Protein AF-A0A8X9AA99-F1 (afdb_monomer)

Secondary structure (DSSP, 8-state):
------------SS-------GGGSS----SS-HHHHHHHTT-----HHHHHHHHT--TT-S-----------TT-------SSS----TT-EESSHHHHHHHHHHHHHHTT--EEEEEE-SSEEEEEE-STT---EEEEEE-TTTS-EEEEEEES---PPP-TTSB-SSS-HHHHHHHHHHHHHH-TT--HHHHHHHHHHHTT-B--HHHHHHHHHHHHHHHH--TTGGGTHHHHHHHHHHHHSTT-EEEEEEEEETTEEEEEEEEEE-HHHHHHHHHHS-SEEEEEEEE--SSS--EEEEEEEE-TTS-EEEEEEEEESS--HHHHHHHHHHHHHHH---TT-EEEE-S-HHHHHHHHHH-TTSEEEE-HHHHHHHHTTT--SGGGGGHHHHHH---HHHHHHHHHHHHHH-TTHHHHHHHH--SB--GGGS-STT-----S-HHHHHHHHHTGGGGGS-HHHHHHHHHHHHHHHHHHHHHHHHHTTT-SB-HHHHHHHHHHGGG-TTEEEEEEETTEEEEEEE-TT--EEEEEEETTTTEETT-HHHHHSS--HHHHHHHHHSSS--TTTTS-GGGBHHHHHHHH-S-------GGGS-----SSPEEP-S-PPPSS---SSPPPPTTS-------TT----PBPTTT--BSS-TT-TTSTTS---PPPP----------------------------------SSHHHHHHHHHHHHHHTT--S-----HHHHHHHHHHHHHHHTT-EE-SSEEE--TT-S-EEEEEEE--SSSS---EEEEEESTTS-TTEEEEEEE-EEETTHHHHHHHHHHHHHHHHHHHHHHHHHHHTT-TT---SS-HHHHHHHHHHHHHHHHHHHHHHHHHT-TTS--SSEEE-EEEEEEETTEEEEEEESS-EEEEEEE-TTSSEEEEE-S----TTSHHHHHHHHHTT-EEE--TTSTT--EEE-SSS--EEES-SB-EE-TTTGGGT-B-PPEEEEEEPPTT--EEEEE-HHHHTTS-HHHHHHHHHT-SSGGGHHHHHHHHHHHHHHHHSTTSPPPPEEEEEEESS-S---TT---------

Radius of gyration: 36.28 Å; Cα contacts (8 Å, |Δi|>4): 1803; chains: 1; bounding box: 110×100×112 Å

InterPro domains:
  IPR001207 Transposase, mutator type [PS01007] (350-374)
  IPR001932 PPM-type phosphatase-like domain [PF00481] (792-1036)
  IPR001932 PPM-type phosphatase-like domain [PS51746] (767-1059)
  IPR001932 PPM-type phosphatase-like domain [SM00332] (758-1057)
  IPR001932 PPM-type phosphatase-like domain [cd00143] (768-1059)
  IPR004332 Transposase, MuDR, plant [PF03108] (88-149)
  IPR006564 Zinc finger, PMZ-type [SM00575] (542-569)
  IPR007527 Zinc finger, SWIM-type [PF04434] (535-565)
  IPR007527 Zinc finger, SWIM-type [PS50966] (535-567)
  IPR018289 MULE transposase domain [PF10551] (285-378)
  IPR036457 PPM-type phosphatase-like domain superfamily [G3DSA:3.60.40.10] (759-1062)
  IPR036457 PPM-type phosphatase-like domain superfamily [SSF81606] (767-1060)

Nearest PDB structures (foldseek):
  2i44-assembly2_B  TM=8.575E-01  e=4.860E-19  Toxoplasma gondii
  8t2j-assembly1_A  TM=7.369E-01  e=1.057E-16  Homo sapiens
  3mq3-assembly1_A  TM=6.586E-01  e=1.412E-12  Bos taurus
  6v0t-assembly1_A  TM=6.410E-01  e=3.773E-12  Bos taurus
  2irm-assembly1_A  TM=6.378E-01  e=1.056E-11  Anopheles gambiae

Sequence (1076 aa):
MDHIDEIDTIDWDNIEIIPLEESQIGAPESLMDEETMFTFVGLTLEKPSDAVEKMNSDPIVNEIVDITVDDHIPNEDTVFHDMEDPPMDVGTVYANMNDFRRAVKQHAIKTQFELGTEKSNPNLFRGFCKAKSCPWSIVARLMKEEKHVKVTLNKGEHFCSSTGRVRTKMASYHWVGEKAISFLKKDPNMGAKKLQNELQEKYVTTINYSTIYAGMQIAREKLYGTWEDSFGNLFNFKAMVELKMPGSVVEIGLKETEDGVYFQRFFCCFKPSINGFLNGCRPYLSVDATALNDRWNGQLASATALDGHNWIFPVAFGLFESETNEEWIWFMEQLKRAIGSPPHLAICSDACKGLENAVKAVFPLVEHRECFFHLMKNFSKRFQGPIFGHMYPVARTFCPIYHEHLMHKMYGANDIVQPFLETYHKLLWMRSKFSEEIKCDYITNNIAEVWNRWVKDLKDLPIAELVDSLRSKFMELYARRRNIGERFEGHTMLPIVVRHLNILSRKLGQLKVKVGGMGEAEVTEITDRHKVIRHVVDLEQHTCSCREWQVSGKPCPHALAVITSRRNPKMEDYLHPYFSVSLFRLAYAGVISPFPDKSQWPSMNPGFKVLPPLHKRAPGRPRKNRIPGCLEGKGNKSRTKGMWQVQCMQCKEFGHRESSAKCVFNGTKKRKSRAKGRPLDGIHTSACQRQEAVEEPMSISVGGDMGHFSSMFNGLARSISSMKKTKNLEDNGDGKEAVKAMAKDAKKNELILRSSGVVNVDGSNNLASVYSKRGEKGVNQDCCIVWEEFGCQEDMIFCGIFDGHGTWGHFVAKNVRDTMPTSLLCNWQETLVEAAVDPDFDLGSQKKLQNFNIWKRSYLKTCAAVDQALENHRKIDAFNSGTTALTIVRQGDNVFLANVGDSRAVLGTPGDNGDMVAVQLTMDFKPNLPQEAERITQCNGRVYSLDEEPGVHRVWLPHEDSPGLAMSRAFGDYCIKDFGVISVPQVIHRHITSKDQFVVLATDGVWDVVSNEEAVQIVWECPERGKAAKRLVERAAYGWRMKRRGIAMDDISAIVLFFHSSSASPHEFELVPMLN

Foldseek 3Di:
DDDDDDDPDPPLVPDDDDDDDPVPFQDPPLLDDLCVLCVVLVHDDQDPVNVVVVVVPPPPPPDPDPPPPCPCPDPDPQQDADLQQGDQDQFRKASFLVRVLSNVLSNCLQVQFAKDWPDDDRFKTKIDTPPPPFPWIWIWGQDPPPRIIGTRDTDGDDPDDGCQVPAYPSLALQNLLVVCLVVCVVPVLDDLVNSQVVVSVVRSHHYDSVSSVSSNQSNQCVVPNDLQCLLVLLVLVVQLLCVFQNLWQKDWDWDQDPVGIATFKIKTFGLLLLQLCQQFFFLEWQWDWDFFFAQQRKIKIFIWTAFLSRAIRGGMIMIGRDLALVRLLVRLQSVCVSNPQDPAHEYEDALPVSNVNSCCVNPVPYQYAYQLVSVVLVVCVPDDDPLVVLSSVLQQFLALVSNVVSVVSVCVVPVVVVVVCVVRVVHRQHNVPRALRRLDSGNHSVSVVVVCVLLLSLSHHRPSSSVVVVLVSNQVVLVSLLVSLVSCPPFFFQVSLLVVLVLLLVVQPQWDWDAPDPQKIWIWHQDPVRDTDIKIAHQVVLDISSNNCSNNQADDSRRSPSQVVDPPRDRRVSGDSSRTSVSSNSSSVDHSDDDDDSVPRPSDDVVTRHGYDPDRDDPDNGDSDDDDRPPRDPPDDDPVCDPQQDQAPVQRDGNDYVPDPPPPPDPNPDDDDDDDDDDDDDDDDDDDDDDDDDDDDDDDDDDDDPDPDPQVVVLVVVVVVVVVPDPDDDDQPPLLRLLVNVVVVQVVVVQKDKEQFWDDDDPQQKIKGKHWDAWQPDPALKIWMKGACQSVRNQKIKIKIKHKDDPQRSVQRVLCRVQLSSQLSSLLSVLVVVVVPDPVDDDDDCVVVSVLVSSLRSNQSSLVVSLVCVVVPSPTQLQGIWMWMWMWMGRHQKIKIWTFAAFWKWWWFQDPVRDTDIDTDDDHQFCPPPVLVVQLVVLLWHWDDDPVGHPQIFIGHNPDRPDGHSGQGTRGNNNCVSSRHYSGIDMDMDGHDPRTWKMKTKDVLQVVQAPSSNLSVQCVPPPDNNCSFVSSQVVSVVSCVPVVPPDIRHIIIMMIMTNGHPDDDPPPDDPDDDDD

Structure (mmCIF, N/CA/C/O backbone):
data_AF-A0A8X9AA99-F1
#
_entry.id   AF-A0A8X9AA99-F1
#
loop_
_atom_site.group_PDB
_atom_site.id
_atom_site.type_symbol
_atom_site.label_atom_id
_atom_site.label_alt_id
_atom_site.label_comp_id
_atom_site.label_asym_id
_atom_site.label_entity_id
_atom_site.label_seq_id
_atom_site.pdbx_PDB_ins_code
_atom_site.Cartn_x
_atom_site.Cartn_y
_atom_site.Cartn_z
_atom_site.occupancy
_atom_site.B_iso_or_equiv
_atom_site.auth_seq_id
_atom_site.auth_comp_id
_atom_site.auth_asym_id
_atom_site.auth_atom_id
_atom_site.pdbx_PDB_model_num
ATOM 1 N N . MET A 1 1 ? 42.594 9.429 -53.183 1.00 40.72 1 MET A N 1
ATOM 2 C CA . MET A 1 1 ? 42.940 8.463 -52.116 1.00 40.72 1 MET A CA 1
ATOM 3 C C . MET A 1 1 ? 42.105 8.877 -50.924 1.00 40.72 1 MET A C 1
ATOM 5 O O . MET A 1 1 ? 42.452 9.847 -50.266 1.00 40.72 1 MET A O 1
ATOM 9 N N . ASP A 1 2 ? 40.933 8.266 -50.788 1.00 33.03 2 ASP A N 1
ATOM 10 C CA . ASP A 1 2 ? 39.726 8.971 -50.337 1.00 33.03 2 ASP A CA 1
ATOM 11 C C . ASP A 1 2 ? 39.040 8.226 -49.180 1.00 33.03 2 ASP A C 1
ATOM 13 O O . ASP A 1 2 ? 39.271 7.034 -48.988 1.00 33.03 2 ASP A O 1
ATOM 17 N N . HIS A 1 3 ? 38.161 8.929 -48.457 1.00 37.28 3 HIS A N 1
ATOM 18 C CA . HIS A 1 3 ? 37.300 8.414 -47.380 1.00 37.28 3 HIS A CA 1
ATOM 19 C C . HIS A 1 3 ? 37.990 7.949 -46.077 1.00 37.28 3 HIS A C 1
ATOM 21 O O . HIS A 1 3 ? 37.976 6.767 -45.750 1.00 37.28 3 HIS A O 1
ATOM 27 N N . ILE A 1 4 ? 38.437 8.907 -45.257 1.00 35.66 4 ILE A N 1
ATOM 28 C CA . ILE A 1 4 ? 38.003 9.025 -43.848 1.00 35.66 4 ILE A CA 1
ATOM 29 C C . ILE A 1 4 ? 37.835 10.526 -43.564 1.00 35.66 4 ILE A C 1
ATOM 31 O O . ILE A 1 4 ? 38.826 11.241 -43.635 1.00 35.66 4 ILE A O 1
ATOM 35 N N . ASP A 1 5 ? 36.596 10.975 -43.320 1.00 37.81 5 ASP A N 1
ATOM 36 C CA . ASP A 1 5 ? 36.200 12.098 -42.434 1.00 37.81 5 ASP A CA 1
ATOM 37 C C . ASP A 1 5 ? 34.743 12.522 -42.715 1.00 37.81 5 ASP A C 1
ATOM 39 O O . ASP A 1 5 ? 34.451 13.616 -43.186 1.00 37.81 5 ASP A O 1
ATOM 43 N N . GLU A 1 6 ? 33.800 11.631 -42.405 1.00 30.98 6 GLU A N 1
ATOM 44 C CA . GLU A 1 6 ? 32.385 11.986 -42.247 1.00 30.98 6 GLU A CA 1
ATOM 45 C C . GLU A 1 6 ? 31.794 11.087 -41.150 1.00 30.98 6 GLU A C 1
ATOM 47 O O . GLU A 1 6 ? 31.458 9.924 -41.367 1.00 30.98 6 GLU A O 1
ATOM 52 N N . ILE A 1 7 ? 31.762 11.603 -39.916 1.00 32.88 7 ILE A N 1
ATOM 53 C CA . ILE A 1 7 ? 31.051 10.961 -38.804 1.00 32.88 7 ILE A CA 1
ATOM 54 C C . ILE A 1 7 ? 29.595 11.405 -38.909 1.00 32.88 7 ILE A C 1
ATOM 56 O O . ILE A 1 7 ? 29.312 12.587 -38.706 1.00 32.88 7 ILE A O 1
ATOM 60 N N . ASP A 1 8 ? 28.695 10.464 -39.213 1.00 33.72 8 ASP A N 1
ATOM 61 C CA . ASP A 1 8 ? 27.254 10.705 -39.361 1.00 33.72 8 ASP A CA 1
ATOM 62 C C . ASP A 1 8 ? 26.715 11.614 -38.246 1.00 33.72 8 ASP A C 1
ATOM 64 O O . ASP A 1 8 ? 26.676 11.246 -37.064 1.00 33.72 8 ASP A O 1
ATOM 68 N N . THR A 1 9 ? 26.262 12.812 -38.621 1.00 38.84 9 THR A N 1
ATOM 69 C CA . THR A 1 9 ? 25.629 13.736 -37.684 1.00 38.84 9 THR A CA 1
ATOM 70 C C . THR A 1 9 ? 24.296 13.145 -37.243 1.00 38.84 9 THR A C 1
ATOM 72 O O . THR A 1 9 ? 23.329 13.052 -37.998 1.00 38.84 9 THR A O 1
ATOM 75 N N . ILE A 1 10 ? 24.249 12.696 -35.987 1.00 44.81 10 ILE A N 1
ATOM 76 C CA . ILE A 1 10 ? 23.078 12.035 -35.413 1.00 44.81 10 ILE A CA 1
ATOM 77 C C . ILE A 1 10 ? 21.893 13.011 -35.450 1.00 44.81 10 ILE A C 1
ATOM 79 O O . ILE A 1 10 ? 21.786 13.884 -34.600 1.00 44.81 10 ILE A O 1
ATOM 83 N N . ASP A 1 11 ? 20.968 12.822 -36.398 1.00 45.78 11 ASP A N 1
ATOM 84 C CA . ASP A 1 11 ? 19.715 13.592 -36.456 1.00 45.78 11 ASP A CA 1
ATOM 85 C C . ASP A 1 11 ? 18.854 13.321 -35.209 1.00 45.78 11 ASP A C 1
ATOM 87 O O . ASP A 1 11 ? 18.149 12.309 -35.103 1.00 45.78 11 ASP A O 1
ATOM 91 N N . TRP A 1 12 ? 18.957 14.206 -34.227 1.00 44.44 12 TRP A N 1
ATOM 92 C CA . TRP A 1 12 ? 18.213 14.131 -32.978 1.00 44.44 12 TRP A CA 1
ATOM 93 C C . TRP A 1 12 ? 16.807 14.759 -33.078 1.00 44.44 12 TRP A C 1
ATOM 95 O O . TRP A 1 12 ? 16.053 14.753 -32.092 1.00 44.44 12 TRP A O 1
ATOM 105 N N . ASP A 1 13 ? 16.421 15.314 -34.228 1.00 44.09 13 ASP A N 1
ATOM 106 C CA . ASP A 1 13 ? 15.105 15.926 -34.402 1.00 44.09 13 ASP A CA 1
ATOM 107 C C . ASP A 1 13 ? 14.011 14.877 -34.581 1.00 44.09 13 ASP A C 1
ATOM 109 O O . ASP A 1 13 ? 12.956 15.000 -33.953 1.00 44.09 13 ASP A O 1
ATOM 113 N N . ASN A 1 14 ? 14.323 13.772 -35.261 1.00 41.62 14 ASN A N 1
ATOM 114 C CA . ASN A 1 14 ? 13.391 12.674 -35.531 1.00 41.62 14 ASN A CA 1
ATOM 115 C C . ASN A 1 14 ? 13.296 11.565 -34.455 1.00 41.62 14 ASN A C 1
ATOM 117 O O . ASN A 1 14 ? 12.629 10.553 -34.693 1.00 41.62 14 ASN A O 1
ATOM 121 N N . ILE A 1 15 ? 13.897 11.727 -33.267 1.00 36.50 15 ILE A N 1
ATOM 122 C CA . ILE A 1 15 ? 13.755 10.762 -32.153 1.00 36.50 15 ILE A CA 1
ATOM 123 C C . ILE A 1 15 ? 12.487 11.041 -31.334 1.00 36.50 15 ILE A C 1
ATOM 125 O O . ILE A 1 15 ? 12.279 12.152 -30.848 1.00 36.50 15 ILE A O 1
ATOM 129 N N . GLU A 1 16 ? 11.674 10.004 -31.138 1.00 40.44 16 GLU A N 1
ATOM 130 C CA . GLU A 1 16 ? 10.442 10.049 -30.348 1.00 40.44 16 GLU A CA 1
ATOM 131 C C . GLU A 1 16 ? 10.661 9.667 -28.881 1.00 40.44 16 GLU A C 1
ATOM 133 O O . GLU A 1 16 ? 11.603 8.961 -28.524 1.00 40.44 16 GLU A O 1
ATOM 138 N N . ILE A 1 17 ? 9.767 10.150 -28.022 1.00 40.16 17 ILE A N 1
ATOM 139 C CA . ILE A 1 17 ? 9.751 9.871 -26.590 1.00 40.16 17 ILE A CA 1
ATOM 140 C C . ILE A 1 17 ? 8.441 9.166 -26.281 1.00 40.16 17 ILE A C 1
ATOM 142 O O . ILE A 1 17 ? 7.386 9.792 -26.323 1.00 40.16 17 ILE A O 1
ATOM 146 N N . ILE A 1 18 ? 8.525 7.885 -25.924 1.00 30.66 18 ILE A N 1
ATOM 147 C CA . ILE A 1 18 ? 7.384 7.115 -25.425 1.00 30.66 18 ILE A CA 1
ATOM 148 C C . ILE A 1 18 ? 6.883 7.789 -24.133 1.00 30.66 18 ILE A C 1
ATOM 150 O O . ILE A 1 18 ? 7.632 7.825 -23.145 1.00 30.66 18 ILE A O 1
ATOM 154 N N . PRO A 1 19 ? 5.644 8.317 -24.092 1.00 30.50 19 PRO A N 1
ATOM 155 C CA . PRO A 1 19 ? 5.059 8.818 -22.859 1.00 30.50 19 PRO A CA 1
ATOM 156 C C . PRO A 1 19 ? 4.788 7.621 -21.947 1.00 30.50 19 PRO A C 1
ATOM 158 O O . PRO A 1 19 ? 3.958 6.769 -22.252 1.00 30.50 19 PRO A O 1
ATOM 161 N N . LEU A 1 20 ? 5.516 7.531 -20.836 1.00 35.28 20 LEU A N 1
ATOM 162 C CA . LEU A 1 20 ? 5.208 6.555 -19.794 1.00 35.28 20 LEU A CA 1
ATOM 163 C C . LEU A 1 20 ? 4.071 7.083 -18.914 1.00 35.28 20 LEU A C 1
ATOM 165 O O . LEU A 1 20 ? 3.988 8.292 -18.682 1.00 35.28 20 LEU A O 1
ATOM 169 N N . GLU A 1 21 ? 3.222 6.186 -18.407 1.00 31.84 21 GLU A N 1
ATOM 170 C CA . GLU A 1 21 ? 2.113 6.566 -17.524 1.00 31.84 21 GLU A CA 1
ATOM 171 C C . GLU A 1 21 ? 2.610 7.310 -16.270 1.00 31.84 21 GLU A C 1
ATOM 173 O O . GLU A 1 21 ? 3.738 7.118 -15.809 1.00 31.84 21 GLU A O 1
ATOM 178 N N . GLU A 1 22 ? 1.729 8.103 -15.648 1.00 32.56 22 GLU A N 1
ATOM 179 C CA . GLU A 1 22 ? 2.037 8.862 -14.423 1.00 32.56 22 GLU A CA 1
ATOM 180 C C . GLU A 1 22 ? 2.549 7.956 -13.277 1.00 32.56 22 GLU A C 1
ATOM 182 O O . GLU A 1 22 ? 3.374 8.362 -12.456 1.00 32.56 22 GLU A O 1
ATOM 187 N N . SER A 1 23 ? 2.143 6.680 -13.290 1.00 32.59 23 SER A N 1
ATOM 188 C CA . SER A 1 23 ? 2.593 5.598 -12.403 1.00 32.59 23 SER A CA 1
ATOM 189 C C . SER A 1 23 ? 4.094 5.265 -12.504 1.00 32.59 23 SER A C 1
ATOM 191 O O . SER A 1 23 ? 4.662 4.707 -11.564 1.00 32.59 23 SER A O 1
ATOM 193 N N . GLN A 1 24 ? 4.751 5.626 -13.609 1.00 35.72 24 GLN A N 1
ATOM 194 C CA . GLN A 1 24 ? 6.157 5.331 -13.913 1.00 35.72 24 GLN A CA 1
ATOM 195 C C . GLN A 1 24 ? 7.077 6.557 -13.715 1.00 35.72 24 GLN A C 1
ATOM 197 O O . GLN A 1 24 ? 8.284 6.490 -13.977 1.00 35.72 24 GLN A O 1
ATOM 202 N N . ILE A 1 25 ? 6.541 7.690 -13.241 1.00 36.88 25 ILE A N 1
ATOM 203 C CA . ILE A 1 25 ? 7.298 8.934 -13.039 1.00 36.88 25 ILE A CA 1
ATOM 204 C C . ILE A 1 25 ? 8.128 8.857 -11.751 1.00 36.88 25 ILE A C 1
ATOM 206 O O . ILE A 1 25 ? 7.704 9.259 -10.669 1.00 36.88 25 ILE A O 1
ATOM 210 N N . GLY A 1 26 ? 9.363 8.365 -11.880 1.00 40.44 26 GLY A N 1
ATOM 211 C CA . GLY A 1 26 ? 10.425 8.548 -10.883 1.00 40.44 26 GLY A CA 1
ATOM 212 C C . GLY A 1 26 ? 10.142 7.961 -9.496 1.00 40.44 26 GLY A C 1
ATOM 213 O O . GLY A 1 26 ? 10.738 8.416 -8.517 1.00 40.44 26 GLY A O 1
ATOM 214 N N . ALA A 1 27 ? 9.233 6.990 -9.404 1.00 30.95 27 ALA A N 1
ATOM 215 C CA . ALA A 1 27 ? 8.985 6.221 -8.196 1.00 30.95 27 ALA A CA 1
ATOM 216 C C . ALA A 1 27 ? 10.101 5.186 -7.958 1.00 30.95 27 ALA A C 1
ATOM 218 O O . ALA A 1 27 ? 10.670 4.672 -8.925 1.00 30.95 27 ALA A O 1
ATOM 219 N N . PRO A 1 28 ? 10.388 4.816 -6.696 1.00 38.09 28 PRO A N 1
ATOM 220 C CA . PRO A 1 28 ? 11.088 3.572 -6.418 1.00 38.09 28 PRO A CA 1
ATOM 221 C C . PRO A 1 28 ? 10.220 2.403 -6.901 1.00 38.09 28 PRO A C 1
ATOM 223 O O . PRO A 1 28 ? 9.243 2.051 -6.236 1.00 38.09 28 PRO A O 1
ATOM 226 N N . GLU A 1 29 ? 10.569 1.765 -8.024 1.00 40.75 29 GLU A N 1
ATOM 227 C CA . GLU A 1 29 ? 10.063 0.414 -8.277 1.00 40.75 29 GLU A CA 1
ATOM 228 C C . GLU A 1 29 ? 10.747 -0.516 -7.271 1.00 40.75 29 GLU A C 1
ATOM 230 O O . GLU A 1 29 ? 11.885 -0.966 -7.441 1.00 40.75 29 GLU A O 1
ATOM 235 N N . SER A 1 30 ? 10.052 -0.721 -6.153 1.00 43.78 30 SER A N 1
ATOM 236 C CA . SER A 1 30 ? 10.401 -1.728 -5.167 1.00 43.78 30 SER A CA 1
ATOM 237 C C . SER A 1 30 ? 10.354 -3.078 -5.874 1.00 43.78 30 SER A C 1
ATOM 239 O O . SER A 1 30 ? 9.300 -3.493 -6.353 1.00 43.78 30 SER A O 1
ATOM 241 N N . LEU A 1 31 ? 11.515 -3.729 -5.988 1.00 52.78 31 LEU A N 1
ATOM 242 C CA . LEU A 1 31 ? 11.689 -4.961 -6.770 1.00 52.78 31 LEU A CA 1
ATOM 243 C C . LEU A 1 31 ? 10.737 -6.077 -6.310 1.00 52.78 31 LEU A C 1
ATOM 245 O O . LEU A 1 31 ? 10.367 -6.959 -7.082 1.00 52.78 31 LEU A O 1
ATOM 249 N N . MET A 1 32 ? 10.368 -6.004 -5.033 1.00 53.50 32 MET A N 1
ATOM 250 C CA . MET A 1 32 ? 9.347 -6.759 -4.330 1.00 53.50 32 MET A CA 1
ATOM 251 C C . MET A 1 32 ? 9.012 -5.950 -3.065 1.00 53.50 32 MET A C 1
ATOM 253 O O . MET A 1 32 ? 9.915 -5.342 -2.480 1.00 53.50 32 MET A O 1
ATOM 257 N N . ASP A 1 33 ? 7.749 -5.905 -2.649 1.00 63.97 33 ASP A N 1
ATOM 258 C CA . ASP A 1 33 ? 7.363 -5.296 -1.370 1.00 63.97 33 ASP A CA 1
ATOM 259 C C . ASP A 1 33 ? 7.777 -6.179 -0.173 1.00 63.97 33 ASP A C 1
ATOM 261 O O . ASP A 1 33 ? 8.226 -7.315 -0.342 1.00 63.97 33 ASP A O 1
ATOM 265 N N . GLU A 1 34 ? 7.660 -5.654 1.049 1.00 58.03 34 GLU A N 1
ATOM 266 C CA . GLU A 1 34 ? 8.136 -6.348 2.253 1.00 58.03 34 GLU A CA 1
ATOM 267 C C . GLU A 1 34 ? 7.304 -7.611 2.574 1.00 58.03 34 GLU A C 1
ATOM 269 O O . GLU A 1 34 ? 7.880 -8.622 2.965 1.00 58.03 34 GLU A O 1
ATOM 274 N N . GLU A 1 35 ? 5.987 -7.619 2.336 1.00 63.16 35 GLU A N 1
ATOM 275 C CA . GLU A 1 35 ? 5.108 -8.768 2.634 1.00 63.16 35 GLU A CA 1
ATOM 276 C C . GLU A 1 35 ? 5.313 -9.911 1.622 1.00 63.16 35 GLU A C 1
ATOM 278 O O . GLU A 1 35 ? 5.433 -11.087 1.995 1.00 63.16 35 GLU A O 1
ATOM 283 N N . THR A 1 36 ? 5.464 -9.565 0.341 1.00 64.50 36 THR A N 1
ATOM 284 C CA . THR A 1 36 ? 5.859 -10.520 -0.702 1.00 64.50 36 THR A CA 1
ATOM 285 C C . THR A 1 36 ? 7.286 -11.034 -0.471 1.00 64.50 36 THR A C 1
ATOM 287 O O . THR A 1 36 ? 7.536 -12.216 -0.700 1.00 64.50 36 THR A O 1
ATOM 290 N N . MET A 1 37 ? 8.215 -10.214 0.050 1.00 66.62 37 MET A N 1
ATOM 291 C CA . MET A 1 37 ? 9.565 -10.680 0.406 1.00 66.62 37 MET A CA 1
ATOM 292 C C . MET A 1 37 ? 9.540 -11.683 1.561 1.00 66.62 37 MET A C 1
ATOM 294 O O . MET A 1 37 ? 10.185 -12.720 1.445 1.00 66.62 37 MET A O 1
ATOM 298 N N . PHE A 1 38 ? 8.783 -11.418 2.635 1.00 68.12 38 PHE A N 1
ATOM 299 C CA . PHE A 1 38 ? 8.582 -12.371 3.739 1.00 68.12 38 PHE A CA 1
ATOM 300 C C . PHE A 1 38 ? 8.132 -13.735 3.207 1.00 68.12 38 PHE A C 1
ATOM 302 O O . PHE A 1 38 ? 8.770 -14.754 3.478 1.00 68.12 38 PHE A O 1
ATOM 309 N N . THR A 1 39 ? 7.105 -13.726 2.354 1.00 61.66 39 THR A N 1
ATOM 310 C CA . THR A 1 39 ? 6.588 -14.928 1.688 1.00 61.66 39 THR A CA 1
ATOM 311 C C . THR A 1 39 ? 7.660 -15.604 0.822 1.00 61.66 39 THR A C 1
ATOM 313 O O . THR A 1 39 ? 7.825 -16.821 0.882 1.00 61.66 39 THR A O 1
ATOM 316 N N . PHE A 1 40 ? 8.432 -14.830 0.050 1.00 59.84 40 PHE A N 1
ATOM 317 C CA . PHE A 1 40 ? 9.484 -15.348 -0.829 1.00 59.84 40 PHE A CA 1
ATOM 318 C C . PHE A 1 40 ? 10.652 -16.004 -0.071 1.00 59.84 40 PHE A C 1
ATOM 320 O O . PHE A 1 40 ? 11.190 -16.999 -0.553 1.00 59.84 40 PHE A O 1
ATOM 327 N N . VAL A 1 41 ? 11.021 -15.505 1.115 1.00 59.91 41 VAL A N 1
ATOM 328 C CA . VAL A 1 41 ? 12.074 -16.108 1.961 1.00 59.91 41 VAL A CA 1
ATOM 329 C C . VAL A 1 41 ? 11.549 -17.160 2.952 1.00 59.91 41 VAL A C 1
ATOM 331 O O . VAL A 1 41 ? 12.266 -17.554 3.874 1.00 59.91 41 VAL A O 1
ATOM 334 N N . GLY A 1 42 ? 10.303 -17.619 2.786 1.00 42.19 42 GLY A N 1
ATOM 335 C CA . GLY A 1 42 ? 9.702 -18.669 3.614 1.00 42.19 42 GLY A CA 1
ATOM 336 C C . GLY A 1 42 ? 9.377 -18.246 5.052 1.00 42.19 42 GLY A C 1
ATOM 337 O O . GLY A 1 42 ? 9.314 -19.096 5.937 1.00 42.19 42 GLY A O 1
ATOM 338 N N . LEU A 1 43 ? 9.192 -16.947 5.308 1.00 47.62 43 LEU A N 1
ATOM 339 C CA . LEU A 1 43 ? 8.784 -16.415 6.609 1.00 47.62 43 LEU A CA 1
ATOM 340 C C . LEU A 1 43 ? 7.276 -16.132 6.630 1.00 47.62 43 LEU A C 1
ATOM 342 O O . LEU A 1 43 ? 6.770 -15.302 5.876 1.00 47.62 43 LEU A O 1
ATOM 346 N N . THR A 1 44 ? 6.557 -16.770 7.552 1.00 45.09 44 THR A N 1
ATOM 347 C CA . THR A 1 44 ? 5.158 -16.440 7.850 1.00 45.09 44 THR A CA 1
ATOM 348 C C . THR A 1 44 ? 5.064 -15.153 8.665 1.00 45.09 44 THR A C 1
ATOM 350 O O . THR A 1 44 ? 5.706 -15.028 9.708 1.00 45.09 44 THR A O 1
ATOM 353 N N . LEU A 1 45 ? 4.214 -14.220 8.233 1.00 43.16 45 LEU A N 1
ATOM 354 C CA . LEU A 1 45 ? 3.780 -13.094 9.062 1.00 43.16 45 LEU A CA 1
ATOM 355 C C . LEU A 1 45 ? 2.794 -13.602 10.123 1.00 43.16 45 LEU A C 1
ATOM 357 O O . LEU A 1 45 ? 1.592 -13.658 9.871 1.00 43.16 45 LEU A O 1
ATOM 361 N N . GLU A 1 46 ? 3.301 -13.972 11.299 1.00 37.56 46 GLU A N 1
ATOM 362 C CA . GLU A 1 46 ? 2.453 -14.211 12.471 1.00 37.56 46 GLU A CA 1
ATOM 363 C C . GLU A 1 46 ? 1.757 -12.902 12.854 1.00 37.56 46 GLU A C 1
ATOM 365 O O . GLU A 1 46 ? 2.410 -11.892 13.142 1.00 37.56 46 GLU A O 1
ATOM 370 N N . LYS A 1 47 ? 0.422 -12.886 12.831 1.00 33.66 47 LYS A N 1
ATOM 371 C CA . LYS A 1 47 ? -0.333 -11.727 13.314 1.00 33.66 47 LYS A CA 1
ATOM 372 C C . LYS A 1 47 ? -0.381 -11.764 14.846 1.00 33.66 47 LYS A C 1
ATOM 374 O O . LYS A 1 47 ? -0.326 -12.843 15.434 1.00 33.66 47 LYS A O 1
ATOM 379 N N . PRO A 1 48 ? -0.595 -10.618 15.518 1.00 32.75 48 PRO A N 1
ATOM 380 C CA . PRO A 1 48 ? -0.778 -10.589 16.971 1.00 32.75 48 PRO A CA 1
ATOM 381 C C . PRO A 1 48 ? -1.940 -11.458 17.487 1.00 32.75 48 PRO A C 1
ATOM 383 O O . PRO A 1 48 ? -1.908 -11.874 18.639 1.00 32.75 48 PRO A O 1
ATOM 386 N N . SER A 1 49 ? -2.943 -11.758 16.652 1.00 35.47 49 SER A N 1
ATOM 387 C CA . SER A 1 49 ? -3.990 -12.752 16.938 1.00 35.47 49 SER A CA 1
ATOM 388 C C . SER A 1 49 ? -3.429 -14.166 17.094 1.00 35.47 49 SER A C 1
ATOM 390 O O . SER A 1 49 ? -3.759 -14.875 18.040 1.00 35.47 49 SER A O 1
ATOM 392 N N . ASP A 1 50 ? -2.545 -14.552 16.182 1.00 32.25 50 ASP A N 1
ATOM 393 C CA . ASP A 1 50 ? -2.108 -15.931 15.973 1.00 32.25 50 ASP A CA 1
ATOM 394 C C . ASP A 1 50 ? -1.105 -16.347 17.070 1.00 32.25 50 ASP A C 1
ATOM 396 O O . ASP A 1 50 ? -1.054 -17.502 17.487 1.00 32.25 50 ASP A O 1
ATOM 400 N N . ALA A 1 51 ? -0.352 -15.377 17.603 1.00 33.78 51 ALA A N 1
ATOM 401 C CA . ALA A 1 51 ? 0.501 -15.553 18.778 1.00 33.78 51 ALA A CA 1
ATOM 402 C C . ALA A 1 51 ? -0.309 -15.800 20.068 1.00 33.78 51 ALA A C 1
ATOM 404 O O . ALA A 1 51 ? 0.101 -16.604 20.904 1.00 33.78 51 ALA A O 1
ATOM 405 N N . VAL A 1 52 ? -1.475 -15.156 20.220 1.00 40.28 52 VAL A N 1
ATOM 406 C CA . VAL A 1 52 ? -2.381 -15.390 21.361 1.00 40.28 52 VAL A CA 1
ATOM 407 C C . VAL A 1 52 ? -3.037 -16.768 21.254 1.00 40.28 52 VAL A C 1
ATOM 409 O O . VAL A 1 52 ? -3.122 -17.476 22.254 1.00 40.28 52 VAL A O 1
ATOM 412 N N . GLU A 1 53 ? -3.434 -17.199 20.053 1.00 37.62 53 GLU A N 1
ATOM 413 C CA . GLU A 1 53 ? -3.923 -18.569 19.839 1.00 37.62 53 GLU A CA 1
ATOM 414 C C . GLU A 1 53 ? -2.833 -19.621 20.110 1.00 37.62 53 GLU A C 1
ATOM 416 O O . GLU A 1 53 ? -3.121 -20.630 20.752 1.00 37.62 53 GLU A O 1
ATOM 421 N N . LYS A 1 54 ? -1.570 -19.365 19.733 1.00 33.28 54 LYS A N 1
ATOM 422 C CA . LYS A 1 54 ? -0.441 -20.250 20.074 1.00 33.28 54 LYS A CA 1
ATOM 423 C C . LYS A 1 54 ? -0.187 -20.362 21.577 1.00 33.28 54 LYS A C 1
ATOM 425 O O . LYS A 1 54 ? -0.043 -21.481 22.063 1.00 33.28 54 LYS A O 1
ATOM 430 N N . MET A 1 55 ? -0.168 -19.256 22.325 1.00 31.56 55 MET A N 1
ATOM 431 C CA . MET A 1 55 ? 0.019 -19.313 23.788 1.00 31.56 55 MET A CA 1
ATOM 432 C C . MET A 1 55 ? -1.122 -20.052 24.508 1.00 31.56 55 MET A C 1
ATOM 434 O O . MET A 1 55 ? -0.896 -20.621 25.569 1.00 31.56 55 MET A O 1
ATOM 438 N N . ASN A 1 56 ? -2.313 -20.113 23.907 1.00 38.59 56 ASN A N 1
ATOM 439 C CA . ASN A 1 56 ? -3.445 -20.906 24.394 1.00 38.59 56 ASN A CA 1
ATOM 440 C C . ASN A 1 56 ? -3.429 -22.379 23.914 1.00 38.59 56 ASN A C 1
ATOM 442 O O . ASN A 1 56 ? -4.423 -23.081 24.100 1.00 38.59 56 ASN A O 1
ATOM 446 N N . SER A 1 57 ? -2.349 -22.849 23.271 1.00 34.28 57 SER A N 1
ATOM 447 C CA . SER A 1 57 ? -2.264 -24.199 22.679 1.00 34.28 57 SER A CA 1
ATOM 448 C C . SER A 1 57 ? -1.238 -25.144 23.324 1.00 34.28 57 SER A C 1
ATOM 450 O O . SER A 1 57 ? -1.237 -26.332 23.000 1.00 34.28 57 SER A O 1
ATOM 452 N N . ASP A 1 58 ? -0.414 -24.666 24.265 1.00 29.75 58 ASP A N 1
ATOM 453 C CA . ASP A 1 58 ? 0.500 -25.516 25.042 1.00 29.75 58 ASP A CA 1
ATOM 454 C C . ASP A 1 58 ? -0.263 -26.289 26.146 1.00 29.75 58 ASP A C 1
ATOM 456 O O . ASP A 1 58 ? -0.842 -25.656 27.034 1.00 29.75 58 ASP A O 1
ATOM 460 N N . PRO A 1 59 ? -0.244 -27.641 26.186 1.00 34.25 59 PRO A N 1
ATOM 461 C CA . PRO A 1 59 ? -1.069 -28.435 27.115 1.00 34.25 59 PRO A CA 1
ATOM 462 C C . PRO A 1 59 ? -0.712 -28.363 28.614 1.00 34.25 59 PRO A C 1
ATOM 464 O O . PRO A 1 59 ? -1.186 -29.195 29.385 1.00 34.25 59 PRO A O 1
ATOM 467 N N . ILE A 1 60 ? 0.158 -27.439 29.034 1.00 34.19 60 ILE A N 1
ATOM 468 C CA . ILE A 1 60 ? 0.838 -27.461 30.345 1.00 34.19 60 ILE A CA 1
ATOM 469 C C . ILE A 1 60 ? 0.374 -26.320 31.278 1.00 34.19 60 ILE A C 1
ATOM 471 O O . ILE A 1 60 ? 0.685 -26.334 32.465 1.00 34.19 60 ILE A O 1
ATOM 475 N N . VAL A 1 61 ? -0.447 -25.371 30.806 1.00 29.44 61 VAL A N 1
ATOM 476 C CA . VAL A 1 61 ? -0.950 -24.237 31.621 1.00 29.44 61 VAL A CA 1
ATOM 477 C C . VAL A 1 61 ? -2.438 -24.390 31.979 1.00 29.44 61 VAL A C 1
ATOM 479 O O . VAL A 1 61 ? -3.234 -23.476 31.796 1.00 29.44 61 VAL A O 1
ATOM 482 N N . ASN A 1 62 ? -2.815 -25.562 32.503 1.00 29.75 62 ASN A N 1
ATOM 483 C CA . ASN A 1 62 ? -4.152 -25.829 33.067 1.00 29.75 62 ASN A CA 1
ATOM 484 C C . ASN A 1 62 ? -4.147 -26.062 34.595 1.00 29.75 62 ASN A C 1
ATOM 486 O O . ASN A 1 62 ? -5.175 -26.410 35.165 1.00 29.75 62 ASN A O 1
ATOM 490 N N . GLU A 1 63 ? -3.016 -25.818 35.266 1.00 33.16 63 GLU A N 1
ATOM 491 C CA . GLU A 1 63 ? -2.920 -25.725 36.731 1.00 33.16 63 GLU A CA 1
ATOM 492 C C . GLU A 1 63 ? -2.199 -24.431 37.148 1.00 33.16 63 GLU A C 1
ATOM 494 O O . GLU A 1 63 ? -1.086 -24.440 37.670 1.00 33.16 63 GLU A O 1
ATOM 499 N N . ILE A 1 64 ? -2.858 -23.289 36.938 1.00 25.64 64 ILE A N 1
ATOM 500 C CA . ILE A 1 64 ? -2.639 -22.116 37.792 1.00 25.64 64 ILE A CA 1
ATOM 501 C C . ILE A 1 64 ? -3.863 -22.020 38.695 1.00 25.64 64 ILE A C 1
ATOM 503 O O . ILE A 1 64 ? -4.936 -21.605 38.267 1.00 25.64 64 ILE A O 1
ATOM 507 N N . VAL A 1 65 ? -3.688 -22.464 39.940 1.00 27.61 65 VAL A N 1
ATOM 508 C CA . VAL A 1 65 ? -4.657 -22.272 41.026 1.00 27.61 65 VAL A CA 1
ATOM 509 C C . VAL A 1 65 ? -4.929 -20.776 41.178 1.00 27.61 65 VAL A C 1
ATOM 511 O O . VAL A 1 65 ? -3.988 -19.984 41.089 1.00 27.61 65 VAL A O 1
ATOM 514 N N . ASP A 1 66 ? -6.181 -20.394 41.446 1.00 24.69 66 ASP A N 1
ATOM 515 C CA . ASP A 1 66 ? -6.532 -19.019 41.809 1.00 24.69 66 ASP A CA 1
ATOM 516 C C . ASP A 1 66 ? -5.673 -18.548 42.991 1.00 24.69 66 ASP A C 1
ATOM 518 O O . ASP A 1 66 ? -5.938 -18.864 44.154 1.00 24.69 66 ASP A O 1
ATOM 522 N N . ILE A 1 67 ? -4.646 -17.745 42.700 1.00 23.03 67 ILE A N 1
ATOM 523 C CA . ILE A 1 67 ? -4.021 -16.895 43.707 1.00 23.03 67 ILE A CA 1
ATOM 524 C C . ILE A 1 67 ? -5.006 -15.754 43.935 1.00 23.03 67 ILE A C 1
ATOM 526 O O . ILE A 1 67 ? -4.926 -14.699 43.303 1.00 23.03 67 ILE A O 1
ATOM 530 N N . THR A 1 68 ? -5.960 -15.994 44.832 1.00 27.12 68 THR A N 1
ATOM 531 C CA . THR A 1 68 ? -6.825 -14.957 45.387 1.00 27.12 68 THR A CA 1
ATOM 532 C C . THR A 1 68 ? -5.942 -13.949 46.111 1.00 27.12 68 THR A C 1
ATOM 534 O O . THR A 1 68 ? -5.569 -14.151 47.269 1.00 27.12 68 THR A O 1
ATOM 537 N N . VAL A 1 69 ? -5.564 -12.881 45.408 1.00 23.53 69 VAL A N 1
ATOM 538 C CA . VAL A 1 69 ? -4.904 -11.726 46.013 1.00 23.53 69 VAL A CA 1
ATOM 539 C C . VAL A 1 69 ? -5.964 -11.029 46.857 1.00 23.53 69 VAL A C 1
ATOM 541 O O . VAL A 1 69 ? -6.814 -10.305 46.341 1.00 23.53 69 VAL A O 1
ATOM 544 N N . ASP A 1 70 ? -5.980 -11.352 48.148 1.00 31.45 70 ASP A N 1
ATOM 545 C CA . ASP A 1 70 ? -6.909 -10.773 49.112 1.00 31.45 70 ASP A CA 1
ATOM 546 C C . ASP A 1 70 ? -6.474 -9.340 49.444 1.00 31.45 70 ASP A C 1
ATOM 548 O O . ASP A 1 70 ? -5.894 -9.062 50.493 1.00 31.45 70 ASP A O 1
ATOM 552 N N . ASP A 1 71 ? -6.749 -8.418 48.518 1.00 26.41 71 ASP A N 1
ATOM 553 C CA . ASP A 1 71 ? -6.564 -6.970 48.679 1.00 26.41 71 ASP A CA 1
ATOM 554 C C . ASP A 1 71 ? -7.611 -6.373 49.655 1.00 26.41 71 ASP A C 1
ATOM 556 O O . ASP A 1 71 ? -8.120 -5.263 49.465 1.00 26.41 71 ASP A O 1
ATOM 560 N N . HIS A 1 72 ? -7.953 -7.102 50.726 1.00 27.45 72 HIS A N 1
ATOM 561 C CA . HIS A 1 72 ? -8.818 -6.636 51.803 1.00 27.45 72 HIS A CA 1
ATOM 562 C C . HIS A 1 72 ? -8.106 -5.560 52.631 1.00 27.45 72 HIS A C 1
ATOM 564 O O . HIS A 1 72 ? -7.518 -5.816 53.684 1.00 27.45 72 HIS A O 1
ATOM 570 N N . ILE A 1 73 ? -8.199 -4.317 52.160 1.00 28.50 73 ILE A N 1
ATOM 571 C CA . ILE A 1 73 ? -7.926 -3.122 52.958 1.00 28.50 73 ILE A CA 1
ATOM 572 C C . ILE A 1 73 ? -9.008 -3.044 54.050 1.00 28.50 73 ILE A C 1
ATOM 574 O O . ILE A 1 73 ? -10.177 -2.814 53.723 1.00 28.50 73 ILE A O 1
ATOM 578 N N . PRO A 1 74 ? -8.674 -3.198 55.346 1.00 26.78 74 PRO A N 1
ATOM 579 C CA . PRO A 1 74 ? -9.698 -3.204 56.380 1.00 26.78 74 PRO A CA 1
ATOM 580 C C . PRO A 1 74 ? -10.351 -1.820 56.512 1.00 26.78 74 PRO A C 1
ATOM 582 O O . PRO A 1 74 ? -9.661 -0.823 56.746 1.00 26.78 74 PRO A O 1
ATOM 585 N N . ASN A 1 75 ? -11.687 -1.791 56.465 1.00 30.50 75 ASN A N 1
ATOM 586 C CA . ASN A 1 75 ? -12.576 -0.622 56.606 1.00 30.50 75 ASN A CA 1
ATOM 587 C C . ASN A 1 75 ? -12.868 0.246 55.351 1.00 30.50 75 ASN A C 1
ATOM 589 O O . ASN A 1 75 ? -13.233 1.412 55.515 1.00 30.50 75 ASN A O 1
ATOM 593 N N . GLU A 1 76 ? -12.818 -0.291 54.123 1.00 31.30 76 GLU A N 1
ATOM 594 C CA . GLU A 1 76 ? -13.629 0.260 53.011 1.00 31.30 76 GLU A CA 1
ATOM 595 C C . GLU A 1 76 ? -14.764 -0.699 52.603 1.00 31.30 76 GLU A C 1
ATOM 597 O O . GLU A 1 76 ? -14.557 -1.647 51.845 1.00 31.30 76 GLU A O 1
ATOM 602 N N . ASP A 1 77 ? -15.986 -0.405 53.069 1.00 35.00 77 ASP A N 1
ATOM 603 C CA . ASP A 1 77 ? -17.232 -1.085 52.680 1.00 35.00 77 ASP A CA 1
ATOM 604 C C . ASP A 1 77 ? -17.553 -0.844 51.190 1.00 35.00 77 ASP A C 1
ATOM 606 O O . ASP A 1 77 ? -18.329 0.035 50.802 1.00 35.00 77 ASP A O 1
ATOM 610 N N . THR A 1 78 ? -16.916 -1.616 50.314 1.00 43.03 78 THR A N 1
ATOM 611 C CA . THR A 1 78 ? -17.050 -1.480 48.862 1.00 43.03 78 THR A CA 1
ATOM 612 C C . THR A 1 78 ? -18.346 -2.132 48.382 1.00 43.03 78 THR A C 1
ATOM 614 O O . THR A 1 78 ? -18.456 -3.346 48.244 1.00 43.03 78 THR A O 1
ATOM 617 N N . VAL A 1 79 ? -19.364 -1.310 48.109 1.00 54.09 79 VAL A N 1
ATOM 618 C CA . VAL A 1 79 ? -20.684 -1.780 47.650 1.00 54.09 79 VAL A CA 1
ATOM 619 C C . VAL A 1 79 ? -20.642 -2.191 46.168 1.00 54.09 79 VAL A C 1
ATOM 621 O O . VAL A 1 79 ? -20.989 -1.415 45.268 1.00 54.09 79 VAL A O 1
ATOM 624 N N . PHE A 1 80 ? -20.187 -3.421 45.919 1.00 50.06 80 PHE A N 1
ATOM 625 C CA . PHE A 1 80 ? -20.081 -4.022 44.588 1.00 50.06 80 PHE A CA 1
ATOM 626 C C . PHE A 1 80 ? -21.437 -4.110 43.872 1.00 50.06 80 PHE A C 1
ATOM 628 O O . PHE A 1 80 ? -22.416 -4.635 44.400 1.00 50.06 80 PHE A O 1
ATOM 635 N N . HIS A 1 81 ? -21.473 -3.621 42.633 1.00 61.34 81 HIS A N 1
ATOM 636 C CA . HIS A 1 81 ? -22.588 -3.746 41.696 1.00 61.34 81 HIS A CA 1
ATOM 637 C C . HIS A 1 81 ? -22.058 -3.668 40.254 1.00 61.34 81 HIS A C 1
ATOM 639 O O . HIS A 1 81 ? -20.969 -3.138 40.023 1.00 61.34 81 HIS A O 1
ATOM 645 N N . ASP A 1 82 ? -22.812 -4.174 39.275 1.00 71.62 82 ASP A N 1
ATOM 646 C CA . ASP A 1 82 ? -22.404 -4.103 37.867 1.00 71.62 82 ASP A CA 1
ATOM 647 C C . ASP A 1 82 ? -22.417 -2.641 37.361 1.00 71.62 82 ASP A C 1
ATOM 649 O O . ASP A 1 82 ? -23.422 -1.931 37.432 1.00 71.62 82 ASP A O 1
ATOM 653 N N . MET A 1 83 ? -21.273 -2.182 36.841 1.00 74.62 83 MET A N 1
ATOM 654 C CA . MET A 1 83 ? -21.080 -0.842 36.270 1.00 74.62 83 MET A CA 1
ATOM 655 C C . MET A 1 83 ? -21.602 -0.690 34.828 1.00 74.62 83 MET A C 1
ATOM 657 O O . MET A 1 83 ? -21.595 0.423 34.282 1.00 74.62 83 MET A O 1
ATOM 661 N N . GLU A 1 84 ? -22.011 -1.781 34.183 1.00 78.50 84 GLU A N 1
ATOM 662 C CA . GLU A 1 84 ? -22.765 -1.780 32.930 1.00 78.50 84 GLU A CA 1
ATOM 663 C C . GLU A 1 84 ? -24.272 -1.979 33.162 1.00 78.50 84 GLU A C 1
ATOM 665 O O . GLU A 1 84 ? -25.062 -1.328 32.468 1.00 78.50 84 GLU A O 1
ATOM 670 N N . ASP A 1 85 ? -24.665 -2.782 34.161 1.00 79.56 85 ASP A N 1
ATOM 671 C CA . ASP A 1 85 ? -26.063 -3.048 34.549 1.00 79.56 85 ASP A CA 1
ATOM 672 C C . ASP A 1 85 ? -26.389 -2.790 36.041 1.00 79.56 85 ASP A C 1
ATOM 674 O O . ASP A 1 85 ? -26.661 -3.716 36.807 1.00 79.56 85 ASP A O 1
ATOM 678 N N . PRO A 1 86 ? -26.389 -1.526 36.492 1.00 83.56 86 PRO A N 1
ATOM 679 C CA . PRO A 1 86 ? -26.617 -1.207 37.897 1.00 83.56 86 PRO A CA 1
ATOM 680 C C . PRO A 1 86 ? -28.081 -1.465 38.328 1.00 83.56 86 PRO A C 1
ATOM 682 O O . PRO A 1 86 ? -29.001 -0.899 37.718 1.00 83.56 86 PRO A O 1
ATOM 685 N N . PRO A 1 87 ? -28.323 -2.243 39.406 1.00 85.06 87 PRO A N 1
ATOM 686 C CA . PRO A 1 87 ? -29.667 -2.616 39.850 1.00 85.06 87 PRO A CA 1
ATOM 687 C C . PRO A 1 87 ? -30.422 -1.430 40.470 1.00 85.06 87 PRO A C 1
ATOM 689 O O . PRO A 1 87 ? -29.911 -0.710 41.333 1.00 85.06 87 PRO A O 1
ATOM 692 N N . MET A 1 88 ? -31.666 -1.212 40.040 1.00 90.75 88 MET A N 1
ATOM 693 C CA . MET A 1 88 ? -32.492 -0.056 40.442 1.00 90.75 88 MET A CA 1
ATOM 694 C C . MET A 1 88 ? -33.558 -0.406 41.495 1.00 90.75 88 MET A C 1
ATOM 696 O O . MET A 1 88 ? -34.480 0.375 41.736 1.00 90.75 88 MET A O 1
ATOM 700 N N . ASP A 1 89 ? -33.469 -1.584 42.102 1.00 87.19 89 ASP A N 1
ATOM 701 C CA . ASP A 1 89 ? -34.482 -2.140 42.998 1.00 87.19 89 ASP A CA 1
ATOM 702 C C . ASP A 1 89 ? -34.592 -1.408 44.341 1.00 87.19 89 ASP A C 1
ATOM 704 O O . ASP A 1 89 ? -33.641 -0.805 44.846 1.00 87.19 89 ASP A O 1
ATOM 708 N N . VAL A 1 90 ? -35.783 -1.454 44.945 1.00 88.06 90 VAL A N 1
ATOM 709 C CA . VAL A 1 90 ? -36.012 -0.858 46.268 1.00 88.06 90 VAL A CA 1
ATOM 710 C C . VAL A 1 90 ? -35.288 -1.694 47.316 1.00 88.06 90 VAL A C 1
ATOM 712 O O . VAL A 1 90 ? -35.666 -2.827 47.589 1.00 88.06 90 VAL A O 1
ATOM 715 N N . GLY A 1 91 ? -34.253 -1.111 47.915 1.00 83.12 91 GLY A N 1
ATOM 716 C CA . GLY A 1 91 ? -33.336 -1.812 48.808 1.00 83.12 91 GLY A CA 1
ATOM 717 C C . GLY A 1 91 ? -31.873 -1.694 48.389 1.00 83.12 91 GLY A C 1
ATOM 718 O O . GLY A 1 91 ? -31.021 -1.710 49.277 1.00 83.12 91 GLY A O 1
ATOM 719 N N . THR A 1 92 ? -31.576 -1.495 47.099 1.00 86.00 92 THR A N 1
ATOM 720 C CA . THR A 1 92 ? -30.194 -1.390 46.602 1.00 86.00 92 THR A CA 1
ATOM 721 C C . THR A 1 92 ? -29.443 -0.239 47.264 1.00 86.00 92 THR A C 1
ATOM 723 O O . THR A 1 92 ? -29.976 0.863 47.430 1.00 86.00 92 THR A O 1
ATOM 726 N N . VAL A 1 93 ? -28.191 -0.501 47.628 1.00 86.25 93 VAL A N 1
ATOM 727 C CA . VAL A 1 93 ? -27.272 0.437 48.276 1.00 86.25 93 VAL A CA 1
ATOM 728 C C . VAL A 1 93 ? -26.177 0.841 47.283 1.00 86.25 93 VAL A C 1
ATOM 730 O O . VAL A 1 93 ? -25.800 0.060 46.418 1.00 86.25 93 VAL A O 1
ATOM 733 N N . TYR A 1 94 ? -25.685 2.072 47.401 1.00 83.94 94 TYR A N 1
ATOM 734 C CA . TYR A 1 94 ? -24.611 2.653 46.597 1.00 83.94 94 TYR A CA 1
ATOM 735 C C . TYR A 1 94 ? -23.609 3.369 47.500 1.00 83.94 94 TYR A C 1
ATOM 737 O O . TYR A 1 94 ? -24.006 4.004 48.485 1.00 83.94 94 TYR A O 1
ATOM 745 N N . ALA A 1 95 ? -22.327 3.337 47.125 1.00 82.31 95 ALA A N 1
ATOM 746 C CA . ALA A 1 95 ? -21.235 3.861 47.947 1.00 82.31 95 ALA A CA 1
ATOM 747 C C . ALA A 1 95 ? -21.422 5.348 48.307 1.00 82.31 95 ALA A C 1
ATOM 749 O O . ALA A 1 95 ? -21.117 5.777 49.415 1.00 82.31 95 ALA A O 1
ATOM 750 N N . ASN A 1 96 ? -21.940 6.158 47.375 1.00 84.31 96 ASN A N 1
ATOM 751 C CA . ASN A 1 96 ? -22.260 7.566 47.614 1.00 84.31 96 ASN A CA 1
ATOM 752 C C . ASN A 1 96 ? -23.220 8.145 46.552 1.00 84.31 96 ASN A C 1
ATOM 754 O O . ASN A 1 96 ? -23.576 7.510 45.560 1.00 84.31 96 ASN A O 1
ATOM 758 N N . MET A 1 97 ? -23.618 9.407 46.728 1.00 86.00 97 MET A N 1
ATOM 759 C CA . MET A 1 97 ? -24.572 10.080 45.837 1.00 86.00 97 MET A CA 1
ATOM 760 C C . MET A 1 97 ? -24.013 10.390 44.432 1.00 86.00 97 MET A C 1
ATOM 762 O O . MET A 1 97 ? -24.792 10.545 43.495 1.00 86.00 97 MET A O 1
ATOM 766 N N . ASN A 1 98 ? -22.693 10.489 44.239 1.00 82.12 98 ASN A N 1
ATOM 767 C CA . ASN A 1 98 ? -22.121 10.615 42.889 1.00 82.12 98 ASN A CA 1
ATOM 768 C C . ASN A 1 98 ? -22.125 9.273 42.161 1.00 82.12 98 ASN A C 1
ATOM 770 O O . ASN A 1 98 ? -22.425 9.234 40.970 1.00 82.12 98 ASN A O 1
ATOM 774 N N . ASP A 1 99 ? -21.863 8.194 42.890 1.00 82.38 99 ASP A N 1
ATOM 775 C CA . ASP A 1 99 ? -21.928 6.829 42.390 1.00 82.38 99 ASP A CA 1
ATOM 776 C C . ASP A 1 99 ? -23.344 6.470 41.909 1.00 82.38 99 ASP A C 1
ATOM 778 O O . ASP A 1 99 ? -23.539 6.201 40.723 1.00 82.38 99 ASP A O 1
ATOM 782 N N . PHE A 1 100 ? -24.365 6.673 42.752 1.00 88.12 100 PHE A N 1
ATOM 783 C CA . PHE A 1 100 ? -25.768 6.508 42.346 1.00 88.12 100 PHE A CA 1
ATOM 784 C C . PHE A 1 100 ? -26.154 7.376 41.126 1.00 88.12 100 PHE A C 1
ATOM 786 O O . PHE A 1 100 ? -26.893 6.936 40.244 1.00 88.12 100 PHE A O 1
ATOM 793 N N . ARG A 1 101 ? -25.615 8.603 41.008 1.00 86.94 101 ARG A N 1
ATOM 794 C CA . ARG A 1 101 ? -25.820 9.476 39.829 1.00 86.94 101 ARG A CA 1
ATOM 795 C C . ARG A 1 101 ? -25.141 8.964 38.551 1.00 86.94 101 ARG A C 1
ATOM 797 O O . ARG A 1 101 ? -25.552 9.399 37.472 1.00 86.94 101 ARG A O 1
ATOM 804 N N . ARG A 1 102 ? -24.114 8.107 38.637 1.00 85.00 102 ARG A N 1
ATOM 805 C CA . ARG A 1 102 ? -23.582 7.352 37.486 1.00 85.00 102 ARG A CA 1
ATOM 806 C C . ARG A 1 102 ? -24.512 6.187 37.176 1.00 85.00 102 ARG A C 1
ATOM 808 O O . ARG A 1 102 ? -24.990 6.098 36.048 1.00 85.00 102 ARG A O 1
ATOM 815 N N . ALA A 1 103 ? -24.831 5.384 38.189 1.00 87.50 103 ALA A N 1
ATOM 816 C CA . ALA A 1 103 ? -25.658 4.189 38.086 1.00 87.50 103 ALA A CA 1
ATOM 817 C C . ALA A 1 103 ? -27.013 4.456 37.404 1.00 87.50 103 ALA A C 1
ATOM 819 O O . ALA A 1 103 ? -27.305 3.893 36.351 1.00 87.50 103 ALA A O 1
ATOM 820 N N . VAL A 1 104 ? -27.795 5.419 37.904 1.00 88.94 104 VAL A N 1
ATOM 821 C CA . VAL A 1 104 ? -29.112 5.763 37.331 1.00 88.94 104 VAL A CA 1
ATOM 822 C C . VAL A 1 104 ? -29.030 6.322 35.897 1.00 88.94 104 VAL A C 1
ATOM 824 O O . VAL A 1 104 ? -29.990 6.222 35.135 1.00 88.94 104 VAL A O 1
ATOM 827 N N . LYS A 1 105 ? -27.882 6.887 35.487 1.00 89.19 105 LYS A N 1
ATOM 828 C CA . LYS A 1 105 ? -27.646 7.330 34.098 1.00 89.19 105 LYS A CA 1
ATOM 829 C C . LYS A 1 105 ? -27.210 6.190 33.187 1.00 89.19 105 LYS A C 1
ATOM 831 O O . LYS A 1 105 ? -27.658 6.153 32.049 1.00 89.19 105 LYS A O 1
ATOM 836 N N . GLN A 1 106 ? -26.362 5.283 33.669 1.00 88.62 106 GLN A N 1
ATOM 837 C CA . GLN A 1 106 ? -25.991 4.062 32.953 1.00 88.62 106 GLN A CA 1
ATOM 838 C C . GLN A 1 106 ? -27.240 3.209 32.699 1.00 88.62 106 GLN A C 1
ATOM 840 O O . GLN A 1 106 ? -27.483 2.828 31.559 1.00 88.62 106 GLN A O 1
ATOM 845 N N . HIS A 1 107 ? -28.085 3.020 33.718 1.00 89.25 107 HIS A N 1
ATOM 846 C CA . HIS A 1 107 ? -29.374 2.344 33.582 1.00 89.25 107 HIS A CA 1
ATOM 847 C C . HIS A 1 107 ? -30.255 3.014 32.516 1.00 89.25 107 HIS A C 1
ATOM 849 O O . HIS A 1 107 ? -30.739 2.332 31.617 1.00 89.25 107 HIS A O 1
ATOM 855 N N . ALA A 1 108 ? -30.400 4.346 32.544 1.00 88.44 108 ALA A N 1
ATOM 856 C CA . ALA A 1 108 ? -31.161 5.095 31.538 1.00 88.44 108 ALA A CA 1
ATOM 857 C C . ALA A 1 108 ? -30.561 5.019 30.113 1.00 88.44 108 ALA A C 1
ATOM 859 O O . ALA A 1 108 ? -31.301 5.091 29.136 1.00 88.44 108 ALA A O 1
ATOM 860 N N . ILE A 1 109 ? -29.240 4.837 29.970 1.00 87.94 109 ILE A N 1
ATOM 861 C CA . ILE A 1 109 ? -28.596 4.556 28.674 1.00 87.94 109 ILE A CA 1
ATOM 862 C C . ILE A 1 109 ? -28.931 3.129 28.217 1.00 87.94 109 ILE A C 1
ATOM 864 O O . ILE A 1 109 ? -29.448 2.969 27.115 1.00 87.94 109 ILE A O 1
ATOM 868 N N . LYS A 1 110 ? -28.713 2.110 29.065 1.00 87.06 110 LYS A N 1
ATOM 869 C CA . LYS A 1 110 ? -28.977 0.693 28.747 1.00 87.06 110 LYS A CA 1
ATOM 870 C C . LYS A 1 110 ? -30.446 0.442 28.380 1.00 87.06 110 LYS A C 1
ATOM 872 O O . LYS A 1 110 ? -30.729 -0.219 27.387 1.00 87.06 110 LYS A O 1
ATOM 877 N N . THR A 1 111 ? -31.371 1.003 29.157 1.00 86.81 111 THR A N 1
ATOM 878 C CA . THR A 1 111 ? -32.831 0.938 28.930 1.00 86.81 111 THR A CA 1
ATOM 879 C C . THR A 1 111 ? -33.341 2.001 27.944 1.00 86.81 111 THR A C 1
ATOM 881 O O . THR A 1 111 ? -34.533 2.070 27.661 1.00 86.81 111 THR A O 1
ATOM 884 N N . GLN A 1 112 ? -32.436 2.802 27.373 1.00 88.81 112 GLN A N 1
ATOM 885 C CA . GLN A 1 112 ? -32.677 3.727 26.264 1.00 88.81 112 GLN A CA 1
ATOM 886 C C . GLN A 1 112 ? -33.754 4.801 26.541 1.00 88.81 112 GLN A C 1
ATOM 888 O O . GLN A 1 112 ? -34.514 5.156 25.636 1.00 88.81 112 GLN A O 1
ATOM 893 N N . PHE A 1 113 ? -33.812 5.395 27.742 1.00 89.44 113 PHE A N 1
ATOM 894 C CA . PHE A 1 113 ? -34.721 6.514 28.055 1.00 89.44 113 PHE A CA 1
ATOM 895 C C . PHE A 1 113 ? -34.021 7.794 28.550 1.00 89.44 113 PHE A C 1
ATOM 897 O O . PHE A 1 113 ? -32.927 7.801 29.108 1.00 89.44 113 PHE A O 1
ATOM 904 N N . GLU A 1 114 ? -34.695 8.934 28.386 1.00 88.12 114 GLU A N 1
ATOM 905 C CA . GLU A 1 114 ? -34.205 10.230 28.862 1.00 88.12 114 GLU A CA 1
ATOM 906 C C . GLU A 1 114 ? -34.622 10.492 30.323 1.00 88.12 114 GLU A C 1
ATOM 908 O O . GLU A 1 114 ? -35.754 10.902 30.592 1.00 88.12 114 GLU A O 1
ATOM 913 N N . LEU A 1 115 ? -33.690 10.354 31.273 1.00 90.12 115 LEU A N 1
ATOM 914 C CA . LEU A 1 115 ? -33.915 10.632 32.701 1.00 90.12 115 LEU A CA 1
ATOM 915 C C . LEU A 1 115 ? -34.148 12.128 32.981 1.00 90.12 115 LEU A C 1
ATOM 917 O O . LEU A 1 115 ? -33.296 12.976 32.697 1.00 90.12 115 LEU A O 1
ATOM 921 N N . GLY A 1 116 ? -35.302 12.465 33.544 1.00 88.12 116 GLY A N 1
ATOM 922 C CA . GLY A 1 116 ? -35.586 13.734 34.209 1.00 88.12 116 GLY A CA 1
ATOM 923 C C . GLY A 1 116 ? -35.122 13.711 35.667 1.00 88.12 116 GLY A C 1
ATOM 924 O O . GLY A 1 116 ? -35.018 12.653 36.286 1.00 88.12 116 GLY A O 1
ATOM 925 N N . THR A 1 117 ? -34.837 14.883 36.231 1.00 91.25 117 THR A N 1
ATOM 926 C CA . THR A 1 117 ? -34.467 15.040 37.645 1.00 91.25 117 THR A CA 1
ATOM 927 C C . THR A 1 117 ? -35.396 16.070 38.270 1.00 91.25 117 THR A C 1
ATOM 929 O O . THR A 1 117 ? -35.376 17.229 37.869 1.00 91.25 117 THR A O 1
ATOM 932 N N . GLU A 1 118 ? -36.217 15.644 39.230 1.00 89.62 118 GLU A N 1
ATOM 933 C CA . GLU A 1 118 ? -37.090 16.534 40.011 1.00 89.62 118 GLU A CA 1
ATOM 934 C C . GLU A 1 118 ? -36.252 17.268 41.067 1.00 89.62 118 GLU A C 1
ATOM 936 O O . GLU A 1 118 ? -36.381 18.473 41.271 1.00 89.62 118 GLU A O 1
ATOM 941 N N . LYS A 1 119 ? -35.357 16.530 41.738 1.00 87.75 119 LYS A N 1
ATOM 942 C CA . LYS A 1 119 ? -34.533 17.044 42.834 1.00 87.75 119 LYS A CA 1
ATOM 943 C C . LYS A 1 119 ? -33.239 16.245 42.941 1.00 87.75 119 LYS A C 1
ATOM 945 O O . LYS A 1 119 ? -33.272 15.022 42.965 1.00 87.75 119 LYS A O 1
ATOM 950 N N . SER A 1 120 ? -32.096 16.918 43.034 1.00 90.06 120 SER A N 1
ATOM 951 C CA . SER A 1 120 ? -30.805 16.276 43.309 1.00 90.06 120 SER A CA 1
ATOM 952 C C . SER A 1 120 ? -29.974 17.174 44.213 1.00 90.06 120 SER A C 1
ATOM 954 O O . SER A 1 120 ? -29.554 18.253 43.806 1.00 90.06 120 SER A O 1
ATOM 956 N N . ASN A 1 121 ? -29.716 16.712 45.432 1.00 88.56 121 ASN A N 1
ATOM 957 C CA . ASN A 1 121 ? -28.770 17.306 46.376 1.00 88.56 121 ASN A CA 1
ATOM 958 C C . ASN A 1 121 ? -27.906 16.172 46.988 1.00 88.56 121 ASN A C 1
ATOM 960 O O . ASN A 1 121 ? -28.032 15.033 46.532 1.00 88.56 121 ASN A O 1
ATOM 964 N N . PRO A 1 122 ? -26.987 16.425 47.939 1.00 84.44 122 PRO A N 1
ATOM 965 C CA . PRO A 1 122 ? -26.150 15.362 48.512 1.00 84.44 122 PRO A CA 1
ATOM 966 C C . PRO A 1 122 ? -26.931 14.245 49.228 1.00 84.44 122 PRO A C 1
ATOM 968 O O . PRO A 1 122 ? -26.482 13.104 49.225 1.00 84.44 122 PRO A O 1
ATOM 971 N N . ASN A 1 123 ? -28.112 14.549 49.779 1.00 87.31 123 ASN A N 1
ATOM 972 C CA . ASN A 1 123 ? -28.845 13.659 50.689 1.00 87.31 123 ASN A CA 1
ATOM 973 C C . ASN A 1 123 ? -30.081 12.998 50.045 1.00 87.31 123 ASN A C 1
ATOM 975 O O . ASN A 1 123 ? -30.661 12.076 50.619 1.00 87.31 123 ASN A O 1
ATOM 979 N N . LEU A 1 124 ? -30.521 13.489 48.884 1.00 90.50 124 LEU A N 1
ATOM 980 C CA . LEU A 1 124 ? -31.731 13.065 48.181 1.00 90.50 124 LEU A CA 1
ATOM 981 C C . LEU A 1 124 ? -31.556 13.221 46.665 1.00 90.50 124 LEU A C 1
ATOM 983 O O . LEU A 1 124 ? -31.270 14.319 46.175 1.00 90.50 124 LEU A O 1
ATOM 987 N N . PHE A 1 125 ? -31.853 12.151 45.930 1.00 93.88 125 PHE A N 1
ATOM 988 C CA . PHE A 1 125 ? -32.104 12.186 44.492 1.00 93.88 125 PHE A CA 1
ATOM 989 C C . PHE A 1 125 ? -33.544 11.760 44.199 1.00 93.88 125 PHE A C 1
ATOM 991 O O . PHE A 1 125 ? -34.062 10.826 44.810 1.00 93.88 125 PHE A O 1
ATOM 998 N N . ARG A 1 126 ? -34.170 12.436 43.237 1.00 91.56 126 ARG A N 1
ATOM 999 C CA . ARG A 1 126 ? -35.460 12.094 42.645 1.00 91.56 126 ARG A CA 1
ATOM 1000 C C . ARG A 1 126 ? -35.377 12.194 41.126 1.00 91.56 126 ARG A C 1
ATOM 1002 O O . ARG A 1 126 ? -35.179 13.288 40.584 1.00 91.56 126 ARG A O 1
ATOM 1009 N N . GLY A 1 127 ? -35.533 11.056 40.461 1.00 92.44 127 GLY A N 1
ATOM 1010 C CA . GLY A 1 127 ? -35.577 10.921 39.010 1.00 92.44 127 GLY A CA 1
ATOM 1011 C C . GLY A 1 127 ? -36.947 10.466 38.517 1.00 92.44 127 GLY A C 1
ATOM 1012 O O . GLY A 1 127 ? -37.716 9.863 39.262 1.00 92.44 127 GLY A O 1
ATOM 1013 N N . PHE A 1 128 ? -37.242 10.760 37.257 1.00 92.00 128 PHE A N 1
ATOM 1014 C CA . PHE A 1 128 ? -38.462 10.346 36.559 1.00 92.00 128 PHE A CA 1
ATOM 1015 C C . PHE A 1 128 ? -38.176 10.224 35.057 1.00 92.00 128 PHE A C 1
ATOM 1017 O O . PHE A 1 128 ? -37.179 10.766 34.579 1.00 92.00 128 PHE A O 1
ATOM 1024 N N . CYS A 1 129 ? -39.009 9.537 34.278 1.00 90.81 129 CYS A N 1
ATOM 1025 C CA . CYS A 1 129 ? -38.831 9.518 32.820 1.00 90.81 129 CYS A CA 1
ATOM 1026 C C . CYS A 1 129 ? -39.372 10.813 32.184 1.00 90.81 129 CYS A C 1
ATOM 1028 O O . CYS A 1 129 ? -40.478 11.234 32.502 1.00 90.81 129 CYS A O 1
ATOM 1030 N N . LYS A 1 130 ? -38.648 11.436 31.238 1.00 88.50 130 LYS A N 1
ATOM 1031 C CA . LYS A 1 130 ? -39.132 12.658 30.551 1.00 88.50 130 LYS A CA 1
ATOM 1032 C C . LYS A 1 130 ? -40.331 12.450 29.607 1.00 88.50 130 LYS A C 1
ATOM 1034 O O . LYS A 1 130 ? -40.847 13.438 29.085 1.00 88.50 130 LYS A O 1
ATOM 1039 N N . ALA A 1 131 ? -40.751 11.216 29.328 1.00 85.50 131 ALA A N 1
ATOM 1040 C CA . ALA A 1 131 ? -41.907 10.956 28.472 1.00 85.50 131 ALA A CA 1
ATOM 1041 C C . ALA A 1 131 ? -43.206 11.418 29.160 1.00 85.50 131 ALA A C 1
ATOM 1043 O O . ALA A 1 131 ? -43.455 11.069 30.311 1.00 85.50 131 ALA A O 1
ATOM 1044 N N . LYS A 1 132 ? -44.040 12.192 28.446 1.00 79.62 132 LYS A N 1
ATOM 1045 C CA . LYS A 1 132 ? -45.185 12.947 29.006 1.00 79.62 132 LYS A CA 1
ATOM 1046 C C . LYS A 1 132 ? -46.219 12.120 29.790 1.00 79.62 132 LYS A C 1
ATOM 1048 O O . LYS A 1 132 ? -46.971 12.705 30.561 1.00 79.62 132 LYS A O 1
ATOM 1053 N N . SER A 1 133 ? -46.284 10.812 29.563 1.00 81.62 133 SER A N 1
ATOM 1054 C CA . SER A 1 133 ? -47.271 9.882 30.129 1.00 81.62 133 SER A CA 1
ATOM 1055 C C . SER A 1 133 ? -46.650 8.738 30.944 1.00 81.62 133 SER A C 1
ATOM 1057 O O . SER A 1 133 ? -47.360 7.818 31.337 1.00 81.62 133 SER A O 1
ATOM 1059 N N . CYS A 1 134 ? -45.337 8.757 31.196 1.00 86.12 134 CYS A N 1
ATOM 1060 C CA . CYS A 1 134 ? -44.659 7.659 31.885 1.00 86.12 134 CYS A CA 1
ATOM 1061 C C . CYS A 1 134 ? -44.795 7.770 33.417 1.00 86.12 134 CYS A C 1
ATOM 1063 O O . CYS A 1 134 ? -44.392 8.793 33.973 1.00 86.12 134 CYS A O 1
ATOM 1065 N N . PRO A 1 135 ? -45.268 6.724 34.126 1.00 87.62 135 PRO A N 1
ATOM 1066 C CA . PRO A 1 135 ? -45.370 6.734 35.586 1.00 87.62 135 PRO A CA 1
ATOM 1067 C C . PRO A 1 135 ? -44.031 6.463 36.298 1.00 87.62 135 PRO A C 1
ATOM 1069 O O . PRO A 1 135 ? -43.941 6.681 37.506 1.00 87.62 135 PRO A O 1
ATOM 1072 N N . TRP A 1 136 ? -43.006 5.978 35.579 1.00 92.62 136 TRP A N 1
ATOM 1073 C CA . TRP A 1 136 ? -41.717 5.588 36.162 1.00 92.62 136 TRP A CA 1
ATOM 1074 C C . TRP A 1 136 ? -41.006 6.735 36.899 1.00 92.62 136 TRP A C 1
ATOM 1076 O O . TRP A 1 136 ? -40.707 7.791 36.322 1.00 92.62 136 TRP A O 1
ATOM 1086 N N . SER A 1 137 ? -40.684 6.484 38.168 1.00 91.44 137 SER A N 1
ATOM 1087 C CA . SER A 1 137 ? -39.982 7.396 39.074 1.00 91.44 137 SER A CA 1
ATOM 1088 C C . SER A 1 137 ? -39.103 6.644 40.079 1.00 91.44 137 SER A C 1
ATOM 1090 O O . SER A 1 137 ? -39.465 5.570 40.557 1.00 91.44 137 SER A O 1
ATOM 1092 N N . ILE A 1 138 ? -37.955 7.232 40.430 1.00 94.25 138 ILE A N 1
ATOM 1093 C CA . ILE A 1 138 ? -36.971 6.658 41.359 1.00 94.25 138 ILE A CA 1
ATOM 1094 C C . ILE A 1 138 ? -36.530 7.683 42.411 1.00 94.25 138 ILE A C 1
ATOM 1096 O O . ILE A 1 138 ? -36.292 8.855 42.103 1.00 94.25 138 ILE A O 1
ATOM 1100 N N . VAL A 1 139 ? -36.401 7.252 43.667 1.00 93.88 139 VAL A N 1
ATOM 1101 C CA . VAL A 1 139 ? -35.980 8.081 44.804 1.00 93.88 139 VAL A CA 1
ATOM 1102 C C . VAL A 1 139 ? -34.927 7.353 45.627 1.00 93.88 139 VAL A C 1
ATOM 1104 O O . VAL A 1 139 ? -35.218 6.334 46.257 1.00 93.88 139 VAL A O 1
ATOM 1107 N N . ALA A 1 140 ? -33.731 7.932 45.709 1.00 92.94 140 ALA A N 1
ATOM 1108 C CA . ALA A 1 140 ? -32.658 7.454 46.577 1.00 92.94 140 ALA A CA 1
ATOM 1109 C C . ALA A 1 140 ? -32.310 8.494 47.647 1.00 92.94 140 ALA A C 1
ATOM 1111 O O . ALA A 1 140 ? -32.413 9.706 47.416 1.00 92.94 140 ALA A O 1
ATOM 1112 N N . ARG A 1 141 ? -31.907 8.024 48.829 1.00 91.62 141 ARG A N 1
ATOM 1113 C CA . ARG A 1 141 ? -31.578 8.863 49.989 1.00 91.62 141 ARG A CA 1
ATOM 1114 C C . ARG A 1 141 ? -30.271 8.426 50.629 1.00 91.62 141 ARG A C 1
ATOM 1116 O O . ARG A 1 141 ? -29.966 7.241 50.663 1.00 91.62 141 ARG A O 1
ATOM 1123 N N . LEU A 1 142 ? -29.548 9.395 51.177 1.00 89.56 142 LEU A N 1
ATOM 1124 C CA . LEU A 1 142 ? -28.435 9.148 52.087 1.00 89.56 142 LEU A CA 1
ATOM 1125 C C . LEU A 1 142 ? -28.975 8.578 53.409 1.00 89.56 142 LEU A C 1
ATOM 1127 O O . LEU A 1 142 ? -29.874 9.174 54.011 1.00 89.56 142 LEU A O 1
ATOM 1131 N N . MET A 1 143 ? -28.437 7.441 53.844 1.00 85.50 143 MET A N 1
ATOM 1132 C CA . MET A 1 143 ? -28.752 6.829 55.135 1.00 85.50 143 MET A CA 1
ATOM 1133 C C . MET A 1 143 ? -28.043 7.596 56.258 1.00 85.50 143 MET A C 1
ATOM 1135 O O . MET A 1 143 ? -26.884 7.986 56.114 1.00 85.50 143 MET A O 1
ATOM 1139 N N . LYS A 1 144 ? -28.739 7.840 57.377 1.00 69.44 144 LYS A N 1
ATOM 1140 C CA . LYS A 1 144 ? -28.206 8.652 58.488 1.00 69.44 144 LYS A CA 1
ATOM 1141 C C . LYS A 1 144 ? -27.044 7.989 59.230 1.00 69.44 144 LYS A C 1
ATOM 1143 O O . LYS A 1 144 ? -26.188 8.705 59.736 1.00 69.44 144 LYS A O 1
ATOM 1148 N N . GLU A 1 145 ? -27.050 6.663 59.309 1.00 64.06 145 GLU A N 1
ATOM 1149 C CA . GLU A 1 145 ? -26.129 5.889 60.147 1.00 64.06 145 GLU A CA 1
ATOM 1150 C C . GLU A 1 145 ? -24.892 5.370 59.387 1.00 64.06 145 GLU A C 1
ATOM 1152 O O . GLU A 1 145 ? -23.858 5.149 60.004 1.00 64.06 145 GLU A O 1
ATOM 1157 N N . GLU A 1 146 ? -24.950 5.244 58.054 1.00 58.69 146 GLU A N 1
ATOM 1158 C CA . GLU A 1 146 ? -23.985 4.430 57.283 1.00 58.69 146 GLU A CA 1
ATOM 1159 C C . GLU A 1 146 ? -23.231 5.184 56.166 1.00 58.69 146 GLU A C 1
ATOM 1161 O O . GLU A 1 146 ? -22.454 4.575 55.444 1.00 58.69 146 GLU A O 1
ATOM 1166 N N . LYS A 1 147 ? -23.472 6.489 55.946 1.00 73.31 147 LYS A N 1
ATOM 1167 C CA . LYS A 1 147 ? -22.985 7.291 54.783 1.00 73.31 147 LYS A CA 1
ATOM 1168 C C . LYS A 1 147 ? -23.399 6.795 53.380 1.00 73.31 147 LYS A C 1
ATOM 1170 O O . LYS A 1 147 ? -23.276 7.558 52.421 1.00 73.31 147 LYS A O 1
ATOM 1175 N N . HIS A 1 148 ? -23.909 5.577 53.237 1.00 84.31 148 HIS A N 1
ATOM 1176 C CA . HIS A 1 148 ? -24.353 5.014 51.965 1.00 84.31 148 HIS A CA 1
ATOM 1177 C C . HIS A 1 148 ? -25.653 5.642 51.436 1.00 84.31 148 HIS A C 1
ATOM 1179 O O . HIS A 1 148 ? -26.446 6.231 52.178 1.00 84.31 148 HIS A O 1
ATOM 1185 N N . VAL A 1 149 ? -25.896 5.503 50.129 1.00 86.81 149 VAL A N 1
ATOM 1186 C CA . VAL A 1 149 ? -27.125 5.961 49.462 1.00 86.81 149 VAL A CA 1
ATOM 1187 C C . VAL A 1 149 ? -27.989 4.763 49.086 1.00 86.81 149 VAL A C 1
ATOM 1189 O O . VAL A 1 149 ? -27.576 3.931 48.288 1.00 86.81 149 VAL A O 1
ATOM 1192 N N . LYS A 1 150 ? -29.207 4.694 49.628 1.00 90.69 150 LYS A N 1
ATOM 1193 C CA . LYS A 1 150 ? -30.149 3.588 49.410 1.00 90.69 150 LYS A CA 1
ATOM 1194 C C . LYS A 1 150 ? -31.292 4.002 48.486 1.00 90.69 150 LYS A C 1
ATOM 1196 O O . LYS A 1 150 ? -31.848 5.097 48.632 1.00 90.69 150 LYS A O 1
ATOM 1201 N N . VAL A 1 151 ? -31.675 3.129 47.556 1.00 91.25 151 VAL A N 1
ATOM 1202 C CA . VAL A 1 151 ? -32.883 3.283 46.733 1.00 91.25 151 VAL A CA 1
ATOM 1203 C C . VAL A 1 151 ? -34.102 3.013 47.615 1.00 91.25 151 VAL A C 1
ATOM 1205 O O . VAL A 1 151 ? -34.326 1.899 48.081 1.00 91.25 151 VAL A O 1
ATOM 1208 N N . THR A 1 152 ? -34.881 4.063 47.872 1.00 91.00 152 THR A N 1
ATOM 1209 C CA . THR A 1 152 ? -36.045 4.045 48.781 1.00 91.00 152 THR A CA 1
ATOM 1210 C C . THR A 1 152 ? -37.384 3.886 48.066 1.00 91.00 152 THR A C 1
ATOM 1212 O O . THR A 1 152 ? -38.381 3.569 48.705 1.00 91.00 152 THR A O 1
ATOM 1215 N N . LEU A 1 153 ? -37.422 4.139 46.756 1.00 89.38 153 LEU A N 1
ATOM 1216 C CA . LEU A 1 153 ? -38.589 3.944 45.901 1.00 89.38 153 LEU A CA 1
ATOM 1217 C C . LEU A 1 153 ? -38.126 3.825 44.447 1.00 89.38 153 LEU A C 1
ATOM 1219 O O . LEU A 1 153 ? -37.340 4.648 43.987 1.00 89.38 153 LEU A O 1
ATOM 1223 N N . ASN A 1 154 ? -38.664 2.844 43.736 1.00 89.19 154 ASN A N 1
ATOM 1224 C CA . ASN A 1 154 ? -38.676 2.715 42.284 1.00 89.19 154 ASN A CA 1
ATOM 1225 C C . ASN A 1 154 ? -40.122 2.305 41.960 1.00 89.19 154 ASN A C 1
ATOM 1227 O O . ASN A 1 154 ? -40.604 1.311 42.504 1.00 89.19 154 ASN A O 1
ATOM 1231 N N . LYS A 1 155 ? -40.872 3.147 41.241 1.00 83.81 155 LYS A N 1
ATOM 1232 C CA . LYS A 1 155 ? -42.331 3.007 41.097 1.00 83.81 155 LYS A CA 1
ATOM 1233 C C . LYS A 1 155 ? -42.794 3.377 39.696 1.00 83.81 155 LYS A C 1
ATOM 1235 O O . LYS A 1 155 ? -42.437 4.440 39.194 1.00 83.81 155 LYS A O 1
ATOM 1240 N N . GLY A 1 156 ? -43.714 2.565 39.175 1.00 76.06 156 GLY A N 1
ATOM 1241 C CA . GLY A 1 156 ? -44.355 2.741 37.877 1.00 76.06 156 GLY A CA 1
ATOM 1242 C C . GLY A 1 156 ? -43.605 1.967 36.802 1.00 76.06 156 GLY A C 1
ATOM 1243 O O . GLY A 1 156 ? -42.388 2.072 36.706 1.00 76.06 156 GLY A O 1
ATOM 1244 N N . GLU A 1 157 ? -44.326 1.183 36.010 1.00 76.25 157 GLU A N 1
ATOM 1245 C CA . GLU A 1 157 ? -43.736 0.384 34.936 1.00 76.25 157 GLU A CA 1
ATOM 1246 C C . GLU A 1 157 ? -43.273 1.277 33.773 1.00 76.25 157 GLU A C 1
ATOM 1248 O O . GLU A 1 157 ? -43.802 2.373 33.549 1.00 76.25 157 GLU A O 1
ATOM 1253 N N . HIS A 1 158 ? -42.247 0.829 33.047 1.00 79.94 158 HIS A N 1
ATOM 1254 C CA . HIS A 1 158 ? -41.567 1.629 32.032 1.00 79.94 158 HIS A CA 1
ATOM 1255 C C . HIS A 1 158 ? -41.767 1.058 30.621 1.00 79.94 158 HIS A C 1
ATOM 1257 O O . HIS A 1 158 ? -40.913 0.358 30.088 1.00 79.94 158 HIS A O 1
ATOM 1263 N N . PHE A 1 159 ? -42.893 1.406 29.996 1.00 79.56 159 PHE A N 1
ATOM 1264 C CA . PHE A 1 159 ? -43.252 0.991 28.631 1.00 79.56 159 PHE A CA 1
ATOM 1265 C C . PHE A 1 159 ? -42.976 2.081 27.574 1.00 79.56 159 PHE A C 1
ATOM 1267 O O . PHE A 1 159 ? -43.735 2.251 26.620 1.00 79.56 159 PHE A O 1
ATOM 1274 N N . CYS A 1 160 ? -41.928 2.891 27.755 1.00 83.31 160 CYS A N 1
ATOM 1275 C CA . CYS A 1 160 ? -41.616 3.979 26.825 1.00 83.31 160 CYS A CA 1
ATOM 1276 C C . CYS A 1 160 ? -40.937 3.485 25.544 1.00 83.31 160 CYS A C 1
ATOM 1278 O O . CYS A 1 160 ? -40.079 2.607 25.569 1.00 83.31 160 CYS A O 1
ATOM 1280 N N . SER A 1 161 ? -41.237 4.140 24.422 1.00 83.38 161 SER A N 1
ATOM 1281 C CA . SER A 1 161 ? -40.473 3.974 23.184 1.00 83.38 161 SER A CA 1
ATOM 1282 C C . SER A 1 161 ? -39.014 4.410 23.372 1.00 83.38 161 SER A C 1
ATOM 1284 O O . SER A 1 161 ? -38.748 5.469 23.947 1.00 83.38 161 SER A O 1
ATOM 1286 N N . SER A 1 162 ? -38.079 3.623 22.832 1.00 83.00 162 SER A N 1
ATOM 1287 C CA . SER A 1 162 ? -36.640 3.901 22.897 1.00 83.00 162 SER A CA 1
ATOM 1288 C C . SER A 1 162 ? -36.277 5.299 22.381 1.00 83.00 162 SER A C 1
ATOM 1290 O O . SER A 1 162 ? -36.607 5.702 21.263 1.00 83.00 162 SER A O 1
ATOM 1292 N N . THR A 1 163 ? -35.495 6.006 23.193 1.00 83.69 163 THR A N 1
ATOM 1293 C CA . THR A 1 163 ? -34.815 7.260 22.859 1.00 83.69 163 THR A CA 1
ATOM 1294 C C . THR A 1 163 ? -33.410 7.042 22.285 1.00 83.69 163 THR A C 1
ATOM 1296 O O . THR A 1 163 ? -32.705 8.020 22.068 1.00 83.69 163 THR A O 1
ATOM 1299 N N . GLY A 1 164 ? -32.988 5.808 21.975 1.00 78.44 164 GLY A N 1
ATOM 1300 C CA . GLY A 1 164 ? -31.641 5.513 21.457 1.00 78.44 164 GLY A CA 1
ATOM 1301 C C . GLY A 1 164 ? -31.292 6.260 20.159 1.00 78.44 164 GLY A C 1
ATOM 1302 O O . GLY A 1 164 ? -30.179 6.761 19.990 1.00 78.44 164 GLY A O 1
ATOM 1303 N N . ARG A 1 165 ? -32.287 6.446 19.276 1.00 79.19 165 ARG A N 1
ATOM 1304 C CA . ARG A 1 165 ? -32.191 7.259 18.042 1.00 79.19 165 ARG A CA 1
ATOM 1305 C C . ARG A 1 165 ? -32.297 8.777 18.283 1.00 79.19 165 ARG A C 1
ATOM 1307 O O . ARG A 1 165 ? -32.111 9.568 17.362 1.00 79.19 165 ARG A O 1
ATOM 1314 N N . VAL A 1 166 ? -32.611 9.204 19.507 1.00 82.00 166 VAL A N 1
ATOM 1315 C CA . VAL A 1 166 ? -32.656 10.614 19.915 1.00 82.00 166 VAL A CA 1
ATOM 1316 C C . VAL A 1 166 ? -31.303 10.990 20.510 1.00 82.00 166 VAL A C 1
ATOM 1318 O O . VAL A 1 166 ? -30.719 10.250 21.296 1.00 82.00 166 VAL A O 1
ATOM 1321 N N . ARG A 1 167 ? -30.792 12.176 20.163 1.00 79.94 167 ARG A N 1
ATOM 1322 C CA . ARG A 1 167 ? -29.532 12.690 20.715 1.00 79.94 167 ARG A CA 1
ATOM 1323 C C . ARG A 1 167 ? -29.624 12.834 22.241 1.00 79.94 167 ARG A C 1
ATOM 1325 O O . ARG A 1 167 ? -30.220 13.795 22.734 1.00 79.94 167 ARG A O 1
ATOM 1332 N N . THR A 1 168 ? -29.002 11.909 22.970 1.00 80.56 168 THR A N 1
ATOM 1333 C CA . THR A 1 168 ? -29.137 11.808 24.426 1.00 80.56 168 THR A CA 1
ATOM 1334 C C . THR A 1 168 ? -28.434 12.947 25.172 1.00 80.56 168 THR A C 1
ATOM 1336 O O . THR A 1 168 ? -27.472 13.560 24.693 1.00 80.56 168 THR A O 1
ATOM 1339 N N . LYS A 1 169 ? -28.913 13.212 26.388 1.00 79.62 169 LYS A N 1
ATOM 1340 C CA . LYS A 1 169 ? -28.270 14.038 27.417 1.00 79.62 169 LYS A CA 1
ATOM 1341 C C . LYS A 1 169 ? -27.680 13.193 28.558 1.00 79.62 169 LYS A C 1
ATOM 1343 O O . LYS A 1 169 ? -27.101 13.766 29.480 1.00 79.62 169 LYS A O 1
ATOM 1348 N N . MET A 1 170 ? -27.830 11.864 28.521 1.00 85.81 170 MET A N 1
ATOM 1349 C CA . MET A 1 170 ? -27.347 10.947 29.563 1.00 85.81 170 MET A CA 1
ATOM 1350 C C . MET A 1 170 ? -25.842 10.690 29.444 1.00 85.81 170 MET A C 1
ATOM 1352 O O . MET A 1 170 ? -25.114 10.826 30.431 1.00 85.81 170 MET A O 1
ATOM 1356 N N . ALA A 1 171 ? -25.368 10.401 28.227 1.00 85.62 171 ALA A N 1
ATOM 1357 C CA . ALA A 1 171 ? -23.951 10.229 27.922 1.00 85.62 171 ALA A CA 1
ATOM 1358 C C . ALA A 1 171 ? -23.193 11.558 28.106 1.00 85.62 171 ALA A C 1
ATOM 1360 O O . ALA A 1 171 ? -23.231 12.454 27.259 1.00 85.62 171 ALA A O 1
ATOM 1361 N N . SER A 1 172 ? -22.513 11.694 29.245 1.00 85.56 172 SER A N 1
ATOM 1362 C CA . SER A 1 172 ? -21.648 12.837 29.563 1.00 85.56 172 SER A CA 1
ATOM 1363 C C . SER A 1 172 ? -20.225 12.627 29.040 1.00 85.56 172 SER A C 1
ATOM 1365 O O . SER A 1 172 ? -19.817 11.500 28.774 1.00 85.56 172 SER A O 1
ATOM 1367 N N . TYR A 1 173 ? -19.430 13.695 28.935 1.00 85.06 173 TYR A N 1
ATOM 1368 C CA . TYR A 1 173 ? -18.029 13.567 28.516 1.00 85.06 173 TYR A CA 1
ATOM 1369 C C . TYR A 1 173 ? -17.177 12.797 29.547 1.00 85.06 173 TYR A C 1
ATOM 1371 O O . TYR A 1 173 ? -16.245 12.108 29.152 1.00 85.06 173 TYR A O 1
ATOM 1379 N N . HIS A 1 174 ? -17.531 12.819 30.840 1.00 83.25 174 HIS A N 1
ATOM 1380 C CA . HIS A 1 174 ? -16.911 11.944 31.845 1.00 83.25 174 HIS A CA 1
ATOM 1381 C C . HIS A 1 174 ? -17.244 10.464 31.599 1.00 83.25 174 HIS A C 1
ATOM 1383 O O . HIS A 1 174 ? -16.330 9.651 31.565 1.00 83.25 174 HIS A O 1
ATOM 1389 N N . TRP A 1 175 ? -18.515 10.130 31.339 1.00 89.19 175 TRP A N 1
ATOM 1390 C CA . TRP A 1 175 ? -18.941 8.757 31.010 1.00 89.19 175 TRP A CA 1
ATOM 1391 C C . TRP A 1 175 ? -18.248 8.243 29.739 1.00 89.19 175 TRP A C 1
ATOM 1393 O O . TRP A 1 175 ? -17.699 7.145 29.732 1.00 89.19 175 TRP A O 1
ATOM 1403 N N . VAL A 1 176 ? -18.167 9.076 28.689 1.00 89.38 176 VAL A N 1
ATOM 1404 C CA . VAL A 1 176 ? -17.364 8.765 27.493 1.00 89.38 176 VAL A CA 1
ATOM 1405 C C . VAL A 1 176 ? -15.909 8.514 27.887 1.00 89.38 176 VAL A C 1
ATOM 1407 O O . VAL A 1 176 ? -15.336 7.526 27.448 1.00 89.38 176 VAL A O 1
ATOM 1410 N N . GLY A 1 177 ? -15.308 9.378 28.710 1.00 86.81 177 GLY A N 1
ATOM 1411 C CA . GLY A 1 177 ? -13.913 9.253 29.137 1.00 86.81 177 GLY A CA 1
ATOM 1412 C C . GLY A 1 177 ? -13.616 8.035 30.015 1.00 86.81 177 GLY A C 1
ATOM 1413 O O . GLY A 1 177 ? -12.475 7.588 30.048 1.00 86.81 177 GLY A O 1
ATOM 1414 N N . GLU A 1 178 ? -14.614 7.471 30.695 1.00 85.94 178 GLU A N 1
ATOM 1415 C CA . GLU A 1 178 ? -14.504 6.186 31.393 1.00 85.94 178 GLU A CA 1
ATOM 1416 C C . GLU A 1 178 ? -14.572 5.019 30.394 1.00 85.94 178 GLU A C 1
ATOM 1418 O O . GLU A 1 178 ? -13.641 4.216 30.325 1.00 85.94 178 GLU A O 1
ATOM 1423 N N . LYS A 1 179 ? -15.614 4.952 29.550 1.00 88.81 179 LYS A N 1
ATOM 1424 C CA . LYS A 1 179 ? -15.787 3.834 28.601 1.00 88.81 179 LYS A CA 1
ATOM 1425 C C . LYS A 1 179 ? -14.698 3.803 27.513 1.00 88.81 179 LYS A C 1
ATOM 1427 O O . LYS A 1 179 ? -14.220 2.725 27.156 1.00 88.81 179 LYS A O 1
ATOM 1432 N N . ALA A 1 180 ? -14.261 4.965 27.020 1.00 88.38 180 ALA A N 1
ATOM 1433 C CA . ALA A 1 180 ? -13.293 5.104 25.927 1.00 88.38 180 ALA A CA 1
ATOM 1434 C C . ALA A 1 180 ? -11.891 4.556 26.238 1.00 88.38 180 ALA A C 1
ATOM 1436 O O . ALA A 1 180 ? -11.174 4.219 25.301 1.00 88.38 180 ALA A O 1
ATOM 1437 N N . ILE A 1 181 ? -11.507 4.417 27.514 1.00 85.75 181 ILE A N 1
ATOM 1438 C CA . ILE A 1 181 ? -10.215 3.825 27.911 1.00 85.75 181 ILE A CA 1
ATOM 1439 C C . ILE A 1 181 ? -10.080 2.399 27.361 1.00 85.75 181 ILE A C 1
ATOM 1441 O O . ILE A 1 181 ? -9.024 2.035 26.852 1.00 85.75 181 ILE A O 1
ATOM 1445 N N . SER A 1 182 ? -11.156 1.606 27.408 1.00 85.56 182 SER A N 1
ATOM 1446 C CA . SER A 1 182 ? -11.153 0.223 26.907 1.00 85.56 182 SER A CA 1
ATOM 1447 C C . SER A 1 182 ? -10.909 0.135 25.393 1.00 85.56 182 SER A C 1
ATOM 1449 O O . SER A 1 182 ? -10.190 -0.750 24.935 1.00 85.56 182 SER A O 1
ATOM 1451 N N . PHE A 1 183 ? -11.442 1.091 24.628 1.00 85.38 183 PHE A N 1
ATOM 1452 C CA . PHE A 1 183 ? -11.256 1.189 23.181 1.00 85.38 183 PHE A CA 1
ATOM 1453 C C . PHE A 1 183 ? -9.865 1.730 22.821 1.00 85.38 183 PHE A C 1
ATOM 1455 O O . PHE A 1 183 ? -9.184 1.145 21.987 1.00 85.38 183 PHE A O 1
ATOM 1462 N N . LEU A 1 184 ? -9.394 2.781 23.502 1.00 80.25 184 LEU A N 1
ATOM 1463 C CA . LEU A 1 184 ? -8.054 3.357 23.311 1.00 80.25 184 LEU A CA 1
ATOM 1464 C C . LEU A 1 184 ? -6.917 2.400 23.717 1.00 80.25 184 LEU A C 1
ATOM 1466 O O . LEU A 1 184 ? -5.835 2.483 23.146 1.00 80.25 184 LEU A O 1
ATOM 1470 N N . LYS A 1 185 ? -7.150 1.469 24.653 1.00 77.44 185 LYS A N 1
ATOM 1471 C CA . LYS A 1 185 ? -6.202 0.376 24.946 1.00 77.44 185 LYS A CA 1
ATOM 1472 C C . LYS A 1 185 ? -6.098 -0.652 23.809 1.00 77.44 185 LYS A C 1
ATOM 1474 O O . LYS A 1 185 ? -5.044 -1.259 23.663 1.00 77.44 185 LYS A O 1
ATOM 1479 N N . LYS A 1 186 ? -7.159 -0.848 23.013 1.00 76.25 186 LYS A N 1
ATOM 1480 C CA . LYS A 1 186 ? -7.165 -1.746 21.839 1.00 76.25 186 LYS A CA 1
ATOM 1481 C C . LYS A 1 186 ? -6.676 -1.053 20.561 1.00 76.25 186 LYS A C 1
ATOM 1483 O O . LYS A 1 186 ? -5.998 -1.672 19.752 1.00 76.25 186 LYS A O 1
ATOM 1488 N N . ASP A 1 187 ? -7.018 0.221 20.384 1.00 72.12 187 ASP A N 1
ATOM 1489 C CA . ASP A 1 187 ? -6.634 1.058 19.243 1.00 72.12 187 ASP A CA 1
ATOM 1490 C C . ASP A 1 187 ? -6.245 2.472 19.735 1.00 72.12 187 ASP A C 1
ATOM 1492 O O . ASP A 1 187 ? -7.084 3.379 19.764 1.00 72.12 187 ASP A O 1
ATOM 1496 N N . PRO A 1 188 ? -4.969 2.697 20.110 1.00 68.06 188 PRO A N 1
ATOM 1497 C CA . PRO A 1 188 ? -4.457 4.011 20.533 1.00 68.06 188 PRO A CA 1
ATOM 1498 C C . PRO A 1 188 ? -4.680 5.137 19.508 1.00 68.06 188 PRO A C 1
ATOM 1500 O O . PRO A 1 188 ? -4.821 6.318 19.855 1.00 68.06 188 PRO A O 1
ATOM 1503 N N . ASN A 1 189 ? -4.736 4.764 18.226 1.00 62.47 189 ASN A N 1
ATOM 1504 C CA . ASN A 1 189 ? -4.875 5.675 17.094 1.00 62.47 189 ASN A CA 1
ATOM 1505 C C . ASN A 1 189 ? -6.344 5.900 16.690 1.00 62.47 189 ASN A C 1
ATOM 1507 O O . ASN A 1 189 ? -6.608 6.690 15.774 1.00 62.47 189 ASN A O 1
ATOM 1511 N N . MET A 1 190 ? -7.300 5.272 17.390 1.00 77.06 190 MET A N 1
ATOM 1512 C CA . MET A 1 190 ? -8.736 5.417 17.165 1.00 77.06 190 MET A CA 1
ATOM 1513 C C . MET A 1 190 ? -9.120 6.897 17.106 1.00 77.06 190 MET A C 1
ATOM 1515 O O . MET A 1 190 ? -8.868 7.669 18.028 1.00 77.06 190 MET A O 1
ATOM 1519 N N . GLY A 1 191 ? -9.765 7.318 16.018 1.00 70.50 191 GLY A N 1
ATOM 1520 C CA . GLY A 1 191 ? -10.254 8.689 15.881 1.00 70.50 191 GLY A CA 1
ATOM 1521 C C . GLY A 1 191 ? -11.577 8.912 16.617 1.00 70.50 191 GLY A C 1
ATOM 1522 O O . GLY A 1 191 ? -12.419 8.019 16.662 1.00 70.50 191 GLY A O 1
ATOM 1523 N N . ALA A 1 192 ? -11.835 10.144 17.072 1.00 78.19 192 ALA A N 1
ATOM 1524 C CA . ALA A 1 192 ? -13.080 10.525 17.759 1.00 78.19 192 ALA A CA 1
ATOM 1525 C C . ALA A 1 192 ? -14.378 10.150 17.009 1.00 78.19 192 ALA A C 1
ATOM 1527 O O . ALA A 1 192 ? -15.423 10.012 17.634 1.00 78.19 192 ALA A O 1
ATOM 1528 N N . LYS A 1 193 ? -14.341 9.985 15.677 1.00 79.94 193 LYS A N 1
ATOM 1529 C CA . LYS A 1 193 ? -15.497 9.511 14.898 1.00 79.94 193 LYS A CA 1
ATOM 1530 C C . LYS A 1 193 ? -15.654 7.979 14.906 1.00 79.94 193 LYS A C 1
ATOM 1532 O O . LYS A 1 193 ? -16.788 7.522 14.948 1.00 79.94 193 LYS A O 1
ATOM 1537 N N . LYS A 1 194 ? -14.560 7.208 14.943 1.00 84.94 194 LYS A N 1
ATOM 1538 C CA . LYS A 1 194 ? -14.604 5.749 15.153 1.00 84.94 194 LYS A CA 1
ATOM 1539 C C . LYS A 1 194 ? -15.104 5.454 16.571 1.00 84.94 194 LYS A C 1
ATOM 1541 O O . LYS A 1 194 ? -16.133 4.816 16.721 1.00 84.94 194 LYS A O 1
ATOM 1546 N N . LEU A 1 195 ? -14.509 6.100 17.579 1.00 87.19 195 LEU A N 1
ATOM 1547 C CA . LEU A 1 195 ? -14.971 6.038 18.973 1.00 87.19 195 LEU A CA 1
ATOM 1548 C C . LEU A 1 195 ? -16.436 6.477 19.150 1.00 87.19 195 LEU A C 1
ATOM 1550 O O . LEU A 1 195 ? -17.133 5.939 20.003 1.00 87.19 195 LEU A O 1
ATOM 1554 N N . GLN A 1 196 ? -16.919 7.448 18.361 1.00 89.69 196 GLN A N 1
ATOM 1555 C CA . GLN A 1 196 ? -18.348 7.769 18.344 1.00 89.69 196 GLN A CA 1
ATOM 1556 C C . GLN A 1 196 ? -19.155 6.560 17.876 1.00 89.69 196 GLN A C 1
ATOM 1558 O O . GLN A 1 196 ? -20.065 6.171 18.590 1.00 89.69 196 GLN A O 1
ATOM 1563 N N . ASN A 1 197 ? -18.848 5.987 16.709 1.00 90.06 197 ASN A N 1
ATOM 1564 C CA . ASN A 1 197 ? -19.597 4.847 16.179 1.00 90.06 197 ASN A CA 1
ATOM 1565 C C . ASN A 1 197 ? -19.625 3.692 17.192 1.00 90.06 197 ASN A C 1
ATOM 1567 O O . ASN A 1 197 ? -20.709 3.312 17.616 1.00 90.06 197 ASN A O 1
ATOM 1571 N N . GLU A 1 198 ? -18.465 3.257 17.690 1.00 91.19 198 GLU A N 1
ATOM 1572 C CA . GLU A 1 198 ? -18.369 2.105 18.601 1.00 91.19 198 GLU A CA 1
ATOM 1573 C C . GLU A 1 198 ? -19.104 2.310 19.939 1.00 91.19 198 GLU A C 1
ATOM 1575 O O . GLU A 1 198 ? -19.717 1.383 20.469 1.00 91.19 198 GLU A O 1
ATOM 1580 N N . LEU A 1 199 ? -19.115 3.535 20.485 1.00 89.69 199 LEU A N 1
ATOM 1581 C CA . LEU A 1 199 ? -19.908 3.852 21.681 1.00 89.69 199 LEU A CA 1
ATOM 1582 C C . LEU A 1 199 ? -21.409 4.002 21.386 1.00 89.69 199 LEU A C 1
ATOM 1584 O O . LEU A 1 199 ? -22.223 3.742 22.267 1.00 89.69 199 LEU A O 1
ATOM 1588 N N . GLN A 1 200 ? -21.797 4.440 20.188 1.00 91.12 200 GLN A N 1
ATOM 1589 C CA . GLN A 1 200 ? -23.212 4.517 19.808 1.00 91.12 200 GLN A CA 1
ATOM 1590 C C . GLN A 1 200 ? -23.795 3.133 19.495 1.00 91.12 200 GLN A C 1
ATOM 1592 O O . GLN A 1 200 ? -24.963 2.899 19.790 1.00 91.12 200 GLN A O 1
ATOM 1597 N N . GLU A 1 201 ? -22.977 2.236 18.944 1.00 88.81 201 GLU A N 1
ATOM 1598 C CA . GLU A 1 201 ? -23.287 0.837 18.649 1.00 88.81 201 GLU A CA 1
ATOM 1599 C C . GLU A 1 201 ? -23.404 0.020 19.945 1.00 88.81 201 GLU A C 1
ATOM 1601 O O . GLU A 1 201 ? -24.501 -0.430 20.276 1.00 88.81 201 GLU A O 1
ATOM 1606 N N . LYS A 1 202 ? -22.331 -0.061 20.759 1.00 87.62 202 LYS A N 1
ATOM 1607 C CA . LYS A 1 202 ? -22.320 -0.844 22.016 1.00 87.62 202 LYS A CA 1
ATOM 1608 C C . LYS A 1 202 ? -23.452 -0.457 22.980 1.00 87.62 202 LYS A C 1
ATOM 1610 O O . LYS A 1 202 ? -23.951 -1.311 23.707 1.00 87.62 202 LYS A O 1
ATOM 1615 N N . TYR A 1 203 ? -23.835 0.822 23.020 1.00 86.56 203 TYR A N 1
ATOM 1616 C CA . TYR A 1 203 ? -24.822 1.347 23.974 1.00 86.56 203 TYR A CA 1
ATOM 1617 C C . TYR A 1 203 ? -26.131 1.832 23.327 1.00 86.56 203 TYR A C 1
ATOM 1619 O O . TYR A 1 203 ? -26.915 2.497 24.000 1.00 86.56 203 TYR A O 1
ATOM 1627 N N . VAL A 1 204 ? -26.362 1.525 22.042 1.00 84.94 204 VAL A N 1
ATOM 1628 C CA . VAL A 1 204 ? -27.594 1.815 21.272 1.00 84.94 204 VAL A CA 1
ATOM 1629 C C . VAL A 1 204 ? -28.135 3.236 21.521 1.00 84.94 204 VAL A C 1
ATOM 1631 O O . VAL A 1 204 ? -29.289 3.455 21.893 1.00 84.94 204 VAL A O 1
ATOM 1634 N N . THR A 1 205 ? -27.264 4.237 21.382 1.00 85.38 205 THR A N 1
ATOM 1635 C CA . THR A 1 205 ? -27.532 5.609 21.846 1.00 85.38 205 THR A CA 1
ATOM 1636 C C . THR A 1 205 ? -26.885 6.657 20.947 1.00 85.38 205 THR A C 1
ATOM 1638 O O . THR A 1 205 ? -25.791 6.454 20.436 1.00 85.38 205 THR A O 1
ATOM 1641 N N . THR A 1 206 ? -27.527 7.811 20.744 1.00 86.81 206 THR A N 1
ATOM 1642 C CA . THR A 1 206 ? -27.023 8.857 19.837 1.00 86.81 206 THR A CA 1
ATOM 1643 C C . THR A 1 206 ? -26.263 9.937 20.611 1.00 86.81 206 THR A C 1
ATOM 1645 O O . THR A 1 206 ? -26.862 10.777 21.288 1.00 86.81 206 THR A O 1
ATOM 1648 N N . ILE A 1 207 ? -24.932 9.964 20.493 1.00 88.75 207 ILE A N 1
ATOM 1649 C CA . ILE A 1 207 ? -24.048 10.838 21.282 1.00 88.75 207 ILE A CA 1
ATOM 1650 C C . ILE A 1 207 ? -23.529 11.995 20.422 1.00 88.75 207 ILE A C 1
ATOM 1652 O O . ILE A 1 207 ? -23.146 11.846 19.266 1.00 88.75 207 ILE A O 1
ATOM 1656 N N . ASN A 1 208 ? -23.467 13.192 20.999 1.00 86.62 208 ASN A N 1
ATOM 1657 C CA . ASN A 1 208 ? -22.900 14.367 20.342 1.00 86.62 208 ASN A CA 1
ATOM 1658 C C . ASN A 1 208 ? -21.373 14.250 20.138 1.00 86.62 208 ASN A C 1
ATOM 1660 O O . ASN A 1 208 ? -20.635 14.057 21.103 1.00 86.62 208 ASN A O 1
ATOM 1664 N N . TYR A 1 209 ? -20.884 14.503 18.917 1.00 82.94 209 TYR A N 1
ATOM 1665 C CA . TYR A 1 209 ? -19.453 14.460 18.577 1.00 82.94 209 TYR A CA 1
ATOM 1666 C C . TYR A 1 209 ? -18.566 15.306 19.509 1.00 82.94 209 TYR A C 1
ATOM 1668 O O . TYR A 1 209 ? -17.480 14.865 19.873 1.00 82.94 209 TYR A O 1
ATOM 1676 N N . SER A 1 210 ? -19.001 16.499 19.946 1.00 78.00 210 SER A N 1
ATOM 1677 C CA . SER A 1 210 ? -18.170 17.305 20.863 1.00 78.00 210 SER A CA 1
ATOM 1678 C C . SER A 1 210 ? -18.094 16.715 22.277 1.00 78.00 210 SER A C 1
ATOM 1680 O O . SER A 1 210 ? -17.109 16.945 22.972 1.00 78.00 210 SER A O 1
ATOM 1682 N N . THR A 1 211 ? -19.093 15.927 22.688 1.00 84.50 211 THR A N 1
ATOM 1683 C CA . THR A 1 211 ? -19.061 15.143 23.932 1.00 84.50 211 THR A CA 1
ATOM 1684 C C . THR A 1 211 ? -18.104 13.959 23.794 1.00 84.50 211 THR A C 1
ATOM 1686 O O . THR A 1 211 ? -17.312 13.721 24.703 1.00 84.50 211 THR A O 1
ATOM 1689 N N . ILE A 1 212 ? -18.120 13.274 22.639 1.00 88.12 212 ILE A N 1
ATOM 1690 C CA . ILE A 1 212 ? -17.163 12.201 22.328 1.00 88.12 212 ILE A CA 1
ATOM 1691 C C . ILE A 1 212 ? -15.730 12.739 22.347 1.00 88.12 212 ILE A C 1
ATOM 1693 O O . ILE A 1 212 ? -14.887 12.207 23.058 1.00 88.12 212 ILE A O 1
ATOM 1697 N N . TYR A 1 213 ? -15.463 13.833 21.629 1.00 79.62 213 TYR A N 1
ATOM 1698 C CA . TYR A 1 213 ? -14.139 14.457 21.575 1.00 79.62 213 TYR A CA 1
ATOM 1699 C C . TYR A 1 213 ? -13.633 14.878 22.966 1.00 79.62 213 TYR A C 1
ATOM 1701 O O . TYR A 1 213 ? -12.482 14.613 23.300 1.00 79.62 213 TYR A O 1
ATOM 1709 N N . ALA A 1 214 ? -14.486 15.490 23.796 1.00 79.19 214 ALA A N 1
ATOM 1710 C CA . ALA A 1 214 ? -14.111 15.888 25.153 1.00 79.19 214 ALA A CA 1
ATOM 1711 C C . ALA A 1 214 ? -13.794 14.680 26.056 1.00 79.19 214 ALA A C 1
ATOM 1713 O O . ALA A 1 214 ? -12.775 14.683 26.741 1.00 79.19 214 ALA A O 1
ATOM 1714 N N . GLY A 1 215 ? -14.617 13.626 26.024 1.00 85.19 215 GLY A N 1
ATOM 1715 C CA . GLY A 1 215 ? -14.352 12.413 26.803 1.00 85.19 215 GLY A CA 1
ATOM 1716 C C . GLY A 1 215 ? -13.133 11.636 26.310 1.00 85.19 215 GLY A C 1
ATOM 1717 O O . GLY A 1 215 ? -12.343 11.155 27.114 1.00 85.19 215 GLY A O 1
ATOM 1718 N N . MET A 1 216 ? -12.913 11.593 24.997 1.00 82.94 216 MET A N 1
ATOM 1719 C CA . MET A 1 216 ? -11.719 11.006 24.389 1.00 82.94 216 MET A CA 1
ATOM 1720 C C . MET A 1 216 ? -10.429 11.703 24.838 1.00 82.94 216 MET A C 1
ATOM 1722 O O . MET A 1 216 ? -9.423 11.034 25.054 1.00 82.94 216 MET A O 1
ATOM 1726 N N . GLN A 1 217 ? -10.442 13.033 24.995 1.00 78.69 217 GLN A N 1
ATOM 1727 C CA . GLN A 1 217 ? -9.294 13.766 25.539 1.00 78.69 217 GLN A CA 1
ATOM 1728 C C . GLN A 1 217 ? -9.017 13.348 26.992 1.00 78.69 217 GLN A C 1
ATOM 1730 O O . GLN A 1 217 ? -7.877 13.027 27.294 1.00 78.69 217 GLN A O 1
ATOM 1735 N N . ILE A 1 218 ? -10.046 13.226 27.842 1.00 82.19 218 ILE A N 1
ATOM 1736 C CA . ILE A 1 218 ? -9.903 12.725 29.225 1.00 82.19 218 ILE A CA 1
ATOM 1737 C C . ILE A 1 218 ? -9.386 11.276 29.254 1.00 82.19 218 ILE A C 1
ATOM 1739 O O . ILE A 1 218 ? -8.546 10.939 30.083 1.00 82.19 218 ILE A O 1
ATOM 1743 N N . ALA A 1 219 ? -9.858 10.411 28.352 1.00 84.75 219 ALA A N 1
ATOM 1744 C CA . ALA A 1 219 ? -9.379 9.032 28.254 1.00 84.75 219 ALA A CA 1
ATOM 1745 C C . ALA A 1 219 ? -7.903 8.960 27.826 1.00 84.75 219 ALA A C 1
ATOM 1747 O O . ALA A 1 219 ? -7.158 8.152 28.368 1.00 84.75 219 ALA A O 1
ATOM 1748 N N . ARG A 1 220 ? -7.465 9.827 26.899 1.00 79.31 220 ARG A N 1
ATOM 1749 C CA . ARG A 1 220 ? -6.047 9.969 26.527 1.00 79.31 220 ARG A CA 1
ATOM 1750 C C . ARG A 1 220 ? -5.203 10.523 27.674 1.00 79.31 220 ARG A C 1
ATOM 1752 O O . ARG A 1 220 ? -4.136 9.991 27.932 1.00 79.31 220 ARG A O 1
ATOM 1759 N N . GLU A 1 221 ? -5.691 11.536 28.381 1.00 79.94 221 GLU A N 1
ATOM 1760 C CA . GLU A 1 221 ? -5.006 12.151 29.527 1.00 79.94 221 GLU A CA 1
ATOM 1761 C C . GLU A 1 221 ? -4.794 11.144 30.673 1.00 79.94 221 GLU A C 1
ATOM 1763 O O . GLU A 1 221 ? -3.720 11.081 31.264 1.00 79.94 221 GLU A O 1
ATOM 1768 N N . LYS A 1 222 ? -5.776 10.261 30.905 1.00 81.50 222 LYS A N 1
ATOM 1769 C CA . LYS A 1 222 ? -5.671 9.116 31.828 1.00 81.50 222 LYS A CA 1
ATOM 1770 C C . LYS A 1 222 ? -4.747 7.981 31.357 1.00 81.50 222 LYS A C 1
ATOM 1772 O O . LYS A 1 222 ? -4.419 7.125 32.173 1.00 81.50 222 LYS A O 1
ATOM 1777 N N . LEU A 1 223 ? -4.383 7.921 30.073 1.00 78.06 223 LEU A N 1
ATOM 1778 C CA . LEU A 1 223 ? -3.551 6.852 29.494 1.00 78.06 223 LEU A CA 1
ATOM 1779 C C . LEU A 1 223 ? -2.102 7.280 29.231 1.00 78.06 223 LEU A C 1
ATOM 1781 O O . LEU A 1 223 ? -1.210 6.446 29.331 1.00 78.06 223 LEU A O 1
ATOM 1785 N N . TYR A 1 224 ? -1.875 8.551 28.893 1.00 72.12 224 TYR A N 1
ATOM 1786 C CA . TYR A 1 224 ? -0.584 9.076 28.423 1.00 72.12 224 TYR A CA 1
ATOM 1787 C C . TYR A 1 224 ? -0.085 10.284 29.240 1.00 72.12 224 TYR A C 1
ATOM 1789 O O . TYR A 1 224 ? 0.912 10.910 28.883 1.00 72.12 224 TYR A O 1
ATOM 1797 N N . GLY A 1 225 ? -0.786 10.640 30.323 1.00 75.00 225 GLY A N 1
ATOM 1798 C CA . GLY A 1 225 ? -0.536 11.858 31.094 1.00 75.00 225 GLY A CA 1
ATOM 1799 C C . GLY A 1 225 ? -1.030 13.128 30.391 1.00 75.00 225 GLY A C 1
ATOM 1800 O O . GLY A 1 225 ? -1.696 13.079 29.351 1.00 75.00 225 GLY A O 1
ATOM 1801 N N . THR A 1 226 ? -0.718 14.292 30.968 1.00 75.81 226 THR A N 1
ATOM 1802 C CA . THR A 1 226 ? -1.094 15.573 30.355 1.00 75.81 226 THR A CA 1
ATOM 1803 C C . THR A 1 226 ? -0.241 15.864 29.118 1.00 75.81 226 THR A C 1
ATOM 1805 O O . THR A 1 226 ? 0.906 15.425 28.987 1.00 75.81 226 THR A O 1
ATOM 1808 N N . TRP A 1 227 ? -0.795 16.640 28.188 1.00 75.44 227 TRP A N 1
ATOM 1809 C CA . TRP A 1 227 ? -0.063 17.064 26.994 1.00 75.44 227 TRP A CA 1
ATOM 1810 C C . TRP A 1 227 ? 1.101 17.996 27.362 1.00 75.44 227 TRP A C 1
ATOM 1812 O O . TRP A 1 227 ? 2.180 17.917 26.777 1.00 75.44 227 TRP A O 1
ATOM 1822 N N . GLU A 1 228 ? 0.888 18.824 28.378 1.00 76.56 228 GLU A N 1
ATOM 1823 C CA . GLU A 1 228 ? 1.832 19.765 28.962 1.00 76.56 228 GLU A CA 1
ATOM 1824 C C . GLU A 1 228 ? 3.048 19.056 29.590 1.00 76.56 228 GLU A C 1
ATOM 1826 O O . GLU A 1 228 ? 4.183 19.472 29.366 1.00 76.56 228 GLU A O 1
ATOM 1831 N N . ASP A 1 229 ? 2.847 17.949 30.310 1.00 82.00 229 ASP A N 1
ATOM 1832 C CA . ASP A 1 229 ? 3.945 17.181 30.919 1.00 82.00 229 ASP A CA 1
ATOM 1833 C C . ASP A 1 229 ? 4.698 16.314 29.887 1.00 82.00 229 ASP A C 1
ATOM 1835 O O . ASP A 1 229 ? 5.872 15.985 30.081 1.00 82.00 229 ASP A O 1
ATOM 1839 N N . SER A 1 230 ? 4.081 16.022 28.731 1.00 85.12 230 SER A N 1
ATOM 1840 C CA . SER A 1 230 ? 4.723 15.267 27.641 1.00 85.12 230 SER A CA 1
ATOM 1841 C C . SER A 1 230 ? 5.967 15.953 27.050 1.00 85.12 230 SER A C 1
ATOM 1843 O O . SER A 1 230 ? 6.802 15.277 26.451 1.00 85.12 230 SER A O 1
ATOM 1845 N N . PHE A 1 231 ? 6.134 17.265 27.257 1.00 87.00 231 PHE A N 1
ATOM 1846 C CA . PHE A 1 231 ? 7.347 18.004 26.890 1.00 87.00 231 PHE A CA 1
ATOM 1847 C C . PHE A 1 231 ? 8.507 17.751 27.868 1.00 87.00 231 PHE A C 1
ATOM 1849 O O . PHE A 1 231 ? 9.652 17.634 27.436 1.00 87.00 231 PHE A O 1
ATOM 1856 N N . GLY A 1 232 ? 8.225 17.610 29.169 1.00 85.94 232 GLY A N 1
ATOM 1857 C CA . GLY A 1 232 ? 9.225 17.234 30.176 1.00 85.94 232 GLY A CA 1
ATOM 1858 C C . GLY A 1 232 ? 9.684 15.781 30.016 1.00 85.94 232 GLY A C 1
ATOM 1859 O O . GLY A 1 232 ? 10.876 15.491 30.078 1.00 85.94 232 GLY A O 1
ATOM 1860 N N . ASN A 1 233 ? 8.756 14.879 29.682 1.00 88.81 233 ASN A N 1
ATOM 1861 C CA . ASN A 1 233 ? 9.042 13.454 29.468 1.00 88.81 233 ASN A CA 1
ATOM 1862 C C . ASN A 1 233 ? 10.021 13.169 28.305 1.00 88.81 233 ASN A C 1
ATOM 1864 O O . ASN A 1 233 ? 10.562 12.064 28.224 1.00 88.81 233 ASN A O 1
ATOM 1868 N N . LEU A 1 234 ? 10.317 14.149 27.439 1.00 91.81 234 LEU A N 1
ATOM 1869 C CA . LEU A 1 234 ? 11.392 14.038 26.445 1.00 91.81 234 LEU A CA 1
ATOM 1870 C C . LEU A 1 234 ? 12.786 13.895 27.072 1.00 91.81 234 LEU A C 1
ATOM 1872 O O . LEU A 1 234 ? 13.635 13.231 26.479 1.00 91.81 234 LEU A O 1
ATOM 1876 N N . PHE A 1 235 ? 13.030 14.461 28.257 1.00 92.75 235 PHE A N 1
ATOM 1877 C CA . PHE A 1 235 ? 14.315 14.319 28.954 1.00 92.75 235 PHE A CA 1
ATOM 1878 C C . PHE A 1 235 ? 14.511 12.886 29.468 1.00 92.75 235 PHE A C 1
ATOM 1880 O O . PHE A 1 235 ? 15.581 12.306 29.281 1.00 92.75 235 PHE A O 1
ATOM 1887 N N . ASN A 1 236 ? 13.445 12.271 29.989 1.00 92.50 236 ASN A N 1
ATOM 1888 C CA . ASN A 1 236 ? 13.430 10.856 30.368 1.00 92.50 236 ASN A CA 1
ATOM 1889 C C . ASN A 1 236 ? 13.629 9.953 29.134 1.00 92.50 236 ASN A C 1
ATOM 1891 O O . ASN A 1 236 ? 14.417 9.010 29.181 1.00 92.50 236 ASN A O 1
ATOM 1895 N N . PHE A 1 237 ? 12.985 10.274 28.001 1.00 94.25 237 PHE A N 1
ATOM 1896 C CA . PHE A 1 237 ? 13.200 9.568 26.729 1.00 94.25 237 PHE A CA 1
ATOM 1897 C C . PHE A 1 237 ? 14.651 9.685 26.236 1.00 94.25 237 PHE A C 1
ATOM 1899 O O . PHE A 1 237 ? 15.243 8.674 25.860 1.00 94.25 237 PHE A O 1
ATOM 1906 N N . LYS A 1 238 ? 15.244 10.890 26.268 1.00 95.12 238 LYS A N 1
ATOM 1907 C CA . LYS A 1 238 ? 16.648 11.125 25.890 1.00 95.12 238 LYS A CA 1
ATOM 1908 C C . LYS A 1 238 ? 17.589 10.255 26.727 1.00 95.12 238 LYS A C 1
ATOM 1910 O O . LYS A 1 238 ? 18.339 9.472 26.149 1.00 95.12 238 LYS A O 1
ATOM 1915 N N . ALA A 1 239 ? 17.466 10.294 28.053 1.00 94.19 239 ALA A N 1
ATOM 1916 C CA . ALA A 1 239 ? 18.285 9.469 28.940 1.00 94.19 239 ALA A CA 1
ATOM 1917 C C . ALA A 1 239 ? 18.070 7.960 28.724 1.00 94.19 239 ALA A C 1
ATOM 1919 O O . ALA A 1 239 ? 19.029 7.192 28.760 1.00 94.19 239 ALA A O 1
ATOM 1920 N N . MET A 1 240 ? 16.839 7.521 28.434 1.00 94.88 240 MET A N 1
ATOM 1921 C CA . MET A 1 240 ? 16.555 6.120 28.106 1.00 94.88 240 MET A CA 1
ATOM 1922 C C . MET A 1 240 ? 17.216 5.684 26.783 1.00 94.88 240 MET A C 1
ATOM 1924 O O . MET A 1 240 ? 17.756 4.578 26.700 1.00 94.88 240 MET A O 1
ATOM 1928 N N . VAL A 1 241 ? 17.228 6.553 25.762 1.00 96.19 241 VAL A N 1
ATOM 1929 C CA . VAL A 1 241 ? 17.947 6.325 24.493 1.00 96.19 241 VAL A CA 1
ATOM 1930 C C . VAL A 1 241 ? 19.457 6.277 24.716 1.00 96.19 241 VAL A C 1
ATOM 1932 O O . VAL A 1 241 ? 20.104 5.353 24.228 1.00 96.19 241 VAL A O 1
ATOM 1935 N N . GLU A 1 242 ? 20.021 7.220 25.468 1.00 94.56 242 GLU A N 1
ATOM 1936 C CA . GLU A 1 242 ? 21.461 7.283 25.749 1.00 94.56 242 GLU A CA 1
ATOM 1937 C C . GLU A 1 242 ? 21.938 6.073 26.574 1.00 94.56 242 GLU A C 1
ATOM 1939 O O . GLU A 1 242 ? 22.999 5.519 26.288 1.00 94.56 242 GLU A O 1
ATOM 1944 N N . LEU A 1 243 ? 21.116 5.591 27.515 1.00 94.56 243 LEU A N 1
ATOM 1945 C CA . LEU A 1 243 ? 21.374 4.393 28.321 1.00 94.56 243 LEU A CA 1
ATOM 1946 C C . LEU A 1 243 ? 21.279 3.083 27.516 1.00 94.56 243 LEU A C 1
ATOM 1948 O O . LEU A 1 243 ? 22.093 2.181 27.706 1.00 94.56 243 LEU A O 1
ATOM 1952 N N . LYS A 1 244 ? 20.267 2.936 26.648 1.00 95.12 244 LYS A N 1
ATOM 1953 C CA . LYS A 1 244 ? 19.988 1.673 25.926 1.00 95.12 244 LYS A CA 1
ATOM 1954 C C . LYS A 1 244 ? 20.596 1.587 24.528 1.00 95.12 244 LYS A C 1
ATOM 1956 O O . LYS A 1 244 ? 20.613 0.496 23.958 1.00 95.12 244 LYS A O 1
ATOM 1961 N N . MET A 1 245 ? 21.027 2.707 23.957 1.00 96.06 245 MET A N 1
ATOM 1962 C CA . MET A 1 245 ? 21.643 2.823 22.631 1.00 96.06 245 MET A CA 1
ATOM 1963 C C . MET A 1 245 ? 22.747 3.903 22.675 1.00 96.06 245 MET A C 1
ATOM 1965 O O . MET A 1 245 ? 22.614 4.943 22.018 1.00 96.06 245 MET A O 1
ATOM 1969 N N . PRO A 1 246 ? 23.828 3.700 23.455 1.00 96.12 246 PRO A N 1
ATOM 1970 C CA . PRO A 1 246 ? 24.876 4.702 23.654 1.00 96.12 246 PRO A CA 1
ATOM 1971 C C . PRO A 1 246 ? 25.514 5.151 22.333 1.00 96.12 246 PRO A C 1
ATOM 1973 O O . PRO A 1 246 ? 25.693 4.367 21.400 1.00 96.12 246 PRO A O 1
ATOM 1976 N N . GLY A 1 247 ? 25.835 6.444 22.242 1.00 95.62 247 GLY A N 1
ATOM 1977 C CA . GLY A 1 247 ? 26.281 7.083 20.999 1.00 95.62 247 GLY A CA 1
ATOM 1978 C C . GLY A 1 247 ? 25.151 7.430 20.018 1.00 95.62 247 GLY A C 1
ATOM 1979 O O . GLY A 1 247 ? 25.436 7.823 18.888 1.00 95.62 247 GLY A O 1
ATOM 1980 N N . SER A 1 248 ? 23.881 7.285 20.414 1.00 97.69 248 SER A N 1
ATOM 1981 C CA . SER A 1 248 ? 22.757 7.918 19.709 1.00 97.69 248 SER A CA 1
ATOM 1982 C C . SER A 1 248 ? 22.814 9.434 19.890 1.00 97.69 248 SER A C 1
ATOM 1984 O O . SER A 1 248 ? 23.222 9.915 20.943 1.00 97.69 248 SER A O 1
ATOM 1986 N N . VAL A 1 249 ? 22.360 10.189 18.891 1.00 97.94 249 VAL A N 1
ATOM 1987 C CA . VAL A 1 249 ? 22.295 11.654 18.959 1.00 97.94 249 VAL A CA 1
ATOM 1988 C C . VAL A 1 249 ? 20.851 12.069 19.208 1.00 97.94 249 VAL A C 1
ATOM 1990 O O . VAL A 1 249 ? 19.997 11.905 18.336 1.00 97.94 249 VAL A O 1
ATOM 1993 N N . VAL A 1 250 ? 20.574 12.598 20.400 1.00 97.38 250 VAL A N 1
ATOM 1994 C CA . VAL A 1 250 ? 19.252 13.104 20.795 1.00 97.38 250 VAL A CA 1
ATOM 1995 C C . VAL A 1 250 ? 19.409 14.503 21.367 1.00 97.38 250 VAL A C 1
ATOM 1997 O O . VAL A 1 250 ? 20.214 14.697 22.272 1.00 97.38 250 VAL A O 1
ATOM 2000 N N . GLU A 1 251 ? 18.638 15.475 20.885 1.00 96.75 251 GLU A N 1
ATOM 2001 C CA . GLU A 1 251 ? 18.647 16.831 21.446 1.00 96.75 251 GLU A CA 1
ATOM 2002 C C . GLU A 1 251 ? 17.261 17.418 21.632 1.00 96.75 251 GLU A C 1
ATOM 2004 O O . GLU A 1 251 ? 16.327 17.118 20.890 1.00 96.75 251 GLU A O 1
ATOM 2009 N N . ILE A 1 252 ? 17.173 18.298 22.628 1.00 95.31 252 ILE A N 1
ATOM 2010 C CA . ILE A 1 252 ? 15.983 19.050 23.009 1.00 95.31 252 ILE A CA 1
ATOM 2011 C C . ILE A 1 252 ? 16.407 20.519 23.056 1.00 95.31 252 ILE A C 1
ATOM 2013 O O . ILE A 1 252 ? 17.200 20.914 23.907 1.00 95.31 252 ILE A O 1
ATOM 2017 N N . GLY A 1 253 ? 15.919 21.319 22.113 1.00 92.12 253 GLY A N 1
ATOM 2018 C CA . GLY A 1 253 ? 16.123 22.761 22.096 1.00 92.12 253 GLY A CA 1
ATOM 2019 C C . GLY A 1 253 ? 15.016 23.470 22.869 1.00 92.12 253 GLY A C 1
ATOM 2020 O O . GLY A 1 253 ? 13.825 23.223 22.645 1.00 92.12 253 GLY A O 1
ATOM 2021 N N . LEU A 1 254 ? 15.432 24.359 23.763 1.00 91.81 254 LEU A N 1
ATOM 2022 C CA . LEU A 1 254 ? 14.577 25.150 24.639 1.00 91.81 254 LEU A CA 1
ATOM 2023 C C . LEU A 1 254 ? 14.758 26.642 24.351 1.00 91.81 254 LEU A C 1
ATOM 2025 O O . LEU A 1 254 ? 15.817 27.069 23.894 1.00 91.81 254 LEU A O 1
ATOM 2029 N N . LYS A 1 255 ? 13.730 27.425 24.674 1.00 89.75 255 LYS A N 1
ATOM 2030 C CA . LYS A 1 255 ? 13.724 28.882 24.594 1.00 89.75 255 LYS A CA 1
ATOM 2031 C C . LYS A 1 255 ? 13.342 29.469 25.947 1.00 89.75 255 LYS A C 1
ATOM 2033 O O . LYS A 1 255 ? 12.213 29.301 26.406 1.00 89.75 255 LYS A O 1
ATOM 2038 N N . GLU A 1 256 ? 14.282 30.160 26.572 1.00 90.69 256 GLU A N 1
ATOM 2039 C CA . GLU A 1 256 ? 14.057 30.871 27.831 1.00 90.69 256 GLU A CA 1
ATOM 2040 C C . GLU A 1 256 ? 13.403 32.236 27.577 1.00 90.69 256 GLU A C 1
ATOM 2042 O O . GLU A 1 256 ? 13.657 32.892 26.563 1.00 90.69 256 GLU A O 1
ATOM 2047 N N . THR A 1 257 ? 12.526 32.644 28.493 1.00 86.44 257 THR A N 1
ATOM 2048 C CA . THR A 1 257 ? 11.814 33.929 28.499 1.00 86.44 257 THR A CA 1
ATOM 2049 C C . THR A 1 257 ? 11.515 34.342 29.943 1.00 86.44 257 THR A C 1
ATOM 2051 O O . THR A 1 257 ? 11.578 33.509 30.847 1.00 86.44 257 THR A O 1
ATOM 2054 N N . GLU A 1 258 ? 11.123 35.598 30.164 1.00 82.94 258 GLU A N 1
ATOM 2055 C CA . GLU A 1 258 ? 10.667 36.087 31.479 1.00 82.94 258 GLU A CA 1
ATOM 2056 C C . GLU A 1 258 ? 9.468 35.279 32.028 1.00 82.94 258 GLU A C 1
ATOM 2058 O O . GLU A 1 258 ? 9.376 35.053 33.232 1.00 82.94 258 GLU A O 1
ATOM 2063 N N . ASP A 1 259 ? 8.607 34.757 31.144 1.00 80.94 259 ASP A N 1
ATOM 2064 C CA . ASP A 1 259 ? 7.456 33.899 31.471 1.00 80.94 259 ASP A CA 1
ATOM 2065 C C . ASP A 1 259 ? 7.819 32.404 31.675 1.00 80.94 259 ASP A C 1
ATOM 2067 O O . ASP A 1 259 ? 6.925 31.565 31.817 1.00 80.94 259 ASP A O 1
ATOM 2071 N N . GLY A 1 260 ? 9.107 32.034 31.643 1.00 87.12 260 GLY A N 1
ATOM 2072 C CA . GLY A 1 260 ? 9.597 30.665 31.859 1.00 87.12 260 GLY A CA 1
ATOM 2073 C C . GLY A 1 260 ? 10.304 30.023 30.657 1.00 87.12 260 GLY A C 1
ATOM 2074 O O . GLY A 1 260 ? 10.678 30.690 29.690 1.00 87.12 260 GLY A O 1
ATOM 2075 N N . VAL A 1 261 ? 10.511 28.701 30.736 1.00 90.12 261 VAL A N 1
ATOM 2076 C CA . VAL A 1 261 ? 11.306 27.917 29.772 1.00 90.12 261 VAL A CA 1
ATOM 2077 C C . VAL A 1 261 ? 10.398 27.102 28.854 1.00 90.12 261 VAL A C 1
ATOM 2079 O O . VAL A 1 261 ? 9.672 26.217 29.304 1.00 90.12 261 VAL A O 1
ATOM 2082 N N . TYR A 1 262 ? 10.457 27.374 27.554 1.00 89.44 262 TYR A N 1
ATOM 2083 C CA . TYR A 1 262 ? 9.557 26.818 26.545 1.00 89.44 262 TYR A CA 1
ATOM 2084 C C . TYR A 1 262 ? 10.260 25.784 25.663 1.00 89.44 262 TYR A C 1
ATOM 2086 O O . TYR A 1 262 ? 11.411 25.968 25.271 1.00 89.44 262 TYR A O 1
ATOM 2094 N N . PHE A 1 263 ? 9.567 24.706 25.294 1.00 90.69 263 PHE A N 1
ATOM 2095 C CA . PHE A 1 263 ? 10.051 23.796 24.255 1.00 90.69 263 PHE A CA 1
ATOM 2096 C C . PHE A 1 263 ? 10.044 24.488 22.884 1.00 90.69 263 PHE A C 1
ATOM 2098 O O . PHE A 1 263 ? 9.061 25.137 22.522 1.00 90.69 263 PHE A O 1
ATOM 2105 N N . GLN A 1 264 ? 11.120 24.315 22.112 1.00 89.38 264 GLN A N 1
ATOM 2106 C CA . GLN A 1 264 ? 11.245 24.836 20.746 1.00 89.38 264 GLN A CA 1
ATOM 2107 C C . GLN A 1 264 ? 11.368 23.705 19.716 1.00 89.38 264 GLN A C 1
ATOM 2109 O O . GLN A 1 264 ? 10.667 23.712 18.701 1.00 89.38 264 GLN A O 1
ATOM 2114 N N . ARG A 1 265 ? 12.273 22.746 19.961 1.00 93.12 265 ARG A N 1
ATOM 2115 C CA . ARG A 1 265 ? 12.692 21.761 18.952 1.00 93.12 265 ARG A CA 1
ATOM 2116 C C . ARG A 1 265 ? 13.269 20.474 19.535 1.00 93.12 265 ARG A C 1
ATOM 2118 O O . ARG A 1 265 ? 13.698 20.432 20.682 1.00 93.12 265 ARG A O 1
ATOM 2125 N N . PHE A 1 266 ? 13.301 19.423 18.724 1.00 96.31 266 PHE A N 1
ATOM 2126 C CA . PHE A 1 266 ? 13.803 18.093 19.063 1.00 96.31 266 PHE A CA 1
ATOM 2127 C C . PHE A 1 266 ? 14.508 17.448 17.864 1.00 96.31 266 PHE A C 1
ATOM 2129 O O . PHE A 1 266 ? 14.107 17.658 16.720 1.00 96.31 266 PHE A O 1
ATOM 2136 N N . PHE A 1 267 ? 15.519 16.623 18.121 1.00 98.06 267 PHE A N 1
ATOM 2137 C CA . PHE A 1 267 ? 16.187 15.790 17.118 1.00 98.06 267 PHE A CA 1
ATOM 2138 C C . PHE A 1 267 ? 16.491 14.410 17.703 1.00 98.06 267 PHE A C 1
ATOM 2140 O O . PHE A 1 267 ? 16.864 14.308 18.871 1.00 98.06 267 PHE A O 1
ATOM 2147 N N . CYS A 1 268 ? 16.380 13.357 16.891 1.00 98.12 268 CYS A N 1
ATOM 2148 C CA . CYS A 1 268 ? 16.763 11.999 17.256 1.00 98.12 268 CYS A CA 1
ATOM 2149 C C . CYS A 1 268 ? 17.343 11.229 16.057 1.00 98.12 268 CYS A C 1
ATOM 2151 O O . CYS A 1 268 ? 16.721 11.123 14.998 1.00 98.12 268 CYS A O 1
ATOM 2153 N N . CYS A 1 269 ? 18.524 10.646 16.257 1.00 98.25 269 CYS A N 1
ATOM 2154 C CA . CYS A 1 269 ? 19.180 9.714 15.348 1.00 98.25 269 CYS A CA 1
ATOM 2155 C C . CYS A 1 269 ? 19.808 8.584 16.180 1.00 98.25 269 CYS A C 1
ATOM 2157 O O . CYS A 1 269 ? 20.789 8.799 16.897 1.00 98.25 269 CYS A O 1
ATOM 2159 N N . PHE A 1 270 ? 19.234 7.380 16.125 1.00 98.38 270 PHE A N 1
ATOM 2160 C CA . PHE A 1 270 ? 19.696 6.250 16.938 1.00 98.38 270 PHE A CA 1
ATOM 2161 C C . PHE A 1 270 ? 21.046 5.711 16.436 1.00 98.38 270 PHE A C 1
ATOM 2163 O O . PHE A 1 270 ? 21.289 5.665 15.229 1.00 98.38 270 PHE A O 1
ATOM 2170 N N . LYS A 1 271 ? 21.915 5.226 17.332 1.00 97.56 271 LYS A N 1
ATOM 2171 C CA . LYS A 1 271 ? 23.223 4.653 16.955 1.00 97.56 271 LYS A CA 1
ATOM 2172 C C . LYS A 1 271 ? 23.132 3.481 15.956 1.00 97.56 271 LYS A C 1
ATOM 2174 O O . LYS A 1 271 ? 23.933 3.467 15.020 1.00 97.56 271 LYS A O 1
ATOM 2179 N N . PRO A 1 272 ? 22.152 2.556 16.053 1.00 97.62 272 PRO A N 1
ATOM 2180 C CA . PRO A 1 272 ? 21.866 1.587 14.992 1.00 97.62 272 PRO A CA 1
ATOM 2181 C C . PRO A 1 272 ? 21.605 2.222 13.620 1.00 97.62 272 PRO A C 1
ATOM 2183 O O . PRO A 1 272 ? 22.107 1.723 12.618 1.00 97.62 272 PRO A O 1
ATOM 2186 N N . SER A 1 273 ? 20.873 3.338 13.562 1.00 97.69 273 SER A N 1
ATOM 2187 C CA . SER A 1 273 ? 20.555 4.054 12.320 1.00 97.69 273 SER A CA 1
ATOM 2188 C C . SER A 1 273 ? 21.757 4.802 11.743 1.00 97.69 273 SER A C 1
ATOM 2190 O O . SER A 1 273 ? 21.980 4.735 10.538 1.00 97.69 273 SER A O 1
ATOM 2192 N N . ILE A 1 274 ? 22.588 5.419 12.593 1.00 98.06 274 ILE A N 1
ATOM 2193 C CA . ILE A 1 274 ? 23.883 6.004 12.196 1.00 98.06 274 ILE A CA 1
ATOM 2194 C C . ILE A 1 274 ? 24.772 4.930 11.557 1.00 98.06 274 ILE A C 1
ATOM 2196 O O . ILE A 1 274 ? 25.262 5.097 10.442 1.00 98.06 274 ILE A O 1
ATOM 2200 N N . ASN A 1 275 ? 24.966 3.809 12.258 1.00 97.44 275 ASN A N 1
ATOM 2201 C CA . ASN A 1 275 ? 25.849 2.741 11.800 1.00 97.44 275 ASN A CA 1
ATOM 2202 C C . ASN A 1 275 ? 25.307 2.059 10.533 1.00 97.44 275 ASN A C 1
ATOM 2204 O O . ASN A 1 275 ? 26.074 1.829 9.603 1.00 97.44 275 ASN A O 1
ATOM 2208 N N . GLY A 1 276 ? 24.007 1.760 10.473 1.00 97.25 276 GLY A N 1
ATOM 2209 C CA . GLY A 1 276 ? 23.397 1.092 9.323 1.00 97.25 276 GLY A CA 1
ATOM 2210 C C . GLY A 1 276 ? 23.345 1.960 8.062 1.00 97.25 276 GLY A C 1
ATOM 2211 O O . GLY A 1 276 ? 23.535 1.450 6.958 1.00 97.25 276 GLY A O 1
ATOM 2212 N N . PHE A 1 277 ? 23.182 3.280 8.215 1.00 97.56 277 PHE A N 1
ATOM 2213 C CA . PHE A 1 277 ? 23.330 4.215 7.102 1.00 97.56 277 PHE A CA 1
ATOM 2214 C C . PHE A 1 277 ? 24.761 4.189 6.550 1.00 97.56 277 PHE A C 1
ATOM 2216 O O . PHE A 1 277 ? 24.957 3.900 5.373 1.00 97.56 277 PHE A O 1
ATOM 2223 N N . LEU A 1 278 ? 25.757 4.425 7.412 1.00 96.69 278 LEU A N 1
ATOM 2224 C CA . LEU A 1 278 ? 27.155 4.587 6.998 1.00 96.69 278 LEU A CA 1
ATOM 2225 C C . LEU A 1 278 ? 27.817 3.302 6.473 1.00 96.69 278 LEU A C 1
ATOM 2227 O O . LEU A 1 278 ? 28.735 3.400 5.667 1.00 96.69 278 LEU A O 1
ATOM 2231 N N . ASN A 1 279 ? 27.383 2.120 6.925 1.00 95.38 279 ASN A N 1
ATOM 2232 C CA . ASN A 1 279 ? 28.036 0.842 6.597 1.00 95.38 279 ASN A CA 1
ATOM 2233 C C . ASN A 1 279 ? 27.211 -0.077 5.677 1.00 95.38 279 ASN A C 1
ATOM 2235 O O . ASN A 1 279 ? 27.692 -1.154 5.333 1.00 95.38 279 ASN A O 1
ATOM 2239 N N . GLY A 1 280 ? 25.977 0.289 5.309 1.00 94.62 280 GLY A N 1
ATOM 2240 C CA . GLY A 1 280 ? 25.083 -0.608 4.560 1.00 94.62 280 GLY A CA 1
ATOM 2241 C C . GLY A 1 280 ? 24.113 0.047 3.574 1.00 94.62 280 GLY A C 1
ATOM 2242 O O . GLY A 1 280 ? 23.605 -0.632 2.682 1.00 94.62 280 GLY A O 1
ATOM 2243 N N . CYS A 1 281 ? 23.858 1.352 3.689 1.00 95.50 281 CYS A N 1
ATOM 2244 C CA . CYS A 1 281 ? 23.017 2.082 2.738 1.00 95.50 281 CYS A CA 1
ATOM 2245 C C . CYS A 1 281 ? 23.849 2.718 1.620 1.00 95.50 281 CYS A C 1
ATOM 2247 O O . CYS A 1 281 ? 25.066 2.868 1.725 1.00 95.50 281 CYS A O 1
ATOM 2249 N N . ARG A 1 282 ? 23.174 3.165 0.556 1.00 93.06 282 ARG A N 1
ATOM 2250 C CA . ARG A 1 282 ? 23.781 4.123 -0.381 1.00 93.06 282 ARG A CA 1
ATOM 2251 C C . ARG A 1 282 ? 23.933 5.494 0.293 1.00 93.06 282 ARG A C 1
ATOM 2253 O O . ARG A 1 282 ? 23.053 5.862 1.077 1.00 93.06 282 ARG A O 1
ATOM 2260 N N . PRO A 1 283 ? 24.969 6.286 -0.047 1.00 94.44 283 PRO A N 1
ATOM 2261 C CA . PRO A 1 283 ? 25.197 7.625 0.495 1.00 94.44 283 PRO A CA 1
ATOM 2262 C C . PRO A 1 283 ? 24.232 8.638 -0.147 1.00 94.44 283 PRO A C 1
ATOM 2264 O O . PRO A 1 283 ? 24.616 9.564 -0.852 1.00 94.44 283 PRO A O 1
ATOM 2267 N N . TYR A 1 284 ? 22.936 8.445 0.077 1.00 94.12 284 TYR A N 1
ATOM 2268 C CA . TYR A 1 284 ? 21.850 9.265 -0.446 1.00 94.12 284 TYR A CA 1
ATOM 2269 C C . TYR A 1 284 ? 20.821 9.494 0.661 1.00 94.12 284 TYR A C 1
ATOM 2271 O O . TYR A 1 284 ? 20.380 8.537 1.300 1.00 94.12 284 TYR A O 1
ATOM 2279 N N . LEU A 1 285 ? 20.407 10.747 0.853 1.00 94.44 285 LEU A N 1
ATOM 2280 C CA . LEU A 1 285 ? 19.376 11.135 1.813 1.00 94.44 285 LEU A CA 1
ATOM 2281 C C . LEU A 1 285 ? 18.238 11.903 1.135 1.00 94.44 285 LEU A C 1
ATOM 2283 O O . LEU A 1 285 ? 18.440 12.959 0.543 1.00 94.44 285 LEU A O 1
ATOM 2287 N N . SER A 1 286 ? 17.025 11.391 1.292 1.00 92.38 286 SER A N 1
ATOM 2288 C CA . SER A 1 286 ? 15.765 12.108 1.124 1.00 92.38 286 SER A CA 1
ATOM 2289 C C . SER A 1 286 ? 15.456 12.852 2.426 1.00 92.38 286 SER A C 1
ATOM 2291 O O . SER A 1 286 ? 15.368 12.229 3.492 1.00 92.38 286 SER A O 1
ATOM 2293 N N . VAL A 1 287 ? 15.330 14.181 2.345 1.00 91.94 287 VAL A N 1
ATOM 2294 C CA . VAL A 1 287 ? 14.985 15.056 3.478 1.00 91.94 287 VAL A CA 1
ATOM 2295 C C . VAL A 1 287 ? 13.681 15.796 3.172 1.00 91.94 287 VAL A C 1
ATOM 2297 O O . VAL A 1 287 ? 13.480 16.282 2.057 1.00 91.94 287 VAL A O 1
ATOM 2300 N N . ASP A 1 288 ? 12.776 15.830 4.152 1.00 89.25 288 ASP A N 1
ATOM 2301 C CA . ASP A 1 288 ? 11.435 16.428 4.050 1.00 89.25 288 ASP A CA 1
ATOM 2302 C C . ASP A 1 288 ? 10.847 16.714 5.443 1.00 89.25 288 ASP A C 1
ATOM 2304 O O . ASP A 1 288 ? 11.271 16.109 6.439 1.00 89.25 288 ASP A O 1
ATOM 2308 N N . ALA A 1 289 ? 9.848 17.601 5.507 1.00 88.94 289 ALA A N 1
ATOM 2309 C CA . ALA A 1 289 ? 9.080 17.896 6.715 1.00 88.94 289 ALA A CA 1
ATOM 2310 C C . ALA A 1 289 ? 7.566 17.773 6.502 1.00 88.94 289 ALA A C 1
ATOM 2312 O O . ALA A 1 289 ? 7.025 17.937 5.409 1.00 88.94 289 ALA A O 1
ATOM 2313 N N . THR A 1 290 ? 6.848 17.474 7.585 1.00 86.56 290 THR A N 1
ATOM 2314 C CA . THR A 1 290 ? 5.410 17.217 7.528 1.00 86.56 290 THR A CA 1
ATOM 2315 C C . THR A 1 290 ? 4.682 17.724 8.767 1.00 86.56 290 THR A C 1
ATOM 2317 O O . THR A 1 290 ? 5.073 17.435 9.896 1.00 86.56 290 THR A O 1
ATOM 2320 N N . ALA A 1 291 ? 3.582 18.449 8.563 1.00 84.19 291 ALA A N 1
ATOM 2321 C CA . ALA A 1 291 ? 2.834 19.051 9.660 1.00 84.19 291 ALA A CA 1
ATOM 2322 C C . ALA A 1 291 ? 2.248 17.999 10.621 1.00 84.19 291 ALA A C 1
ATOM 2324 O O . ALA A 1 291 ? 1.704 16.970 10.197 1.00 84.19 291 ALA A O 1
ATOM 2325 N N . LEU A 1 292 ? 2.329 18.296 11.917 1.00 81.06 292 LEU A N 1
ATOM 2326 C CA . LEU A 1 292 ? 1.658 17.573 12.996 1.00 81.06 292 LEU A CA 1
ATOM 2327 C C . LEU A 1 292 ? 0.153 17.911 13.033 1.00 81.06 292 LEU A C 1
ATOM 2329 O O . LEU A 1 292 ? -0.285 18.943 12.519 1.00 81.06 292 LEU A O 1
ATOM 2333 N N . ASN A 1 293 ? -0.657 17.025 13.626 1.00 66.00 293 ASN A N 1
ATOM 2334 C CA . ASN A 1 293 ? -2.125 17.134 13.626 1.00 66.00 293 ASN A CA 1
ATOM 2335 C C . ASN A 1 293 ? -2.741 17.518 14.986 1.00 66.00 293 ASN A C 1
ATOM 2337 O O . ASN A 1 293 ? -3.941 17.810 15.032 1.00 66.00 293 ASN A O 1
ATOM 2341 N N . ASP A 1 294 ? -1.966 17.441 16.072 1.00 61.91 294 ASP A N 1
ATOM 2342 C CA . ASP A 1 294 ? -2.440 17.559 17.459 1.00 61.91 294 ASP A CA 1
ATOM 2343 C C . ASP A 1 294 ? -2.562 19.034 17.938 1.00 61.91 294 ASP A C 1
ATOM 2345 O O . ASP A 1 294 ? -2.820 19.945 17.144 1.00 61.91 294 ASP A O 1
ATOM 2349 N N . ARG A 1 295 ? -2.447 19.311 19.247 1.00 62.53 295 ARG A N 1
ATOM 2350 C CA . ARG A 1 295 ? -2.537 20.658 19.832 1.00 62.53 295 ARG A CA 1
ATOM 2351 C C . ARG A 1 295 ? -1.392 21.574 19.377 1.00 62.53 295 ARG A C 1
ATOM 2353 O O . ARG A 1 295 ? -1.604 22.784 19.294 1.00 62.53 295 ARG A O 1
ATOM 2360 N N . TRP A 1 296 ? -0.222 21.016 19.052 1.00 69.88 296 TRP A N 1
ATOM 2361 C CA . TRP A 1 296 ? 0.906 21.738 18.453 1.00 69.88 296 TRP A CA 1
ATOM 2362 C C . TRP A 1 296 ? 0.879 21.630 16.924 1.00 69.88 296 TRP A C 1
ATOM 2364 O O . TRP A 1 296 ? 0.928 20.533 16.372 1.00 69.88 296 TRP A O 1
ATOM 2374 N N . ASN A 1 297 ? 0.881 22.776 16.240 1.00 68.31 297 ASN A N 1
ATOM 2375 C CA . ASN A 1 297 ? 0.986 22.870 14.778 1.00 68.31 297 ASN A CA 1
ATOM 2376 C C . ASN A 1 297 ? 2.451 22.766 14.280 1.00 68.31 297 ASN A C 1
ATOM 2378 O O . ASN A 1 297 ? 2.800 23.411 13.293 1.00 68.31 297 ASN A O 1
ATOM 2382 N N . GLY A 1 298 ? 3.314 22.030 14.986 1.00 82.50 298 GLY A N 1
ATOM 2383 C CA . GLY A 1 298 ? 4.722 21.871 14.617 1.00 82.50 298 GLY A CA 1
ATOM 2384 C C . GLY A 1 298 ? 4.930 21.004 13.375 1.00 82.50 298 GLY A C 1
ATOM 2385 O O . GLY A 1 298 ? 3.989 20.463 12.787 1.00 82.50 298 GLY A O 1
ATOM 2386 N N . GLN A 1 299 ? 6.192 20.841 13.005 1.00 88.31 299 GLN A N 1
ATOM 2387 C CA . GLN A 1 299 ? 6.649 20.058 11.862 1.00 88.31 299 GLN A CA 1
ATOM 2388 C C . GLN A 1 299 ? 7.431 18.837 12.346 1.00 88.31 299 GLN A C 1
ATOM 2390 O O . GLN A 1 299 ? 8.272 18.961 13.231 1.00 88.31 299 GLN A O 1
ATOM 2395 N N . LEU A 1 300 ? 7.182 17.676 11.742 1.00 92.62 300 LEU A N 1
ATOM 2396 C CA . LEU A 1 300 ? 8.007 16.473 11.855 1.00 92.62 300 LEU A CA 1
ATOM 2397 C C . LEU A 1 300 ? 8.957 16.427 10.653 1.00 92.62 300 LEU A C 1
ATOM 2399 O O . LEU A 1 300 ? 8.529 16.128 9.541 1.00 92.62 300 LEU A O 1
ATOM 2403 N N . ALA A 1 301 ? 10.230 16.735 10.873 1.00 93.38 301 ALA A N 1
ATOM 2404 C CA . ALA A 1 301 ? 11.289 16.579 9.883 1.00 93.38 301 ALA A CA 1
ATOM 2405 C C . ALA A 1 301 ? 11.847 15.151 9.886 1.00 93.38 301 ALA A C 1
ATOM 2407 O O . ALA A 1 301 ? 11.795 14.441 10.897 1.00 93.38 301 ALA A O 1
ATOM 2408 N N . SER A 1 302 ? 12.401 14.730 8.752 1.00 94.50 302 SER A N 1
ATOM 2409 C CA . SER A 1 302 ? 12.970 13.395 8.573 1.00 94.50 302 SER A CA 1
ATOM 2410 C C . SER A 1 302 ? 14.147 13.390 7.606 1.00 94.50 302 SER A C 1
ATOM 2412 O O . SER A 1 302 ? 14.164 14.150 6.640 1.00 94.50 302 SER A O 1
ATOM 2414 N N . ALA A 1 303 ? 15.107 12.503 7.866 1.00 95.50 303 ALA A N 1
ATOM 2415 C CA . ALA A 1 303 ? 16.168 12.126 6.943 1.00 95.50 303 ALA A CA 1
ATOM 2416 C C . ALA A 1 303 ? 16.094 10.609 6.715 1.00 95.50 303 ALA A C 1
ATOM 2418 O O . ALA A 1 303 ? 16.102 9.819 7.666 1.00 95.50 303 ALA A O 1
ATOM 2419 N N . THR A 1 304 ? 15.989 10.204 5.451 1.00 94.88 304 THR A N 1
ATOM 2420 C CA . THR A 1 304 ? 15.729 8.815 5.047 1.00 94.88 304 THR A CA 1
ATOM 2421 C C . THR A 1 304 ? 16.622 8.407 3.879 1.00 94.88 304 THR A C 1
ATOM 2423 O O . THR A 1 304 ? 16.810 9.172 2.939 1.00 94.88 304 THR A O 1
ATOM 2426 N N . ALA A 1 305 ? 17.193 7.209 3.940 1.00 94.19 305 ALA A N 1
ATOM 2427 C CA . ALA A 1 305 ? 18.108 6.664 2.941 1.00 94.19 305 ALA A CA 1
ATOM 2428 C C . ALA A 1 305 ? 17.477 5.496 2.161 1.00 94.19 305 ALA A C 1
ATOM 2430 O O . ALA A 1 305 ? 16.293 5.183 2.329 1.00 94.19 305 ALA A O 1
ATOM 2431 N N . LEU A 1 306 ? 18.283 4.843 1.319 1.00 90.81 306 LEU A N 1
ATOM 2432 C CA . LEU A 1 306 ? 17.931 3.618 0.600 1.00 90.81 306 LEU A CA 1
ATOM 2433 C C . LEU A 1 306 ? 18.922 2.495 0.915 1.00 90.81 306 LEU A C 1
ATOM 2435 O O . LEU A 1 306 ? 20.136 2.675 0.767 1.00 90.81 306 LEU A O 1
ATOM 2439 N N . ASP A 1 307 ? 18.390 1.320 1.245 1.00 91.44 307 ASP A N 1
ATOM 2440 C CA . ASP A 1 307 ? 19.150 0.068 1.261 1.00 91.44 307 ASP A CA 1
ATOM 2441 C C . ASP A 1 307 ? 19.358 -0.491 -0.168 1.00 91.44 307 ASP A C 1
ATOM 2443 O O . ASP A 1 307 ? 18.957 0.119 -1.170 1.00 91.44 307 ASP A O 1
ATOM 2447 N N . GLY A 1 308 ? 19.987 -1.664 -0.283 1.00 86.56 308 GLY A N 1
ATOM 2448 C CA . GLY A 1 308 ? 20.178 -2.362 -1.562 1.00 86.56 308 GLY A CA 1
ATOM 2449 C C . GLY A 1 308 ? 18.896 -2.899 -2.219 1.00 86.56 308 GLY A C 1
ATOM 2450 O O . GLY A 1 308 ? 18.890 -3.153 -3.421 1.00 86.56 308 GLY A O 1
ATOM 2451 N N . HIS A 1 309 ? 17.789 -3.026 -1.481 1.00 83.81 309 HIS A N 1
ATOM 2452 C CA . HIS A 1 309 ? 16.482 -3.447 -2.008 1.00 83.81 309 HIS A CA 1
ATOM 2453 C C . HIS A 1 309 ? 15.682 -2.301 -2.654 1.00 83.81 309 HIS A C 1
ATOM 2455 O O . HIS A 1 309 ? 14.601 -2.547 -3.195 1.00 83.81 309 HIS A O 1
ATOM 2461 N N . ASN A 1 310 ? 16.200 -1.063 -2.622 1.00 85.81 310 ASN A N 1
ATOM 2462 C CA . ASN A 1 310 ? 15.454 0.181 -2.866 1.00 85.81 310 ASN A CA 1
ATOM 2463 C C . ASN A 1 310 ? 14.372 0.467 -1.801 1.00 85.81 310 ASN A C 1
ATOM 2465 O O . ASN A 1 310 ? 13.462 1.263 -2.055 1.00 85.81 310 ASN A O 1
ATOM 2469 N N . TRP A 1 311 ? 14.438 -0.155 -0.622 1.00 87.25 311 TRP A N 1
ATOM 2470 C CA . TRP A 1 311 ? 13.502 0.123 0.463 1.00 87.25 311 TRP A CA 1
ATOM 2471 C C . TRP A 1 311 ? 13.951 1.326 1.296 1.00 87.25 311 TRP A C 1
ATOM 2473 O O . TRP A 1 311 ? 15.138 1.644 1.396 1.00 87.25 311 TRP A O 1
ATOM 2483 N N . ILE A 1 312 ? 12.980 2.006 1.915 1.00 90.00 312 ILE A N 1
ATOM 2484 C CA . ILE A 1 312 ? 13.257 3.175 2.756 1.00 90.00 312 ILE A CA 1
ATOM 2485 C C . ILE A 1 312 ? 14.046 2.750 3.999 1.00 90.00 312 ILE A C 1
ATOM 2487 O O . ILE A 1 312 ? 13.660 1.798 4.681 1.00 90.00 312 ILE A O 1
ATOM 2491 N N . PHE A 1 313 ? 15.119 3.470 4.311 1.00 94.62 313 PHE A N 1
ATOM 2492 C CA . PHE A 1 313 ? 15.907 3.287 5.526 1.00 94.62 313 PHE A CA 1
ATOM 2493 C C . PHE A 1 313 ? 15.777 4.536 6.414 1.00 94.62 313 PHE A C 1
ATOM 2495 O O . PHE A 1 313 ? 16.294 5.597 6.056 1.00 94.62 313 PHE A O 1
ATOM 2502 N N . PRO A 1 314 ? 15.071 4.466 7.554 1.00 95.62 314 PRO A N 1
ATOM 2503 C CA . PRO A 1 314 ? 15.007 5.577 8.501 1.00 95.62 314 PRO A CA 1
ATOM 2504 C C . PRO A 1 314 ? 16.376 5.902 9.120 1.00 95.62 314 PRO A C 1
ATOM 2506 O O . PRO A 1 314 ? 16.970 5.049 9.776 1.00 95.62 314 PRO A O 1
ATOM 2509 N N . VAL A 1 315 ? 16.864 7.138 8.948 1.00 97.06 315 VAL A N 1
ATOM 2510 C CA . VAL A 1 315 ? 18.135 7.593 9.547 1.00 97.06 315 VAL A CA 1
ATOM 2511 C C . VAL A 1 315 ? 17.866 8.438 10.790 1.00 97.06 315 VAL A C 1
ATOM 2513 O O . VAL A 1 315 ? 18.236 8.046 11.894 1.00 97.06 315 VAL A O 1
ATOM 2516 N N . ALA A 1 316 ? 17.180 9.572 10.619 1.00 97.62 316 ALA A N 1
ATOM 2517 C CA . ALA A 1 316 ? 16.912 10.531 11.689 1.00 97.62 316 ALA A CA 1
ATOM 2518 C C . ALA A 1 316 ? 15.524 11.169 11.552 1.00 97.62 316 ALA A C 1
ATOM 2520 O O . ALA A 1 316 ? 14.961 11.247 10.457 1.00 97.62 316 ALA A O 1
ATOM 2521 N N . PHE A 1 317 ? 14.996 11.678 12.662 1.00 97.25 317 PHE A N 1
ATOM 2522 C CA . PHE A 1 317 ? 13.780 12.487 12.694 1.00 97.25 317 PHE A CA 1
ATOM 2523 C C . PHE A 1 317 ? 13.919 13.642 13.687 1.00 97.25 317 PHE A C 1
ATOM 2525 O O . PHE A 1 317 ? 14.742 13.609 14.601 1.00 97.25 317 PHE A O 1
ATOM 2532 N N . GLY A 1 318 ? 13.120 14.687 13.504 1.00 95.44 318 GLY A N 1
ATOM 2533 C CA . GLY A 1 318 ? 13.150 15.871 14.355 1.00 95.44 318 GLY A CA 1
ATOM 2534 C C . GLY A 1 318 ? 11.805 16.572 14.395 1.00 95.44 318 GLY A C 1
ATOM 2535 O O . GLY A 1 318 ? 10.934 16.310 13.570 1.00 95.44 318 GLY A O 1
ATOM 2536 N N . LEU A 1 319 ? 11.631 17.448 15.376 1.00 93.56 319 LEU A N 1
ATOM 2537 C CA . LEU A 1 319 ? 10.418 18.230 15.571 1.00 93.56 319 LEU A CA 1
ATOM 2538 C C . LEU A 1 319 ? 10.802 19.699 15.746 1.00 93.56 319 LEU A C 1
ATOM 2540 O O . LEU A 1 319 ? 11.701 19.984 16.530 1.00 93.56 319 LEU A O 1
ATOM 2544 N N . PHE A 1 320 ? 10.129 20.632 15.078 1.00 90.38 320 PHE A N 1
ATOM 2545 C CA . PHE A 1 320 ? 10.351 22.073 15.274 1.00 90.38 320 PHE A CA 1
ATOM 2546 C C . PHE A 1 320 ? 9.097 22.896 14.953 1.00 90.38 320 PHE A C 1
ATOM 2548 O O . PHE A 1 320 ? 8.144 22.391 14.359 1.00 90.38 320 PHE A O 1
ATOM 2555 N N . GLU A 1 321 ? 9.067 24.163 15.374 1.00 83.44 321 GLU A N 1
ATOM 2556 C CA . GLU A 1 321 ? 7.872 25.014 15.275 1.00 83.44 321 GLU A CA 1
ATOM 2557 C C . GLU A 1 321 ? 7.457 25.309 13.822 1.00 83.44 321 GLU A C 1
ATOM 2559 O O . GLU A 1 321 ? 6.271 25.239 13.499 1.00 83.44 321 GLU A O 1
ATOM 2564 N N . SER A 1 322 ? 8.407 25.625 12.933 1.00 82.38 322 SER A N 1
ATOM 2565 C CA . SER A 1 322 ? 8.129 25.914 11.518 1.00 82.38 322 SER A CA 1
ATOM 2566 C C . SER A 1 322 ? 9.370 25.774 10.624 1.00 82.38 322 SER A C 1
ATOM 2568 O O . SER A 1 322 ? 10.495 25.744 11.111 1.00 82.38 322 SER A O 1
ATOM 2570 N N . GLU A 1 323 ? 9.166 25.685 9.306 1.00 84.38 323 GLU A N 1
ATOM 2571 C CA . GLU A 1 323 ? 10.214 25.490 8.286 1.00 84.38 323 GLU A CA 1
ATOM 2572 C C . GLU A 1 323 ? 11.020 26.778 7.998 1.00 84.38 323 GLU A C 1
ATOM 2574 O O . GLU A 1 323 ? 11.015 27.307 6.884 1.00 84.38 323 GLU A O 1
ATOM 2579 N N . THR A 1 324 ? 11.699 27.327 9.006 1.00 87.38 324 THR A N 1
ATOM 2580 C CA . THR A 1 324 ? 12.600 28.482 8.833 1.00 87.38 324 THR A CA 1
ATOM 2581 C C . THR A 1 324 ? 13.991 28.042 8.358 1.00 87.38 324 THR A C 1
ATOM 2583 O O . THR A 1 324 ? 14.346 26.867 8.449 1.00 87.38 324 THR A O 1
ATOM 2586 N N . ASN A 1 325 ? 14.818 28.986 7.881 1.00 88.06 325 ASN A N 1
ATOM 2587 C CA . ASN A 1 325 ? 16.244 28.712 7.644 1.00 88.06 325 ASN A CA 1
ATOM 2588 C C . ASN A 1 325 ? 16.929 28.204 8.929 1.00 88.06 325 ASN A C 1
ATOM 2590 O O . ASN A 1 325 ? 17.725 27.279 8.869 1.00 88.06 325 ASN A O 1
ATOM 2594 N N . GLU A 1 326 ? 16.620 28.804 10.081 1.00 90.81 326 GLU A N 1
ATOM 2595 C CA . GLU A 1 326 ? 17.288 28.547 11.365 1.00 90.81 326 GLU A CA 1
ATOM 2596 C C . GLU A 1 326 ? 16.995 27.144 11.913 1.00 90.81 326 GLU A C 1
ATOM 2598 O O . GLU A 1 326 ? 17.905 26.463 12.385 1.00 90.81 326 GLU A O 1
ATOM 2603 N N . GLU A 1 327 ? 15.742 26.687 11.818 1.00 91.25 327 GLU A N 1
ATOM 2604 C CA . GLU A 1 327 ? 15.363 25.343 12.267 1.00 91.25 327 GLU A CA 1
ATOM 2605 C C . GLU A 1 327 ? 15.879 24.258 11.318 1.00 91.25 327 GLU A C 1
ATOM 2607 O O . GLU A 1 327 ? 16.336 23.205 11.770 1.00 91.25 327 GLU A O 1
ATOM 2612 N N . TRP A 1 328 ? 15.902 24.534 10.008 1.00 94.31 328 TRP A N 1
ATOM 2613 C CA . TRP A 1 328 ? 16.524 23.632 9.043 1.00 94.31 328 TRP A CA 1
ATOM 2614 C C . TRP A 1 328 ? 18.048 23.569 9.195 1.00 94.31 328 TRP A C 1
ATOM 2616 O O . TRP A 1 328 ? 18.592 22.467 9.169 1.00 94.31 328 TRP A O 1
ATOM 2626 N N . ILE A 1 329 ? 18.743 24.695 9.407 1.00 95.25 329 ILE A N 1
ATOM 2627 C CA . ILE A 1 329 ? 20.190 24.711 9.696 1.00 95.25 329 ILE A CA 1
ATOM 2628 C C . ILE A 1 329 ? 20.468 23.846 10.926 1.00 95.25 329 ILE A C 1
ATOM 2630 O O . ILE A 1 329 ? 21.253 22.906 10.828 1.00 95.25 329 ILE A O 1
ATOM 2634 N N . TRP A 1 330 ? 19.756 24.073 12.033 1.00 95.88 330 TRP A N 1
ATOM 2635 C CA . TRP A 1 330 ? 19.943 23.292 13.257 1.00 95.88 330 TRP A CA 1
ATOM 2636 C C . TRP A 1 330 ? 19.675 21.793 13.061 1.00 95.88 330 TRP A C 1
ATOM 2638 O O . TRP A 1 330 ? 20.462 20.964 13.523 1.00 95.88 330 TRP A O 1
ATOM 2648 N N . PHE A 1 331 ? 18.606 21.420 12.348 1.00 96.62 331 PHE A N 1
ATOM 2649 C CA . PHE A 1 331 ? 18.318 20.017 12.029 1.00 96.62 331 PHE A CA 1
ATOM 2650 C C . PHE A 1 331 ? 19.455 19.374 11.217 1.00 96.62 331 PHE A C 1
ATOM 2652 O O . PHE A 1 331 ? 19.889 18.262 11.529 1.00 96.62 331 PHE A O 1
ATOM 2659 N N . MET A 1 332 ? 19.980 20.083 10.212 1.00 96.62 332 MET A N 1
ATOM 2660 C CA . MET A 1 332 ? 21.095 19.597 9.396 1.00 96.62 332 MET A CA 1
ATOM 2661 C C . MET A 1 332 ? 22.413 19.545 10.187 1.00 96.62 332 MET A C 1
ATOM 2663 O O . MET A 1 332 ? 23.197 18.621 9.976 1.00 96.62 332 MET A O 1
ATOM 2667 N N . GLU A 1 333 ? 22.658 20.463 11.128 1.00 97.44 333 GLU A N 1
ATOM 2668 C CA . GLU A 1 333 ? 23.797 20.407 12.060 1.00 97.44 333 GLU A CA 1
ATOM 2669 C C . GLU A 1 333 ? 23.734 19.164 12.954 1.00 97.44 333 GLU A C 1
ATOM 2671 O O . GLU A 1 333 ? 24.738 18.466 13.110 1.00 97.44 333 GLU A O 1
ATOM 2676 N N . GLN A 1 334 ? 22.556 18.841 13.504 1.00 97.88 334 GLN A N 1
ATOM 2677 C CA . GLN A 1 334 ? 22.386 17.633 14.317 1.00 97.88 334 GLN A CA 1
ATOM 2678 C C . GLN A 1 334 ? 22.554 16.360 13.481 1.00 97.88 334 GLN A C 1
ATOM 2680 O O . GLN A 1 334 ? 23.211 15.416 13.925 1.00 97.88 334 GLN A O 1
ATOM 2685 N N . LEU A 1 335 ? 22.053 16.362 12.242 1.00 97.75 335 LEU A N 1
ATOM 2686 C CA . LEU A 1 335 ? 22.281 15.288 11.279 1.00 97.75 335 LEU A CA 1
ATOM 2687 C C . LEU A 1 335 ? 23.777 15.118 10.972 1.00 97.75 335 LEU A C 1
ATOM 2689 O O . LEU A 1 335 ? 24.286 14.005 11.076 1.00 97.75 335 LEU A O 1
ATOM 2693 N N . LYS A 1 336 ? 24.508 16.205 10.689 1.00 97.12 336 LYS A N 1
ATOM 2694 C CA . LYS A 1 336 ? 25.966 16.190 10.463 1.00 97.12 336 LYS A CA 1
ATOM 2695 C C . LYS A 1 336 ? 26.747 15.720 11.689 1.00 97.12 336 LYS A C 1
ATOM 2697 O O . LYS A 1 336 ? 27.722 14.993 11.537 1.00 97.12 336 LYS A O 1
ATOM 2702 N N . ARG A 1 337 ? 26.320 16.075 12.903 1.00 97.19 337 ARG A N 1
ATOM 2703 C CA . ARG A 1 337 ? 26.929 15.564 14.143 1.00 97.19 337 ARG A CA 1
ATOM 2704 C C . ARG A 1 337 ? 26.670 14.064 14.346 1.00 97.19 337 ARG A C 1
ATOM 2706 O O . ARG A 1 337 ? 27.490 13.399 14.970 1.00 97.19 337 ARG A O 1
ATOM 2713 N N . ALA A 1 338 ? 25.579 13.526 13.796 1.00 97.06 338 ALA A N 1
ATOM 2714 C CA . ALA A 1 338 ? 25.251 12.102 13.853 1.00 97.06 338 ALA A CA 1
ATOM 2715 C C . ALA A 1 338 ? 25.961 11.257 12.776 1.00 97.06 338 ALA A C 1
ATOM 2717 O O . ALA A 1 338 ? 26.497 10.202 13.105 1.00 97.06 338 ALA A O 1
ATOM 2718 N N . ILE A 1 339 ? 25.979 11.698 11.511 1.00 96.44 339 ILE A N 1
ATOM 2719 C CA . ILE A 1 339 ? 26.520 10.918 10.373 1.00 96.44 339 ILE A CA 1
ATOM 2720 C C . ILE A 1 339 ? 27.900 11.387 9.883 1.00 96.44 339 ILE A C 1
ATOM 2722 O O . ILE A 1 339 ? 28.495 10.743 9.023 1.00 96.44 339 ILE A O 1
ATOM 2726 N N . GLY A 1 340 ? 28.412 12.512 10.384 1.00 94.44 340 GLY A N 1
ATOM 2727 C CA . GLY A 1 340 ? 29.602 13.169 9.845 1.00 94.44 340 GLY A CA 1
ATOM 2728 C C . GLY A 1 340 ? 29.350 13.794 8.469 1.00 94.44 340 GLY A C 1
ATOM 2729 O O . GLY A 1 340 ? 28.282 14.334 8.181 1.00 94.44 340 GLY A O 1
ATOM 2730 N N . SER A 1 341 ? 30.353 13.732 7.597 1.00 90.75 341 SER A N 1
ATOM 2731 C CA . SER A 1 341 ? 30.238 14.074 6.173 1.00 90.75 341 SER A CA 1
ATOM 2732 C C . SER A 1 341 ? 30.794 12.910 5.347 1.00 90.75 341 SER A C 1
ATOM 2734 O O . SER A 1 341 ? 31.970 12.943 4.989 1.00 90.75 341 SER A O 1
ATOM 2736 N N . PRO A 1 342 ? 30.000 11.846 5.115 1.00 90.88 342 PRO A N 1
ATOM 2737 C CA . PRO A 1 342 ? 30.457 10.697 4.343 1.00 90.88 342 PRO A CA 1
ATOM 2738 C C . PRO A 1 342 ? 30.791 11.100 2.895 1.00 90.88 342 PRO A C 1
ATOM 2740 O O . PRO A 1 342 ? 30.141 11.997 2.343 1.00 90.88 342 PRO A O 1
ATOM 2743 N N . PRO A 1 343 ? 31.797 10.461 2.271 1.00 87.44 343 PRO A N 1
ATOM 2744 C CA . PRO A 1 343 ? 32.188 10.764 0.900 1.00 87.44 343 PRO A CA 1
ATOM 2745 C C . PRO A 1 343 ? 31.057 10.417 -0.075 1.00 87.44 343 PRO A C 1
ATOM 2747 O O . PRO A 1 343 ? 30.287 9.484 0.151 1.00 87.44 343 PRO A O 1
ATOM 2750 N N . HIS A 1 344 ? 30.963 11.183 -1.164 1.00 90.00 344 HIS A N 1
ATOM 2751 C CA . HIS A 1 344 ? 29.951 11.015 -2.218 1.00 90.00 344 HIS A CA 1
ATOM 2752 C C . HIS A 1 344 ? 28.495 11.015 -1.708 1.00 90.00 344 HIS A C 1
ATOM 2754 O O . HIS A 1 344 ? 27.627 10.362 -2.279 1.00 90.00 344 HIS A O 1
ATOM 2760 N N . LEU A 1 345 ? 28.210 11.765 -0.639 1.00 94.94 345 LEU A N 1
ATOM 2761 C CA . LEU A 1 345 ? 26.844 11.980 -0.170 1.00 94.94 345 LEU A CA 1
ATOM 2762 C C . LEU A 1 345 ? 26.027 12.792 -1.192 1.00 94.94 345 LEU A C 1
ATOM 2764 O O . LEU A 1 345 ? 26.462 13.850 -1.646 1.00 94.94 345 LEU A O 1
ATOM 2768 N N . ALA A 1 346 ? 24.809 12.334 -1.482 1.00 94.50 346 ALA A N 1
ATOM 2769 C CA . ALA A 1 346 ? 23.742 13.127 -2.088 1.00 94.50 346 ALA A CA 1
ATOM 2770 C C . ALA A 1 346 ? 22.661 13.479 -1.058 1.00 94.50 346 ALA A C 1
ATOM 2772 O O . ALA A 1 346 ? 22.279 12.644 -0.235 1.00 94.50 346 ALA A O 1
ATOM 2773 N N . ILE A 1 347 ? 22.103 14.687 -1.155 1.00 93.81 347 ILE A N 1
ATOM 2774 C CA . ILE A 1 347 ? 20.917 15.104 -0.392 1.00 93.81 347 ILE A CA 1
ATOM 2775 C C . ILE A 1 347 ? 19.861 15.612 -1.373 1.00 93.81 347 ILE A C 1
ATOM 2777 O O . ILE A 1 347 ? 20.106 16.563 -2.113 1.00 93.81 347 ILE A O 1
ATOM 2781 N N . CYS A 1 348 ? 18.681 14.993 -1.373 1.00 90.00 348 CYS A N 1
ATOM 2782 C CA . CYS A 1 348 ? 17.524 15.409 -2.156 1.00 90.00 348 CYS A CA 1
ATOM 2783 C C . CYS A 1 348 ? 16.527 16.175 -1.281 1.00 90.00 348 CYS A C 1
ATOM 2785 O O . CYS A 1 348 ? 16.160 15.723 -0.195 1.00 90.00 348 CYS A O 1
ATOM 2787 N N . SER A 1 349 ? 16.092 17.333 -1.780 1.00 84.06 349 SER A N 1
ATOM 2788 C CA . SER A 1 349 ? 15.178 18.257 -1.095 1.00 84.06 349 SER A CA 1
ATOM 2789 C C . SER A 1 349 ? 14.020 18.695 -2.002 1.00 84.06 349 SER A C 1
ATOM 2791 O O . SER A 1 349 ? 14.081 18.581 -3.230 1.00 84.06 349 SER A O 1
ATOM 2793 N N . ASP A 1 350 ? 12.943 19.200 -1.404 1.00 71.25 350 ASP A N 1
ATOM 2794 C CA . ASP A 1 350 ? 11.688 19.576 -2.072 1.00 71.25 350 ASP A CA 1
ATOM 2795 C C . ASP A 1 350 ? 11.673 21.004 -2.667 1.00 71.25 350 ASP A C 1
ATOM 2797 O O . ASP A 1 350 ? 10.607 21.519 -3.005 1.00 71.25 350 ASP A O 1
ATOM 2801 N N . ALA A 1 351 ? 12.846 21.630 -2.814 1.00 60.84 351 ALA A N 1
ATOM 2802 C CA . ALA A 1 351 ? 13.034 23.037 -3.191 1.00 60.84 351 ALA A CA 1
ATOM 2803 C C . ALA A 1 351 ? 12.495 24.071 -2.174 1.00 60.84 351 ALA A C 1
ATOM 2805 O O . ALA A 1 351 ? 12.360 25.257 -2.496 1.00 60.84 351 ALA A O 1
ATOM 2806 N N . CYS A 1 352 ? 12.227 23.673 -0.923 1.00 72.06 352 CYS A N 1
ATOM 2807 C CA . CYS A 1 352 ? 12.013 24.628 0.160 1.00 72.06 352 CYS A CA 1
ATOM 2808 C C . CYS A 1 352 ? 13.306 25.417 0.436 1.00 72.06 352 CYS A C 1
ATOM 2810 O O . CYS A 1 352 ? 14.323 24.850 0.840 1.00 72.06 352 CYS A O 1
ATOM 2812 N N . LYS A 1 353 ? 13.270 26.747 0.259 1.00 73.88 353 LYS A N 1
ATOM 2813 C CA . LYS A 1 353 ? 14.443 27.631 0.430 1.00 73.88 353 LYS A CA 1
ATOM 2814 C C . LYS A 1 353 ? 15.102 27.523 1.812 1.00 73.88 353 LYS A C 1
ATOM 2816 O O . LYS A 1 353 ? 16.310 27.712 1.913 1.00 73.88 353 LYS A O 1
ATOM 2821 N N . GLY A 1 354 ? 14.325 27.208 2.853 1.00 78.69 354 GLY A N 1
ATOM 2822 C CA . GLY A 1 354 ? 14.842 26.958 4.202 1.00 78.69 354 GLY A CA 1
ATOM 2823 C C . GLY A 1 354 ? 15.827 25.790 4.230 1.00 78.69 354 GLY A C 1
ATOM 2824 O O . GLY A 1 354 ? 16.972 25.942 4.657 1.00 78.69 354 GLY A O 1
ATOM 2825 N N . LEU A 1 355 ? 15.398 24.650 3.686 1.00 83.44 355 LEU A N 1
ATOM 2826 C CA . LEU A 1 355 ? 16.214 23.447 3.558 1.00 83.44 355 LEU A CA 1
ATOM 2827 C C . LEU A 1 355 ? 17.352 23.634 2.539 1.00 83.44 355 LEU A C 1
ATOM 2829 O O . LEU A 1 355 ? 18.460 23.161 2.776 1.00 83.44 355 LEU A O 1
ATOM 2833 N N . GLU A 1 356 ? 17.128 24.373 1.446 1.00 85.75 356 GLU A N 1
ATOM 2834 C CA . GLU A 1 356 ? 18.173 24.649 0.451 1.00 85.75 356 GLU A CA 1
ATOM 2835 C C . GLU A 1 356 ? 19.386 25.364 1.071 1.00 85.75 356 GLU A C 1
ATOM 2837 O O . GLU A 1 356 ? 20.529 24.931 0.895 1.00 85.75 356 GLU A O 1
ATOM 2842 N N . ASN A 1 357 ? 19.134 26.438 1.825 1.00 88.38 357 ASN A N 1
ATOM 2843 C CA . ASN A 1 357 ? 20.176 27.199 2.510 1.00 88.38 357 ASN A CA 1
ATOM 2844 C C . ASN A 1 357 ? 20.872 26.357 3.591 1.00 88.38 357 ASN A C 1
ATOM 2846 O O . ASN A 1 357 ? 22.094 26.416 3.721 1.00 88.38 357 ASN A O 1
ATOM 2850 N N . ALA A 1 358 ? 20.114 25.542 4.331 1.00 91.44 358 ALA A N 1
ATOM 2851 C CA . ALA A 1 358 ? 20.649 24.667 5.371 1.00 91.44 358 ALA A CA 1
ATOM 2852 C C . ALA A 1 358 ? 21.601 23.594 4.823 1.00 91.44 358 ALA A C 1
ATOM 2854 O O . ALA A 1 358 ? 22.685 23.397 5.374 1.00 91.44 358 ALA A O 1
ATOM 2855 N N . VAL A 1 359 ? 21.243 22.940 3.711 1.00 91.88 359 VAL A N 1
ATOM 2856 C CA . VAL A 1 359 ? 22.123 21.970 3.037 1.00 91.88 359 VAL A CA 1
ATOM 2857 C C . VAL A 1 359 ? 23.422 22.649 2.597 1.00 91.88 359 VAL A C 1
ATOM 2859 O O . VAL A 1 359 ? 24.499 22.141 2.901 1.00 91.88 359 VAL A O 1
ATOM 2862 N N . LYS A 1 360 ? 23.340 23.827 1.965 1.00 91.12 360 LYS A N 1
ATOM 2863 C CA . LYS A 1 360 ? 24.518 24.576 1.490 1.00 91.12 360 LYS A CA 1
ATOM 2864 C C . LYS A 1 360 ? 25.431 25.057 2.621 1.00 91.12 360 LYS A C 1
ATOM 2866 O O . LYS A 1 360 ? 26.647 25.006 2.469 1.00 91.12 360 LYS A O 1
ATOM 2871 N N . ALA A 1 361 ? 24.867 25.496 3.746 1.00 93.19 361 ALA A N 1
ATOM 2872 C CA . ALA A 1 361 ? 25.638 25.948 4.903 1.00 93.19 361 ALA A CA 1
ATOM 2873 C C . ALA A 1 361 ? 26.330 24.788 5.640 1.00 93.19 361 ALA A C 1
ATOM 2875 O O . ALA A 1 361 ? 27.495 24.896 6.022 1.00 93.19 361 ALA A O 1
ATOM 2876 N N . VAL A 1 362 ? 25.624 23.671 5.841 1.00 95.38 362 VAL A N 1
ATOM 2877 C CA . VAL A 1 362 ? 26.097 22.579 6.705 1.00 95.38 362 VAL A CA 1
ATOM 2878 C C . VAL A 1 362 ? 26.875 21.511 5.925 1.00 95.38 362 VAL A C 1
ATOM 2880 O O . VAL A 1 362 ? 27.875 20.989 6.429 1.00 95.38 362 VAL A O 1
ATOM 2883 N N . PHE A 1 363 ? 26.478 21.215 4.687 1.00 94.00 363 PHE A N 1
ATOM 2884 C CA . PHE A 1 363 ? 27.062 20.189 3.816 1.00 94.00 363 PHE A CA 1
ATOM 2885 C C . PHE A 1 363 ? 27.542 20.783 2.465 1.00 94.00 363 PHE A C 1
ATOM 2887 O O . PHE A 1 363 ? 27.073 20.367 1.408 1.00 94.00 363 PHE A O 1
ATOM 2894 N N . PRO A 1 364 ? 28.506 21.727 2.449 1.00 90.62 364 PRO A N 1
ATOM 2895 C CA . PRO A 1 364 ? 28.884 22.480 1.241 1.00 90.62 364 PRO A CA 1
ATOM 2896 C C . PRO A 1 364 ? 29.533 21.658 0.110 1.00 90.62 364 PRO A C 1
ATOM 2898 O O . PRO A 1 364 ? 29.678 22.170 -0.995 1.00 90.62 364 PRO A O 1
ATOM 2901 N N . LEU A 1 365 ? 29.937 20.407 0.368 1.00 89.75 365 LEU A N 1
ATOM 2902 C CA . LEU A 1 365 ? 30.583 19.504 -0.602 1.00 89.75 365 LEU A CA 1
ATOM 2903 C C . LEU A 1 365 ? 29.657 18.366 -1.083 1.00 89.75 365 LEU A C 1
ATOM 2905 O O . LEU A 1 365 ? 30.129 17.367 -1.620 1.00 89.75 365 LEU A O 1
ATOM 2909 N N . VAL A 1 366 ? 28.351 18.472 -0.828 1.00 93.69 366 VAL A N 1
ATOM 2910 C CA . VAL A 1 366 ? 27.366 17.414 -1.102 1.00 93.69 366 VAL A CA 1
ATOM 2911 C C . VAL A 1 366 ? 26.796 17.504 -2.515 1.00 93.69 366 VAL A C 1
ATOM 2913 O O . VAL A 1 366 ? 26.632 18.598 -3.058 1.00 93.69 366 VAL A O 1
ATOM 2916 N N . GLU A 1 367 ? 26.392 16.371 -3.093 1.00 94.62 367 GLU A N 1
ATOM 2917 C CA . GLU A 1 367 ? 25.571 16.395 -4.303 1.00 94.62 367 GLU A CA 1
ATOM 2918 C C . GLU A 1 367 ?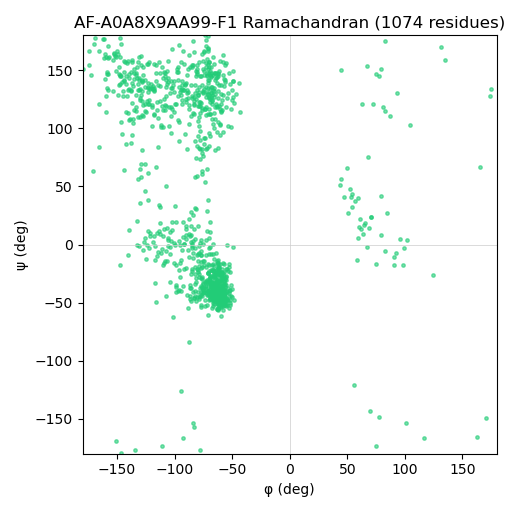 24.133 16.807 -3.946 1.00 94.62 367 GLU A C 1
ATOM 2920 O O . GLU A 1 367 ? 23.286 15.992 -3.567 1.00 94.62 367 GLU A O 1
ATOM 2925 N N . HIS A 1 368 ? 23.859 18.108 -4.023 1.00 92.56 368 HIS A N 1
ATOM 2926 C CA . HIS A 1 368 ? 22.558 18.668 -3.668 1.00 92.56 368 HIS A CA 1
ATOM 2927 C C . HIS A 1 368 ? 21.571 18.551 -4.836 1.00 92.56 368 HIS A C 1
ATOM 2929 O O . HIS A 1 368 ? 21.716 19.204 -5.875 1.00 92.56 368 HIS A O 1
ATOM 2935 N N . ARG A 1 369 ? 20.548 17.711 -4.650 1.00 92.00 369 ARG A N 1
ATOM 2936 C CA . ARG A 1 369 ? 19.505 17.425 -5.639 1.00 92.00 369 ARG A CA 1
ATOM 2937 C C . ARG A 1 369 ? 18.191 18.145 -5.339 1.00 92.00 369 ARG A C 1
ATOM 2939 O O . ARG A 1 369 ? 17.724 18.176 -4.195 1.00 92.00 369 ARG A O 1
ATOM 2946 N N . GLU A 1 370 ? 17.543 18.630 -6.392 1.00 89.12 370 GLU A N 1
ATOM 2947 C CA . GLU A 1 370 ? 16.143 19.065 -6.358 1.00 89.12 370 GLU A CA 1
ATOM 2948 C C . GLU A 1 370 ? 15.216 17.917 -6.776 1.00 89.12 370 GLU A C 1
ATOM 2950 O O . GLU A 1 370 ? 15.497 17.156 -7.702 1.00 89.12 370 GLU A O 1
ATOM 2955 N N . CYS A 1 371 ? 14.070 17.806 -6.105 1.00 86.75 371 CYS A N 1
ATOM 2956 C CA . CYS A 1 371 ? 12.984 16.936 -6.533 1.00 86.75 371 CYS A CA 1
ATOM 2957 C C . CYS A 1 371 ? 12.400 17.407 -7.878 1.00 86.75 371 CYS A C 1
ATOM 2959 O O . CYS A 1 371 ? 11.635 18.374 -7.921 1.00 86.75 371 CYS A O 1
ATOM 2961 N N . PHE A 1 372 ? 12.666 16.674 -8.963 1.00 86.94 372 PHE A N 1
ATOM 2962 C CA . PHE A 1 372 ? 12.171 16.983 -10.310 1.00 86.94 372 PHE A CA 1
ATOM 2963 C C . PHE A 1 372 ? 10.640 17.125 -10.378 1.00 86.94 372 PHE A C 1
ATOM 2965 O O . PHE A 1 372 ? 10.129 17.936 -11.144 1.00 86.94 372 PHE A O 1
ATOM 2972 N N . PHE A 1 373 ? 9.883 16.408 -9.539 1.00 81.62 373 PHE A N 1
ATOM 2973 C CA . PHE A 1 373 ? 8.431 16.595 -9.449 1.00 81.62 373 PHE A CA 1
ATOM 2974 C C . PHE A 1 373 ? 8.051 18.005 -8.957 1.00 81.62 373 PHE A C 1
ATOM 2976 O O . PHE A 1 373 ? 7.121 18.613 -9.485 1.00 81.62 373 PHE A O 1
ATOM 2983 N N . HIS A 1 374 ? 8.787 18.566 -7.991 1.00 78.19 374 HIS A N 1
ATOM 2984 C CA . HIS A 1 374 ? 8.573 19.934 -7.509 1.00 78.19 374 HIS A CA 1
ATOM 2985 C C . HIS A 1 374 ? 9.032 20.990 -8.524 1.00 78.19 374 HIS A C 1
ATOM 2987 O O . HIS A 1 374 ? 8.310 21.971 -8.731 1.00 78.19 374 HIS A O 1
ATOM 2993 N N . LEU A 1 375 ? 10.138 20.732 -9.229 1.00 87.88 375 LEU A N 1
ATOM 2994 C CA . LEU A 1 375 ? 10.584 21.525 -10.376 1.00 87.88 375 LEU A CA 1
ATOM 2995 C C . LEU A 1 375 ? 9.516 21.559 -11.473 1.00 87.88 375 LEU A C 1
ATOM 2997 O O . LEU A 1 375 ? 9.031 22.631 -11.827 1.00 87.88 375 LEU A O 1
ATOM 3001 N N . MET A 1 376 ? 9.068 20.401 -11.964 1.00 85.69 376 MET A N 1
ATOM 3002 C CA . MET A 1 376 ? 8.086 20.306 -13.051 1.00 85.69 376 MET A CA 1
ATOM 3003 C C . MET A 1 376 ? 6.724 20.899 -12.654 1.00 85.69 376 MET A C 1
ATOM 3005 O O . MET A 1 376 ? 6.054 21.548 -13.461 1.00 85.69 376 MET A O 1
ATOM 3009 N N . LYS A 1 377 ? 6.349 20.785 -11.373 1.00 81.88 377 LYS A N 1
ATOM 3010 C CA . LYS A 1 377 ? 5.187 21.452 -10.760 1.00 81.88 377 LYS A CA 1
ATOM 3011 C C . LYS A 1 377 ? 5.324 22.978 -10.683 1.00 81.88 377 LYS A C 1
ATOM 3013 O O . LYS A 1 377 ? 4.305 23.661 -10.570 1.00 81.88 377 LYS A O 1
ATOM 3018 N N . ASN A 1 378 ? 6.532 23.538 -10.731 1.00 84.56 378 ASN A N 1
ATOM 3019 C CA . ASN A 1 378 ? 6.765 24.978 -10.881 1.00 84.56 378 ASN A CA 1
ATOM 3020 C C . ASN A 1 378 ? 6.844 25.387 -12.359 1.00 84.56 378 ASN A C 1
ATOM 3022 O O . ASN A 1 378 ? 6.187 26.351 -12.749 1.00 84.56 378 ASN A O 1
ATOM 3026 N N . PHE A 1 379 ? 7.545 24.606 -13.179 1.00 86.88 379 PHE A N 1
ATOM 3027 C CA . PHE A 1 379 ? 7.690 24.781 -14.624 1.00 86.88 379 PHE A CA 1
ATOM 3028 C C . PHE A 1 379 ? 6.331 24.851 -15.343 1.00 86.88 379 PHE A C 1
ATOM 3030 O O . PHE A 1 379 ? 6.023 25.838 -16.010 1.00 86.88 379 PHE A O 1
ATOM 3037 N N . SER A 1 380 ? 5.452 23.875 -15.090 1.00 85.75 380 SER A N 1
ATOM 3038 C CA . SER A 1 380 ? 4.122 23.743 -15.719 1.00 85.75 380 SER A CA 1
ATOM 3039 C C . SER A 1 380 ? 3.120 24.854 -15.347 1.00 85.75 380 SER A C 1
ATOM 3041 O O . SER A 1 380 ? 2.029 24.938 -15.915 1.00 85.75 380 SER A O 1
ATOM 3043 N N . LYS A 1 381 ? 3.458 25.724 -14.381 1.00 84.56 381 LYS A N 1
ATOM 3044 C CA . LYS A 1 381 ? 2.683 26.944 -14.074 1.00 84.56 381 LYS A CA 1
ATOM 3045 C C . LYS A 1 381 ? 3.022 28.105 -15.014 1.00 84.56 381 LYS A C 1
ATOM 3047 O O . LYS A 1 381 ? 2.258 29.065 -15.060 1.00 84.56 381 LYS A O 1
ATOM 3052 N N . ARG A 1 382 ? 4.182 28.053 -15.680 1.00 84.69 382 ARG A N 1
ATOM 3053 C CA . ARG A 1 382 ? 4.763 29.143 -16.481 1.00 84.69 382 ARG A CA 1
ATOM 3054 C C . ARG A 1 382 ? 4.902 28.780 -17.961 1.00 84.69 382 ARG A C 1
ATOM 3056 O O . ARG A 1 382 ? 4.730 29.661 -18.794 1.00 84.69 382 ARG A O 1
ATOM 3063 N N . PHE A 1 383 ? 5.156 27.510 -18.274 1.00 85.44 383 PHE A N 1
ATOM 3064 C CA . PHE A 1 383 ? 5.315 26.999 -19.637 1.00 85.44 383 PHE A CA 1
ATOM 3065 C C . PHE A 1 383 ? 4.278 25.903 -19.913 1.00 85.44 383 PHE A C 1
ATOM 3067 O O . PHE A 1 383 ? 4.046 25.040 -19.065 1.00 85.44 383 PHE A O 1
ATOM 3074 N N . GLN A 1 384 ? 3.621 25.964 -21.075 1.00 80.00 384 GLN A N 1
ATOM 3075 C CA . GLN A 1 384 ? 2.551 25.047 -21.491 1.00 80.00 384 GLN A CA 1
ATOM 3076 C C . GLN A 1 384 ? 2.614 24.822 -23.007 1.00 80.00 384 GLN A C 1
ATOM 3078 O O . GLN A 1 384 ? 2.883 25.756 -23.757 1.00 80.00 384 GLN A O 1
ATOM 3083 N N . GLY A 1 385 ? 2.391 23.582 -23.447 1.00 72.12 385 GLY A N 1
ATOM 3084 C CA . GLY A 1 385 ? 2.540 23.151 -24.842 1.00 72.12 385 GLY A CA 1
ATOM 3085 C C . GLY A 1 385 ? 3.290 21.813 -24.954 1.00 72.12 385 GLY A C 1
ATOM 3086 O O . GLY A 1 385 ? 4.005 21.446 -24.020 1.00 72.12 385 GLY A O 1
ATOM 3087 N N . PRO A 1 386 ? 3.146 21.074 -26.071 1.00 71.75 386 PRO A N 1
ATOM 3088 C CA . PRO A 1 386 ? 3.655 19.703 -26.200 1.00 71.75 386 PRO A CA 1
ATOM 3089 C C . PRO A 1 386 ? 5.185 19.610 -26.108 1.00 71.75 386 PRO A C 1
ATOM 3091 O O . PRO A 1 386 ? 5.702 18.686 -25.484 1.00 71.75 386 PRO A O 1
ATOM 3094 N N . ILE A 1 387 ? 5.909 20.605 -26.635 1.00 74.44 387 ILE A N 1
ATOM 3095 C CA . ILE A 1 387 ? 7.381 20.680 -26.589 1.00 74.44 387 ILE A CA 1
ATOM 3096 C C . ILE A 1 387 ? 7.936 20.627 -25.152 1.00 74.44 387 ILE A C 1
ATOM 3098 O O . ILE A 1 387 ? 8.997 20.061 -24.907 1.00 74.44 387 ILE A O 1
ATOM 3102 N N . PHE A 1 388 ? 7.193 21.138 -24.167 1.00 81.69 388 PHE A N 1
ATOM 3103 C CA . PHE A 1 388 ? 7.606 21.131 -22.761 1.00 81.69 388 PHE A CA 1
ATOM 3104 C C . PHE A 1 388 ? 7.437 19.765 -22.080 1.00 81.69 388 PHE A C 1
ATOM 3106 O O . PHE A 1 388 ? 7.976 19.550 -20.993 1.00 81.69 388 PHE A O 1
ATOM 3113 N N . GLY A 1 389 ? 6.780 18.803 -22.741 1.00 74.81 389 GLY A N 1
ATOM 3114 C CA . GLY A 1 389 ? 6.827 17.392 -22.354 1.00 74.81 389 GLY A CA 1
ATOM 3115 C C . GLY A 1 389 ? 8.251 16.820 -22.378 1.00 74.81 389 GLY A C 1
ATOM 3116 O O . GLY A 1 389 ? 8.547 15.893 -21.623 1.00 74.81 389 GLY A O 1
ATOM 3117 N N . HIS A 1 390 ? 9.166 17.417 -23.156 1.00 79.50 390 HIS A N 1
ATOM 3118 C CA . HIS A 1 390 ? 10.579 17.034 -23.196 1.00 79.50 390 HIS A CA 1
ATOM 3119 C C . HIS A 1 390 ? 11.318 17.207 -21.852 1.00 79.50 390 HIS A C 1
ATOM 3121 O O . HIS A 1 390 ? 12.339 16.552 -21.656 1.00 79.50 390 HIS A O 1
ATOM 3127 N N . MET A 1 391 ? 10.786 17.951 -20.872 1.00 82.62 391 MET A N 1
ATOM 3128 C CA . MET A 1 391 ? 11.364 18.006 -19.516 1.00 82.62 391 MET A CA 1
ATOM 3129 C C . MET A 1 391 ? 11.499 16.614 -18.861 1.00 82.62 391 MET A C 1
ATOM 3131 O O . MET A 1 391 ? 12.457 16.365 -18.129 1.00 82.62 391 MET A O 1
ATOM 3135 N N . TYR A 1 392 ? 10.579 15.680 -19.136 1.00 80.31 392 TYR A N 1
ATOM 3136 C CA . TYR A 1 392 ? 10.627 14.319 -18.583 1.00 80.31 392 TYR A CA 1
ATOM 3137 C C . TYR A 1 392 ? 11.803 13.470 -19.110 1.00 80.31 392 TYR A C 1
ATOM 3139 O O . TYR A 1 392 ? 12.567 12.962 -18.284 1.00 80.31 392 TYR A O 1
ATOM 3147 N N . PRO A 1 393 ? 12.007 13.282 -20.431 1.00 77.06 393 PRO A N 1
ATOM 3148 C CA . PRO A 1 393 ? 13.185 12.585 -20.952 1.00 77.06 393 PRO A CA 1
ATOM 3149 C C . PRO A 1 393 ? 14.492 13.333 -20.653 1.00 77.06 393 PRO A C 1
ATOM 3151 O O . PRO A 1 393 ? 15.484 12.676 -20.360 1.00 77.06 393 PRO A O 1
ATOM 3154 N N . VAL A 1 394 ? 14.491 14.671 -20.610 1.00 84.88 394 VAL A N 1
ATOM 3155 C CA . VAL A 1 394 ? 15.644 15.492 -20.179 1.00 84.88 394 VAL A CA 1
ATOM 3156 C C . VAL A 1 394 ? 16.118 15.131 -18.770 1.00 84.88 394 VAL A C 1
ATOM 3158 O O . VAL A 1 394 ? 17.321 14.989 -18.548 1.00 84.88 394 VAL A O 1
ATOM 3161 N N . ALA A 1 395 ? 15.198 14.950 -17.817 1.00 86.19 395 ALA A N 1
ATOM 3162 C CA . ALA A 1 395 ? 15.541 14.527 -16.458 1.00 86.19 395 ALA A CA 1
ATOM 3163 C C . ALA A 1 395 ? 15.956 13.045 -16.378 1.00 86.19 395 ALA A C 1
ATOM 3165 O O . ALA A 1 395 ? 16.761 12.659 -15.523 1.00 86.19 395 ALA A O 1
ATOM 3166 N N . ARG A 1 396 ? 15.391 12.204 -17.256 1.00 83.19 396 ARG A N 1
ATOM 3167 C CA . ARG A 1 396 ? 15.532 10.739 -17.219 1.00 83.19 396 ARG A CA 1
ATOM 3168 C C . ARG A 1 396 ? 16.690 10.176 -18.048 1.00 83.19 396 ARG A C 1
ATOM 3170 O O . ARG A 1 396 ? 17.112 9.059 -17.756 1.00 83.19 396 ARG A O 1
ATOM 3177 N N . THR A 1 397 ? 17.202 10.897 -19.043 1.00 83.00 397 THR A N 1
ATOM 3178 C CA . THR A 1 397 ? 18.364 10.454 -19.828 1.00 83.00 397 THR A CA 1
ATOM 3179 C C . THR A 1 397 ? 19.618 10.399 -18.958 1.00 83.00 397 THR A C 1
ATOM 3181 O O . THR A 1 397 ? 19.911 11.320 -18.196 1.00 83.00 397 THR A O 1
ATOM 3184 N N . PHE A 1 398 ? 20.378 9.313 -19.088 1.00 87.31 398 PHE A N 1
ATOM 3185 C CA . PHE A 1 398 ? 21.713 9.184 -18.506 1.00 87.31 398 PHE A CA 1
ATOM 3186 C C . PHE A 1 398 ? 22.800 9.791 -19.414 1.00 87.31 398 PHE A C 1
ATOM 3188 O O . PHE A 1 398 ? 23.850 10.194 -18.916 1.00 87.31 398 PHE A O 1
ATOM 3195 N N . CYS A 1 399 ? 22.535 9.916 -20.721 1.00 85.19 399 CYS A N 1
ATOM 3196 C CA . CYS A 1 399 ? 23.453 10.486 -21.707 1.00 85.19 399 CYS A CA 1
ATOM 3197 C C . CYS A 1 399 ? 23.471 12.031 -21.633 1.00 85.19 399 CYS A C 1
ATOM 3199 O O . CYS A 1 399 ? 22.416 12.648 -21.832 1.00 85.19 399 CYS A O 1
ATOM 3201 N N . PRO A 1 400 ? 24.638 12.676 -21.414 1.00 88.12 400 PRO A N 1
ATOM 3202 C CA . PRO A 1 400 ? 24.750 14.136 -21.399 1.00 88.12 400 PRO A CA 1
ATOM 3203 C C . PRO A 1 400 ? 24.467 14.797 -22.753 1.00 88.12 400 PRO A C 1
ATOM 3205 O O . PRO A 1 400 ? 23.784 15.811 -22.793 1.00 88.12 400 PRO A O 1
ATOM 3208 N N . ILE A 1 401 ? 24.921 14.212 -23.867 1.00 84.19 401 ILE A N 1
ATOM 3209 C CA . ILE A 1 401 ? 24.755 14.809 -25.207 1.00 84.19 401 ILE A CA 1
ATOM 3210 C C . ILE A 1 401 ? 23.266 14.904 -25.578 1.00 84.19 401 ILE A C 1
ATOM 3212 O O . ILE A 1 401 ? 22.793 15.953 -26.010 1.00 84.19 401 ILE A O 1
ATOM 3216 N N . TYR A 1 402 ? 22.501 13.835 -25.333 1.00 82.00 402 TYR A N 1
ATOM 3217 C CA . TYR A 1 402 ? 21.057 13.833 -25.585 1.00 82.00 402 TYR A CA 1
ATOM 3218 C C . TYR A 1 402 ? 20.280 14.740 -24.612 1.00 82.00 402 TYR A C 1
ATOM 3220 O O . TYR A 1 402 ? 19.236 15.276 -24.978 1.00 82.00 402 TYR A O 1
ATOM 3228 N N . HIS A 1 403 ? 20.801 14.965 -23.397 1.00 87.50 403 HIS A N 1
ATOM 3229 C CA . HIS A 1 403 ? 20.263 15.976 -22.485 1.00 87.50 403 HIS A CA 1
ATOM 3230 C C . HIS A 1 403 ? 20.393 17.382 -23.088 1.00 87.50 403 HIS A C 1
ATOM 3232 O O . HIS A 1 403 ? 19.369 18.039 -23.256 1.00 87.50 403 HIS A O 1
ATOM 3238 N N . GLU A 1 404 ? 21.599 17.816 -23.479 1.00 89.44 404 GLU A N 1
ATOM 3239 C CA . GLU A 1 404 ? 21.797 19.167 -24.041 1.00 89.44 404 GLU A CA 1
ATOM 3240 C C . GLU A 1 404 ? 20.972 19.392 -25.316 1.00 89.44 404 GLU A C 1
ATOM 3242 O O . GLU A 1 404 ? 20.358 20.445 -25.471 1.00 89.44 404 GLU A O 1
ATOM 3247 N N . HIS A 1 405 ? 20.868 18.389 -26.197 1.00 84.75 405 HIS A N 1
ATOM 3248 C CA . HIS A 1 405 ? 20.013 18.483 -27.386 1.00 84.75 405 HIS A CA 1
ATOM 3249 C C . HIS A 1 405 ? 18.540 18.761 -27.041 1.00 84.75 405 HIS A C 1
ATOM 3251 O O . HIS A 1 405 ? 17.917 19.676 -27.586 1.00 84.75 405 HIS A O 1
ATOM 3257 N N . LEU A 1 406 ? 17.964 17.989 -26.113 1.00 83.12 406 LEU A N 1
ATOM 3258 C CA . LEU A 1 406 ? 16.575 18.193 -25.702 1.00 83.12 406 LEU A CA 1
ATOM 3259 C C . LEU A 1 406 ? 16.384 19.526 -24.951 1.00 83.12 406 LEU A C 1
ATOM 3261 O O . LEU A 1 406 ? 15.321 20.138 -25.075 1.00 83.12 406 LEU A O 1
ATOM 3265 N N . MET A 1 407 ? 17.402 20.012 -24.229 1.00 90.12 407 MET A N 1
ATOM 3266 C CA . MET A 1 407 ? 17.406 21.361 -23.647 1.00 90.12 407 MET A CA 1
ATOM 3267 C C . MET A 1 407 ? 17.381 22.438 -24.739 1.00 90.12 407 MET A C 1
ATOM 3269 O O . MET A 1 407 ? 16.520 23.317 -24.698 1.00 90.12 407 MET A O 1
ATOM 3273 N N . HIS A 1 408 ? 18.234 22.331 -25.763 1.00 89.75 408 HIS A N 1
ATOM 3274 C CA . HIS A 1 408 ? 18.268 23.264 -26.895 1.00 89.75 408 HIS A CA 1
ATOM 3275 C C . HIS A 1 408 ? 16.928 23.328 -27.646 1.00 89.75 408 HIS A C 1
ATOM 3277 O O . HIS A 1 408 ? 16.476 24.428 -27.968 1.00 89.75 408 HIS A O 1
ATOM 3283 N N . LYS A 1 409 ? 16.231 22.196 -27.843 1.00 86.06 409 LYS A N 1
ATOM 3284 C CA . LYS A 1 409 ? 14.855 22.187 -28.387 1.00 86.06 409 LYS A CA 1
ATOM 3285 C C . LYS A 1 409 ? 13.879 23.022 -27.550 1.00 86.06 409 LYS A C 1
ATOM 3287 O O . LYS A 1 409 ? 13.069 23.761 -28.106 1.00 86.06 409 LYS A O 1
ATOM 3292 N N . MET A 1 410 ? 13.938 22.921 -26.221 1.00 88.06 410 MET A N 1
ATOM 3293 C CA . MET A 1 410 ? 13.053 23.692 -25.336 1.00 88.06 410 MET A CA 1
ATOM 3294 C C . MET A 1 410 ? 13.426 25.178 -25.287 1.00 88.06 410 MET A C 1
ATOM 3296 O O . MET A 1 410 ? 12.528 26.016 -25.235 1.00 88.06 410 MET A O 1
ATOM 3300 N N . TYR A 1 411 ? 14.719 25.509 -25.348 1.00 91.88 411 TYR A N 1
ATOM 3301 C CA . TYR A 1 411 ? 15.206 26.891 -25.407 1.00 91.88 411 TYR A CA 1
ATOM 3302 C C . TYR A 1 411 ? 14.830 27.570 -26.733 1.00 91.88 411 TYR A C 1
ATOM 3304 O O . TYR A 1 411 ? 14.337 28.694 -26.728 1.00 91.88 411 TYR A O 1
ATOM 3312 N N . GLY A 1 412 ? 14.977 26.870 -27.864 1.00 87.81 412 GLY A N 1
ATOM 3313 C CA . GLY A 1 412 ? 14.567 27.367 -29.182 1.00 87.81 412 GLY A CA 1
ATOM 3314 C C . GLY A 1 412 ? 13.053 27.564 -29.322 1.00 87.81 412 GLY A C 1
ATOM 3315 O O . GLY A 1 412 ? 12.613 28.414 -30.091 1.00 87.81 412 GLY A O 1
ATOM 3316 N N . ALA A 1 413 ? 12.248 26.824 -28.553 1.00 87.31 413 ALA A N 1
ATOM 3317 C CA . ALA A 1 413 ? 10.799 27.012 -28.493 1.00 87.31 413 ALA A CA 1
ATOM 3318 C C . ALA A 1 413 ? 10.358 28.143 -27.544 1.00 87.31 413 ALA A C 1
ATOM 3320 O O . ALA A 1 413 ? 9.266 28.690 -27.719 1.00 87.31 413 ALA A O 1
ATOM 3321 N N . ASN A 1 414 ? 11.160 28.484 -26.527 1.00 87.75 414 ASN A N 1
ATOM 3322 C CA . ASN A 1 414 ? 10.915 29.629 -25.652 1.00 87.75 414 ASN A CA 1
ATOM 3323 C C . ASN A 1 414 ? 12.196 30.084 -24.925 1.00 87.75 414 ASN A C 1
ATOM 3325 O O . ASN A 1 414 ? 12.707 29.406 -24.032 1.00 87.75 414 ASN A O 1
ATOM 3329 N N . ASP A 1 415 ? 12.651 31.291 -25.251 1.00 89.81 415 ASP A N 1
ATOM 3330 C CA . ASP A 1 415 ? 13.867 31.935 -24.745 1.00 89.81 415 ASP A CA 1
ATOM 3331 C C . ASP A 1 415 ? 13.867 32.175 -23.224 1.00 89.81 415 ASP A C 1
ATOM 3333 O O . ASP A 1 415 ? 14.921 32.195 -22.593 1.00 89.81 415 ASP A O 1
ATOM 3337 N N . ILE A 1 416 ? 12.690 32.292 -22.599 1.00 92.31 416 ILE A N 1
ATOM 3338 C CA . ILE A 1 416 ? 12.536 32.510 -21.150 1.00 92.31 416 ILE A CA 1
ATOM 3339 C C . ILE A 1 416 ? 12.805 31.217 -20.345 1.00 92.31 416 ILE A C 1
ATOM 3341 O O . ILE A 1 416 ? 13.011 31.282 -19.129 1.00 92.31 416 ILE A O 1
ATOM 3345 N N . VAL A 1 417 ? 12.841 30.040 -20.985 1.00 90.56 417 VAL A N 1
ATOM 3346 C CA . VAL A 1 417 ? 13.064 28.742 -20.316 1.00 90.56 417 VAL A CA 1
ATOM 3347 C C . VAL A 1 417 ? 14.458 28.645 -19.699 1.00 90.56 417 VAL A C 1
ATOM 3349 O O . VAL A 1 417 ? 14.568 28.259 -18.533 1.00 90.56 417 VAL A O 1
ATOM 3352 N N . GLN A 1 418 ? 15.506 29.027 -20.435 1.00 91.88 418 GLN A N 1
ATOM 3353 C CA . GLN A 1 418 ? 16.882 28.963 -19.934 1.00 91.88 418 GLN A CA 1
ATOM 3354 C C . GLN A 1 418 ? 17.087 29.900 -18.723 1.00 91.88 418 GLN A C 1
ATOM 3356 O O . GLN A 1 418 ? 17.388 29.384 -17.642 1.00 91.88 418 GLN A O 1
ATOM 3361 N N . PRO A 1 419 ? 16.792 31.219 -18.799 1.00 92.88 419 PRO A N 1
ATOM 3362 C CA . PRO A 1 419 ? 16.872 32.108 -17.641 1.00 92.88 419 PRO A CA 1
ATOM 3363 C C . PRO A 1 419 ? 15.980 31.679 -16.471 1.00 92.88 419 PRO A C 1
ATOM 3365 O O . PRO A 1 419 ? 16.319 31.942 -15.318 1.00 92.88 419 PRO A O 1
ATOM 3368 N N . PHE A 1 420 ? 14.839 31.021 -16.720 1.00 91.56 420 PHE A N 1
ATOM 3369 C CA . PHE A 1 420 ? 13.998 30.487 -15.647 1.00 91.56 420 PHE A CA 1
ATOM 3370 C C . PHE A 1 420 ? 14.699 29.361 -14.880 1.00 91.56 420 PHE A C 1
ATOM 3372 O O . PHE A 1 420 ? 14.771 29.422 -13.650 1.00 91.56 420 PHE A O 1
ATOM 3379 N N . LEU A 1 421 ? 15.228 28.353 -15.576 1.00 90.62 421 LEU A N 1
ATOM 3380 C CA . LEU A 1 421 ? 15.914 27.236 -14.926 1.00 90.62 421 LEU A CA 1
ATOM 3381 C C . LEU A 1 421 ? 17.195 27.715 -14.226 1.00 90.62 421 LEU A C 1
ATOM 3383 O O . LEU A 1 421 ? 17.383 27.433 -13.044 1.00 90.62 421 LEU A O 1
ATOM 3387 N N . GLU A 1 422 ? 17.996 28.551 -14.887 1.00 88.94 422 GLU A N 1
ATOM 3388 C CA . GLU A 1 422 ? 19.202 29.157 -14.306 1.00 88.94 422 GLU A CA 1
ATOM 3389 C C . GLU A 1 422 ? 18.908 30.062 -13.098 1.00 88.94 422 GLU A C 1
ATOM 3391 O O . GLU A 1 422 ? 19.721 30.143 -12.180 1.00 88.94 422 GLU A O 1
ATOM 3396 N N . THR A 1 423 ? 17.751 30.733 -13.045 1.00 87.62 423 THR A N 1
ATOM 3397 C CA . THR A 1 423 ? 17.384 31.591 -11.903 1.00 87.62 423 THR A CA 1
ATOM 3398 C C . THR A 1 423 ? 16.840 30.792 -10.721 1.00 87.62 423 THR A C 1
ATOM 3400 O O . THR A 1 423 ? 17.222 31.069 -9.580 1.00 87.62 423 THR A O 1
ATOM 3403 N N . TYR A 1 424 ? 15.936 29.838 -10.970 1.00 85.06 424 TYR A N 1
ATOM 3404 C CA . TYR A 1 424 ? 15.102 29.219 -9.929 1.00 85.06 424 TYR A CA 1
ATOM 3405 C C . TYR A 1 424 ? 15.437 27.752 -9.615 1.00 85.06 424 TYR A C 1
ATOM 3407 O O . TYR A 1 424 ? 15.042 27.286 -8.552 1.00 85.06 424 TYR A O 1
ATOM 3415 N N . HIS A 1 425 ? 16.162 27.048 -10.491 1.00 87.25 425 HIS A N 1
ATOM 3416 C CA . HIS A 1 425 ? 16.376 25.593 -10.439 1.00 87.25 425 HIS A CA 1
ATOM 3417 C C . HIS A 1 425 ? 17.863 25.233 -10.604 1.00 87.25 425 HIS A C 1
ATOM 3419 O O . HIS A 1 425 ? 18.267 24.483 -11.490 1.00 87.25 425 HIS A O 1
ATOM 3425 N N . LYS A 1 426 ? 18.691 25.807 -9.719 1.00 86.50 426 LYS A N 1
ATOM 3426 C CA . LYS A 1 426 ? 20.168 25.738 -9.733 1.00 86.50 426 LYS A CA 1
ATOM 3427 C C . LYS A 1 426 ? 20.771 24.434 -9.186 1.00 86.50 426 LYS A C 1
ATOM 3429 O O . LYS A 1 426 ? 21.992 24.324 -9.098 1.00 86.50 426 LYS A O 1
ATOM 3434 N N . LEU A 1 427 ? 19.941 23.500 -8.728 1.00 90.00 427 LEU A N 1
ATOM 3435 C CA . LEU A 1 427 ? 20.364 22.223 -8.144 1.00 90.00 427 LEU A CA 1
ATOM 3436 C C . LEU A 1 427 ? 20.329 21.107 -9.196 1.00 90.00 427 LEU A C 1
ATOM 3438 O O . LEU A 1 427 ? 19.804 21.291 -10.290 1.00 90.00 427 LEU A O 1
ATOM 3442 N N . LEU A 1 428 ? 20.854 19.926 -8.868 1.00 92.12 428 LEU A N 1
ATOM 3443 C CA . LEU A 1 428 ? 20.845 18.792 -9.795 1.00 92.12 428 LEU A CA 1
ATOM 3444 C C . LEU A 1 428 ? 19.489 18.069 -9.784 1.00 92.12 428 LEU A C 1
ATOM 3446 O O . LEU A 1 428 ? 19.026 17.619 -8.738 1.00 92.12 428 LEU A O 1
ATOM 3450 N N . TRP A 1 429 ? 18.867 17.911 -10.953 1.00 91.69 429 TRP A N 1
ATOM 3451 C CA . TRP A 1 429 ? 17.564 17.237 -11.109 1.00 91.69 429 TRP A CA 1
ATOM 3452 C C . TRP A 1 429 ? 17.525 16.205 -12.253 1.00 91.69 429 TRP A C 1
ATOM 3454 O O . TRP A 1 429 ? 16.506 15.541 -12.445 1.00 91.69 429 TRP A O 1
ATOM 3464 N N . MET A 1 430 ? 18.633 16.033 -12.985 1.00 91.56 430 MET A N 1
ATOM 3465 C CA . MET A 1 430 ? 18.763 15.139 -14.142 1.00 91.56 430 MET A CA 1
ATOM 3466 C C . MET A 1 430 ? 19.854 14.075 -13.961 1.00 91.56 430 MET A C 1
ATOM 3468 O O . MET A 1 430 ? 20.974 14.363 -13.533 1.00 91.56 430 MET A O 1
ATOM 3472 N N . ARG A 1 431 ? 19.551 12.840 -14.379 1.00 92.44 431 ARG A N 1
ATOM 3473 C CA . ARG A 1 431 ? 20.466 11.683 -14.297 1.00 92.44 431 ARG A CA 1
ATOM 3474 C C . ARG A 1 431 ? 21.767 11.875 -15.076 1.00 92.44 431 ARG A C 1
ATOM 3476 O O . ARG A 1 431 ? 22.818 11.420 -14.630 1.00 92.44 431 ARG A O 1
ATOM 3483 N N . SER A 1 432 ? 21.710 12.602 -16.189 1.00 91.94 432 SER A N 1
ATOM 3484 C CA . SER A 1 432 ? 22.855 12.985 -17.023 1.00 91.94 432 SER A CA 1
ATOM 3485 C C . SER A 1 432 ? 23.942 13.785 -16.294 1.00 91.94 432 SER A C 1
ATOM 3487 O O . SER A 1 432 ? 25.054 13.875 -16.807 1.00 91.94 432 SER A O 1
ATOM 3489 N N . LYS A 1 433 ? 23.652 14.345 -15.109 1.00 93.25 433 LYS A N 1
ATOM 3490 C CA . LYS A 1 433 ? 24.595 15.133 -14.294 1.00 93.25 433 LYS A CA 1
ATOM 3491 C C . LYS A 1 433 ? 24.809 14.587 -12.870 1.00 93.25 433 LYS A C 1
ATOM 3493 O O . LYS A 1 433 ? 25.611 15.148 -12.134 1.00 93.25 433 LYS A O 1
ATOM 3498 N N . PHE A 1 434 ? 24.113 13.519 -12.468 1.00 94.62 434 PHE A N 1
ATOM 3499 C CA . PHE A 1 434 ? 24.343 12.853 -11.176 1.00 94.62 434 PHE A CA 1
ATOM 3500 C C . PHE A 1 434 ? 25.705 12.147 -11.148 1.00 94.62 434 PHE A C 1
ATOM 3502 O O . PHE A 1 434 ? 26.113 11.575 -12.163 1.00 94.62 434 PHE A O 1
ATOM 3509 N N . SER A 1 435 ? 26.375 12.140 -9.994 1.00 93.94 435 SER A N 1
ATOM 3510 C CA . SER A 1 435 ? 27.627 11.414 -9.775 1.00 93.94 435 SER A CA 1
ATOM 3511 C C . SER A 1 435 ? 27.434 9.906 -9.893 1.00 93.94 435 SER A C 1
ATOM 3513 O O . SER A 1 435 ? 26.424 9.331 -9.473 1.00 93.94 435 SER A O 1
ATOM 3515 N N . GLU A 1 436 ? 28.450 9.265 -10.456 1.00 94.69 436 GLU A N 1
ATOM 3516 C CA . GLU A 1 436 ? 28.489 7.827 -10.667 1.00 94.69 436 GLU A CA 1
ATOM 3517 C C . GLU A 1 436 ? 28.779 7.080 -9.357 1.00 94.69 436 GLU A C 1
ATOM 3519 O O . GLU A 1 436 ? 28.257 5.988 -9.176 1.00 94.69 436 GLU A O 1
ATOM 3524 N N . GLU A 1 437 ? 29.477 7.664 -8.380 1.00 93.25 437 GLU A N 1
ATOM 3525 C CA . GLU A 1 437 ? 29.840 6.977 -7.120 1.00 93.25 437 GLU A CA 1
ATOM 3526 C C . GLU A 1 437 ? 28.643 6.617 -6.222 1.00 93.25 437 GLU A C 1
ATOM 3528 O O . GLU A 1 437 ? 28.682 5.665 -5.442 1.00 93.25 437 GLU A O 1
ATOM 3533 N N . ILE A 1 438 ? 27.539 7.355 -6.349 1.00 92.94 438 ILE A N 1
ATOM 3534 C CA . ILE A 1 438 ? 26.390 7.289 -5.429 1.00 92.94 438 ILE A CA 1
ATOM 3535 C C . ILE A 1 438 ? 25.476 6.088 -5.742 1.00 92.94 438 ILE A C 1
ATOM 3537 O O . ILE A 1 438 ? 24.695 5.648 -4.893 1.00 92.94 438 ILE A O 1
ATOM 3541 N N . LYS A 1 439 ? 25.558 5.553 -6.972 1.00 93.94 439 LYS A N 1
ATOM 3542 C CA . LYS A 1 439 ? 24.732 4.444 -7.501 1.00 93.94 439 LYS A CA 1
ATOM 3543 C C . LYS A 1 439 ? 23.225 4.627 -7.218 1.00 93.94 439 LYS A C 1
ATOM 3545 O O . LYS A 1 439 ? 22.504 3.701 -6.822 1.00 93.94 439 LYS A O 1
ATOM 3550 N N . CYS A 1 440 ? 22.756 5.867 -7.373 1.00 90.56 440 CYS A N 1
ATOM 3551 C CA . CYS A 1 440 ? 21.387 6.294 -7.101 1.00 90.56 440 CYS A CA 1
ATOM 3552 C C . CYS A 1 440 ? 20.880 7.210 -8.225 1.00 90.56 440 CYS A C 1
ATOM 3554 O O . CYS A 1 440 ? 21.260 8.379 -8.323 1.00 90.56 440 CYS A O 1
ATOM 3556 N N . ASP A 1 441 ? 19.968 6.690 -9.042 1.00 88.12 441 ASP A N 1
ATOM 3557 C CA . ASP A 1 441 ? 19.382 7.325 -10.228 1.00 88.12 441 ASP A CA 1
ATOM 3558 C C . ASP A 1 441 ? 18.066 8.082 -9.932 1.00 88.12 441 ASP A C 1
ATOM 3560 O O . ASP A 1 441 ? 17.251 8.339 -10.825 1.00 88.12 441 ASP A O 1
ATOM 3564 N N . TYR A 1 442 ? 17.816 8.424 -8.664 1.00 85.81 442 TYR A N 1
ATOM 3565 C CA . TYR A 1 442 ? 16.535 8.972 -8.213 1.00 85.81 442 TYR A CA 1
ATOM 3566 C C . TYR A 1 442 ? 16.445 10.483 -8.445 1.00 85.81 442 TYR A C 1
ATOM 3568 O O . TYR A 1 442 ? 17.259 11.251 -7.929 1.00 85.81 442 TYR A O 1
ATOM 3576 N N . ILE A 1 443 ? 15.408 10.883 -9.189 1.00 82.06 443 ILE A N 1
ATOM 3577 C CA . ILE A 1 443 ? 15.079 12.278 -9.533 1.00 82.06 443 ILE A CA 1
ATOM 3578 C C . ILE A 1 443 ? 13.898 12.845 -8.721 1.00 82.06 443 ILE A C 1
ATOM 3580 O O . ILE A 1 443 ? 13.545 14.005 -8.895 1.00 82.06 443 ILE A O 1
ATOM 3584 N N . THR A 1 444 ? 13.254 12.067 -7.838 1.00 76.38 444 THR A N 1
ATOM 3585 C CA . THR A 1 444 ? 12.123 12.544 -7.012 1.00 76.38 444 THR A CA 1
ATOM 3586 C C . THR A 1 444 ? 12.305 12.226 -5.529 1.00 76.38 444 THR A C 1
ATOM 3588 O O . THR A 1 444 ? 12.948 11.244 -5.164 1.00 76.38 444 THR A O 1
ATOM 3591 N N . ASN A 1 445 ? 11.669 13.028 -4.670 1.00 71.19 445 ASN A N 1
ATOM 3592 C CA . ASN A 1 445 ? 11.660 12.857 -3.215 1.00 71.19 445 ASN A CA 1
ATOM 3593 C C . ASN A 1 445 ? 10.550 11.887 -2.736 1.00 71.19 445 ASN A C 1
ATOM 3595 O O . ASN A 1 445 ? 10.029 12.037 -1.637 1.00 71.19 445 ASN A O 1
ATOM 3599 N N . ASN A 1 446 ? 10.133 10.910 -3.557 1.00 67.75 446 ASN A N 1
ATOM 3600 C CA . ASN A 1 446 ? 9.000 10.010 -3.258 1.00 67.75 446 ASN A CA 1
ATOM 3601 C C . ASN A 1 446 ? 9.220 9.177 -1.970 1.00 67.75 446 ASN A C 1
ATOM 3603 O O . ASN A 1 446 ? 8.273 8.861 -1.256 1.00 67.75 446 ASN A O 1
ATOM 3607 N N . ILE A 1 447 ? 10.476 8.915 -1.594 1.00 75.94 447 ILE A N 1
ATOM 3608 C CA . ILE A 1 447 ? 10.853 8.275 -0.317 1.00 75.94 447 ILE A CA 1
ATOM 3609 C C . ILE A 1 447 ? 10.223 9.012 0.881 1.00 75.94 447 ILE A C 1
ATOM 3611 O O . ILE A 1 447 ? 9.647 8.370 1.763 1.00 75.94 447 ILE A O 1
ATOM 3615 N N . ALA A 1 448 ? 10.226 10.348 0.861 1.00 73.00 448 ALA A N 1
ATOM 3616 C CA . ALA A 1 448 ? 9.567 11.169 1.867 1.00 73.00 448 ALA A CA 1
ATOM 3617 C C . ALA A 1 448 ? 8.038 10.994 1.880 1.00 73.00 448 ALA A C 1
ATOM 3619 O O . ALA A 1 448 ? 7.426 10.996 2.946 1.00 73.00 448 ALA A O 1
ATOM 3620 N N . GLU A 1 449 ? 7.387 10.768 0.733 1.00 71.81 449 GLU A N 1
ATOM 3621 C CA . GLU A 1 449 ? 5.952 10.453 0.699 1.00 71.81 449 GLU A CA 1
ATOM 3622 C C . GLU A 1 449 ? 5.637 9.078 1.306 1.00 71.81 449 GLU A C 1
ATOM 3624 O O . GLU A 1 449 ? 4.601 8.914 1.963 1.00 71.81 449 GLU A O 1
ATOM 3629 N N . VAL A 1 450 ? 6.530 8.096 1.138 1.00 78.69 450 VAL A N 1
ATOM 3630 C CA . VAL A 1 450 ? 6.412 6.780 1.789 1.00 78.69 450 VAL A CA 1
ATOM 3631 C C . VAL A 1 450 ? 6.617 6.912 3.303 1.00 78.69 450 VAL A C 1
ATOM 3633 O O . VAL A 1 450 ? 5.792 6.406 4.066 1.00 78.69 450 VAL A O 1
ATOM 3636 N N . TRP A 1 451 ? 7.624 7.666 3.757 1.00 84.94 451 TRP A N 1
ATOM 3637 C CA . TRP A 1 451 ? 7.804 8.010 5.175 1.00 84.94 451 TRP A CA 1
ATOM 3638 C C . TRP A 1 451 ? 6.569 8.716 5.757 1.00 84.94 451 TRP A C 1
ATOM 3640 O O . TRP A 1 451 ? 5.999 8.275 6.758 1.00 84.94 451 TRP A O 1
ATOM 3650 N N . ASN A 1 452 ? 6.084 9.761 5.082 1.00 82.06 452 ASN A N 1
ATOM 3651 C CA . ASN A 1 452 ? 4.924 10.551 5.494 1.00 82.06 452 ASN A CA 1
ATOM 3652 C C . ASN A 1 452 ? 3.637 9.728 5.605 1.00 82.06 452 ASN A C 1
ATOM 3654 O O . ASN A 1 452 ? 2.743 10.099 6.375 1.00 82.06 452 ASN A O 1
ATOM 3658 N N . ARG A 1 453 ? 3.552 8.621 4.857 1.00 80.56 453 ARG A N 1
ATOM 3659 C CA . ARG A 1 453 ? 2.507 7.597 4.948 1.00 80.56 453 ARG A CA 1
ATOM 3660 C C . ARG A 1 453 ? 2.746 6.650 6.130 1.00 80.56 453 ARG A C 1
ATOM 3662 O O . ARG A 1 453 ? 1.811 6.404 6.883 1.00 80.56 453 ARG A O 1
ATOM 3669 N N . TRP A 1 454 ? 3.976 6.176 6.329 1.00 84.06 454 TRP A N 1
ATOM 3670 C CA . TRP A 1 454 ? 4.364 5.235 7.392 1.00 84.06 454 TRP A CA 1
ATOM 3671 C C . TRP A 1 454 ? 4.182 5.789 8.813 1.00 84.06 454 TRP A C 1
ATOM 3673 O O . TRP A 1 454 ? 3.819 5.038 9.723 1.00 84.06 454 TRP A O 1
ATOM 3683 N N . VAL A 1 455 ? 4.383 7.099 8.997 1.00 85.81 455 VAL A N 1
ATOM 3684 C CA . VAL A 1 455 ? 4.221 7.804 10.288 1.00 85.81 455 VAL A CA 1
ATOM 3685 C C . VAL A 1 455 ? 2.889 8.561 10.414 1.00 85.81 455 VAL A C 1
ATOM 3687 O O . VAL A 1 455 ? 2.645 9.214 11.426 1.00 85.81 455 VAL A O 1
ATOM 3690 N N . LYS A 1 456 ? 2.016 8.493 9.396 1.00 82.56 456 LYS A N 1
ATOM 3691 C CA . LYS A 1 456 ? 0.795 9.312 9.244 1.00 82.56 456 LYS A CA 1
ATOM 3692 C C . LYS A 1 456 ? -0.083 9.366 10.492 1.00 82.56 456 LYS A C 1
ATOM 3694 O O . LYS A 1 456 ? -0.531 10.447 10.869 1.00 82.56 456 LYS A O 1
ATOM 3699 N N . ASP A 1 457 ? -0.350 8.211 11.089 1.00 78.31 457 ASP A N 1
ATOM 3700 C CA . ASP A 1 457 ? -1.361 8.066 12.138 1.00 78.31 457 ASP A CA 1
ATOM 3701 C C . ASP A 1 457 ? -0.820 8.338 13.552 1.00 78.31 457 ASP A C 1
ATOM 3703 O O . ASP A 1 457 ? -1.607 8.573 14.462 1.00 78.31 457 ASP A O 1
ATOM 3707 N N . LEU A 1 458 ? 0.507 8.453 13.706 1.00 82.25 458 LEU A N 1
ATOM 3708 C CA . LEU A 1 458 ? 1.159 8.856 14.961 1.00 82.25 458 LEU A CA 1
ATOM 3709 C C . LEU A 1 458 ? 1.117 10.375 15.211 1.00 82.25 458 LEU A C 1
ATOM 3711 O O . LEU A 1 458 ? 1.285 10.819 16.342 1.00 82.25 458 LEU A O 1
ATOM 3715 N N . LYS A 1 459 ? 0.872 11.195 14.177 1.00 80.69 459 LYS A N 1
ATOM 3716 C CA . LYS A 1 459 ? 0.928 12.678 14.226 1.00 80.69 459 LYS A CA 1
ATOM 3717 C C . LYS A 1 459 ? -0.149 13.341 15.108 1.00 80.69 459 LYS A C 1
ATOM 3719 O O . LYS A 1 459 ? -0.215 14.568 15.179 1.00 80.69 459 LYS A O 1
ATOM 3724 N N . ASP A 1 460 ? -1.004 12.532 15.728 1.00 75.44 460 ASP A N 1
ATOM 3725 C CA . ASP A 1 460 ? -2.097 12.885 16.639 1.00 75.44 460 ASP A CA 1
ATOM 3726 C C . ASP A 1 460 ? -1.774 12.561 18.118 1.00 75.44 460 ASP A C 1
ATOM 3728 O O . ASP A 1 460 ? -2.669 12.638 18.964 1.00 75.44 460 ASP A O 1
ATOM 3732 N N . LEU A 1 461 ? -0.551 12.117 18.427 1.00 78.00 461 LEU A N 1
ATOM 3733 C CA . LEU A 1 461 ? -0.113 11.706 19.766 1.00 78.00 461 LEU A CA 1
ATOM 3734 C C . LEU A 1 461 ? 0.629 12.841 20.512 1.00 78.00 461 LEU A C 1
ATOM 3736 O O . LEU A 1 461 ? 1.264 13.671 19.855 1.00 78.00 461 LEU A O 1
ATOM 3740 N N . PRO A 1 462 ? 0.614 12.864 21.865 1.00 82.56 462 PRO A N 1
ATOM 3741 C CA . PRO A 1 462 ? 1.506 13.712 22.667 1.00 82.56 462 PRO A CA 1
ATOM 3742 C C . PRO A 1 462 ? 2.982 13.469 22.320 1.00 82.56 462 PRO A C 1
ATOM 3744 O O . PRO A 1 462 ? 3.341 12.394 21.843 1.00 82.56 462 PRO A O 1
ATOM 3747 N N . ILE A 1 463 ? 3.872 14.434 22.563 1.00 87.12 463 ILE A N 1
ATOM 3748 C CA . ILE A 1 463 ? 5.206 14.388 21.938 1.00 87.12 463 ILE A CA 1
ATOM 3749 C C . ILE A 1 463 ? 6.063 13.219 22.461 1.00 87.12 463 ILE A C 1
ATOM 3751 O O . ILE A 1 463 ? 6.659 12.500 21.659 1.00 87.12 463 ILE A O 1
ATOM 3755 N N . ALA A 1 464 ? 6.050 12.948 23.770 1.00 87.62 464 ALA A N 1
ATOM 3756 C CA . ALA A 1 464 ? 6.709 11.771 24.352 1.00 87.62 464 ALA A CA 1
ATOM 3757 C C . ALA A 1 464 ? 6.077 10.416 23.946 1.00 87.62 464 ALA A C 1
ATOM 3759 O O . ALA A 1 464 ? 6.717 9.373 24.089 1.00 87.62 464 ALA A O 1
ATOM 3760 N N . GLU A 1 465 ? 4.847 10.407 23.418 1.00 85.94 465 GLU A N 1
ATOM 3761 C CA . GLU A 1 465 ? 4.239 9.224 22.790 1.00 85.94 465 GLU A CA 1
ATOM 3762 C C . GLU A 1 465 ? 4.666 9.085 21.326 1.00 85.94 465 GLU A C 1
ATOM 3764 O O . GLU A 1 465 ? 4.989 7.988 20.873 1.00 85.94 465 GLU A O 1
ATOM 3769 N N . LEU A 1 466 ? 4.725 10.198 20.587 1.00 89.19 466 LEU A N 1
ATOM 3770 C CA . LEU A 1 466 ? 5.143 10.239 19.186 1.00 89.19 466 LEU A CA 1
ATOM 3771 C C . LEU A 1 466 ? 6.582 9.732 19.005 1.00 89.19 466 LEU A C 1
ATOM 3773 O O . LEU A 1 466 ? 6.812 8.868 18.160 1.00 89.19 466 LEU A O 1
ATOM 3777 N N . VAL A 1 467 ? 7.547 10.228 19.790 1.00 93.06 467 VAL A N 1
ATOM 3778 C CA . VAL A 1 467 ? 8.968 9.847 19.624 1.00 93.06 467 VAL A CA 1
ATOM 3779 C C . VAL A 1 467 ? 9.240 8.383 19.995 1.00 93.06 467 VAL A C 1
ATOM 3781 O O . VAL A 1 467 ? 10.058 7.725 19.353 1.00 93.06 467 VAL A O 1
ATOM 3784 N N . ASP A 1 468 ? 8.504 7.836 20.964 1.00 92.12 468 ASP A N 1
ATOM 3785 C CA . ASP A 1 468 ? 8.626 6.440 21.400 1.00 92.12 468 ASP A CA 1
ATOM 3786 C C . ASP A 1 468 ? 7.854 5.464 20.488 1.00 92.12 468 ASP A C 1
ATOM 3788 O O . ASP A 1 468 ? 8.316 4.358 20.192 1.00 92.12 468 ASP A O 1
ATOM 3792 N N . SER A 1 469 ? 6.733 5.912 19.917 1.00 89.88 469 SER A N 1
ATOM 3793 C CA . SER A 1 469 ? 6.054 5.209 18.820 1.00 89.88 469 SER A CA 1
ATOM 3794 C C . SER A 1 469 ? 6.924 5.156 17.557 1.00 89.88 469 SER A C 1
ATOM 3796 O O . SER A 1 469 ? 6.931 4.147 16.849 1.00 89.88 469 SER A O 1
ATOM 3798 N N . LEU A 1 470 ? 7.705 6.210 17.282 1.00 93.81 470 LEU A N 1
ATOM 3799 C CA . LEU A 1 470 ? 8.706 6.214 16.211 1.00 93.81 470 LEU A CA 1
ATOM 3800 C C . LEU A 1 470 ? 9.871 5.259 16.524 1.00 93.81 470 LEU A C 1
ATOM 3802 O O . LEU A 1 470 ? 10.216 4.455 15.659 1.00 93.81 470 LEU A O 1
ATOM 3806 N N . ARG A 1 471 ? 10.409 5.243 17.756 1.00 94.94 471 ARG A N 1
ATOM 3807 C CA . ARG A 1 471 ? 11.399 4.231 18.193 1.00 94.94 471 ARG A CA 1
ATOM 3808 C C . ARG A 1 471 ? 10.878 2.805 17.972 1.00 94.94 471 ARG A C 1
ATOM 3810 O O . ARG A 1 471 ? 11.582 1.983 17.391 1.00 94.94 471 ARG A O 1
ATOM 3817 N N . SER A 1 472 ? 9.640 2.523 18.379 1.00 91.69 472 SER A N 1
ATOM 3818 C CA . SER A 1 472 ? 9.016 1.200 18.216 1.00 91.69 472 SER A CA 1
ATOM 3819 C C . SER A 1 472 ? 8.852 0.814 16.740 1.00 91.69 472 SER A C 1
ATOM 3821 O O . SER A 1 472 ? 9.199 -0.300 16.354 1.00 91.69 472 SER A O 1
ATOM 3823 N N . LYS A 1 473 ? 8.454 1.758 15.876 1.00 92.44 473 LYS A N 1
ATOM 3824 C CA . LYS A 1 473 ? 8.420 1.550 14.418 1.00 92.44 473 LYS A CA 1
ATOM 3825 C C . LYS A 1 473 ? 9.793 1.232 13.812 1.00 92.44 473 LYS A C 1
ATOM 3827 O O . LYS A 1 473 ? 9.875 0.385 12.925 1.00 92.44 473 LYS A O 1
ATOM 3832 N N . PHE A 1 474 ? 10.866 1.882 14.271 1.00 95.31 474 PHE A N 1
ATOM 3833 C CA . PHE A 1 474 ? 12.230 1.548 13.836 1.00 95.31 474 PHE A CA 1
ATOM 3834 C C . PHE A 1 474 ? 12.614 0.140 14.323 1.00 95.31 474 PHE A C 1
ATOM 3836 O O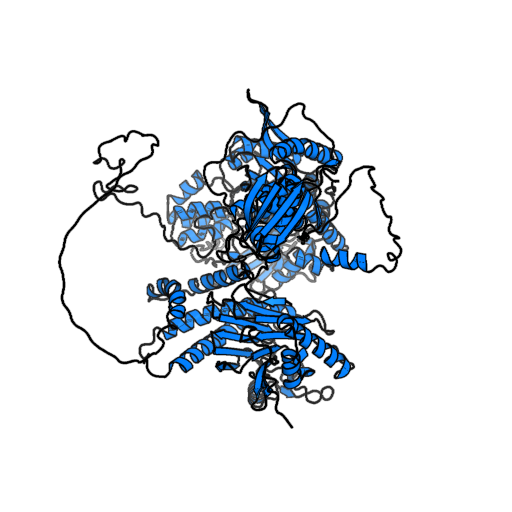 . PHE A 1 474 ? 13.140 -0.650 13.546 1.00 95.31 474 PHE A O 1
ATOM 3843 N N . MET A 1 475 ? 12.300 -0.203 15.575 1.00 94.44 475 MET A N 1
ATOM 3844 C CA . MET A 1 475 ? 12.559 -1.524 16.163 1.00 94.44 475 MET A CA 1
ATOM 3845 C C . MET A 1 475 ? 11.917 -2.664 15.363 1.00 94.44 475 MET A C 1
ATOM 3847 O O . MET A 1 475 ? 12.615 -3.609 14.995 1.00 94.44 475 MET A O 1
ATOM 3851 N N . GLU A 1 476 ? 10.629 -2.549 15.027 1.00 91.19 476 GLU A N 1
ATOM 3852 C CA . GLU A 1 476 ? 9.940 -3.529 14.178 1.00 91.19 476 GLU A CA 1
ATOM 3853 C C . GLU A 1 476 ? 10.592 -3.669 12.796 1.00 91.19 476 GLU A C 1
ATOM 3855 O O . GLU A 1 476 ? 10.857 -4.785 12.354 1.00 91.19 476 GLU A O 1
ATOM 3860 N N . LEU A 1 477 ? 10.874 -2.550 12.117 1.00 93.56 477 LEU A N 1
ATOM 3861 C CA . LEU A 1 477 ? 11.451 -2.546 10.767 1.00 93.56 477 LEU A CA 1
ATOM 3862 C C . LEU A 1 477 ? 12.841 -3.200 10.736 1.00 93.56 477 LEU A C 1
ATOM 3864 O O . LEU A 1 477 ? 13.138 -3.980 9.832 1.00 93.56 477 LEU A O 1
ATOM 3868 N N . TYR A 1 478 ? 13.683 -2.920 11.734 1.00 94.69 478 TYR A N 1
ATOM 3869 C CA . TYR A 1 478 ? 15.033 -3.483 11.814 1.00 94.69 478 TYR A CA 1
ATOM 3870 C C . TYR A 1 478 ? 14.999 -4.979 12.145 1.00 94.69 478 TYR A C 1
ATOM 3872 O O . TYR A 1 478 ? 15.763 -5.739 11.556 1.00 94.69 478 TYR A O 1
ATOM 3880 N N . ALA A 1 479 ? 14.104 -5.418 13.038 1.00 91.56 479 ALA A N 1
ATOM 3881 C CA . ALA A 1 479 ? 13.916 -6.839 13.330 1.00 91.56 479 ALA A CA 1
ATOM 3882 C C . ALA A 1 479 ? 13.445 -7.606 12.082 1.00 91.56 479 ALA A C 1
ATOM 3884 O O . ALA A 1 479 ? 14.089 -8.569 11.671 1.00 91.56 479 ALA A O 1
ATOM 3885 N N . ARG A 1 480 ? 12.390 -7.120 11.410 1.00 89.75 480 ARG A N 1
ATOM 3886 C CA . ARG A 1 480 ? 11.853 -7.719 10.175 1.00 89.75 480 ARG A CA 1
ATOM 3887 C C . ARG A 1 480 ? 12.926 -7.896 9.098 1.00 89.75 480 ARG A C 1
ATOM 3889 O O . ARG A 1 480 ? 13.051 -8.975 8.521 1.00 89.75 480 ARG A O 1
ATOM 3896 N N . ARG A 1 481 ? 13.726 -6.856 8.841 1.00 92.62 481 ARG A N 1
ATOM 3897 C CA . ARG A 1 481 ? 14.734 -6.879 7.769 1.00 92.62 481 ARG A CA 1
ATOM 3898 C C . ARG A 1 481 ? 16.005 -7.636 8.131 1.00 92.62 481 ARG A C 1
ATOM 3900 O O . ARG A 1 481 ? 16.623 -8.195 7.228 1.00 92.62 481 ARG A O 1
ATOM 3907 N N . ARG A 1 482 ? 16.351 -7.754 9.417 1.00 93.00 482 ARG A N 1
ATOM 3908 C CA . ARG A 1 482 ? 17.411 -8.676 9.850 1.00 93.00 482 ARG A CA 1
ATOM 3909 C C . ARG A 1 482 ? 17.018 -10.130 9.586 1.00 93.00 482 ARG A C 1
ATOM 3911 O O . ARG A 1 482 ? 17.791 -10.827 8.940 1.00 93.00 482 ARG A O 1
ATOM 3918 N N . ASN A 1 483 ? 15.794 -10.531 9.938 1.00 88.94 483 ASN A N 1
ATOM 3919 C CA . ASN A 1 483 ? 15.285 -11.882 9.670 1.00 88.94 483 ASN A CA 1
ATOM 3920 C C . ASN A 1 483 ? 15.288 -12.211 8.159 1.00 88.94 483 ASN A C 1
ATOM 3922 O O . ASN A 1 483 ? 15.645 -13.319 7.766 1.00 88.94 483 ASN A O 1
ATOM 3926 N N . ILE A 1 484 ? 14.940 -11.247 7.293 1.00 87.69 484 ILE A N 1
ATOM 3927 C CA . ILE A 1 484 ? 15.082 -11.392 5.828 1.00 87.69 484 ILE A CA 1
ATOM 3928 C C . ILE A 1 484 ? 16.561 -11.550 5.436 1.00 87.69 484 ILE A C 1
ATOM 3930 O O . ILE A 1 484 ? 16.906 -12.442 4.665 1.00 87.69 484 ILE A O 1
ATOM 3934 N N . GLY A 1 485 ? 17.444 -10.708 5.980 1.00 89.38 485 GLY A N 1
ATOM 3935 C CA . GLY A 1 485 ? 18.879 -10.746 5.696 1.00 89.38 485 GLY A CA 1
ATOM 3936 C C . GLY A 1 485 ? 19.535 -12.066 6.100 1.00 89.38 485 GLY A C 1
ATOM 3937 O O . GLY A 1 485 ? 20.379 -12.575 5.365 1.00 89.38 485 GLY A O 1
ATOM 3938 N N . GLU A 1 486 ? 19.130 -12.652 7.224 1.00 88.00 486 GLU A N 1
ATOM 3939 C CA . GLU A 1 486 ? 19.557 -13.979 7.685 1.00 88.00 486 GLU A CA 1
ATOM 3940 C C . GLU A 1 486 ? 19.175 -15.068 6.672 1.00 88.00 486 GLU A C 1
ATOM 3942 O O . GLU A 1 486 ? 20.040 -15.849 6.278 1.00 88.00 486 GLU A O 1
ATOM 3947 N N . ARG A 1 487 ? 17.946 -15.043 6.132 1.00 87.56 487 ARG A N 1
ATOM 3948 C CA . ARG A 1 487 ? 17.478 -15.994 5.101 1.00 87.56 487 ARG A CA 1
ATOM 3949 C C . ARG A 1 487 ? 18.232 -15.926 3.765 1.00 87.56 487 ARG A C 1
ATOM 3951 O O . ARG A 1 487 ? 18.142 -16.875 2.995 1.00 87.56 487 ARG A O 1
ATOM 3958 N N . PHE A 1 488 ? 19.003 -14.873 3.486 1.00 86.81 488 PHE A N 1
ATOM 3959 C CA . PHE A 1 488 ? 19.891 -14.797 2.313 1.00 86.81 488 PHE A 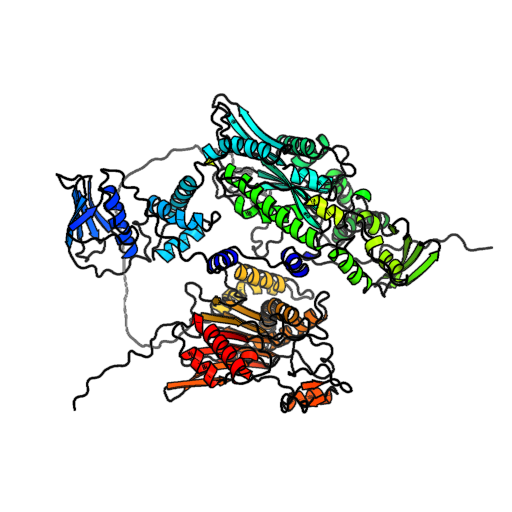CA 1
ATOM 3960 C C . PHE A 1 488 ? 21.253 -15.498 2.517 1.00 86.81 488 PHE A C 1
ATOM 3962 O O . PHE A 1 488 ? 22.273 -15.061 1.986 1.00 86.81 488 PHE A O 1
ATOM 3969 N N . GLU A 1 489 ? 21.308 -16.569 3.309 1.00 79.25 489 GLU A N 1
ATOM 3970 C CA . GLU A 1 489 ? 22.513 -17.392 3.438 1.00 79.25 489 GLU A CA 1
ATOM 3971 C C . GLU A 1 489 ? 22.899 -18.047 2.096 1.00 79.25 489 GLU A C 1
ATOM 3973 O O . GLU A 1 489 ? 22.053 -18.299 1.241 1.00 79.25 489 GLU A O 1
ATOM 3978 N N . GLY A 1 490 ? 24.201 -18.242 1.865 1.00 82.19 490 GLY A N 1
ATOM 3979 C CA . GLY A 1 490 ? 24.749 -18.734 0.593 1.00 82.19 490 GLY A CA 1
ATOM 3980 C C . GLY A 1 490 ? 24.775 -17.719 -0.563 1.00 82.19 490 GLY A C 1
ATOM 3981 O O . GLY A 1 490 ? 25.521 -17.924 -1.518 1.00 82.19 490 GLY A O 1
ATOM 3982 N N . HIS A 1 491 ? 24.034 -16.609 -0.487 1.00 87.94 491 HIS A N 1
ATOM 3983 C CA . HIS A 1 491 ? 23.985 -15.595 -1.546 1.00 87.94 491 HIS A CA 1
ATOM 3984 C C . HIS A 1 491 ? 25.004 -14.464 -1.341 1.00 87.94 491 HIS A C 1
ATOM 3986 O O . HIS A 1 491 ? 25.093 -13.873 -0.265 1.00 87.94 491 HIS A O 1
ATOM 3992 N N . THR A 1 492 ? 25.740 -14.102 -2.399 1.00 92.75 492 THR A N 1
ATOM 3993 C CA . THR A 1 492 ? 26.631 -12.925 -2.393 1.00 92.75 492 THR A CA 1
ATOM 3994 C C . THR A 1 492 ? 25.850 -11.636 -2.660 1.00 92.75 492 THR A C 1
ATOM 3996 O O . THR A 1 492 ? 25.974 -10.659 -1.916 1.00 92.75 492 THR A O 1
ATOM 3999 N N . MET A 1 493 ? 25.009 -11.644 -3.699 1.00 94.38 493 MET A N 1
ATOM 4000 C CA . MET A 1 493 ? 24.207 -10.492 -4.121 1.00 94.38 493 MET A CA 1
ATOM 4001 C C . MET A 1 493 ? 22.721 -10.720 -3.854 1.00 94.38 493 MET A C 1
ATOM 4003 O O . MET A 1 493 ? 22.252 -11.856 -3.806 1.00 94.38 493 MET A O 1
ATOM 4007 N N . LEU A 1 494 ? 21.975 -9.632 -3.652 1.00 90.31 494 LEU A N 1
ATOM 4008 C CA . LEU A 1 494 ? 20.568 -9.679 -3.254 1.00 90.31 494 LEU A CA 1
ATOM 4009 C C . LEU A 1 494 ? 19.735 -10.447 -4.301 1.00 90.31 494 LEU A C 1
ATOM 4011 O O . LEU A 1 494 ? 19.604 -9.963 -5.434 1.00 90.31 494 LEU A O 1
ATOM 4015 N N . PRO A 1 495 ? 19.128 -11.607 -3.961 1.00 85.00 495 PRO A N 1
ATOM 4016 C CA . PRO A 1 495 ? 18.575 -12.524 -4.965 1.00 85.00 495 PRO A CA 1
ATOM 4017 C C . PRO A 1 495 ? 17.494 -11.909 -5.858 1.00 85.00 495 PRO A C 1
ATOM 4019 O O . PRO A 1 495 ? 17.355 -12.286 -7.021 1.00 85.00 495 PRO A O 1
ATOM 4022 N N . ILE A 1 496 ? 16.744 -10.927 -5.347 1.00 81.62 496 ILE A N 1
ATOM 4023 C CA . ILE A 1 496 ? 15.713 -10.222 -6.115 1.00 81.62 496 ILE A CA 1
ATOM 4024 C C . ILE A 1 496 ? 16.299 -9.272 -7.176 1.00 81.62 496 ILE A C 1
ATOM 4026 O O . ILE A 1 496 ? 15.721 -9.131 -8.253 1.00 81.62 496 ILE A O 1
ATOM 4030 N N . VAL A 1 497 ? 17.471 -8.675 -6.924 1.00 83.19 497 VAL A N 1
ATOM 4031 C CA . VAL A 1 497 ? 18.186 -7.827 -7.896 1.00 83.19 497 VAL A CA 1
ATOM 4032 C C . VAL A 1 497 ? 18.714 -8.704 -9.032 1.00 83.19 497 VAL A C 1
ATOM 4034 O O . VAL A 1 497 ? 18.463 -8.428 -10.204 1.00 83.19 497 VAL A O 1
ATOM 4037 N N . VAL A 1 498 ? 19.350 -9.825 -8.676 1.00 87.06 498 VAL A N 1
ATOM 4038 C CA . VAL A 1 498 ? 19.845 -10.844 -9.616 1.00 87.06 498 VAL A CA 1
ATOM 4039 C C . VAL A 1 498 ? 18.695 -11.436 -10.443 1.00 87.06 498 VAL A C 1
ATOM 4041 O O . VAL A 1 498 ? 18.816 -11.589 -11.660 1.00 87.06 498 VAL A O 1
ATOM 4044 N N . ARG A 1 499 ? 17.541 -11.716 -9.820 1.00 82.94 499 ARG A N 1
ATOM 4045 C CA . ARG A 1 499 ? 16.322 -12.150 -10.522 1.00 82.94 499 ARG A CA 1
ATOM 4046 C C . ARG A 1 499 ? 15.813 -11.088 -11.498 1.00 82.94 499 ARG A C 1
ATOM 4048 O O . ARG A 1 499 ? 15.418 -11.455 -12.601 1.00 82.94 499 ARG A O 1
ATOM 4055 N N . HIS A 1 500 ? 15.841 -9.803 -11.141 1.00 81.25 500 HIS A N 1
ATOM 4056 C CA . HIS A 1 500 ? 15.406 -8.737 -12.047 1.00 81.25 500 HIS A CA 1
ATOM 4057 C C . HIS A 1 500 ? 16.316 -8.633 -13.283 1.00 81.25 500 HIS A C 1
ATOM 4059 O O . HIS A 1 500 ? 15.799 -8.608 -14.400 1.00 81.25 500 HIS A O 1
ATOM 4065 N N . LEU A 1 501 ? 17.647 -8.690 -13.126 1.00 84.62 501 LEU A N 1
ATOM 4066 C CA . LEU A 1 501 ? 18.569 -8.743 -14.274 1.00 84.62 501 LEU A CA 1
ATOM 4067 C C . LEU A 1 501 ? 18.265 -9.936 -15.197 1.00 84.62 501 LEU A C 1
ATOM 4069 O O . LEU A 1 501 ? 18.190 -9.770 -16.412 1.00 84.62 501 LEU A O 1
ATOM 4073 N N . ASN A 1 502 ? 17.984 -11.111 -14.622 1.00 83.31 502 ASN A N 1
ATOM 4074 C CA . ASN A 1 502 ? 17.591 -12.325 -15.352 1.00 83.31 502 ASN A CA 1
ATOM 4075 C C . ASN A 1 502 ? 16.185 -12.284 -15.994 1.00 83.31 502 ASN A C 1
ATOM 4077 O O . ASN A 1 502 ? 15.822 -13.210 -16.724 1.00 83.31 502 ASN A O 1
ATOM 4081 N N . ILE A 1 503 ? 15.380 -11.253 -15.717 1.00 76.62 503 ILE A N 1
ATOM 4082 C CA . ILE A 1 503 ? 14.097 -10.976 -16.388 1.00 76.62 503 ILE A CA 1
ATOM 4083 C C . ILE A 1 503 ? 14.295 -9.935 -17.498 1.00 76.62 503 ILE A C 1
ATOM 4085 O O . ILE A 1 503 ? 13.718 -10.083 -18.577 1.00 76.62 503 ILE A O 1
ATOM 4089 N N . LEU A 1 504 ? 15.124 -8.913 -17.258 1.00 77.00 504 LEU A N 1
ATOM 4090 C CA . LEU A 1 504 ? 15.483 -7.894 -18.250 1.00 77.00 504 LEU A CA 1
ATOM 4091 C C . LEU A 1 504 ? 16.290 -8.489 -19.409 1.00 77.00 504 LEU A C 1
ATOM 4093 O O . LEU A 1 504 ? 16.006 -8.184 -20.565 1.00 77.00 504 LEU A O 1
ATOM 4097 N N . SER A 1 505 ? 17.223 -9.401 -19.119 1.00 83.31 505 SER A N 1
ATOM 4098 C CA . SER A 1 505 ? 18.065 -10.064 -20.122 1.00 83.31 505 SER A CA 1
ATOM 4099 C C . SER A 1 505 ? 17.283 -10.832 -21.195 1.00 83.31 505 SER A C 1
ATOM 4101 O O . SER A 1 505 ? 17.758 -10.990 -22.315 1.00 83.31 505 SER A O 1
ATOM 4103 N N . ARG A 1 506 ? 16.049 -11.253 -20.891 1.00 79.88 506 ARG A N 1
ATOM 4104 C CA . ARG A 1 506 ? 15.150 -11.965 -21.818 1.00 79.88 506 ARG A CA 1
ATOM 4105 C C . ARG A 1 506 ? 14.477 -11.050 -22.850 1.00 79.88 506 ARG A C 1
ATOM 4107 O O . ARG A 1 506 ? 13.739 -11.546 -23.693 1.00 79.88 506 ARG A O 1
ATOM 4114 N N . LYS A 1 507 ? 14.660 -9.725 -22.763 1.00 74.88 507 LYS A N 1
ATOM 4115 C CA . LYS A 1 507 ? 13.910 -8.712 -23.539 1.00 74.88 507 LYS A CA 1
ATOM 4116 C C . LYS A 1 507 ? 14.836 -7.809 -24.367 1.00 74.88 507 LYS A C 1
ATOM 4118 O O . LYS A 1 507 ? 14.618 -6.603 -24.467 1.00 74.88 507 LYS A O 1
ATOM 4123 N N . LEU A 1 508 ? 15.888 -8.421 -24.916 1.00 82.69 508 LEU A N 1
ATOM 4124 C CA . LEU A 1 508 ? 17.006 -7.758 -25.599 1.00 82.69 508 LEU A CA 1
ATOM 4125 C C . LEU A 1 508 ? 17.203 -8.214 -27.059 1.00 82.69 508 LEU A C 1
ATOM 4127 O O . LEU A 1 508 ? 18.211 -7.868 -27.661 1.00 82.69 508 LEU A O 1
ATOM 4131 N N . GLY A 1 509 ? 16.275 -8.983 -27.643 1.00 72.56 509 GLY A N 1
ATOM 4132 C CA . GLY A 1 509 ? 16.415 -9.550 -28.999 1.00 72.56 509 GLY A CA 1
ATOM 4133 C C . GLY A 1 509 ? 16.530 -8.517 -30.134 1.00 72.56 509 GLY A C 1
ATOM 4134 O O . GLY A 1 509 ? 16.983 -8.846 -31.227 1.00 72.56 509 GLY A O 1
ATOM 4135 N N . GLN A 1 510 ? 16.161 -7.264 -29.866 1.00 78.19 510 GLN A N 1
ATOM 4136 C CA . GLN A 1 510 ? 16.346 -6.103 -30.738 1.00 78.19 510 GLN A CA 1
ATOM 4137 C C . GLN A 1 510 ? 17.788 -5.550 -30.746 1.00 78.19 510 GLN A C 1
ATOM 4139 O O . GLN A 1 510 ? 18.137 -4.765 -31.628 1.00 78.19 510 GLN A O 1
ATOM 4144 N N . LEU A 1 511 ? 18.631 -5.947 -29.784 1.00 86.94 511 LEU A N 1
ATOM 4145 C CA . LEU A 1 511 ? 20.020 -5.502 -29.653 1.00 86.94 511 LEU A CA 1
ATOM 4146 C C . LEU A 1 511 ? 20.977 -6.484 -30.343 1.00 86.94 511 LEU A C 1
ATOM 4148 O O . LEU A 1 511 ? 20.959 -7.685 -30.080 1.00 86.94 511 LEU A O 1
ATOM 4152 N N . LYS A 1 512 ? 21.858 -5.970 -31.206 1.00 88.38 512 LYS A N 1
ATOM 4153 C CA . LYS A 1 512 ? 22.852 -6.762 -31.950 1.00 88.38 512 LYS A CA 1
ATOM 4154 C C . LYS A 1 512 ? 24.249 -6.500 -31.393 1.00 88.38 512 LYS A C 1
ATOM 4156 O O . LYS A 1 512 ? 24.751 -5.384 -31.497 1.00 88.38 512 LYS A O 1
ATOM 4161 N N . VAL A 1 513 ? 24.880 -7.521 -30.819 1.00 91.12 513 VAL A N 1
ATOM 4162 C CA . VAL A 1 513 ? 26.213 -7.424 -30.198 1.00 91.12 513 VAL A CA 1
ATOM 4163 C C . VAL A 1 513 ? 27.310 -7.798 -31.200 1.00 91.12 513 VAL A C 1
ATOM 4165 O O . VAL A 1 513 ? 27.223 -8.838 -31.852 1.00 91.12 513 VAL A O 1
ATOM 4168 N N . LYS A 1 514 ? 28.375 -6.993 -31.271 1.00 89.94 514 LYS A N 1
ATOM 4169 C CA . LYS A 1 514 ? 29.667 -7.347 -31.879 1.00 89.94 514 LYS A CA 1
ATOM 4170 C C . LYS A 1 514 ? 30.750 -7.238 -30.807 1.00 89.94 514 LYS A C 1
ATOM 4172 O O . LYS A 1 514 ? 30.949 -6.165 -30.246 1.00 89.94 514 LYS A O 1
ATOM 4177 N N . VAL A 1 515 ? 31.448 -8.330 -30.512 1.00 85.12 515 VAL A N 1
ATOM 4178 C CA . VAL A 1 515 ? 32.533 -8.336 -29.516 1.00 85.12 515 VAL A CA 1
ATOM 4179 C C . VAL A 1 515 ? 33.805 -7.769 -30.150 1.00 85.12 515 VAL A C 1
ATOM 4181 O O . VAL A 1 515 ? 34.194 -8.227 -31.223 1.00 85.12 515 VAL A O 1
ATOM 4184 N N . GLY A 1 516 ? 34.438 -6.783 -29.506 1.00 71.19 516 GLY A N 1
ATOM 4185 C CA . GLY A 1 516 ? 35.677 -6.157 -29.996 1.00 71.19 516 GLY A CA 1
ATOM 4186 C C . GLY A 1 516 ? 36.946 -6.895 -29.555 1.00 71.19 516 GLY A C 1
ATOM 4187 O O . GLY A 1 516 ? 37.909 -6.988 -30.309 1.00 71.19 516 GLY A O 1
ATOM 4188 N N . GLY A 1 517 ? 36.920 -7.462 -28.347 1.00 73.00 517 GLY A N 1
ATOM 4189 C CA . GLY A 1 517 ? 38.075 -8.060 -27.667 1.00 73.00 517 GLY A CA 1
ATOM 4190 C C . GLY A 1 517 ? 38.165 -7.543 -26.229 1.00 73.00 517 GLY A C 1
ATOM 4191 O O . GLY A 1 517 ? 37.421 -6.640 -25.876 1.00 73.00 517 GLY A O 1
ATOM 4192 N N . MET A 1 518 ? 39.026 -8.122 -25.382 1.00 74.56 518 MET A N 1
ATOM 4193 C CA . MET A 1 518 ? 39.331 -7.599 -24.026 1.00 74.56 518 MET A CA 1
ATOM 4194 C C . MET A 1 518 ? 38.104 -7.279 -23.132 1.00 74.56 518 MET A C 1
ATOM 4196 O O . MET A 1 518 ? 38.154 -6.407 -22.279 1.00 74.56 518 MET A O 1
ATOM 4200 N N . GLY A 1 519 ? 36.967 -7.951 -23.348 1.00 77.38 519 GLY A N 1
ATOM 4201 C CA . GLY A 1 519 ? 35.718 -7.668 -22.629 1.00 77.38 519 GLY A CA 1
ATOM 4202 C C . GLY A 1 519 ? 34.867 -6.511 -23.175 1.00 77.38 519 GLY A C 1
ATOM 4203 O O . GLY A 1 519 ? 33.728 -6.368 -22.728 1.00 77.38 519 GLY A O 1
ATOM 4204 N N . GLU A 1 520 ? 35.352 -5.766 -24.169 1.00 91.44 520 GLU A N 1
ATOM 4205 C CA . GLU A 1 520 ? 34.618 -4.716 -24.879 1.00 91.44 520 GLU A CA 1
ATOM 4206 C C . GLU A 1 520 ? 33.687 -5.265 -25.976 1.00 91.44 520 GLU A C 1
ATOM 4208 O O . GLU A 1 520 ? 33.974 -6.270 -26.646 1.00 91.44 520 GLU A O 1
ATOM 4213 N N . ALA A 1 521 ? 32.581 -4.557 -26.223 1.00 92.81 521 ALA A N 1
ATOM 4214 C CA . ALA A 1 521 ? 31.689 -4.818 -27.352 1.00 92.81 521 ALA A CA 1
ATOM 4215 C C . ALA A 1 521 ? 30.947 -3.567 -27.856 1.00 92.81 521 ALA A C 1
ATOM 4217 O O . ALA A 1 521 ? 30.572 -2.680 -27.086 1.00 92.81 521 ALA A O 1
ATOM 4218 N N . GLU A 1 522 ? 30.657 -3.555 -29.159 1.00 93.69 522 GLU A N 1
ATOM 4219 C CA . GLU A 1 522 ? 29.694 -2.654 -29.793 1.00 93.69 522 GLU A CA 1
ATOM 4220 C C . GLU A 1 522 ? 28.299 -3.296 -29.729 1.00 93.69 522 GLU A C 1
ATOM 4222 O O . GLU A 1 522 ? 28.049 -4.343 -30.332 1.00 93.69 522 GLU A O 1
ATOM 4227 N N . VAL A 1 523 ? 27.366 -2.659 -29.025 1.00 91.75 523 VAL A N 1
ATOM 4228 C CA . VAL A 1 523 ? 25.946 -3.023 -29.023 1.00 91.75 523 VAL A CA 1
ATOM 4229 C C . VAL A 1 523 ? 25.201 -2.079 -29.953 1.00 91.75 523 VAL A C 1
ATOM 4231 O O . VAL A 1 523 ? 25.102 -0.882 -29.695 1.00 91.75 523 VAL A O 1
ATOM 4234 N N . THR A 1 524 ? 24.673 -2.615 -31.046 1.00 89.69 524 THR A N 1
ATOM 4235 C CA . THR A 1 524 ? 23.814 -1.878 -31.974 1.00 89.69 524 THR A CA 1
ATOM 4236 C C . THR A 1 524 ? 22.353 -2.016 -31.550 1.00 89.69 524 THR A C 1
ATOM 4238 O O . THR A 1 524 ? 21.825 -3.126 -31.486 1.00 89.69 524 THR A O 1
ATOM 4241 N N . GLU A 1 525 ? 21.694 -0.889 -31.309 1.00 83.38 525 GLU A N 1
ATOM 4242 C CA . GLU A 1 525 ? 20.254 -0.769 -31.088 1.00 83.38 525 GLU A CA 1
ATOM 4243 C C . GLU A 1 525 ? 19.596 -0.217 -32.358 1.00 83.38 525 GLU A C 1
ATOM 4245 O O . GLU A 1 525 ? 20.103 0.725 -32.969 1.00 83.38 525 GLU A O 1
ATOM 4250 N N . ILE A 1 526 ? 18.478 -0.811 -32.777 1.00 77.00 526 ILE A N 1
ATOM 4251 C CA . ILE A 1 526 ? 17.640 -0.277 -33.855 1.00 77.00 526 ILE A CA 1
ATOM 4252 C C . ILE A 1 526 ? 16.352 0.209 -33.198 1.00 77.00 526 ILE A C 1
ATOM 4254 O O . ILE A 1 526 ? 15.625 -0.594 -32.616 1.00 77.00 526 ILE A O 1
ATOM 4258 N N . THR A 1 527 ? 16.094 1.515 -33.255 1.00 65.25 527 THR A N 1
ATOM 4259 C CA . THR A 1 527 ? 14.877 2.106 -32.675 1.00 65.25 527 THR A CA 1
ATOM 4260 C C . THR A 1 527 ? 13.647 1.802 -33.533 1.00 65.25 527 THR A C 1
ATOM 4262 O O . THR A 1 527 ? 13.775 1.451 -34.707 1.00 65.25 527 THR A O 1
ATOM 4265 N N . ASP A 1 528 ? 12.441 2.013 -32.997 1.00 55.22 528 ASP A N 1
ATOM 4266 C CA . ASP A 1 528 ? 11.176 1.781 -33.722 1.00 55.22 528 ASP A CA 1
ATOM 4267 C C . ASP A 1 528 ? 11.060 2.616 -35.018 1.00 55.22 528 ASP A C 1
ATOM 4269 O O . ASP A 1 528 ? 10.416 2.223 -35.991 1.00 55.22 528 ASP A O 1
ATOM 4273 N N . ARG A 1 529 ? 11.773 3.750 -35.081 1.00 49.88 529 ARG A N 1
ATOM 4274 C CA . ARG A 1 529 ? 11.932 4.597 -36.280 1.00 49.88 529 ARG A CA 1
ATOM 4275 C C . ARG A 1 529 ? 13.109 4.169 -37.175 1.00 49.88 529 ARG A C 1
ATOM 4277 O O . ARG A 1 529 ? 13.624 4.970 -37.946 1.00 49.88 529 ARG A O 1
ATOM 4284 N N . HIS A 1 530 ? 13.541 2.914 -37.059 1.00 62.03 530 HIS A N 1
ATOM 4285 C CA . HIS A 1 530 ? 14.608 2.263 -37.829 1.00 62.03 530 HIS A CA 1
ATOM 4286 C C . HIS A 1 530 ? 16.000 2.916 -37.706 1.00 62.03 530 HIS A C 1
ATOM 4288 O O . HIS A 1 530 ? 16.906 2.606 -38.485 1.00 62.03 530 HIS A O 1
ATOM 4294 N N . LYS A 1 531 ? 16.217 3.791 -36.713 1.00 63.59 531 LYS A N 1
ATOM 4295 C CA . LYS A 1 531 ? 17.507 4.463 -36.524 1.00 63.59 531 LYS A CA 1
ATOM 4296 C C . LYS A 1 531 ? 18.500 3.538 -35.828 1.00 63.59 531 LYS A C 1
ATOM 4298 O O . LYS A 1 531 ? 18.210 3.000 -34.763 1.00 63.59 531 LYS A O 1
ATOM 4303 N N . VAL A 1 532 ? 19.687 3.412 -36.416 1.00 78.50 532 VAL A N 1
ATOM 4304 C CA . VAL A 1 532 ? 20.796 2.612 -35.887 1.00 78.50 532 VAL A CA 1
ATOM 4305 C C . VAL A 1 532 ? 21.599 3.453 -34.891 1.00 78.50 532 VAL A C 1
ATOM 4307 O O . VAL A 1 532 ? 22.279 4.400 -35.280 1.00 78.50 532 VAL A O 1
ATOM 4310 N N . ILE A 1 533 ? 21.528 3.108 -33.607 1.00 82.94 533 ILE A N 1
ATOM 4311 C CA . ILE A 1 533 ? 22.339 3.693 -32.530 1.00 82.94 533 ILE A CA 1
ATOM 4312 C C . ILE A 1 533 ? 23.361 2.643 -32.085 1.00 82.94 533 ILE A C 1
ATOM 4314 O O . ILE A 1 533 ? 23.081 1.445 -32.099 1.00 82.94 533 ILE A O 1
ATOM 4318 N N . ARG A 1 534 ? 24.571 3.069 -31.713 1.00 88.12 534 ARG A N 1
ATOM 4319 C CA . ARG A 1 534 ? 25.637 2.172 -31.252 1.00 88.12 534 ARG A CA 1
ATOM 4320 C C . ARG A 1 534 ? 26.111 2.577 -29.867 1.00 88.12 534 ARG A C 1
ATOM 4322 O O . ARG A 1 534 ? 26.378 3.750 -29.619 1.00 88.12 534 ARG A O 1
ATOM 4329 N N . HIS A 1 535 ? 26.259 1.586 -29.001 1.00 91.06 535 HIS A N 1
ATOM 4330 C CA . HIS A 1 535 ? 26.750 1.741 -27.645 1.00 91.06 535 HIS A CA 1
ATOM 4331 C C . HIS A 1 535 ? 27.981 0.871 -27.417 1.00 91.06 535 HIS A C 1
ATOM 4333 O O . HIS A 1 535 ? 27.910 -0.350 -27.517 1.00 91.06 535 HIS A O 1
ATOM 4339 N N . VAL A 1 536 ? 29.101 1.499 -27.058 1.00 93.62 536 VAL A N 1
ATOM 4340 C CA . VAL A 1 536 ? 30.253 0.785 -26.494 1.00 93.62 536 VAL A CA 1
ATOM 4341 C C . VAL A 1 536 ? 29.910 0.356 -25.065 1.00 93.62 536 VAL A C 1
ATOM 4343 O O . VAL A 1 536 ? 29.337 1.144 -24.298 1.00 93.62 536 VAL A O 1
ATOM 4346 N N . VAL A 1 537 ? 30.240 -0.892 -24.740 1.00 95.56 537 VAL A N 1
ATOM 4347 C CA . VAL A 1 537 ? 30.137 -1.528 -23.421 1.00 95.56 537 VAL A CA 1
ATOM 4348 C C . VAL A 1 537 ? 31.503 -2.099 -23.063 1.00 95.56 537 VAL A C 1
ATOM 4350 O O . VAL A 1 537 ? 32.104 -2.787 -23.885 1.00 95.56 537 VAL A O 1
ATOM 4353 N N . ASP A 1 538 ? 31.929 -1.880 -21.823 1.00 94.44 538 ASP A N 1
ATOM 4354 C CA . ASP A 1 538 ? 33.121 -2.472 -21.218 1.00 94.44 538 ASP A CA 1
ATOM 4355 C C . ASP A 1 538 ? 32.686 -3.300 -19.997 1.00 94.44 538 ASP A C 1
ATOM 4357 O O . ASP A 1 538 ? 32.086 -2.781 -19.047 1.00 94.44 538 ASP A O 1
ATOM 4361 N N . LEU A 1 539 ? 32.951 -4.610 -20.048 1.00 92.81 539 LEU A N 1
ATOM 4362 C CA . LEU A 1 539 ? 32.587 -5.558 -18.994 1.00 92.81 539 LEU A CA 1
ATOM 4363 C C . LEU A 1 539 ? 33.642 -5.723 -17.888 1.00 92.81 539 LEU A C 1
ATOM 4365 O O . LEU A 1 539 ? 33.359 -6.441 -16.933 1.00 92.81 539 LEU A O 1
ATOM 4369 N N . GLU A 1 540 ? 34.815 -5.096 -17.991 1.00 90.50 540 GLU A N 1
ATOM 4370 C CA . GLU A 1 540 ? 35.857 -5.115 -16.951 1.00 90.50 540 GLU A CA 1
ATOM 4371 C C . GLU A 1 540 ? 35.819 -3.837 -16.101 1.00 90.50 540 GLU A C 1
ATOM 4373 O O . GLU A 1 540 ? 35.885 -3.912 -14.876 1.00 90.50 540 GLU A O 1
ATOM 4378 N N . GLN A 1 541 ? 35.609 -2.671 -16.722 1.00 91.31 541 GLN A N 1
ATOM 4379 C CA . GLN A 1 541 ? 35.409 -1.395 -16.014 1.00 91.31 541 GLN A CA 1
ATOM 4380 C C . GLN A 1 541 ? 33.948 -1.159 -15.580 1.00 91.31 541 GLN A C 1
ATOM 4382 O O . GLN A 1 541 ? 33.643 -0.148 -14.947 1.00 91.31 541 GLN A O 1
ATOM 4387 N N . HIS A 1 542 ? 33.028 -2.069 -15.924 1.00 93.69 542 HIS A N 1
ATOM 4388 C CA . HIS A 1 542 ? 31.585 -1.945 -15.671 1.00 93.69 542 HIS A CA 1
ATOM 4389 C C . HIS A 1 542 ? 30.973 -0.641 -16.221 1.00 93.69 542 HIS A C 1
ATOM 4391 O O . HIS A 1 542 ? 30.168 0.026 -15.559 1.00 93.69 542 HIS A O 1
ATOM 4397 N N . THR A 1 543 ? 31.347 -0.267 -17.450 1.00 95.00 543 THR A N 1
ATOM 4398 C CA . THR A 1 543 ? 30.861 0.963 -18.093 1.00 95.00 543 THR A CA 1
ATOM 4399 C C . THR A 1 543 ? 30.035 0.693 -19.345 1.00 95.00 543 THR A C 1
ATOM 4401 O O . THR A 1 543 ? 30.167 -0.319 -20.036 1.00 95.00 543 THR A O 1
ATOM 4404 N N . CYS A 1 544 ? 29.156 1.639 -19.663 1.00 94.38 544 CYS A N 1
ATOM 4405 C CA . CYS A 1 544 ? 28.578 1.757 -20.990 1.00 94.38 544 CYS A CA 1
ATOM 4406 C C . CYS A 1 544 ? 28.495 3.230 -21.396 1.00 94.38 544 CYS A C 1
ATOM 4408 O O . CYS A 1 544 ? 28.219 4.108 -20.576 1.00 94.38 544 CYS A O 1
ATOM 4410 N N . SER A 1 545 ? 28.663 3.494 -22.687 1.00 92.56 545 SER A N 1
ATOM 4411 C CA . SER A 1 545 ? 28.431 4.800 -23.324 1.00 92.56 545 SER A CA 1
ATOM 4412 C C . SER A 1 545 ? 27.031 5.397 -23.077 1.00 92.56 545 SER A C 1
ATOM 4414 O O . SER A 1 545 ? 26.866 6.612 -23.164 1.00 92.56 545 SER A O 1
ATOM 4416 N N . CYS A 1 546 ? 26.022 4.589 -22.723 1.00 89.25 546 CYS A N 1
ATOM 4417 C CA . CYS A 1 546 ? 24.704 5.088 -22.309 1.00 89.25 546 CYS A CA 1
ATOM 4418 C C . CYS A 1 546 ? 24.686 5.687 -20.884 1.00 89.25 546 CYS A C 1
ATOM 4420 O O . CYS A 1 546 ? 23.733 6.381 -20.533 1.00 89.25 546 CYS A O 1
ATOM 4422 N N . ARG A 1 547 ? 25.729 5.438 -20.073 1.00 93.31 547 ARG A N 1
ATOM 4423 C CA . ARG A 1 547 ? 25.958 5.918 -18.693 1.00 93.31 547 ARG A CA 1
ATOM 4424 C C . ARG A 1 547 ? 25.000 5.392 -17.603 1.00 93.31 547 ARG A C 1
ATOM 4426 O O . ARG A 1 547 ? 25.198 5.665 -16.419 1.00 93.31 547 ARG A O 1
ATOM 4433 N N . GLU A 1 548 ? 24.001 4.579 -17.952 1.00 93.12 548 GLU A N 1
ATOM 4434 C CA . GLU A 1 548 ? 23.056 4.001 -16.978 1.00 93.12 548 GLU A CA 1
ATOM 4435 C C . GLU A 1 548 ? 23.727 3.059 -15.963 1.00 93.12 548 GLU A C 1
ATOM 4437 O O . GLU A 1 548 ? 23.375 3.084 -14.779 1.00 93.12 548 GLU A O 1
ATOM 4442 N N . TRP A 1 549 ? 24.699 2.242 -16.384 1.00 94.88 549 TRP A N 1
ATOM 4443 C CA . TRP A 1 549 ? 25.353 1.282 -15.484 1.00 94.88 549 TRP A CA 1
ATOM 4444 C C . TRP A 1 549 ? 26.147 2.004 -14.395 1.00 94.88 549 TRP A C 1
ATOM 4446 O O . TRP A 1 549 ? 25.969 1.731 -13.205 1.00 94.88 549 TRP A O 1
ATOM 4456 N N . GLN A 1 550 ? 26.930 3.007 -14.789 1.00 95.19 550 GLN A N 1
ATOM 4457 C CA . GLN A 1 550 ? 27.777 3.772 -13.882 1.00 95.19 550 GLN A CA 1
ATOM 4458 C C . GLN A 1 550 ? 26.964 4.552 -12.834 1.00 95.19 550 GLN A C 1
ATOM 4460 O O . GLN A 1 550 ? 27.331 4.539 -11.660 1.00 95.19 550 GLN A O 1
ATOM 4465 N N . VAL A 1 551 ? 25.835 5.167 -13.222 1.00 93.19 551 VAL A N 1
ATOM 4466 C CA . VAL A 1 551 ? 24.971 5.964 -12.319 1.00 93.19 551 VAL A CA 1
ATOM 4467 C C . VAL A 1 551 ? 24.021 5.102 -11.477 1.00 93.19 551 VAL A C 1
ATOM 4469 O O . VAL A 1 551 ? 23.654 5.499 -10.371 1.00 93.19 551 VAL A O 1
ATOM 4472 N N . SER A 1 552 ? 23.603 3.926 -11.960 1.00 91.94 552 SER A N 1
ATOM 4473 C CA . SER A 1 552 ? 22.634 3.067 -11.255 1.00 91.94 552 SER A CA 1
ATOM 4474 C C . SER A 1 552 ? 23.255 1.892 -10.487 1.00 91.94 552 SER A C 1
ATOM 4476 O O . SER A 1 552 ? 22.576 1.284 -9.657 1.00 91.94 552 SER A O 1
ATOM 4478 N N . GLY A 1 553 ? 24.519 1.550 -10.762 1.00 93.38 553 GLY A N 1
ATOM 4479 C CA . GLY A 1 553 ? 25.231 0.403 -10.185 1.00 93.38 553 GLY A CA 1
ATOM 4480 C C . GLY A 1 553 ? 24.724 -0.973 -10.633 1.00 93.38 553 GLY A C 1
ATOM 4481 O O . GLY A 1 553 ? 25.053 -1.973 -9.993 1.00 93.38 553 GLY A O 1
ATOM 4482 N N . LYS A 1 554 ? 23.913 -1.031 -11.698 1.00 93.69 554 LYS A N 1
ATOM 4483 C CA . LYS A 1 554 ? 23.332 -2.258 -12.268 1.00 93.69 554 LYS A CA 1
ATOM 4484 C C . LYS A 1 554 ? 23.564 -2.288 -13.782 1.00 93.69 554 LYS A C 1
ATOM 4486 O O . LYS A 1 554 ? 23.434 -1.230 -14.395 1.00 93.69 554 LYS A O 1
ATOM 4491 N N . PRO A 1 555 ? 23.829 -3.450 -14.402 1.00 94.31 555 PRO A N 1
ATOM 4492 C CA . PRO A 1 555 ? 23.962 -3.548 -15.852 1.00 94.31 555 PRO A CA 1
ATOM 4493 C C . PRO A 1 555 ? 22.734 -2.995 -16.588 1.00 94.31 555 PRO A C 1
ATOM 4495 O O . PRO A 1 555 ? 21.602 -3.406 -16.330 1.00 94.31 555 PRO A O 1
ATOM 4498 N N . CYS A 1 556 ? 22.976 -2.059 -17.505 1.00 92.94 556 CYS A N 1
ATOM 4499 C CA . CYS A 1 556 ? 21.974 -1.516 -18.425 1.00 92.94 556 CYS A CA 1
ATOM 4500 C C . CYS A 1 556 ? 21.565 -2.556 -19.496 1.00 92.94 556 CYS A C 1
ATOM 4502 O O . CYS A 1 556 ? 22.249 -3.576 -19.637 1.00 92.94 556 CYS A O 1
ATOM 4504 N N . PRO A 1 557 ? 20.502 -2.326 -20.296 1.00 90.62 557 PRO A N 1
ATOM 4505 C CA . PRO A 1 557 ? 20.088 -3.243 -21.364 1.00 90.62 557 PRO A CA 1
ATOM 4506 C C . PRO A 1 557 ? 21.219 -3.608 -22.338 1.00 90.62 557 PRO A C 1
ATOM 4508 O O . PRO A 1 557 ? 21.365 -4.777 -22.695 1.00 90.62 557 PRO A O 1
ATOM 4511 N N . HIS A 1 558 ? 22.070 -2.642 -22.703 1.00 92.81 558 HIS A N 1
ATOM 4512 C CA . HIS A 1 558 ? 23.236 -2.878 -23.564 1.00 92.81 558 HIS A CA 1
ATOM 4513 C C . HIS A 1 558 ? 24.255 -3.798 -22.889 1.00 92.81 558 HIS A C 1
ATOM 4515 O O . HIS A 1 558 ? 24.669 -4.793 -23.477 1.00 92.81 558 HIS A O 1
ATOM 4521 N N . ALA A 1 559 ? 24.606 -3.522 -21.631 1.00 94.38 559 ALA A N 1
ATOM 4522 C CA . ALA A 1 559 ? 25.533 -4.350 -20.865 1.00 94.38 559 ALA A CA 1
ATOM 4523 C C . ALA A 1 559 ? 25.010 -5.782 -20.678 1.00 94.38 559 ALA A C 1
ATOM 4525 O O . ALA A 1 559 ? 25.751 -6.739 -20.890 1.00 94.38 559 ALA A O 1
ATOM 4526 N N . LEU A 1 560 ? 23.719 -5.946 -20.366 1.00 93.62 560 LEU A N 1
ATOM 4527 C CA . LEU A 1 560 ? 23.079 -7.259 -20.254 1.00 93.62 560 LEU A CA 1
ATOM 4528 C C . LEU A 1 560 ? 23.142 -8.063 -21.562 1.00 93.62 560 LEU A C 1
ATOM 4530 O O . LEU A 1 560 ? 23.331 -9.280 -21.502 1.00 93.62 560 LEU A O 1
ATOM 4534 N N . ALA A 1 561 ? 23.039 -7.418 -22.729 1.00 92.44 561 ALA A N 1
ATOM 4535 C CA . ALA A 1 561 ? 23.175 -8.096 -24.022 1.00 92.44 561 ALA A CA 1
ATOM 4536 C C . ALA A 1 561 ? 24.592 -8.671 -24.214 1.00 92.44 561 ALA A C 1
ATOM 4538 O O . ALA A 1 561 ? 24.748 -9.822 -24.619 1.00 92.44 561 ALA A O 1
ATOM 4539 N N . VAL A 1 562 ? 25.637 -7.918 -23.849 1.00 92.75 562 VAL A N 1
ATOM 4540 C CA . VAL A 1 562 ? 27.027 -8.409 -23.923 1.00 92.75 562 VAL A CA 1
ATOM 4541 C C . VAL A 1 562 ? 27.285 -9.494 -22.876 1.00 92.75 562 VAL A C 1
ATOM 4543 O O . VAL A 1 562 ? 27.857 -10.533 -23.207 1.00 92.75 562 VAL A O 1
ATOM 4546 N N . ILE A 1 563 ? 26.804 -9.314 -21.642 1.00 92.50 563 ILE A N 1
ATOM 4547 C CA . ILE A 1 563 ? 26.897 -10.318 -20.569 1.00 92.50 563 ILE A CA 1
ATOM 4548 C C . ILE A 1 563 ? 26.263 -11.643 -21.020 1.00 92.50 563 ILE A C 1
ATOM 4550 O O . ILE A 1 563 ? 26.876 -12.694 -20.858 1.00 92.50 563 ILE A O 1
ATOM 4554 N N . THR A 1 564 ? 25.081 -11.607 -21.645 1.00 91.00 564 THR A N 1
ATOM 4555 C CA . THR A 1 564 ? 24.386 -12.811 -22.146 1.00 91.00 564 THR A CA 1
ATOM 4556 C C . THR A 1 564 ? 24.940 -13.399 -23.443 1.00 91.00 564 THR A C 1
ATOM 4558 O O . THR A 1 564 ? 24.590 -14.528 -23.777 1.00 91.00 564 THR A O 1
ATOM 4561 N N . SER A 1 565 ? 25.859 -12.714 -24.132 1.00 87.25 565 SER A N 1
ATOM 4562 C CA . SER A 1 565 ? 26.635 -13.318 -25.228 1.00 87.25 565 SER A CA 1
ATOM 4563 C C . SER A 1 565 ? 27.735 -14.276 -24.732 1.00 87.25 565 SER A C 1
ATOM 4565 O O . SER A 1 565 ? 28.210 -15.126 -25.488 1.00 87.25 565 SER A O 1
ATOM 4567 N N . ARG A 1 566 ? 28.120 -14.189 -23.448 1.00 84.75 566 ARG A N 1
ATOM 4568 C CA . ARG A 1 566 ? 29.015 -15.150 -22.781 1.00 84.75 566 ARG A CA 1
ATOM 4569 C C . ARG A 1 566 ? 28.219 -16.396 -22.361 1.00 84.75 566 ARG A C 1
ATOM 4571 O O . ARG A 1 566 ? 27.049 -16.298 -22.002 1.00 84.75 566 ARG A O 1
ATOM 4578 N N . ARG A 1 567 ? 28.845 -17.581 -22.353 1.00 80.44 567 ARG A N 1
ATOM 4579 C CA . ARG A 1 567 ? 28.209 -18.804 -21.817 1.00 80.44 567 ARG A CA 1
ATOM 4580 C C . ARG A 1 567 ? 28.092 -18.722 -20.291 1.00 80.44 567 ARG A C 1
ATOM 4582 O O . ARG A 1 567 ? 29.069 -18.390 -19.630 1.00 80.44 567 ARG A O 1
ATOM 4589 N N . ASN A 1 568 ? 26.923 -19.083 -19.756 1.00 80.00 568 ASN A N 1
ATOM 4590 C CA . ASN A 1 568 ? 26.609 -19.176 -18.321 1.00 80.00 568 ASN A CA 1
ATOM 4591 C C . ASN A 1 568 ? 27.113 -17.982 -17.468 1.00 80.00 568 ASN A C 1
ATOM 4593 O O . ASN A 1 568 ? 27.861 -18.187 -16.511 1.00 80.00 568 ASN A O 1
ATOM 4597 N N . PRO A 1 569 ? 26.729 -16.732 -17.791 1.00 87.19 569 PRO A N 1
ATOM 4598 C CA . PRO A 1 569 ? 27.244 -15.555 -17.104 1.00 87.19 569 PRO A CA 1
ATOM 4599 C C . PRO A 1 569 ? 26.694 -15.440 -15.677 1.00 87.19 569 PRO A C 1
ATOM 4601 O O . PRO A 1 569 ? 25.481 -15.443 -15.449 1.00 87.19 569 PRO A O 1
ATOM 4604 N N . LYS A 1 570 ? 27.588 -15.255 -14.705 1.00 90.00 570 LYS A N 1
ATOM 4605 C CA . LYS A 1 570 ? 27.225 -15.012 -13.307 1.00 90.00 570 LYS A CA 1
ATOM 4606 C C . LYS A 1 570 ? 26.827 -13.544 -13.114 1.00 90.00 570 LYS A C 1
ATOM 4608 O O . LYS A 1 570 ? 27.656 -12.676 -12.879 1.00 90.00 570 LYS A O 1
ATOM 4613 N N . MET A 1 571 ? 25.524 -13.272 -13.221 1.00 90.38 571 MET A N 1
ATOM 4614 C CA . MET A 1 571 ? 24.919 -11.926 -13.114 1.00 90.38 571 MET A CA 1
ATOM 4615 C C . MET A 1 571 ? 25.284 -11.154 -11.833 1.00 90.38 571 MET A C 1
ATOM 4617 O O . MET A 1 571 ? 25.179 -9.931 -11.804 1.00 90.38 571 MET A O 1
ATOM 4621 N N . GLU A 1 572 ? 25.682 -11.860 -10.774 1.00 91.81 572 GLU A N 1
ATOM 4622 C CA . GLU A 1 572 ? 26.119 -11.279 -9.502 1.00 91.81 572 GLU A CA 1
ATOM 4623 C C . GLU A 1 572 ? 27.392 -10.437 -9.636 1.00 91.81 572 GLU A C 1
ATOM 4625 O O . GLU A 1 572 ? 27.510 -9.408 -8.977 1.00 91.81 572 GLU A O 1
ATOM 4630 N N . ASP A 1 573 ? 28.316 -10.850 -10.506 1.00 92.00 573 ASP A N 1
ATOM 4631 C CA . ASP A 1 573 ? 29.668 -10.284 -10.585 1.00 92.00 573 ASP A CA 1
ATOM 4632 C C . ASP A 1 573 ? 29.663 -8.875 -11.212 1.00 92.00 573 ASP A C 1
ATOM 4634 O O . ASP A 1 573 ? 30.574 -8.083 -10.996 1.00 92.00 573 ASP A O 1
ATOM 4638 N N . TYR A 1 574 ? 28.584 -8.542 -11.930 1.00 93.38 574 TYR A N 1
ATOM 4639 C CA . TYR A 1 574 ? 28.369 -7.282 -12.649 1.00 93.38 574 TYR A CA 1
ATOM 4640 C C . TYR A 1 574 ? 27.548 -6.240 -11.852 1.00 93.38 574 TYR A C 1
ATOM 4642 O O . TYR A 1 574 ? 27.211 -5.168 -12.370 1.00 93.38 574 TYR A O 1
ATOM 4650 N N . LEU A 1 575 ? 27.177 -6.547 -10.602 1.00 93.94 575 LEU A N 1
ATOM 4651 C CA . LEU A 1 575 ? 26.414 -5.664 -9.711 1.00 93.94 575 LEU A CA 1
ATOM 4652 C C . LEU A 1 575 ? 27.329 -4.896 -8.747 1.00 93.94 575 LEU A C 1
ATOM 4654 O O . LEU A 1 575 ? 28.270 -5.445 -8.183 1.00 93.94 575 LEU A O 1
ATOM 4658 N N . HIS A 1 576 ? 27.005 -3.630 -8.475 1.00 95.56 576 HIS A N 1
ATOM 4659 C CA . HIS A 1 576 ? 27.742 -2.852 -7.477 1.00 95.56 576 HIS A CA 1
ATOM 4660 C C . HIS A 1 576 ? 27.543 -3.407 -6.048 1.00 95.56 576 HIS A C 1
ATOM 4662 O O . HIS A 1 576 ? 26.416 -3.788 -5.717 1.00 95.56 576 HIS A O 1
ATOM 4668 N N . PRO A 1 577 ? 28.548 -3.358 -5.145 1.00 95.44 577 PRO A N 1
ATOM 4669 C CA . PRO A 1 577 ? 28.435 -3.846 -3.762 1.00 95.44 577 PRO A CA 1
ATOM 4670 C C . PRO A 1 577 ? 27.259 -3.309 -2.926 1.00 95.44 577 PRO A C 1
ATOM 4672 O O . PRO A 1 577 ? 26.849 -3.968 -1.974 1.00 95.44 577 PRO A O 1
ATOM 4675 N N . TYR A 1 578 ? 26.643 -2.177 -3.292 1.00 94.69 578 TYR A N 1
ATOM 4676 C CA . TYR A 1 578 ? 25.386 -1.706 -2.675 1.00 94.69 578 TYR A CA 1
ATOM 4677 C C . TYR A 1 578 ? 24.191 -2.654 -2.892 1.00 94.69 578 TYR A C 1
ATOM 4679 O O . TYR A 1 578 ? 23.193 -2.539 -2.188 1.00 94.69 578 TYR A O 1
ATOM 4687 N N . PHE A 1 579 ? 24.296 -3.608 -3.820 1.00 94.88 579 PHE A N 1
ATOM 4688 C CA . PHE A 1 579 ? 23.324 -4.679 -4.059 1.00 94.88 579 PHE A CA 1
ATOM 4689 C C . PHE A 1 579 ? 23.774 -6.032 -3.473 1.00 94.88 579 PHE A C 1
ATOM 4691 O O . PHE A 1 579 ? 23.280 -7.080 -3.891 1.00 94.88 579 PHE A O 1
ATOM 4698 N N . SER A 1 580 ? 24.711 -6.025 -2.516 1.00 96.00 580 SER A N 1
ATOM 4699 C CA . SER A 1 580 ? 25.183 -7.223 -1.810 1.00 96.00 580 SER A CA 1
ATOM 4700 C C . SER A 1 580 ? 24.332 -7.585 -0.591 1.00 96.00 580 SER A C 1
ATOM 4702 O O . SER A 1 580 ? 23.740 -6.727 0.073 1.00 96.00 580 SER A O 1
ATOM 4704 N N . VAL A 1 581 ? 24.324 -8.876 -0.249 1.00 95.38 581 VAL A N 1
ATOM 4705 C CA . VAL A 1 581 ? 23.731 -9.376 1.002 1.00 95.38 581 VAL A CA 1
ATOM 4706 C C . VAL A 1 581 ? 24.504 -8.858 2.221 1.00 95.38 581 VAL A C 1
ATOM 4708 O O . VAL A 1 581 ? 23.901 -8.588 3.259 1.00 95.38 581 VAL A O 1
ATOM 4711 N N . SER A 1 582 ? 25.822 -8.665 2.110 1.00 95.94 582 SER A N 1
ATOM 4712 C CA . SER A 1 582 ? 26.662 -8.171 3.208 1.00 95.94 582 SER A CA 1
ATOM 4713 C C . SER A 1 582 ? 26.342 -6.724 3.590 1.00 95.94 582 SER A C 1
ATOM 4715 O O . SER A 1 582 ? 26.121 -6.466 4.773 1.00 95.94 582 SER A O 1
ATOM 4717 N N . LEU A 1 583 ? 26.229 -5.795 2.631 1.00 96.06 583 LEU A N 1
ATOM 4718 C CA . LEU A 1 583 ? 25.853 -4.408 2.948 1.00 96.06 583 LEU A CA 1
ATOM 4719 C C . LEU A 1 583 ? 24.400 -4.307 3.449 1.00 96.06 583 LEU A C 1
ATOM 4721 O O . LEU A 1 583 ? 24.135 -3.578 4.404 1.00 96.06 583 LEU A O 1
ATOM 4725 N N . PHE A 1 584 ? 23.471 -5.112 2.916 1.00 96.06 584 PHE A N 1
ATOM 4726 C CA . PHE A 1 584 ? 22.106 -5.197 3.457 1.00 96.06 584 PHE A CA 1
ATOM 4727 C C . PHE A 1 584 ? 22.077 -5.707 4.911 1.00 96.06 584 PHE A C 1
ATOM 4729 O O . PHE A 1 584 ? 21.388 -5.133 5.755 1.00 96.06 584 PHE A O 1
ATOM 4736 N N . ARG A 1 585 ? 22.867 -6.739 5.242 1.00 95.69 585 ARG A N 1
ATOM 4737 C CA . ARG A 1 585 ? 23.025 -7.218 6.627 1.00 95.69 585 ARG A CA 1
ATOM 4738 C C . ARG A 1 585 ? 23.637 -6.137 7.528 1.00 95.69 585 ARG A C 1
ATOM 4740 O O . ARG A 1 585 ? 23.133 -5.934 8.629 1.00 95.69 585 ARG A O 1
ATOM 4747 N N . LEU A 1 586 ? 24.650 -5.398 7.064 1.00 96.56 586 LEU A N 1
ATOM 4748 C CA . LEU A 1 586 ? 25.256 -4.289 7.818 1.00 96.56 586 LEU A CA 1
ATOM 4749 C C . LEU A 1 586 ? 24.280 -3.130 8.077 1.00 96.56 586 LEU A C 1
ATOM 4751 O O . LEU A 1 586 ? 24.333 -2.536 9.155 1.00 96.56 586 LEU A O 1
ATOM 4755 N N . ALA A 1 587 ? 23.344 -2.856 7.162 1.00 96.88 587 ALA A N 1
ATOM 4756 C CA . ALA A 1 587 ? 22.301 -1.849 7.371 1.00 96.88 587 ALA A CA 1
ATOM 4757 C C . ALA A 1 587 ? 21.421 -2.161 8.603 1.00 96.88 587 ALA A C 1
ATOM 4759 O O . ALA A 1 587 ? 21.080 -1.258 9.368 1.00 96.88 587 ALA A O 1
ATOM 4760 N N . TYR A 1 588 ? 21.103 -3.440 8.840 1.00 96.62 588 TYR A N 1
ATOM 4761 C CA . TYR A 1 588 ? 20.191 -3.888 9.909 1.00 96.62 588 TYR A CA 1
ATOM 4762 C C . TYR A 1 588 ? 20.875 -4.637 11.070 1.00 96.62 588 TYR A C 1
ATOM 4764 O O . TYR A 1 588 ? 20.205 -5.135 11.983 1.00 96.62 588 TYR A O 1
ATOM 4772 N N . ALA A 1 589 ? 22.211 -4.672 11.086 1.00 94.69 589 ALA A N 1
ATOM 4773 C CA . ALA A 1 589 ? 23.011 -5.309 12.135 1.00 94.69 589 ALA A CA 1
ATOM 4774 C C . ALA A 1 589 ? 22.800 -4.671 13.521 1.00 94.69 589 ALA A C 1
ATOM 4776 O O . ALA A 1 589 ? 22.797 -5.365 14.535 1.00 94.69 589 ALA A O 1
ATOM 4777 N N . GLY A 1 590 ? 22.584 -3.352 13.580 1.00 93.00 590 GLY A N 1
ATOM 4778 C CA . GLY A 1 590 ? 22.291 -2.653 14.831 1.00 93.00 590 GLY A CA 1
ATOM 4779 C C . GLY A 1 590 ? 20.901 -2.989 15.389 1.00 93.00 590 GLY A C 1
ATOM 4780 O O . GLY A 1 590 ? 19.926 -3.087 14.643 1.00 93.00 590 GLY A O 1
ATOM 4781 N N . VAL A 1 591 ? 20.792 -3.120 16.713 1.00 94.06 591 VAL A N 1
ATOM 4782 C CA . VAL A 1 591 ? 19.524 -3.378 17.417 1.00 94.06 591 VAL A CA 1
ATOM 4783 C C . VAL A 1 591 ? 18.975 -2.075 17.997 1.00 94.06 591 VAL A C 1
ATOM 4785 O O . VAL A 1 591 ? 19.629 -1.443 18.822 1.00 94.06 591 VAL A O 1
ATOM 4788 N N . ILE A 1 592 ? 17.763 -1.684 17.594 1.00 95.12 592 ILE A N 1
ATOM 4789 C CA . ILE A 1 592 ? 16.992 -0.649 18.295 1.00 95.12 592 ILE A CA 1
ATOM 4790 C C . ILE A 1 592 ? 16.415 -1.295 19.558 1.00 95.12 592 ILE A C 1
ATOM 4792 O O . ILE A 1 592 ? 15.622 -2.230 19.465 1.00 95.12 592 ILE A O 1
ATOM 4796 N N . SER A 1 593 ? 16.827 -0.827 20.732 1.00 91.69 593 SER A N 1
ATOM 4797 C CA . SER A 1 593 ? 16.474 -1.470 22.001 1.00 91.69 593 SER A CA 1
ATOM 4798 C C . SER A 1 593 ? 14.987 -1.286 22.375 1.00 91.69 593 SER A C 1
ATOM 4800 O O . SER A 1 593 ? 14.441 -0.186 22.202 1.00 91.69 593 SER A O 1
ATOM 4802 N N . PRO A 1 594 ? 14.327 -2.315 22.947 1.00 90.94 594 PRO A N 1
ATOM 4803 C CA . PRO A 1 594 ? 13.025 -2.162 23.590 1.00 90.94 594 PRO A CA 1
ATOM 4804 C C . PRO A 1 594 ? 13.161 -1.357 24.889 1.00 90.94 594 PRO A C 1
ATOM 4806 O O . PRO A 1 594 ? 14.175 -1.442 25.589 1.00 90.94 594 PRO A O 1
ATOM 4809 N N . PHE A 1 595 ? 12.136 -0.568 25.207 1.00 89.75 595 PHE A N 1
ATOM 4810 C CA . PHE A 1 595 ? 12.043 0.213 26.443 1.00 89.75 595 PHE A CA 1
ATOM 4811 C C . PHE A 1 595 ? 11.007 -0.424 27.387 1.00 89.75 595 PHE A C 1
ATOM 4813 O O . PHE A 1 595 ? 10.047 -1.022 26.897 1.00 89.75 595 PHE A O 1
ATOM 4820 N N . PRO A 1 596 ? 11.184 -0.313 28.717 1.00 82.50 596 PRO A N 1
ATOM 4821 C CA . PRO A 1 596 ? 10.143 -0.642 29.683 1.00 82.50 596 PRO A CA 1
ATOM 4822 C C . PRO A 1 596 ? 9.062 0.452 29.687 1.00 82.50 596 PRO A C 1
ATOM 4824 O O . PRO A 1 596 ? 9.173 1.455 28.974 1.00 82.50 596 PRO A O 1
ATOM 4827 N N . ASP A 1 597 ? 8.040 0.280 30.527 1.00 79.75 597 ASP A N 1
ATOM 4828 C CA . ASP A 1 597 ? 7.034 1.316 30.765 1.00 79.75 597 ASP A CA 1
ATOM 4829 C C . ASP A 1 597 ? 7.657 2.645 31.245 1.00 79.75 597 ASP A C 1
ATOM 4831 O O . ASP A 1 597 ? 8.731 2.674 31.853 1.00 79.75 597 ASP A O 1
ATOM 4835 N N . LYS A 1 598 ? 6.963 3.758 30.989 1.00 79.56 598 LYS A N 1
ATOM 4836 C CA . LYS A 1 598 ? 7.457 5.118 31.250 1.00 79.56 598 LYS A CA 1
ATOM 4837 C C . LYS A 1 598 ? 7.628 5.428 32.737 1.00 79.56 598 LYS A C 1
ATOM 4839 O O . LYS A 1 598 ? 8.462 6.264 33.075 1.00 79.56 598 LYS A O 1
ATOM 4844 N N . SER A 1 599 ? 6.930 4.708 33.620 1.00 77.12 599 SER A N 1
ATOM 4845 C CA . SER A 1 599 ? 7.178 4.731 35.073 1.00 77.12 599 SER A CA 1
ATOM 4846 C C . SER A 1 599 ? 8.575 4.228 35.471 1.00 77.12 599 SER A C 1
ATOM 4848 O O . SER A 1 599 ? 9.049 4.549 36.557 1.00 77.12 599 SER A O 1
ATOM 4850 N N . GLN A 1 600 ? 9.247 3.471 34.596 1.00 84.12 600 GLN A N 1
ATOM 4851 C CA . GLN A 1 600 ? 10.572 2.878 34.817 1.00 84.12 600 GLN A CA 1
ATOM 4852 C C . GLN A 1 600 ? 11.687 3.600 34.036 1.00 84.12 600 GLN A C 1
ATOM 4854 O O . GLN A 1 600 ? 12.836 3.153 34.044 1.00 84.12 600 GLN A O 1
ATOM 4859 N N . TRP A 1 601 ? 11.378 4.689 33.323 1.00 89.44 601 TRP A N 1
ATOM 4860 C CA . TRP A 1 601 ? 12.396 5.485 32.630 1.00 89.44 601 TRP A CA 1
ATOM 4861 C C . TRP A 1 601 ? 13.196 6.334 33.638 1.00 89.44 601 TRP A C 1
ATOM 4863 O O . TRP A 1 601 ? 12.632 6.772 34.643 1.00 89.44 601 TRP A O 1
ATOM 4873 N N . PRO A 1 602 ? 14.489 6.626 33.386 1.00 88.12 602 PRO A N 1
ATOM 4874 C CA . PRO A 1 602 ? 15.274 7.515 34.237 1.00 88.12 602 PRO A CA 1
ATOM 4875 C C . PRO A 1 602 ? 14.595 8.881 34.401 1.00 88.12 602 PRO A C 1
ATOM 4877 O O . PRO A 1 602 ? 14.399 9.603 33.424 1.00 88.12 602 PRO A O 1
ATOM 4880 N N . SER A 1 603 ? 14.244 9.234 35.641 1.00 80.44 603 SER A N 1
ATOM 4881 C CA . SER A 1 603 ? 13.568 10.492 35.982 1.00 80.44 603 SER A CA 1
ATOM 4882 C C . SER A 1 603 ? 14.542 11.678 35.954 1.00 80.44 603 SER A C 1
ATOM 4884 O O . SER A 1 603 ? 15.002 12.157 36.994 1.00 80.44 603 SER A O 1
ATOM 4886 N N . MET A 1 604 ? 14.841 12.170 34.755 1.00 79.25 604 MET A N 1
ATOM 4887 C CA . MET A 1 604 ? 15.666 13.354 34.525 1.00 79.25 604 MET A CA 1
ATOM 4888 C C . MET A 1 604 ? 14.833 14.628 34.677 1.00 79.25 604 MET A C 1
ATOM 4890 O O . MET A 1 604 ? 14.288 15.155 33.709 1.00 79.25 604 MET A O 1
ATOM 4894 N N . ASN A 1 605 ? 14.763 15.151 35.901 1.00 75.19 605 ASN A N 1
ATOM 4895 C CA . ASN A 1 605 ? 14.232 16.490 36.145 1.00 75.19 605 ASN A CA 1
ATOM 4896 C C . ASN A 1 605 ? 15.262 17.544 35.674 1.00 75.19 605 ASN A C 1
ATOM 4898 O O . ASN A 1 605 ? 16.344 17.605 36.259 1.00 75.19 605 ASN A O 1
ATOM 4902 N N . PRO A 1 606 ? 14.960 18.392 34.669 1.00 73.75 606 PRO A N 1
ATOM 4903 C CA . PRO A 1 606 ? 15.900 19.402 34.177 1.00 73.75 606 PRO A CA 1
ATOM 4904 C C . PRO A 1 606 ? 16.045 20.622 35.112 1.00 73.75 606 PRO A C 1
ATOM 4906 O O . PRO A 1 606 ? 16.797 21.539 34.802 1.00 73.75 606 PRO A O 1
ATOM 4909 N N . GLY A 1 607 ? 15.337 20.658 36.249 1.00 76.44 607 GLY A N 1
ATOM 4910 C CA . GLY A 1 607 ? 15.393 21.740 37.244 1.00 76.44 607 GLY A CA 1
ATOM 4911 C C . GLY A 1 607 ? 14.348 22.845 37.044 1.00 76.44 607 GLY A C 1
ATOM 4912 O O . GLY A 1 607 ? 14.170 23.690 37.916 1.00 76.44 607 GLY A O 1
ATOM 4913 N N . PHE A 1 608 ? 13.613 22.812 35.932 1.00 80.75 608 PHE A N 1
ATOM 4914 C CA . PHE A 1 608 ? 12.550 23.753 35.572 1.00 80.75 608 PHE A CA 1
ATOM 4915 C C . PHE A 1 608 ? 11.384 23.014 34.901 1.00 80.75 608 PHE A C 1
ATOM 4917 O O . PHE A 1 608 ? 11.569 21.950 34.307 1.00 80.75 608 PHE A O 1
ATOM 4924 N N . LYS A 1 609 ? 10.167 23.575 34.946 1.00 83.81 609 LYS A N 1
ATOM 4925 C CA . LYS A 1 609 ? 9.054 23.024 34.158 1.00 83.81 609 LYS A CA 1
ATOM 4926 C C . LYS A 1 609 ? 9.171 23.482 32.705 1.00 83.81 609 LYS A C 1
ATOM 4928 O O . LYS A 1 609 ? 9.088 24.673 32.428 1.00 83.81 609 LYS A O 1
ATOM 4933 N N . VAL A 1 610 ? 9.312 22.523 31.792 1.00 85.88 610 VAL A N 1
ATOM 4934 C CA . VAL A 1 610 ? 9.241 22.760 30.344 1.00 85.88 610 VAL A CA 1
ATOM 4935 C C . VAL A 1 610 ? 7.802 23.125 29.971 1.00 85.88 610 VAL A C 1
ATOM 4937 O O . VAL A 1 610 ? 6.876 22.361 30.247 1.00 85.88 610 VAL A O 1
ATOM 4940 N N . LEU A 1 611 ? 7.614 24.287 29.352 1.00 85.31 611 LEU A N 1
ATOM 4941 C CA . LEU A 1 611 ? 6.314 24.794 28.917 1.00 85.31 611 LEU A CA 1
ATOM 4942 C C . LEU A 1 611 ? 6.059 24.498 27.423 1.00 85.31 611 LEU A C 1
ATOM 4944 O O . LEU A 1 611 ? 7.006 24.488 26.628 1.00 85.31 611 LEU A O 1
ATOM 4948 N N . PRO A 1 612 ? 4.796 24.283 27.001 1.00 82.56 612 PRO A N 1
ATOM 4949 C CA . PRO A 1 612 ? 4.462 24.075 25.591 1.00 82.56 612 PRO A CA 1
ATOM 4950 C C . PRO A 1 612 ? 4.713 25.326 24.727 1.00 82.56 612 PRO A C 1
ATOM 4952 O O . PRO A 1 612 ? 4.476 26.428 25.219 1.00 82.56 612 PRO A O 1
ATOM 4955 N N . PRO A 1 613 ? 5.092 25.184 23.440 1.00 81.56 613 PRO A N 1
ATOM 4956 C CA . PRO A 1 613 ? 5.451 26.282 22.535 1.00 81.56 613 PRO A CA 1
ATOM 4957 C C . PRO A 1 613 ? 4.533 27.517 22.565 1.00 81.56 613 PRO A C 1
ATOM 4959 O O . PRO A 1 613 ? 3.305 27.408 22.569 1.00 81.56 613 PRO A O 1
ATOM 4962 N N . LEU A 1 614 ? 5.153 28.701 22.508 1.00 70.44 614 LEU A N 1
ATOM 4963 C CA . LEU A 1 614 ? 4.513 30.011 22.713 1.00 70.44 614 LEU A CA 1
ATOM 4964 C C . LEU A 1 614 ? 3.342 30.316 21.753 1.00 70.44 614 LEU A C 1
ATOM 4966 O O . LEU A 1 614 ? 2.373 30.971 22.154 1.00 70.44 614 LEU A O 1
ATOM 4970 N N . HIS A 1 615 ? 3.388 29.866 20.491 1.00 61.12 615 HIS A N 1
ATOM 4971 C CA . HIS A 1 615 ? 2.336 30.186 19.521 1.00 61.12 615 HIS A CA 1
ATOM 4972 C C . HIS A 1 615 ? 1.059 29.357 19.695 1.00 61.12 615 HIS A C 1
ATOM 4974 O O . HIS A 1 615 ? 0.977 28.172 19.365 1.00 61.12 615 HIS A O 1
ATOM 4980 N N . LYS A 1 616 ? -0.018 30.042 20.090 1.00 52.62 616 LYS A N 1
ATOM 4981 C CA . LYS A 1 616 ? -1.373 29.480 20.087 1.00 52.62 616 LYS A CA 1
ATOM 4982 C C . LYS A 1 616 ? -1.940 29.399 18.665 1.00 52.62 616 LYS A C 1
ATOM 4984 O O . LYS A 1 616 ? -1.920 30.359 17.898 1.00 52.62 616 LYS A O 1
ATOM 4989 N N . ARG A 1 617 ? -2.495 28.229 18.343 1.00 48.31 617 ARG A N 1
ATOM 4990 C CA . ARG A 1 617 ? -3.095 27.865 17.049 1.00 48.31 617 ARG A CA 1
ATOM 4991 C C . ARG A 1 617 ? -4.097 28.908 16.524 1.00 48.31 617 ARG A C 1
ATOM 4993 O O . ARG A 1 617 ? -5.094 29.217 17.175 1.00 48.31 617 ARG A O 1
ATOM 5000 N N . ALA A 1 618 ? -3.884 29.349 15.283 1.00 40.00 618 ALA A N 1
ATOM 5001 C CA . ALA A 1 618 ? -4.825 30.187 14.540 1.00 40.00 618 ALA A CA 1
ATOM 5002 C C . ALA A 1 618 ? -6.214 29.514 14.395 1.00 40.00 618 ALA A C 1
ATOM 5004 O O . ALA A 1 618 ? -6.298 28.286 14.264 1.00 40.00 618 ALA A O 1
ATOM 5005 N N . PRO A 1 619 ? -7.322 30.283 14.397 1.00 32.22 619 PRO A N 1
ATOM 5006 C CA . PRO A 1 619 ? -8.677 29.732 14.431 1.00 32.22 619 PRO A CA 1
ATOM 5007 C C . PRO A 1 619 ? -9.036 28.964 13.147 1.00 32.22 619 PRO A C 1
ATOM 5009 O O . PRO A 1 619 ? -9.368 29.542 12.114 1.00 32.22 619 PRO A O 1
ATOM 5012 N N . GLY A 1 620 ? -9.016 27.632 13.236 1.00 42.75 620 GLY A N 1
ATOM 5013 C CA . GLY A 1 620 ? -9.356 26.718 12.147 1.00 42.75 620 GLY A CA 1
ATOM 5014 C C . GLY A 1 620 ? -9.366 25.247 12.580 1.00 42.75 620 GLY A C 1
ATOM 5015 O O . GLY A 1 620 ? -8.884 24.891 13.661 1.00 42.75 620 GLY A O 1
ATOM 5016 N N . ARG A 1 621 ? -9.936 24.374 11.736 1.00 38.94 621 ARG A N 1
ATOM 5017 C CA . ARG A 1 621 ? -9.906 22.908 11.913 1.00 38.94 621 ARG A CA 1
ATOM 5018 C C . ARG A 1 621 ? -8.569 22.351 11.382 1.00 38.94 621 ARG A C 1
ATOM 5020 O O . ARG A 1 621 ? -8.254 22.662 10.231 1.00 38.94 621 ARG A O 1
ATOM 5027 N N . PRO A 1 622 ? -7.831 21.507 12.134 1.00 45.97 622 PRO A N 1
ATOM 5028 C CA . PRO A 1 622 ? -6.618 20.865 11.631 1.00 45.97 622 PRO A CA 1
ATOM 5029 C C . PRO A 1 622 ? -6.963 19.950 10.455 1.00 45.97 622 PRO A C 1
ATOM 5031 O O . PRO A 1 622 ? -8.028 19.320 10.433 1.00 45.97 622 PRO A O 1
ATOM 5034 N N . ARG A 1 623 ? -6.079 19.876 9.460 1.00 43.12 623 ARG A N 1
ATOM 5035 C CA . ARG A 1 623 ? -6.273 19.027 8.281 1.00 43.12 623 ARG A CA 1
ATOM 5036 C C . ARG A 1 623 ? -5.248 17.898 8.304 1.00 43.12 623 ARG A C 1
ATOM 5038 O O . ARG A 1 623 ? -4.135 18.103 7.847 1.00 43.12 623 ARG A O 1
ATOM 5045 N N . LYS A 1 624 ? -5.680 16.684 8.682 1.00 41.25 624 LYS A N 1
ATOM 5046 C CA . LYS A 1 624 ? -4.898 15.423 8.605 1.00 41.25 624 LYS A CA 1
ATOM 5047 C C . LYS A 1 624 ? -4.322 15.069 7.217 1.00 41.25 624 LYS A C 1
ATOM 5049 O O . LYS A 1 624 ? -3.746 14.005 7.023 1.00 41.25 624 LYS A O 1
ATOM 5054 N N . ASN A 1 625 ? -4.565 15.901 6.211 1.00 40.69 625 ASN A N 1
ATOM 5055 C CA . ASN A 1 625 ? -4.060 15.767 4.857 1.00 40.69 625 ASN A CA 1
ATOM 5056 C C . ASN A 1 625 ? -3.526 17.135 4.422 1.00 40.69 625 ASN A C 1
ATOM 5058 O O . ASN A 1 625 ? -4.288 18.110 4.447 1.00 40.69 625 ASN A O 1
ATOM 5062 N N . ARG A 1 626 ? -2.280 17.177 3.923 1.00 44.75 626 ARG A N 1
ATOM 5063 C CA . ARG A 1 626 ? -1.783 18.286 3.092 1.00 44.75 626 ARG A CA 1
ATOM 5064 C C . ARG A 1 626 ? -2.806 18.562 1.986 1.00 44.75 626 ARG A C 1
ATOM 5066 O O . ARG A 1 626 ? -3.410 17.628 1.449 1.00 44.75 626 ARG A O 1
ATOM 5073 N N . ILE A 1 627 ? -3.031 19.835 1.666 1.00 40.34 627 ILE A N 1
ATOM 5074 C CA . ILE A 1 627 ? -3.796 20.202 0.470 1.00 40.34 627 ILE A CA 1
ATOM 5075 C C . ILE A 1 627 ? -2.899 19.845 -0.722 1.00 40.34 627 ILE A C 1
ATOM 5077 O O . ILE A 1 627 ? -1.818 20.427 -0.805 1.00 40.34 627 ILE A O 1
ATOM 5081 N N . PRO A 1 628 ? -3.285 18.907 -1.605 1.00 34.03 628 PRO A N 1
ATOM 5082 C CA . PRO A 1 628 ? -2.455 18.575 -2.753 1.00 34.03 628 PRO A CA 1
ATOM 5083 C C . PRO A 1 628 ? -2.301 19.793 -3.666 1.00 34.03 628 PRO A C 1
ATOM 5085 O O . PRO A 1 628 ? -3.239 20.585 -3.818 1.00 34.03 628 PRO A O 1
ATOM 5088 N N . GLY A 1 629 ? -1.129 19.942 -4.280 1.00 36.88 629 GLY A N 1
ATOM 5089 C CA . GLY A 1 629 ? -0.939 20.874 -5.388 1.00 36.88 629 GLY A CA 1
ATOM 5090 C C . GLY A 1 629 ? -1.893 20.588 -6.558 1.00 36.88 629 GLY A C 1
ATOM 5091 O O . GLY A 1 629 ? -2.445 19.502 -6.690 1.00 36.88 629 GLY A O 1
ATOM 5092 N N . CYS A 1 630 ? -2.054 21.552 -7.466 1.00 32.72 630 CYS A N 1
ATOM 5093 C CA . CYS A 1 630 ? -2.893 21.409 -8.668 1.00 32.72 630 CYS A CA 1
ATOM 5094 C C . CYS A 1 630 ? -2.423 20.334 -9.674 1.00 32.72 630 CYS A C 1
ATOM 5096 O O . CYS A 1 630 ? -3.152 20.061 -10.631 1.00 32.72 630 CYS A O 1
ATOM 5098 N N . LEU A 1 631 ? -1.239 19.761 -9.425 1.00 36.62 631 LEU A N 1
ATOM 5099 C CA . LEU A 1 631 ? -0.555 18.687 -10.154 1.00 36.62 631 LEU A CA 1
ATOM 5100 C C . LEU A 1 631 ? -0.232 17.483 -9.233 1.00 36.62 631 LEU A C 1
ATOM 5102 O O . LEU A 1 631 ? 0.537 16.611 -9.601 1.00 36.62 631 LEU A O 1
ATOM 5106 N N . GLU A 1 632 ? -0.785 17.437 -8.013 1.00 37.94 632 GLU A N 1
ATOM 5107 C CA . GLU A 1 632 ? -0.728 16.257 -7.135 1.00 37.94 632 GLU A CA 1
ATOM 5108 C C . GLU A 1 632 ? -2.089 15.554 -7.179 1.00 37.94 632 GLU A C 1
ATOM 5110 O O . GLU A 1 632 ? -3.032 15.941 -6.479 1.00 37.94 632 GLU A O 1
ATOM 5115 N N . GLY A 1 633 ? -2.196 14.531 -8.029 1.00 36.44 633 GLY A N 1
ATOM 5116 C CA . GLY A 1 633 ? -3.433 13.814 -8.336 1.00 36.44 633 GLY A CA 1
ATOM 5117 C C . GLY A 1 633 ? -4.081 13.089 -7.148 1.00 36.44 633 GLY A C 1
ATOM 5118 O O . GLY A 1 633 ? -3.986 11.872 -7.001 1.00 36.44 633 GLY A O 1
ATOM 5119 N N . LYS A 1 634 ? -4.863 13.808 -6.333 1.00 30.62 634 LYS A N 1
ATOM 5120 C CA . LYS A 1 634 ? -6.028 13.209 -5.660 1.00 30.62 634 LYS A CA 1
ATOM 5121 C C . LYS A 1 634 ? -7.245 13.406 -6.557 1.00 30.62 634 LYS A C 1
ATOM 5123 O O . LYS A 1 634 ? -7.870 14.466 -6.518 1.00 30.62 634 LYS A O 1
ATOM 5128 N N . GLY A 1 635 ? -7.537 12.377 -7.356 1.00 37.59 635 GLY A N 1
ATOM 5129 C CA . GLY A 1 635 ? -8.663 12.339 -8.289 1.00 37.59 635 GLY A CA 1
ATOM 5130 C C . GLY A 1 635 ? -9.996 12.748 -7.653 1.00 37.59 635 GLY A C 1
ATOM 5131 O O . GLY A 1 635 ? -10.223 12.553 -6.457 1.00 37.59 635 GLY A O 1
ATOM 5132 N N . ASN A 1 636 ? -10.860 13.343 -8.474 1.00 41.81 636 ASN A N 1
ATOM 5133 C CA . ASN A 1 636 ? -12.197 13.820 -8.121 1.00 41.81 636 ASN A CA 1
ATOM 5134 C C . ASN A 1 636 ? -12.298 14.707 -6.867 1.00 41.81 636 ASN A C 1
ATOM 5136 O O . ASN A 1 636 ? -13.052 14.466 -5.923 1.00 41.81 636 ASN A O 1
ATOM 5140 N N . LYS A 1 637 ? -11.678 15.888 -6.974 1.00 29.94 637 LYS A N 1
ATOM 5141 C CA . LYS A 1 637 ? -12.387 17.124 -6.613 1.00 29.94 637 LYS A CA 1
ATOM 5142 C C . LYS A 1 637 ? -12.619 17.968 -7.856 1.00 29.94 637 LYS A C 1
ATOM 5144 O O . LYS A 1 637 ? -11.662 18.352 -8.520 1.00 29.94 637 LYS A O 1
ATOM 5149 N N . SER A 1 638 ? -13.885 18.295 -8.115 1.00 32.03 638 SER A N 1
ATOM 5150 C CA . SER A 1 638 ? -14.282 19.225 -9.176 1.00 32.03 638 SER A CA 1
ATOM 5151 C C . SER A 1 638 ? -13.425 20.497 -9.150 1.00 32.03 638 SER A C 1
ATOM 5153 O O . SER A 1 638 ? -13.324 21.166 -8.115 1.00 32.03 638 SER A O 1
ATOM 5155 N N . ARG A 1 639 ? -12.865 20.878 -10.306 1.00 35.19 639 ARG A N 1
ATOM 5156 C CA . ARG A 1 639 ? -12.119 22.134 -10.512 1.00 35.19 639 ARG A CA 1
ATOM 5157 C C . ARG A 1 639 ? -13.029 23.383 -10.532 1.00 35.19 639 ARG A C 1
ATOM 5159 O O . ARG A 1 639 ? -12.659 24.415 -11.090 1.00 35.19 639 ARG A O 1
ATOM 5166 N N . THR A 1 640 ? -14.176 23.374 -9.842 1.00 36.62 640 THR A N 1
ATOM 5167 C CA . THR A 1 640 ? -15.048 24.549 -9.618 1.00 36.62 640 THR A CA 1
ATOM 5168 C C . THR A 1 640 ? -14.479 25.551 -8.600 1.00 36.62 640 THR A C 1
ATOM 5170 O O . THR A 1 640 ? -15.136 25.925 -7.626 1.00 36.62 640 THR A O 1
ATOM 5173 N N . LYS A 1 641 ? -13.237 25.988 -8.849 1.00 34.69 641 LYS A N 1
ATOM 5174 C CA . LYS A 1 641 ? -12.696 27.336 -8.599 1.00 34.69 641 LYS A CA 1
ATOM 5175 C C . LYS A 1 641 ? -11.310 27.475 -9.239 1.00 34.69 641 LYS A C 1
ATOM 5177 O O . LYS A 1 641 ? -10.310 27.717 -8.569 1.00 34.69 641 LYS A O 1
ATOM 5182 N N . GLY A 1 642 ? -11.274 27.377 -10.571 1.00 35.81 642 GLY A N 1
ATOM 5183 C CA . GLY A 1 642 ? -10.278 28.127 -11.335 1.00 35.81 642 GLY A CA 1
ATOM 5184 C C . GLY A 1 642 ? -10.341 29.602 -10.922 1.00 35.81 642 GLY A C 1
ATOM 5185 O O . GLY A 1 642 ? -11.431 30.135 -10.686 1.00 35.81 642 GLY A O 1
ATOM 5186 N N . MET A 1 643 ? -9.181 30.238 -10.756 1.00 34.00 643 MET A N 1
ATOM 5187 C CA . MET A 1 643 ? -9.088 31.604 -10.244 1.00 34.00 643 MET A CA 1
ATOM 5188 C C . MET A 1 643 ? -9.431 32.615 -11.341 1.00 34.00 643 MET A C 1
ATOM 5190 O O . MET A 1 643 ? -8.563 33.315 -11.854 1.00 34.00 643 MET A O 1
ATOM 5194 N N . TRP A 1 644 ? -10.723 32.709 -11.661 1.00 35.25 644 TRP A N 1
ATOM 5195 C CA . TRP A 1 644 ? -11.294 33.882 -12.309 1.00 35.25 644 TRP A CA 1
ATOM 5196 C C . TRP A 1 644 ? -11.011 35.084 -11.411 1.00 35.25 644 TRP A C 1
ATOM 5198 O O . TRP A 1 644 ? -11.709 35.319 -10.419 1.00 35.25 644 TRP A O 1
ATOM 5208 N N . GLN A 1 645 ? -9.949 35.822 -11.729 1.00 42.78 645 GLN A N 1
ATOM 5209 C CA . GLN A 1 645 ? -9.734 37.137 -11.152 1.00 42.78 645 GLN A CA 1
ATOM 5210 C C . GLN A 1 645 ? -10.957 37.961 -11.546 1.00 42.78 645 GLN A C 1
ATOM 5212 O O . GLN A 1 645 ? -11.212 38.165 -12.730 1.00 42.78 645 GLN A O 1
ATOM 5217 N N . VAL A 1 646 ? -11.778 38.361 -10.574 1.00 55.25 646 VAL A N 1
ATOM 5218 C CA . VAL A 1 646 ? -12.992 39.111 -10.904 1.00 55.25 646 VAL A CA 1
ATOM 5219 C C . VAL A 1 646 ? -12.556 40.464 -11.442 1.00 55.25 646 VAL A C 1
ATOM 5221 O O . VAL A 1 646 ? -11.803 41.168 -10.767 1.00 55.25 646 VAL A O 1
ATOM 5224 N N . GLN A 1 647 ? -12.993 40.789 -12.656 1.00 69.81 647 GLN A N 1
ATOM 5225 C CA . GLN A 1 647 ? -12.808 42.112 -13.221 1.00 69.81 647 GLN A CA 1
ATOM 5226 C C . GLN A 1 647 ? -13.802 43.068 -12.557 1.00 69.81 647 GLN A C 1
ATOM 5228 O O . GLN A 1 647 ? -14.993 42.771 -12.431 1.00 69.81 647 GLN A O 1
ATOM 5233 N N . CYS A 1 648 ? -13.312 44.212 -12.105 1.00 71.44 648 CYS A N 1
ATOM 5234 C CA . CYS A 1 648 ? -14.151 45.279 -11.596 1.00 71.44 648 CYS A CA 1
ATOM 5235 C C . CYS A 1 648 ? -14.872 45.945 -12.776 1.00 71.44 648 CYS A C 1
ATOM 5237 O O . CYS A 1 648 ? -14.212 46.516 -13.637 1.00 71.44 648 CYS A O 1
ATOM 5239 N N . MET A 1 649 ? -16.207 45.912 -12.836 1.00 74.00 649 MET A N 1
ATOM 5240 C CA . MET A 1 649 ? -16.948 46.505 -13.968 1.00 74.00 649 MET A CA 1
ATOM 5241 C C . MET A 1 649 ? -16.704 48.022 -14.107 1.00 74.00 649 MET A C 1
ATOM 5243 O O . MET A 1 649 ? -16.773 48.555 -15.212 1.00 74.00 649 MET A O 1
ATOM 5247 N N . GLN A 1 650 ? -16.351 48.688 -13.000 1.00 73.62 650 GLN A N 1
ATOM 5248 C CA . GLN A 1 650 ? -16.175 50.137 -12.901 1.00 73.62 650 GLN A CA 1
ATOM 5249 C C . GLN A 1 650 ? -14.765 50.630 -13.285 1.00 73.62 650 GLN A C 1
ATOM 5251 O O . GLN A 1 650 ? -14.651 51.608 -14.015 1.00 73.62 650 GLN A O 1
ATOM 5256 N N . CYS A 1 651 ? -13.687 49.968 -12.831 1.00 78.44 651 CYS A N 1
ATOM 5257 C CA . CYS A 1 651 ? -12.299 50.338 -13.188 1.00 78.44 651 CYS A CA 1
ATOM 5258 C C . CYS A 1 651 ? -11.601 49.375 -14.161 1.00 78.44 651 CYS A C 1
ATOM 5260 O O . CYS A 1 651 ? -10.485 49.645 -14.588 1.00 78.44 651 CYS A O 1
ATOM 5262 N N . LYS A 1 652 ? -12.240 48.253 -14.512 1.00 72.50 652 LYS A N 1
ATOM 5263 C CA . LYS A 1 652 ? -11.747 47.188 -15.407 1.00 72.50 652 LYS A CA 1
ATOM 5264 C C . LYS A 1 652 ? -10.447 46.487 -14.987 1.00 72.50 652 LYS A C 1
ATOM 5266 O O . LYS A 1 652 ? -9.993 45.592 -15.696 1.00 72.50 652 LYS A O 1
ATOM 5271 N N . GLU A 1 653 ? -9.908 46.790 -13.809 1.00 64.44 653 GLU A N 1
ATOM 5272 C CA . GLU A 1 653 ? -8.829 46.019 -13.189 1.00 64.44 653 GLU A CA 1
ATOM 5273 C C . GLU A 1 653 ? -9.315 44.664 -12.657 1.00 64.44 653 GLU A C 1
ATOM 5275 O O . GLU A 1 653 ? -10.486 44.478 -12.315 1.00 64.44 653 GLU A O 1
ATOM 5280 N N . PHE A 1 654 ? -8.387 43.716 -12.543 1.00 71.81 654 PHE A N 1
ATOM 5281 C CA . PHE A 1 654 ? -8.651 42.354 -12.095 1.00 71.81 654 PHE A CA 1
ATOM 5282 C C . PHE A 1 654 ? -8.327 42.144 -10.606 1.00 71.81 654 PHE A C 1
ATOM 5284 O O . PHE A 1 654 ? -7.446 42.778 -10.028 1.00 71.81 654 PHE A O 1
ATOM 5291 N N . GLY A 1 655 ? -9.041 41.213 -9.967 1.00 68.06 655 GLY A N 1
ATOM 5292 C CA . GLY A 1 655 ? -8.778 40.775 -8.590 1.00 68.06 655 GLY A CA 1
ATOM 5293 C C . GLY A 1 655 ? -9.612 41.475 -7.511 1.00 68.06 655 GLY A C 1
ATOM 5294 O O . GLY A 1 655 ? -9.429 41.194 -6.324 1.00 68.06 655 GLY A O 1
ATOM 5295 N N . HIS A 1 656 ? -10.559 42.340 -7.884 1.00 75.69 656 HIS A N 1
ATOM 5296 C CA . HIS A 1 656 ? -11.528 42.921 -6.954 1.00 75.69 656 HIS A CA 1
ATOM 5297 C C . HIS A 1 656 ? -12.892 43.177 -7.619 1.00 75.69 656 HIS A C 1
ATOM 5299 O O . HIS A 1 656 ? -13.019 43.197 -8.836 1.00 75.69 656 HIS A O 1
ATOM 5305 N N . ARG A 1 657 ? -13.943 43.338 -6.806 1.00 72.81 657 ARG A N 1
ATOM 5306 C CA . ARG A 1 657 ? -15.304 43.649 -7.278 1.00 72.81 657 ARG A CA 1
ATOM 5307 C C . ARG A 1 657 ? -15.565 45.149 -7.261 1.00 72.81 657 ARG A C 1
ATOM 5309 O O . ARG A 1 657 ? -14.982 45.851 -6.443 1.00 72.81 657 ARG A O 1
ATOM 5316 N N . GLU A 1 658 ? -16.521 45.594 -8.069 1.00 75.19 658 GLU A N 1
ATOM 5317 C CA . GLU A 1 658 ? -17.000 46.982 -8.109 1.00 75.19 658 GLU A CA 1
ATOM 5318 C C . GLU A 1 658 ? -17.353 47.547 -6.730 1.00 75.19 658 GLU A C 1
ATOM 5320 O O . GLU A 1 658 ? -16.972 48.663 -6.429 1.00 75.19 658 GLU A O 1
ATOM 5325 N N . SER A 1 659 ? -17.949 46.767 -5.823 1.00 63.78 659 SER A N 1
ATOM 5326 C CA . SER A 1 659 ? -18.258 47.205 -4.450 1.00 63.78 659 SER A CA 1
ATOM 5327 C C . SER A 1 659 ? -17.066 47.169 -3.468 1.00 63.78 659 SER A C 1
ATOM 5329 O O . SER A 1 659 ? -17.265 47.119 -2.251 1.00 63.78 659 SER A O 1
ATOM 5331 N N . SER A 1 660 ? -15.824 47.075 -3.953 1.00 69.94 660 SER A N 1
ATOM 5332 C CA . SER A 1 660 ? -14.619 46.951 -3.121 1.00 69.94 660 SER A CA 1
ATOM 5333 C C . SER A 1 660 ? -14.029 48.312 -2.767 1.00 69.94 660 SER A C 1
ATOM 5335 O O . SER A 1 660 ? -13.836 49.145 -3.646 1.00 69.94 660 SER A O 1
ATOM 5337 N N . ALA A 1 661 ? -13.577 48.483 -1.522 1.00 63.44 661 ALA A N 1
ATOM 5338 C CA . ALA A 1 661 ? -12.750 49.623 -1.104 1.00 63.44 661 ALA A CA 1
ATOM 5339 C C . ALA A 1 661 ? -11.310 49.602 -1.680 1.00 63.44 661 ALA A C 1
ATOM 5341 O O . ALA A 1 661 ? -10.482 50.420 -1.292 1.00 63.44 661 ALA A O 1
ATOM 5342 N N . LYS A 1 662 ? -10.999 48.645 -2.571 1.00 62.22 662 LYS A N 1
ATOM 5343 C CA . LYS A 1 662 ? -9.810 48.663 -3.443 1.00 62.22 662 LYS A CA 1
ATOM 5344 C C . LYS A 1 662 ? -10.087 49.245 -4.835 1.00 62.22 662 LYS A C 1
ATOM 5346 O O . LYS A 1 662 ? -9.132 49.527 -5.544 1.00 62.22 662 LYS A O 1
ATOM 5351 N N . CYS A 1 663 ? -11.352 49.415 -5.229 1.00 71.06 663 CYS A N 1
ATOM 5352 C CA . CYS A 1 663 ? -11.672 50.141 -6.453 1.00 71.06 663 CYS A CA 1
ATOM 5353 C C . CYS A 1 663 ? -11.422 51.630 -6.210 1.00 71.06 663 CYS A C 1
ATOM 5355 O O . CYS A 1 663 ? -11.965 52.189 -5.256 1.00 71.06 663 CYS A O 1
ATOM 5357 N N . VAL A 1 664 ? -10.637 52.272 -7.077 1.00 68.56 664 VAL A N 1
ATOM 5358 C CA . VAL A 1 664 ? -10.268 53.695 -6.956 1.00 68.56 664 VAL A CA 1
ATOM 5359 C C . VAL A 1 664 ? -11.470 54.649 -6.934 1.00 68.56 664 VAL A C 1
ATOM 5361 O O . VAL A 1 664 ? -11.371 55.745 -6.393 1.00 68.56 664 VAL A O 1
ATOM 5364 N N . PHE A 1 665 ? -12.626 54.216 -7.447 1.00 65.56 665 PHE A N 1
ATOM 5365 C CA . PHE A 1 665 ? -13.872 54.987 -7.447 1.00 65.56 665 PHE A CA 1
ATOM 5366 C C . PHE A 1 665 ? -14.684 54.868 -6.139 1.00 65.56 665 PHE A C 1
ATOM 5368 O O . PHE A 1 665 ? -15.577 55.678 -5.895 1.00 65.56 665 PHE A O 1
ATOM 5375 N N . ASN A 1 666 ? -14.349 53.927 -5.245 1.00 65.69 6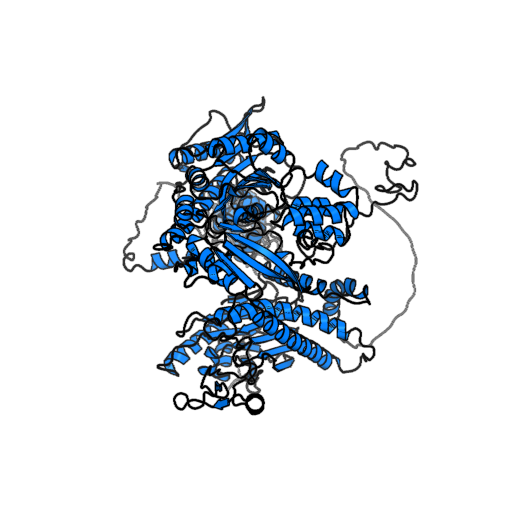66 ASN A N 1
ATOM 5376 C CA . ASN A 1 666 ? -14.976 53.792 -3.925 1.00 65.69 666 ASN A CA 1
ATOM 5377 C C . ASN A 1 666 ? -14.153 54.487 -2.833 1.00 65.69 666 ASN A C 1
ATOM 5379 O O . ASN A 1 666 ? -13.322 53.867 -2.164 1.00 65.69 666 ASN A O 1
ATOM 5383 N N . GLY A 1 667 ? -14.439 55.771 -2.606 1.00 45.75 667 GLY A N 1
ATOM 5384 C CA . GLY A 1 667 ? -13.788 56.583 -1.571 1.00 45.75 667 GLY A CA 1
ATOM 5385 C C . GLY A 1 667 ? -13.737 55.920 -0.180 1.00 45.75 667 GLY A C 1
ATOM 5386 O O . GLY A 1 667 ? -14.688 55.278 0.275 1.00 45.75 667 GLY A O 1
ATOM 5387 N N . THR A 1 668 ? -12.613 56.104 0.516 1.00 48.28 668 THR A N 1
ATOM 5388 C CA . THR A 1 668 ? -12.128 55.299 1.655 1.00 48.28 668 THR A CA 1
ATOM 5389 C C . THR A 1 668 ? -12.893 55.476 2.981 1.00 48.28 668 THR A C 1
ATOM 5391 O O . THR A 1 668 ? -12.349 55.883 4.011 1.00 48.28 668 THR A O 1
ATOM 5394 N N . LYS A 1 669 ? -14.173 55.087 3.015 1.00 37.16 669 LYS A N 1
ATOM 5395 C CA . LYS A 1 669 ? -15.006 55.093 4.234 1.00 37.16 669 LYS A CA 1
ATOM 5396 C C . LYS A 1 669 ? -14.600 53.991 5.231 1.00 37.16 669 LYS A C 1
ATOM 5398 O O . LYS A 1 669 ? -15.226 52.933 5.305 1.00 37.16 669 LYS A O 1
ATOM 5403 N N . LYS A 1 670 ? -13.577 54.266 6.057 1.00 32.81 670 LYS A N 1
ATOM 5404 C CA . LYS A 1 670 ? -13.222 53.474 7.256 1.00 32.81 670 LYS A CA 1
ATOM 5405 C C . LYS A 1 670 ? -14.461 53.269 8.146 1.00 32.81 670 LYS A C 1
ATOM 5407 O O . LYS A 1 670 ? -14.997 54.229 8.698 1.00 32.81 670 LYS A O 1
ATOM 5412 N N . ARG A 1 671 ? -14.902 52.020 8.328 1.00 30.02 671 ARG A N 1
ATOM 5413 C CA . ARG A 1 671 ? -16.059 51.684 9.178 1.00 30.02 671 ARG A CA 1
ATOM 5414 C C . ARG A 1 671 ? -15.612 51.489 10.631 1.00 30.02 671 ARG A C 1
ATOM 5416 O O . ARG A 1 671 ? -14.784 50.627 10.907 1.00 30.02 671 ARG A O 1
ATOM 5423 N N . LYS A 1 672 ? -16.151 52.296 11.554 1.00 30.25 672 LYS A N 1
ATOM 5424 C CA . LYS A 1 672 ? -15.876 52.193 13.001 1.00 30.25 672 LYS A CA 1
ATOM 5425 C C . LYS A 1 672 ? -16.376 50.853 13.563 1.00 30.25 672 LYS A C 1
ATOM 5427 O O . LYS A 1 672 ? -17.402 50.339 1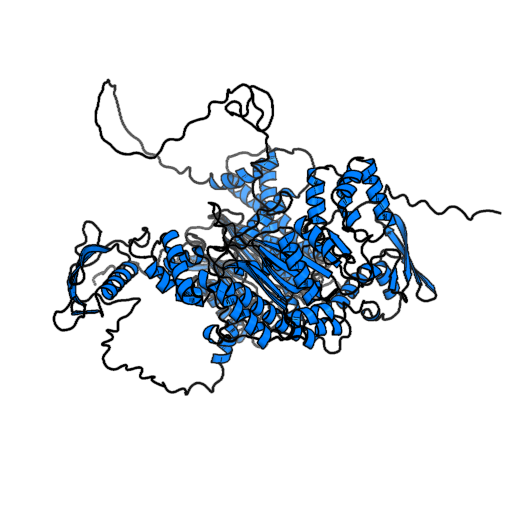3.117 1.00 30.25 672 LYS A O 1
ATOM 5432 N N . SER A 1 673 ? -15.678 50.324 14.566 1.00 28.50 673 SER A N 1
ATOM 5433 C CA . SER A 1 673 ? -16.139 49.190 15.372 1.00 28.50 673 SER A CA 1
ATOM 5434 C C . SER A 1 673 ? -17.312 49.589 16.281 1.00 28.50 673 SER A C 1
ATOM 5436 O O . SER A 1 673 ? -17.484 50.760 16.626 1.00 28.50 673 SER A O 1
ATOM 5438 N N . ARG A 1 674 ? -18.122 48.608 16.699 1.00 28.45 674 ARG A N 1
ATOM 5439 C CA . ARG A 1 674 ? -19.059 48.752 17.825 1.00 28.45 674 ARG A CA 1
ATOM 5440 C C . ARG A 1 674 ? -19.225 47.415 18.553 1.00 28.45 674 ARG A C 1
ATOM 5442 O O . ARG A 1 674 ? -19.117 46.360 17.934 1.00 28.45 674 ARG A O 1
ATOM 5449 N N . ALA A 1 675 ? -19.411 47.482 19.869 1.00 28.14 675 ALA A N 1
ATOM 5450 C CA . ALA A 1 675 ? -19.421 46.327 20.765 1.00 28.14 675 ALA A CA 1
ATOM 5451 C C . ALA A 1 675 ? -20.791 45.618 20.831 1.00 28.14 675 ALA A C 1
ATOM 5453 O O . ALA A 1 675 ? -21.773 46.071 20.245 1.00 28.14 675 ALA A O 1
ATOM 5454 N N . LYS A 1 676 ? -20.843 44.492 21.556 1.00 31.47 676 LYS A N 1
ATOM 5455 C CA . LYS A 1 676 ? -22.065 43.709 21.806 1.00 31.47 676 LYS A CA 1
ATOM 5456 C C . LYS A 1 676 ? -23.044 44.461 22.720 1.00 31.47 676 LYS A C 1
ATOM 5458 O O . LYS A 1 676 ? -22.617 45.074 23.692 1.00 31.47 676 LYS A O 1
ATOM 5463 N N . GLY A 1 677 ? -24.344 44.292 22.468 1.00 27.75 677 GLY A N 1
ATOM 5464 C CA . GLY A 1 677 ? -25.438 44.704 23.353 1.00 27.75 677 GLY A CA 1
ATOM 5465 C C . GLY A 1 677 ? -26.730 43.918 23.072 1.00 27.75 677 GLY A C 1
ATOM 5466 O O . GLY A 1 677 ? -26.979 43.519 21.937 1.00 27.75 677 GLY A O 1
ATOM 5467 N N . ARG A 1 678 ? -27.506 43.675 24.131 1.00 25.66 678 ARG A N 1
ATOM 5468 C CA . ARG A 1 678 ? -28.877 43.113 24.238 1.00 25.66 678 ARG A CA 1
ATOM 5469 C C . ARG A 1 678 ? -29.535 43.815 25.454 1.00 25.66 678 ARG A C 1
ATOM 5471 O O . ARG A 1 678 ? -28.768 44.408 26.219 1.00 25.66 678 ARG A O 1
ATOM 5478 N N . PRO A 1 679 ? -30.845 43.657 25.756 1.00 40.62 679 PRO A N 1
ATOM 5479 C CA . PRO A 1 679 ? -31.939 43.036 24.983 1.00 40.62 679 PRO A CA 1
ATOM 5480 C C . PRO A 1 679 ? -32.716 44.112 24.161 1.00 40.62 679 PRO A C 1
ATOM 5482 O O . PRO A 1 679 ? -31.999 44.756 23.400 1.00 40.62 679 PRO A O 1
ATOM 5485 N N . LEU A 1 680 ? -34.039 44.390 24.125 1.00 25.50 680 LEU A N 1
ATOM 5486 C CA . LEU A 1 680 ? -35.304 43.947 24.775 1.00 25.50 680 LEU A CA 1
ATOM 5487 C C . LEU A 1 680 ? -36.514 44.135 23.815 1.00 25.50 680 LEU A C 1
ATOM 5489 O O . LEU A 1 680 ? -36.414 44.904 22.867 1.00 25.50 680 LEU A O 1
ATOM 5493 N N . ASP A 1 681 ? -37.605 43.422 24.130 1.00 26.62 681 ASP A N 1
ATOM 5494 C CA . ASP A 1 681 ? -39.058 43.714 24.027 1.00 26.62 681 ASP A CA 1
ATOM 5495 C C . ASP A 1 681 ? -39.750 44.367 22.804 1.00 26.62 681 ASP A C 1
ATOM 5497 O O . ASP A 1 681 ? -39.245 45.267 22.144 1.00 26.62 681 ASP A O 1
ATOM 5501 N N . GLY A 1 682 ? -41.029 43.982 22.639 1.00 24.66 682 GLY A N 1
ATOM 5502 C CA . GLY A 1 682 ? -42.105 44.792 22.036 1.00 24.66 682 GLY A CA 1
ATOM 5503 C C . GLY A 1 682 ? -42.510 44.393 20.601 1.00 24.66 682 GLY A C 1
ATOM 5504 O O . GLY A 1 682 ? -41.726 44.606 19.688 1.00 24.66 682 GLY A O 1
ATOM 5505 N N . ILE A 1 683 ? -43.617 43.694 20.288 1.00 26.36 683 ILE A N 1
ATOM 5506 C CA . ILE A 1 683 ? -45.072 43.865 20.562 1.00 26.36 683 ILE A CA 1
ATOM 5507 C C . ILE A 1 683 ? -45.800 44.754 19.524 1.00 26.36 683 ILE A C 1
ATOM 5509 O O . ILE A 1 683 ? -45.658 45.967 19.555 1.00 26.36 683 ILE A O 1
ATOM 5513 N N . HIS A 1 684 ? -46.674 44.106 18.724 1.00 26.38 684 HIS A N 1
ATOM 5514 C CA . HIS A 1 684 ? -47.914 44.634 18.099 1.00 26.38 684 HIS A CA 1
ATOM 5515 C C . HIS A 1 684 ? -47.817 45.732 17.003 1.00 26.38 684 HIS A C 1
ATOM 5517 O O . HIS A 1 684 ? -46.877 46.511 16.978 1.00 26.38 684 HIS A O 1
ATOM 5523 N N . THR A 1 685 ? -48.761 45.896 16.054 1.00 24.75 685 THR A N 1
ATOM 5524 C CA . THR A 1 685 ? -49.784 44.997 15.438 1.00 24.75 685 THR A CA 1
ATOM 5525 C C . THR A 1 685 ? -50.255 45.596 14.093 1.00 24.75 685 THR A C 1
ATOM 5527 O O . THR A 1 685 ? -49.959 46.753 13.813 1.00 24.75 685 THR A O 1
ATOM 5530 N N . SER A 1 686 ? -51.140 44.874 13.381 1.00 25.58 686 SER A N 1
ATOM 5531 C CA . SER A 1 686 ? -52.216 45.407 12.507 1.00 25.58 686 SER A CA 1
ATOM 5532 C C . SER A 1 686 ? -51.832 45.902 11.099 1.00 25.58 686 SER A C 1
ATOM 5534 O O . SER A 1 686 ? -50.723 46.377 10.895 1.00 25.58 686 SER A O 1
ATOM 5536 N N . ALA A 1 687 ? -52.713 45.849 10.088 1.00 25.56 687 ALA A N 1
ATOM 5537 C CA . ALA A 1 687 ? -53.910 45.010 9.855 1.00 25.56 687 ALA A CA 1
ATOM 5538 C C . ALA A 1 687 ? -54.394 45.192 8.393 1.00 25.56 687 ALA A C 1
ATOM 5540 O O . ALA A 1 687 ? -53.900 46.069 7.692 1.00 25.56 687 ALA A O 1
ATOM 5541 N N . CYS A 1 688 ? -55.451 44.452 8.024 1.00 21.78 688 CYS A N 1
ATOM 5542 C CA . CYS A 1 688 ? -56.373 44.713 6.904 1.00 21.78 688 CYS A CA 1
ATOM 5543 C C . CYS A 1 688 ? -55.882 44.439 5.462 1.00 21.78 688 CYS A C 1
ATOM 5545 O O . CYS A 1 688 ? -54.728 44.680 5.138 1.00 21.78 688 CYS A O 1
ATOM 5547 N N . GLN A 1 689 ? -56.743 44.008 4.524 1.00 24.23 689 GLN A N 1
ATOM 5548 C CA . GLN A 1 689 ? -57.992 43.211 4.625 1.00 24.23 689 GLN A CA 1
ATOM 5549 C C . GLN A 1 689 ? -58.467 42.789 3.210 1.00 24.23 689 GLN A C 1
ATOM 5551 O O . GLN A 1 689 ? -57.997 43.348 2.224 1.00 24.23 689 GLN A O 1
ATOM 5556 N N . ARG A 1 690 ? -59.501 41.929 3.164 1.00 24.05 690 ARG A N 1
ATOM 5557 C CA . ARG A 1 690 ? -60.305 41.477 1.999 1.00 24.05 690 ARG A CA 1
ATOM 5558 C C . ARG A 1 690 ? -59.668 40.336 1.181 1.00 24.05 690 ARG A C 1
ATOM 5560 O O . ARG A 1 690 ? -58.527 40.460 0.764 1.00 24.05 690 ARG A O 1
ATOM 5567 N N . GLN A 1 691 ? -60.252 39.128 1.133 1.00 24.02 691 GLN A N 1
ATOM 5568 C CA . GLN A 1 691 ? -61.608 38.684 0.707 1.00 24.02 691 GLN A CA 1
ATOM 5569 C C . GLN A 1 691 ? -61.764 38.621 -0.823 1.00 24.02 691 GLN A C 1
ATOM 5571 O O . GLN A 1 691 ? -61.296 39.533 -1.495 1.00 24.02 691 GLN A O 1
ATOM 5576 N N . GLU A 1 692 ? -62.518 37.698 -1.436 1.00 24.05 692 GLU A N 1
ATOM 5577 C CA . GLU A 1 692 ? -62.911 36.290 -1.152 1.00 24.05 692 GLU A CA 1
ATOM 5578 C C . GLU A 1 692 ? -63.949 35.885 -2.226 1.00 24.05 692 GLU A C 1
ATOM 5580 O O . GLU A 1 692 ? -64.939 36.592 -2.396 1.00 24.05 692 GLU A O 1
ATOM 5585 N N . ALA A 1 693 ? -63.736 34.765 -2.925 1.00 23.14 693 ALA A N 1
ATOM 5586 C CA . ALA A 1 693 ? -64.738 33.970 -3.661 1.00 23.14 693 ALA A CA 1
ATOM 5587 C C . ALA A 1 693 ? -64.068 32.605 -3.979 1.00 23.14 693 ALA A C 1
ATOM 5589 O O . ALA A 1 693 ? -62.934 32.626 -4.453 1.00 23.14 693 ALA A O 1
ATOM 5590 N N . VAL A 1 694 ? -64.550 31.415 -3.575 1.00 24.80 694 VAL A N 1
ATOM 5591 C CA . VAL A 1 694 ? -65.874 30.765 -3.778 1.00 24.80 694 VAL A CA 1
ATOM 5592 C C . VAL A 1 694 ? -66.006 30.310 -5.250 1.00 24.80 694 VAL A C 1
ATOM 5594 O O . VAL A 1 694 ? -65.848 31.145 -6.133 1.00 24.80 694 VAL A O 1
ATOM 5597 N N . GLU A 1 695 ? -66.205 29.026 -5.605 1.00 22.22 695 GLU A N 1
ATOM 5598 C CA . GLU A 1 695 ? -66.777 27.865 -4.872 1.00 22.22 695 GLU A CA 1
ATOM 5599 C C . GLU A 1 695 ? -66.147 26.486 -5.267 1.00 22.22 695 GLU A C 1
ATOM 5601 O O . GLU A 1 695 ? -65.279 26.422 -6.136 1.00 22.22 695 GLU A O 1
ATOM 5606 N N . GLU A 1 696 ? -66.573 25.388 -4.618 1.00 24.22 696 GLU A N 1
ATOM 5607 C CA . GLU A 1 696 ? -66.221 23.961 -4.882 1.00 24.22 696 GLU A CA 1
ATOM 5608 C C . GLU A 1 696 ? -67.267 23.281 -5.850 1.00 24.22 696 GLU A C 1
ATOM 5610 O O . GLU A 1 696 ? -68.051 24.049 -6.413 1.00 24.22 696 GLU A O 1
ATOM 5615 N N . PRO A 1 697 ? -67.399 21.931 -6.096 1.00 35.31 697 PRO A N 1
ATOM 5616 C CA . PRO A 1 697 ? -66.713 20.749 -5.522 1.00 35.31 697 PRO A CA 1
ATOM 5617 C C . PRO A 1 697 ? -66.447 19.481 -6.406 1.00 35.31 697 PRO A C 1
ATOM 5619 O O . PRO A 1 697 ? -66.895 19.342 -7.537 1.00 35.31 697 PRO A O 1
ATOM 5622 N N . MET A 1 698 ? -65.827 18.485 -5.743 1.00 21.62 698 MET A N 1
ATOM 5623 C CA . MET A 1 698 ? -65.973 17.009 -5.872 1.00 21.62 698 MET A CA 1
ATOM 5624 C C . MET A 1 698 ? -65.272 16.152 -6.967 1.00 21.62 698 MET A C 1
ATOM 5626 O O . MET A 1 698 ? -65.621 16.143 -8.139 1.00 21.62 698 MET A O 1
ATOM 5630 N N . SER A 1 699 ? -64.428 15.239 -6.446 1.00 23.39 699 SER A N 1
ATOM 5631 C CA . SER A 1 699 ? -64.253 13.803 -6.785 1.00 23.39 699 SER A CA 1
ATOM 5632 C C . SER A 1 699 ? -63.791 13.335 -8.180 1.00 23.39 699 SER A C 1
ATOM 5634 O O . SER A 1 699 ? -64.538 13.414 -9.147 1.00 23.39 699 SER A O 1
ATOM 5636 N N . ILE A 1 700 ? -62.658 12.611 -8.224 1.00 22.64 700 ILE A N 1
ATOM 5637 C CA . ILE A 1 700 ? -62.582 11.132 -8.387 1.00 22.64 700 ILE A CA 1
ATOM 5638 C C . ILE A 1 700 ? -61.113 10.662 -8.252 1.00 22.64 700 ILE A C 1
ATOM 5640 O O . ILE A 1 700 ? -60.179 11.433 -8.458 1.00 22.64 700 ILE A O 1
ATOM 5644 N N . SER A 1 701 ? -60.898 9.405 -7.850 1.00 25.89 701 SER A N 1
ATOM 5645 C CA . SER A 1 701 ? -59.581 8.808 -7.579 1.00 25.89 701 SER A CA 1
ATOM 5646 C C . SER A 1 701 ? -58.981 8.031 -8.760 1.00 25.89 701 SER A C 1
ATOM 5648 O O . SER A 1 701 ? -59.614 7.098 -9.252 1.00 25.89 701 SER A O 1
ATOM 5650 N N . VAL A 1 702 ? -57.709 8.289 -9.087 1.00 26.22 702 VAL A N 1
ATOM 5651 C CA . VAL A 1 702 ? -56.783 7.309 -9.694 1.00 26.22 702 VAL A CA 1
ATOM 5652 C C . VAL A 1 702 ? -55.399 7.513 -9.066 1.00 26.22 702 VAL A C 1
ATOM 5654 O O . VAL A 1 702 ? -54.943 8.648 -8.952 1.00 26.22 702 VAL A O 1
ATOM 5657 N N . GLY A 1 703 ? -54.739 6.432 -8.645 1.00 24.22 703 GLY A N 1
ATOM 5658 C CA . GLY A 1 703 ? -53.342 6.445 -8.188 1.00 24.22 703 GLY A CA 1
ATOM 5659 C C . GLY A 1 703 ? -52.399 5.826 -9.225 1.00 24.22 703 GLY A C 1
ATOM 5660 O O . GLY A 1 703 ? -52.836 5.037 -10.061 1.00 24.22 703 GLY A O 1
ATOM 5661 N N . GLY A 1 704 ? -51.109 6.160 -9.163 1.00 24.28 704 GLY A N 1
ATOM 5662 C CA . GLY A 1 704 ? -50.077 5.562 -10.017 1.00 24.28 704 GLY A CA 1
ATOM 5663 C C . GLY A 1 704 ? -48.706 6.213 -9.826 1.00 24.28 704 GLY A C 1
ATOM 5664 O O . GLY A 1 704 ? -48.599 7.438 -9.783 1.00 24.28 704 GLY A O 1
ATOM 5665 N N . ASP A 1 705 ? -47.659 5.398 -9.699 1.00 28.56 705 ASP A N 1
ATOM 5666 C CA . ASP A 1 705 ? -46.300 5.858 -9.402 1.00 28.56 705 ASP A CA 1
ATOM 5667 C C . ASP A 1 705 ? -45.627 6.637 -10.542 1.00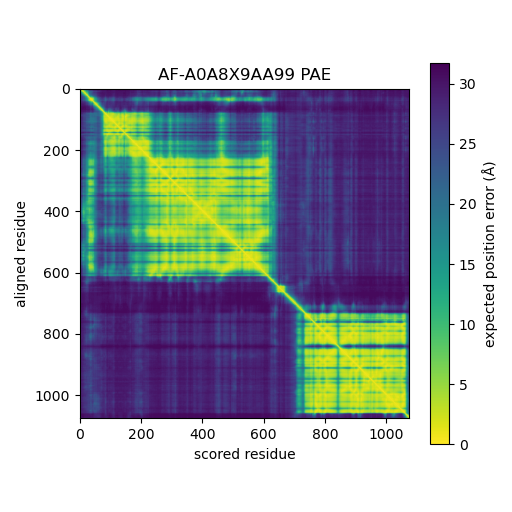 28.56 705 ASP A C 1
ATOM 5669 O O . ASP A 1 705 ? -45.522 6.172 -11.678 1.00 28.56 705 ASP A O 1
ATOM 5673 N N . MET A 1 706 ? -45.009 7.766 -10.185 1.00 27.89 706 MET A N 1
ATOM 5674 C CA . MET A 1 706 ? -43.921 8.392 -10.948 1.00 27.89 706 MET A CA 1
ATOM 5675 C C . MET A 1 706 ? -42.741 8.718 -10.019 1.00 27.89 706 MET A C 1
ATOM 5677 O O . MET A 1 706 ? -42.408 9.878 -9.790 1.00 27.89 706 MET A O 1
ATOM 5681 N N . GLY A 1 707 ? -42.118 7.674 -9.455 1.00 29.08 707 GLY A N 1
ATOM 5682 C CA . GLY A 1 707 ? -41.090 7.808 -8.409 1.00 29.08 707 GLY A CA 1
ATOM 5683 C C . GLY A 1 707 ? -39.671 7.314 -8.733 1.00 29.08 707 GLY A C 1
ATOM 5684 O O . GLY A 1 707 ? -38.757 7.636 -7.983 1.00 29.08 707 GLY A O 1
ATOM 5685 N N . HIS A 1 708 ? -39.443 6.553 -9.816 1.00 33.53 708 HIS A N 1
ATOM 5686 C CA . HIS A 1 708 ? -38.261 5.663 -9.881 1.00 33.53 708 HIS A CA 1
ATOM 5687 C C . HIS A 1 708 ? -37.193 5.911 -10.966 1.00 33.53 708 HIS A C 1
ATOM 5689 O O . HIS A 1 708 ? -36.181 5.215 -10.968 1.00 33.53 708 HIS A O 1
ATOM 5695 N N . PHE A 1 709 ? -37.347 6.897 -11.861 1.00 31.41 709 PHE A N 1
ATOM 5696 C CA . PHE A 1 709 ? -36.353 7.169 -12.927 1.00 31.41 709 PHE A CA 1
ATOM 5697 C C . PHE A 1 709 ? -35.384 8.334 -12.645 1.00 31.41 709 PHE A C 1
ATOM 5699 O O . PHE A 1 709 ? -34.499 8.614 -13.455 1.00 31.41 709 PHE A O 1
ATOM 5706 N N . SER A 1 710 ? -35.506 9.010 -11.495 1.00 34.41 710 SER A N 1
ATOM 5707 C CA . SER A 1 710 ? -34.615 10.128 -11.148 1.00 34.41 710 SER A CA 1
ATOM 5708 C C . SER A 1 710 ? -33.205 9.679 -10.741 1.00 34.41 710 SER A C 1
ATOM 5710 O O . SER A 1 710 ? -32.255 10.420 -10.989 1.00 34.41 710 SER A O 1
ATOM 5712 N N . SER A 1 711 ? -33.046 8.504 -10.120 1.00 36.34 711 SER A N 1
ATOM 5713 C CA . SER A 1 711 ? -31.754 8.012 -9.609 1.00 36.34 711 SER A CA 1
ATOM 5714 C C . SER A 1 711 ? -30.731 7.820 -10.731 1.00 36.34 711 SER A C 1
ATOM 5716 O O . SER A 1 711 ? -29.675 8.456 -10.704 1.00 36.34 711 SER A O 1
ATOM 5718 N N . MET A 1 712 ? -31.091 7.042 -11.760 1.00 38.03 712 MET A N 1
ATOM 5719 C CA . MET A 1 712 ? -30.226 6.727 -12.90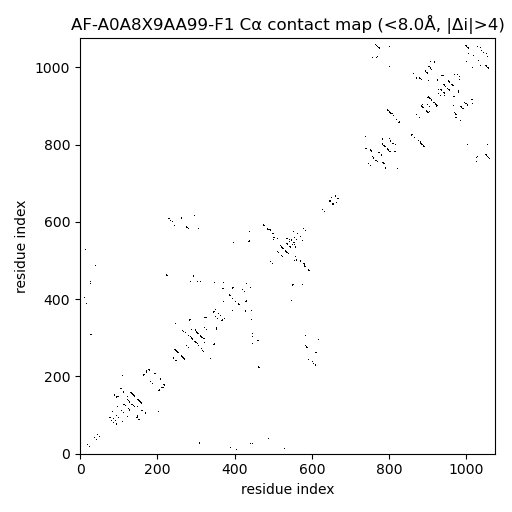7 1.00 38.03 712 MET A CA 1
ATOM 5720 C C . MET A 1 712 ? -29.624 7.987 -13.545 1.00 38.03 712 MET A C 1
ATOM 5722 O O . MET A 1 712 ? -28.424 8.038 -13.807 1.00 38.03 712 MET A O 1
ATOM 5726 N N . PHE A 1 713 ? -30.428 9.040 -13.737 1.00 36.34 713 PHE A N 1
ATOM 5727 C CA . PHE A 1 713 ? -29.954 10.299 -14.319 1.00 36.34 713 PHE A CA 1
ATOM 5728 C C . PHE A 1 713 ? -29.203 11.210 -13.338 1.00 36.34 713 PHE A C 1
ATOM 5730 O O . PHE A 1 713 ? -28.376 11.999 -13.789 1.00 36.34 713 PHE A O 1
ATOM 5737 N N . ASN A 1 714 ? -29.405 11.100 -12.022 1.00 36.19 714 ASN A N 1
ATOM 5738 C CA . ASN A 1 714 ? -28.675 11.913 -11.039 1.00 36.19 714 ASN A CA 1
ATOM 5739 C C . ASN A 1 714 ? -27.194 11.508 -10.916 1.00 36.19 714 ASN A C 1
ATOM 5741 O O . ASN A 1 714 ? -26.336 12.378 -10.735 1.00 36.19 714 ASN A O 1
ATOM 5745 N N . GLY A 1 715 ? -26.875 10.218 -11.079 1.00 36.34 715 GLY A N 1
ATOM 5746 C CA . GLY A 1 715 ? -25.496 9.759 -11.283 1.00 36.34 715 GLY A CA 1
ATOM 5747 C C . GLY A 1 715 ? -24.940 10.241 -12.629 1.00 36.34 715 GLY A C 1
ATOM 5748 O O . GLY A 1 715 ? -23.909 10.920 -12.685 1.00 36.34 715 GLY A O 1
ATOM 5749 N N . LEU A 1 716 ? -25.682 9.972 -13.711 1.00 39.91 716 LEU A N 1
ATOM 5750 C CA . LEU A 1 716 ? -25.311 10.313 -15.091 1.00 39.91 716 LEU A CA 1
ATOM 5751 C C . LEU A 1 716 ? -25.063 11.815 -15.313 1.00 39.91 716 LEU A C 1
ATOM 5753 O O . LEU A 1 716 ? -24.169 12.179 -16.074 1.00 39.91 716 LEU A O 1
ATOM 5757 N N . ALA A 1 717 ? -25.799 12.696 -14.630 1.00 36.91 717 ALA A N 1
ATOM 5758 C CA . ALA A 1 717 ? -25.685 14.149 -14.762 1.00 36.91 717 ALA A CA 1
ATOM 5759 C C . ALA A 1 717 ? -24.299 14.694 -14.373 1.00 36.91 717 ALA A C 1
ATOM 5761 O O . ALA A 1 717 ? -23.891 15.740 -14.882 1.00 36.91 717 ALA A O 1
ATOM 5762 N N . ARG A 1 718 ? -23.544 13.986 -13.516 1.00 38.69 718 ARG A N 1
ATOM 5763 C CA . ARG A 1 718 ? -22.147 14.345 -13.219 1.00 38.69 718 ARG A CA 1
ATOM 5764 C C . ARG A 1 718 ? -21.195 13.959 -14.359 1.00 38.69 718 ARG A C 1
ATOM 5766 O O . ARG A 1 718 ? -20.310 14.756 -14.658 1.00 38.69 718 ARG A O 1
ATOM 5773 N N . SER A 1 719 ? -21.410 12.824 -15.032 1.00 37.09 719 SER A N 1
ATOM 5774 C CA . SER A 1 719 ? -20.557 12.348 -16.143 1.00 37.09 719 SER A CA 1
ATOM 5775 C C . SER A 1 719 ? -20.887 12.976 -17.501 1.00 37.09 719 SER A C 1
ATOM 5777 O O . SER A 1 719 ? -19.989 13.421 -18.207 1.00 37.09 719 SER A O 1
ATOM 5779 N N . ILE A 1 720 ? -22.166 13.088 -17.875 1.00 35.88 720 ILE A N 1
ATOM 5780 C CA . ILE A 1 720 ? -22.577 13.601 -19.200 1.00 35.88 720 ILE A CA 1
ATOM 5781 C C . ILE A 1 720 ? -22.135 15.063 -19.422 1.00 35.88 720 ILE A C 1
ATOM 5783 O O . ILE A 1 720 ? -21.978 15.504 -20.564 1.00 35.88 720 ILE A O 1
ATOM 5787 N N . SER A 1 721 ? -21.888 15.812 -18.340 1.00 35.91 721 SER A N 1
ATOM 5788 C CA . SER A 1 721 ? -21.447 17.209 -18.400 1.00 35.91 721 SER A CA 1
ATOM 5789 C C . SER A 1 721 ? -20.042 17.425 -18.991 1.00 35.91 721 SER A C 1
ATOM 5791 O O . SER A 1 721 ? -19.793 18.518 -19.501 1.00 35.91 721 SER A O 1
ATOM 5793 N N . SER A 1 722 ? -19.152 16.417 -18.992 1.00 36.09 722 SER A N 1
ATOM 5794 C CA . SER A 1 722 ? -17.884 16.475 -19.744 1.00 36.09 722 SER A CA 1
ATOM 5795 C C . SER A 1 722 ? -18.072 16.019 -21.195 1.00 36.09 722 SER A C 1
ATOM 5797 O O . SER A 1 722 ? -17.708 16.738 -22.126 1.00 36.09 722 SER A O 1
ATOM 5799 N N . MET A 1 723 ? -18.723 14.871 -21.400 1.00 34.50 723 MET A N 1
ATOM 5800 C CA . MET A 1 723 ? -18.833 14.208 -22.707 1.00 34.50 723 MET A CA 1
ATOM 5801 C C . MET A 1 723 ? -19.594 15.010 -23.774 1.00 34.50 723 MET A C 1
ATOM 5803 O O . MET A 1 723 ? -19.244 14.944 -24.951 1.00 34.50 723 MET A O 1
ATOM 5807 N N . LYS A 1 724 ? -20.580 15.843 -23.406 1.00 32.06 724 LYS A N 1
ATOM 5808 C CA . LYS A 1 724 ? -21.296 16.698 -24.381 1.00 32.06 724 LYS A CA 1
ATOM 5809 C C . LYS A 1 724 ? -20.477 17.879 -24.934 1.00 32.06 724 LYS A C 1
ATOM 5811 O O . LYS A 1 724 ? -21.057 18.750 -25.582 1.00 32.06 724 LYS A O 1
ATOM 5816 N N . LYS A 1 725 ? -19.155 17.931 -24.712 1.00 34.47 725 LYS A N 1
ATOM 5817 C CA . LYS A 1 725 ? -18.293 19.029 -25.182 1.00 34.47 725 LYS A CA 1
ATOM 5818 C C . LYS A 1 725 ? -17.178 18.663 -26.169 1.00 34.47 725 LYS A C 1
ATOM 5820 O O . LYS A 1 725 ? -16.430 19.564 -26.544 1.00 34.47 725 LYS A O 1
ATOM 5825 N N . THR A 1 726 ? -17.132 17.424 -26.667 1.00 29.39 726 THR A N 1
ATOM 5826 C CA . THR A 1 726 ? -16.169 17.028 -27.713 1.00 29.39 726 THR A CA 1
ATOM 5827 C C . THR A 1 726 ? -16.784 16.054 -28.728 1.00 29.39 726 THR A C 1
ATOM 5829 O O . THR A 1 726 ? -16.638 14.843 -28.616 1.00 29.39 726 THR A O 1
ATOM 5832 N N . LYS A 1 727 ? -17.452 16.574 -29.770 1.00 29.73 727 LYS A N 1
ATOM 5833 C CA . LYS A 1 727 ? -17.589 15.838 -31.043 1.00 29.73 727 LYS A CA 1
ATOM 5834 C C . LYS A 1 727 ? -16.392 16.183 -31.929 1.00 29.73 727 LYS A C 1
ATOM 5836 O O . LYS A 1 727 ? -16.484 17.092 -32.744 1.00 29.73 727 LYS A O 1
ATOM 5841 N N . ASN A 1 728 ? -15.277 15.502 -31.675 1.00 25.83 728 ASN A N 1
ATOM 5842 C CA . ASN A 1 728 ? -14.170 15.202 -32.590 1.00 25.83 728 ASN A CA 1
ATOM 5843 C C . ASN A 1 728 ? -13.212 14.240 -31.861 1.00 25.83 728 ASN A C 1
ATOM 5845 O O . ASN A 1 728 ? -13.087 14.318 -30.640 1.00 25.83 728 ASN A O 1
ATOM 5849 N N . LEU A 1 729 ? -12.593 13.325 -32.610 1.00 31.06 729 LEU A N 1
ATOM 5850 C CA . LEU A 1 729 ? -11.650 12.312 -32.118 1.00 31.06 729 LEU A CA 1
ATOM 5851 C C . LEU A 1 729 ? -10.362 12.991 -31.576 1.00 31.06 729 LEU A C 1
ATOM 5853 O O . LEU A 1 729 ? -10.065 14.113 -31.983 1.00 31.06 729 LEU A O 1
ATOM 5857 N N . GLU A 1 730 ? -9.564 12.425 -30.661 1.00 31.73 730 GLU A N 1
ATOM 5858 C CA . GLU A 1 730 ? -9.441 11.033 -30.186 1.00 31.73 730 GLU A CA 1
ATOM 5859 C C . GLU A 1 730 ? -8.748 11.021 -28.792 1.00 31.73 730 GLU A C 1
ATOM 5861 O O . GLU A 1 730 ? -7.699 11.646 -28.673 1.00 31.73 730 GLU A O 1
ATOM 5866 N N . ASP A 1 731 ? -9.308 10.370 -27.751 1.00 32.94 731 ASP A N 1
ATOM 5867 C CA . ASP A 1 731 ? -8.604 9.745 -26.589 1.00 32.94 731 ASP A CA 1
ATOM 5868 C C . ASP A 1 731 ? -9.623 9.081 -25.615 1.00 32.94 731 ASP A C 1
ATOM 5870 O O . ASP A 1 731 ? -10.765 9.525 -25.496 1.00 32.94 731 ASP A O 1
ATOM 5874 N N . ASN A 1 732 ? -9.212 8.028 -24.895 1.00 35.47 732 ASN A N 1
ATOM 5875 C CA . ASN A 1 732 ? -10.028 7.161 -24.026 1.00 35.47 732 ASN A CA 1
ATOM 5876 C C . ASN A 1 732 ? -9.707 7.278 -22.508 1.00 35.47 732 ASN A C 1
ATOM 5878 O O . ASN A 1 732 ? -10.032 6.373 -21.731 1.00 35.47 732 ASN A O 1
ATOM 5882 N N . GLY A 1 733 ? -9.043 8.351 -22.062 1.00 38.84 733 GLY A N 1
ATOM 5883 C CA . GLY A 1 733 ? -8.553 8.489 -20.677 1.00 38.84 733 GLY A CA 1
ATOM 5884 C C . GLY A 1 733 ? -9.612 8.768 -19.590 1.00 38.84 733 GLY A C 1
ATOM 5885 O O . GLY A 1 733 ? -9.674 8.056 -18.584 1.00 38.84 733 GLY A O 1
ATOM 5886 N N . ASP A 1 734 ? -10.447 9.799 -19.776 1.00 47.12 734 ASP A N 1
ATOM 5887 C CA . ASP A 1 734 ? -11.199 10.488 -18.697 1.00 47.12 734 ASP A CA 1
ATOM 5888 C C . ASP A 1 734 ? -12.154 9.563 -17.899 1.00 47.12 734 ASP A C 1
ATOM 5890 O O . ASP A 1 734 ? -12.210 9.599 -16.666 1.00 47.12 734 ASP A O 1
ATOM 5894 N N . GLY A 1 735 ? -12.852 8.645 -18.580 1.00 47.75 735 GLY A N 1
ATOM 5895 C CA . GLY A 1 735 ? -13.775 7.697 -17.935 1.00 47.75 735 GLY A CA 1
ATOM 5896 C C . GLY A 1 735 ? -13.081 6.670 -17.028 1.00 47.75 735 GLY A C 1
ATOM 5897 O O . GLY A 1 735 ? -13.599 6.310 -15.965 1.00 47.75 735 GLY A O 1
ATOM 5898 N N . LYS A 1 736 ? -11.871 6.228 -17.397 1.00 55.62 736 LYS A N 1
ATOM 5899 C CA . LYS A 1 736 ? -11.114 5.220 -16.636 1.00 55.62 736 LYS A CA 1
ATOM 5900 C C . LYS A 1 736 ? -10.611 5.776 -15.305 1.00 55.62 736 LYS A C 1
ATOM 5902 O O . LYS A 1 736 ? -10.550 5.035 -14.322 1.00 55.62 736 LYS A O 1
ATOM 5907 N N . GLU A 1 737 ? -10.307 7.071 -15.222 1.00 58.62 737 GLU A N 1
ATOM 5908 C CA . GLU A 1 737 ? -9.954 7.715 -13.951 1.00 58.62 737 GLU A CA 1
ATOM 5909 C C . GLU A 1 737 ? -11.144 7.835 -12.996 1.00 58.62 737 GLU A C 1
ATOM 5911 O O . GLU A 1 737 ? -11.007 7.537 -11.804 1.00 58.62 737 GLU A O 1
ATOM 5916 N N . ALA A 1 738 ? -12.320 8.217 -13.505 1.00 64.19 738 ALA A N 1
ATOM 5917 C CA . ALA A 1 738 ? -13.531 8.335 -12.695 1.00 64.19 738 ALA A CA 1
ATOM 5918 C C . ALA A 1 738 ? -13.889 7.001 -12.015 1.00 64.19 738 ALA A C 1
ATOM 5920 O O . ALA A 1 738 ? -14.133 6.963 -10.806 1.00 64.19 738 ALA A O 1
ATOM 5921 N N . VAL A 1 739 ? -13.820 5.895 -12.759 1.00 66.44 739 VAL A N 1
ATOM 5922 C CA . VAL A 1 739 ? -14.071 4.541 -12.243 1.00 66.44 739 VAL A CA 1
ATOM 5923 C C . VAL A 1 739 ? -12.974 4.065 -11.280 1.00 66.44 739 VAL A C 1
ATOM 5925 O O . VAL A 1 739 ? -13.289 3.530 -10.211 1.00 66.44 739 VAL A O 1
ATOM 5928 N N . LYS A 1 740 ? -11.689 4.321 -11.577 1.00 69.75 740 LYS A N 1
ATOM 5929 C CA . LYS A 1 740 ? -10.581 4.075 -10.627 1.00 69.75 740 LYS A CA 1
ATOM 5930 C C . LYS A 1 740 ? -10.790 4.842 -9.309 1.00 69.75 740 LYS A C 1
ATOM 5932 O O . LYS A 1 740 ? -10.461 4.320 -8.242 1.00 69.75 740 LYS A O 1
ATOM 5937 N N . ALA A 1 741 ? -11.366 6.048 -9.350 1.00 68.25 741 ALA A N 1
ATOM 5938 C CA . ALA A 1 741 ? -11.707 6.823 -8.157 1.00 68.25 741 ALA A CA 1
ATOM 5939 C C . ALA A 1 741 ? -12.906 6.240 -7.381 1.00 68.25 741 ALA A C 1
ATOM 5941 O O . ALA A 1 741 ? -12.832 6.166 -6.154 1.00 68.25 741 ALA A O 1
ATOM 5942 N N . MET A 1 742 ? -13.958 5.767 -8.061 1.00 73.94 742 MET A N 1
ATOM 5943 C CA . MET A 1 742 ? -15.105 5.087 -7.428 1.00 73.94 742 MET A CA 1
ATOM 5944 C C . MET A 1 742 ? -14.660 3.836 -6.655 1.00 73.94 742 MET A C 1
ATOM 5946 O O . MET A 1 742 ? -14.931 3.719 -5.460 1.00 73.94 742 MET A O 1
ATOM 5950 N N . ALA A 1 743 ? -13.873 2.956 -7.286 1.00 68.25 743 ALA A N 1
ATOM 5951 C CA . ALA A 1 743 ? -13.318 1.765 -6.633 1.00 68.25 743 ALA A CA 1
ATOM 5952 C C . ALA A 1 743 ? -12.419 2.105 -5.428 1.00 68.25 743 ALA A C 1
ATOM 5954 O O . ALA A 1 743 ? -12.345 1.352 -4.456 1.00 68.25 743 ALA A O 1
ATOM 5955 N N . LYS A 1 744 ? -11.725 3.249 -5.477 1.00 69.75 744 LYS A N 1
ATOM 5956 C CA . LYS A 1 744 ? -10.852 3.728 -4.399 1.00 69.75 744 LYS A CA 1
ATOM 5957 C C . LYS A 1 744 ? -11.630 4.299 -3.214 1.00 69.75 744 LYS A C 1
ATOM 5959 O O . LYS A 1 744 ? -11.171 4.131 -2.086 1.00 69.75 744 LYS A O 1
ATOM 5964 N N . ASP A 1 745 ? -12.778 4.941 -3.440 1.00 71.62 745 ASP A N 1
ATOM 5965 C CA . ASP A 1 745 ? -13.625 5.412 -2.339 1.00 71.62 745 ASP A CA 1
ATOM 5966 C C . ASP A 1 745 ? -14.440 4.271 -1.719 1.00 71.62 745 ASP A C 1
ATOM 5968 O O . ASP A 1 745 ? -14.488 4.178 -0.497 1.00 71.62 745 ASP A O 1
ATOM 5972 N N . ALA A 1 746 ? -14.935 3.325 -2.523 1.00 65.94 746 ALA A N 1
ATOM 5973 C CA . ALA A 1 746 ? -15.568 2.101 -2.029 1.00 65.94 746 ALA A CA 1
ATOM 5974 C C . ALA A 1 746 ? -14.627 1.281 -1.122 1.00 65.94 746 ALA A C 1
ATOM 5976 O O . ALA A 1 746 ? -14.997 0.947 0.002 1.00 65.94 746 ALA A O 1
ATOM 5977 N N . LYS A 1 747 ? -13.357 1.079 -1.524 1.00 72.69 747 LYS A N 1
ATOM 5978 C CA . LYS A 1 747 ? -12.311 0.482 -0.659 1.00 72.69 747 LYS A CA 1
ATOM 5979 C C . LYS A 1 747 ? -12.040 1.286 0.625 1.00 72.69 747 LYS A C 1
ATOM 5981 O O . LYS A 1 747 ? -11.567 0.717 1.600 1.00 72.69 747 LYS A O 1
ATOM 5986 N N . LYS A 1 748 ? -12.296 2.601 0.632 1.00 67.50 748 LYS A N 1
ATOM 5987 C CA . LYS A 1 748 ? -12.120 3.497 1.795 1.00 67.50 748 LYS A CA 1
ATOM 5988 C C . LYS A 1 748 ? -13.342 3.504 2.728 1.00 67.50 748 LYS A C 1
ATOM 5990 O O . LYS A 1 748 ? -13.215 3.915 3.876 1.00 67.50 748 LYS A O 1
ATOM 5995 N N . ASN A 1 749 ? -14.504 3.101 2.218 1.00 67.56 749 ASN A N 1
ATOM 5996 C CA . ASN A 1 749 ? -15.785 3.052 2.928 1.00 67.56 749 ASN A CA 1
ATOM 5997 C C . ASN A 1 749 ? -16.165 1.610 3.316 1.00 67.56 749 ASN A C 1
ATOM 5999 O O . ASN A 1 749 ? -17.300 1.371 3.699 1.00 67.56 749 ASN A O 1
ATOM 6003 N N . GLU A 1 750 ? -15.231 0.660 3.176 1.00 72.69 750 GLU A N 1
ATOM 6004 C CA . GLU A 1 750 ? -15.385 -0.771 3.494 1.00 72.69 750 GLU A CA 1
ATOM 6005 C C . GLU A 1 750 ? -16.470 -1.508 2.670 1.00 72.69 750 GLU A C 1
ATOM 6007 O O . GLU A 1 750 ? -16.759 -2.675 2.906 1.00 72.69 750 GLU A O 1
ATOM 6012 N N . LEU A 1 751 ? -16.953 -0.885 1.585 1.00 77.00 751 LEU A N 1
ATOM 6013 C CA . LEU A 1 751 ? -17.958 -1.416 0.648 1.00 77.00 751 LEU A CA 1
ATOM 6014 C C . LEU A 1 751 ? -17.442 -2.542 -0.274 1.00 77.00 751 LEU A C 1
ATOM 6016 O O . LEU A 1 751 ? -18.150 -2.958 -1.190 1.00 77.00 751 LEU A O 1
ATOM 6020 N N . ILE A 1 752 ? -16.193 -2.995 -0.104 1.00 82.38 752 ILE A N 1
ATOM 6021 C CA . ILE A 1 752 ? -15.554 -4.024 -0.940 1.00 82.38 752 ILE A CA 1
ATOM 6022 C C . ILE A 1 752 ? -14.963 -5.133 -0.064 1.00 82.38 752 ILE A C 1
ATOM 6024 O O . ILE A 1 752 ? -13.935 -4.938 0.587 1.00 82.38 752 ILE A O 1
ATOM 6028 N N . LEU A 1 753 ? -15.563 -6.323 -0.136 1.00 81.12 753 LEU A N 1
ATOM 6029 C CA . LEU A 1 753 ? -15.098 -7.548 0.520 1.00 81.12 753 LEU A CA 1
ATOM 6030 C C . LEU A 1 753 ? -14.357 -8.443 -0.485 1.00 81.12 753 LEU A C 1
ATOM 6032 O O . LEU A 1 753 ? -14.737 -8.526 -1.651 1.00 81.12 753 LEU A O 1
ATOM 6036 N N . ARG A 1 754 ? -13.260 -9.078 -0.051 1.00 80.94 754 ARG A N 1
ATOM 6037 C CA . ARG A 1 754 ? -12.297 -9.818 -0.908 1.00 80.94 754 ARG A CA 1
ATOM 6038 C C . ARG A 1 754 ? -11.801 -11.133 -0.294 1.00 80.94 754 ARG A C 1
ATOM 6040 O O . ARG A 1 754 ? -10.786 -11.684 -0.720 1.00 80.94 754 ARG A O 1
ATOM 6047 N N . SER A 1 755 ? -12.473 -11.567 0.762 1.00 72.56 755 SER A N 1
ATOM 6048 C CA . SER A 1 755 ? -12.118 -12.672 1.648 1.00 72.56 755 SER A CA 1
ATOM 6049 C C . SER A 1 755 ? -13.386 -13.162 2.346 1.00 72.56 755 SER A C 1
ATOM 6051 O O . SER A 1 755 ? -14.416 -12.492 2.284 1.00 72.56 755 SER A O 1
ATOM 6053 N N . SER A 1 756 ? -13.302 -14.285 3.058 1.00 70.81 756 SER A N 1
ATOM 6054 C CA . SER A 1 756 ? -14.376 -14.754 3.939 1.00 70.81 756 SER A CA 1
ATOM 6055 C C . SER A 1 756 ? -14.862 -13.643 4.885 1.00 70.81 756 SER A C 1
ATOM 6057 O O . SER A 1 756 ? -14.041 -12.949 5.490 1.00 70.81 756 SER A O 1
ATOM 6059 N N . GLY A 1 757 ? -16.179 -13.470 5.002 1.00 71.50 757 GLY A N 1
ATOM 6060 C CA . GLY A 1 757 ? -16.811 -12.373 5.736 1.00 71.50 757 GLY A CA 1
ATOM 6061 C C . GLY A 1 757 ? -18.282 -12.172 5.356 1.00 71.50 757 GLY A C 1
ATOM 6062 O O . GLY A 1 757 ? -18.901 -13.028 4.726 1.00 71.50 757 GLY A O 1
ATOM 6063 N N . VAL A 1 758 ? -18.839 -11.023 5.740 1.00 68.06 758 VAL A N 1
ATOM 6064 C CA . VAL A 1 758 ? -20.208 -10.599 5.407 1.00 68.06 758 VAL A CA 1
ATOM 6065 C C . VAL A 1 758 ? -20.169 -9.136 4.973 1.00 68.06 758 VAL A C 1
ATOM 6067 O O . VAL A 1 758 ? -19.420 -8.358 5.562 1.00 68.06 758 VAL A O 1
ATOM 6070 N N . VAL A 1 759 ? -20.975 -8.758 3.979 1.00 64.88 759 VAL A N 1
ATOM 6071 C CA . VAL A 1 759 ? -21.281 -7.351 3.672 1.00 64.88 759 VAL A CA 1
ATOM 6072 C C . VAL A 1 759 ? -22.734 -7.079 4.058 1.00 64.88 759 VAL A C 1
ATOM 6074 O O . VAL A 1 759 ? -23.623 -7.856 3.703 1.00 64.88 759 VAL A O 1
ATOM 6077 N N . ASN A 1 760 ? -22.922 -6.053 4.890 1.00 58.84 760 ASN A N 1
ATOM 6078 C CA . ASN A 1 760 ? -24.194 -5.600 5.451 1.00 58.84 760 ASN A CA 1
ATOM 6079 C C . ASN A 1 760 ? -23.979 -4.194 6.042 1.00 58.84 760 ASN A C 1
ATOM 6081 O O . ASN A 1 760 ? -23.644 -4.055 7.220 1.00 58.84 760 ASN A O 1
ATOM 6085 N N . VAL A 1 761 ? -24.066 -3.159 5.208 1.00 50.44 761 VAL A N 1
ATOM 6086 C CA . VAL A 1 761 ? -23.834 -1.761 5.622 1.00 50.44 761 VAL A CA 1
ATOM 6087 C C . VAL A 1 761 ? -25.053 -1.224 6.383 1.00 50.44 761 VAL A C 1
ATOM 6089 O O . VAL A 1 761 ? -26.183 -1.558 6.034 1.00 50.44 761 VAL A O 1
ATOM 6092 N N . ASP A 1 762 ? -24.851 -0.368 7.393 1.00 41.81 762 ASP A N 1
ATOM 6093 C CA . ASP A 1 762 ? -25.926 0.283 8.167 1.00 41.81 762 ASP A CA 1
ATOM 6094 C C . ASP A 1 762 ? -26.968 0.972 7.256 1.00 41.81 762 ASP A C 1
ATOM 6096 O O . ASP A 1 762 ? -26.755 2.082 6.764 1.00 41.81 762 ASP A O 1
ATOM 6100 N N . GLY A 1 763 ? -28.120 0.321 7.058 1.00 47.16 763 GLY A N 1
ATOM 6101 C CA . GLY A 1 763 ? -29.221 0.803 6.212 1.00 47.16 763 GLY A CA 1
ATOM 6102 C C . GLY A 1 763 ? -29.295 0.200 4.801 1.00 47.16 763 GLY A C 1
ATOM 6103 O O . GLY A 1 763 ? -30.256 0.486 4.088 1.00 47.16 763 GLY A O 1
ATOM 6104 N N . SER A 1 764 ? -28.346 -0.653 4.405 1.00 53.00 764 SER A N 1
ATOM 6105 C CA . SER A 1 764 ? -28.419 -1.435 3.163 1.00 53.00 764 SER A CA 1
ATOM 6106 C C . SER A 1 764 ? -29.485 -2.533 3.276 1.00 53.00 764 SER A C 1
ATOM 6108 O O . SER A 1 764 ? -29.610 -3.200 4.301 1.00 53.00 764 SER A O 1
ATOM 6110 N N . ASN A 1 765 ? -30.250 -2.746 2.202 1.00 61.34 765 ASN A N 1
ATOM 6111 C CA . ASN A 1 765 ? -31.118 -3.924 2.040 1.00 61.34 765 ASN A CA 1
ATOM 6112 C C . ASN A 1 765 ? -30.401 -5.077 1.308 1.00 61.34 765 ASN A C 1
ATOM 6114 O O . ASN A 1 765 ? -31.012 -6.119 1.059 1.00 61.34 765 ASN A O 1
ATOM 6118 N N . ASN A 1 766 ? -29.130 -4.898 0.935 1.00 67.38 766 ASN A N 1
ATOM 6119 C CA . ASN A 1 766 ? -28.301 -5.956 0.369 1.00 67.38 766 ASN A CA 1
ATOM 6120 C C . ASN A 1 766 ? -27.547 -6.668 1.498 1.00 67.38 766 ASN A C 1
ATOM 6122 O O . ASN A 1 766 ? -27.035 -6.031 2.414 1.00 67.38 766 ASN A O 1
ATOM 6126 N N . LEU A 1 767 ? -27.494 -7.997 1.427 1.00 81.94 767 LEU A N 1
ATOM 6127 C CA . LEU A 1 767 ? -26.758 -8.834 2.369 1.00 81.94 767 LEU A CA 1
ATOM 6128 C C . LEU A 1 767 ? -26.015 -9.909 1.579 1.00 81.94 767 LEU A C 1
ATOM 6130 O O . LEU A 1 767 ? -26.643 -10.709 0.880 1.00 81.94 767 LEU A O 1
ATOM 6134 N N . ALA A 1 768 ? -24.692 -9.951 1.724 1.00 89.88 768 ALA A N 1
ATOM 6135 C CA . ALA A 1 768 ? -23.842 -10.953 1.089 1.00 89.88 768 ALA A CA 1
ATOM 6136 C C . ALA A 1 768 ? -23.016 -11.713 2.137 1.00 89.88 768 ALA A C 1
ATOM 6138 O O . ALA A 1 768 ? -22.221 -11.115 2.860 1.00 89.88 768 ALA A O 1
ATOM 6139 N N . SER A 1 769 ? -23.172 -13.037 2.202 1.00 92.12 769 SER A N 1
ATOM 6140 C CA . SER A 1 769 ? -22.290 -13.939 2.961 1.00 92.12 769 SER A CA 1
ATOM 6141 C C . SER A 1 769 ? -21.217 -14.488 2.021 1.00 92.12 769 SER A C 1
ATOM 6143 O O . SER A 1 769 ? -21.539 -14.930 0.920 1.00 92.12 769 SER A O 1
ATOM 6145 N N . VAL A 1 770 ? -19.950 -14.462 2.432 1.00 93.88 770 VAL A N 1
ATOM 6146 C CA . VAL A 1 770 ? -18.811 -14.928 1.626 1.00 93.88 770 VAL A CA 1
ATOM 6147 C C . VAL A 1 770 ? -17.949 -15.860 2.463 1.00 93.88 770 VAL A C 1
ATOM 6149 O O . VAL A 1 770 ? -17.584 -15.535 3.594 1.00 93.88 770 VAL A O 1
ATOM 6152 N N . TYR A 1 771 ? -17.565 -17.007 1.909 1.00 93.38 771 TYR A N 1
ATOM 6153 C CA . TYR A 1 771 ? -16.582 -17.878 2.543 1.00 93.38 771 TYR A CA 1
ATOM 6154 C C . TYR A 1 771 ? -15.752 -18.622 1.497 1.00 93.38 771 TYR A C 1
ATOM 6156 O O . TYR A 1 771 ? -16.288 -19.123 0.515 1.00 93.38 771 TYR A O 1
ATOM 6164 N N . SER A 1 772 ? -14.446 -18.695 1.731 1.00 92.50 772 SER A N 1
ATOM 6165 C CA . SER A 1 772 ? -13.488 -19.494 0.968 1.00 92.50 772 SER A CA 1
ATOM 6166 C C . SER A 1 772 ? -1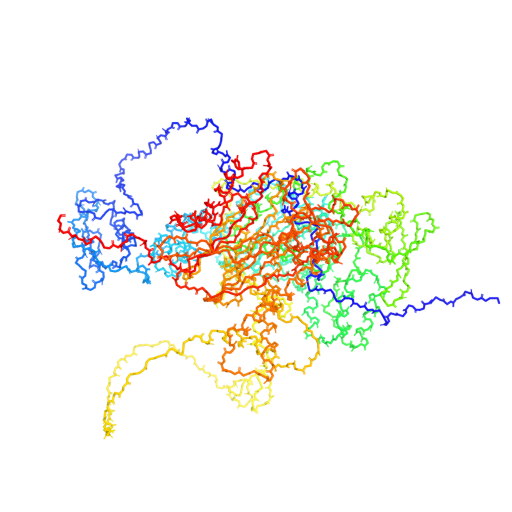2.670 -20.353 1.925 1.00 92.50 772 SER A C 1
ATOM 6168 O O . SER A 1 772 ? -12.300 -19.904 3.019 1.00 92.50 772 SER A O 1
ATOM 6170 N N . LYS A 1 773 ? -12.388 -21.587 1.511 1.00 90.69 773 LYS A N 1
ATOM 6171 C CA . LYS A 1 773 ? -11.581 -22.563 2.235 1.00 90.69 773 LYS A CA 1
ATOM 6172 C C . LYS A 1 773 ? -10.553 -23.172 1.292 1.00 90.69 773 LYS A C 1
ATOM 6174 O O . LYS A 1 773 ? -10.891 -23.598 0.196 1.00 90.69 773 LYS A O 1
ATOM 6179 N N . ARG A 1 774 ? -9.305 -23.233 1.761 1.00 93.31 774 ARG A N 1
ATOM 6180 C CA . ARG A 1 774 ? -8.203 -23.875 1.043 1.00 93.31 774 ARG A CA 1
ATOM 6181 C C . ARG A 1 774 ? -8.392 -25.397 0.987 1.00 93.31 774 ARG A C 1
ATOM 6183 O O . ARG A 1 774 ? -8.693 -25.998 2.023 1.00 93.31 774 ARG A O 1
ATOM 6190 N N . GLY A 1 775 ? -8.151 -25.974 -0.184 1.00 88.62 775 GLY A N 1
ATOM 6191 C CA . GLY A 1 775 ? -8.096 -27.410 -0.437 1.00 88.62 775 GLY A CA 1
ATOM 6192 C C . GLY A 1 775 ? -6.755 -28.061 -0.101 1.00 88.62 775 GLY A C 1
ATOM 6193 O O . GLY A 1 775 ? -5.948 -27.558 0.684 1.00 88.62 775 GLY A O 1
ATOM 6194 N N . GLU A 1 776 ? -6.511 -29.204 -0.731 1.00 89.62 776 GLU A N 1
ATOM 6195 C CA . GLU A 1 776 ? -5.334 -30.057 -0.536 1.00 89.62 776 GLU A CA 1
ATOM 6196 C C . GLU A 1 776 ? -4.387 -30.031 -1.756 1.00 89.62 776 GLU A C 1
ATOM 6198 O O . GLU A 1 776 ? -3.213 -30.372 -1.618 1.00 89.62 776 GLU A O 1
ATOM 6203 N N . LYS A 1 777 ? -4.847 -29.551 -2.925 1.00 79.69 777 LYS A N 1
ATOM 6204 C CA . LYS A 1 777 ? -4.077 -29.518 -4.190 1.00 79.69 777 LYS A CA 1
ATOM 6205 C C . LYS A 1 777 ? -2.871 -28.564 -4.222 1.00 79.69 777 LYS A C 1
ATOM 6207 O O . LYS A 1 777 ? -1.984 -28.740 -5.053 1.00 79.69 777 LYS A O 1
ATOM 6212 N N . GLY A 1 778 ? -2.814 -27.535 -3.372 1.00 82.06 778 GLY A N 1
ATOM 6213 C CA . GLY A 1 778 ? -1.754 -26.522 -3.460 1.00 82.06 778 GLY A CA 1
ATOM 6214 C C . GLY A 1 778 ? -1.970 -25.302 -2.569 1.00 82.06 778 GLY A C 1
ATOM 6215 O O . GLY A 1 778 ? -2.527 -25.408 -1.476 1.00 82.06 778 GLY A O 1
ATOM 6216 N N . VAL A 1 779 ? -1.485 -24.136 -3.005 1.00 84.12 779 VAL A N 1
ATOM 6217 C CA . VAL A 1 779 ? -1.917 -22.832 -2.463 1.00 84.12 779 VAL A CA 1
ATOM 6218 C C . VAL A 1 779 ? -3.359 -22.561 -2.887 1.00 84.12 779 VAL A C 1
ATOM 6220 O O . VAL A 1 779 ? -3.727 -22.981 -3.975 1.00 84.12 779 VAL A O 1
ATOM 6223 N N . ASN A 1 780 ? -4.139 -21.834 -2.079 1.00 89.00 780 ASN A N 1
ATOM 6224 C CA . ASN A 1 780 ? -5.511 -21.500 -2.467 1.00 89.00 780 ASN A CA 1
ATOM 6225 C C . ASN A 1 780 ? -5.506 -20.618 -3.733 1.00 89.00 780 ASN A C 1
ATOM 6227 O O . ASN A 1 780 ? -4.911 -19.524 -3.731 1.00 89.00 780 ASN A O 1
ATOM 6231 N N . GLN A 1 781 ? -6.110 -21.132 -4.804 1.00 92.00 781 GLN A N 1
ATOM 6232 C CA . GLN A 1 781 ? -6.179 -20.495 -6.114 1.00 92.00 781 GLN A CA 1
ATOM 6233 C C . GLN A 1 781 ? -7.473 -19.701 -6.326 1.00 92.00 781 GLN A C 1
ATOM 6235 O O . GLN A 1 781 ? -7.416 -18.668 -7.002 1.00 92.00 781 GLN A O 1
ATOM 6240 N N . ASP A 1 782 ? -8.566 -20.100 -5.669 1.00 96.25 782 ASP A N 1
ATOM 6241 C CA . ASP A 1 782 ? -9.829 -19.363 -5.635 1.00 96.25 782 ASP A CA 1
ATOM 6242 C C . ASP A 1 782 ? -9.644 -17.907 -5.194 1.00 96.25 782 ASP A C 1
ATOM 6244 O O . ASP A 1 782 ? -8.863 -17.554 -4.296 1.00 96.25 782 ASP A O 1
ATOM 6248 N N . CYS A 1 783 ? -10.482 -17.030 -5.741 1.00 94.69 783 CYS A N 1
ATOM 6249 C CA . CYS A 1 783 ? -10.788 -15.777 -5.075 1.00 94.69 783 CYS A CA 1
ATOM 6250 C C . CYS A 1 783 ? -12.201 -15.264 -5.372 1.00 94.69 783 CYS A C 1
ATOM 6252 O O . CYS A 1 783 ? -12.887 -15.677 -6.301 1.00 94.69 783 CYS A O 1
ATOM 6254 N N . CYS A 1 784 ? -12.642 -14.324 -4.543 1.00 95.00 784 CYS A N 1
ATOM 6255 C CA . CYS A 1 784 ? -13.959 -13.711 -4.621 1.00 95.00 784 CYS A CA 1
ATOM 6256 C C . CYS A 1 784 ? -13.867 -12.194 -4.421 1.00 95.00 784 CYS A C 1
ATOM 6258 O O . CYS A 1 784 ? -12.898 -11.674 -3.852 1.00 95.00 784 CYS A O 1
ATOM 6260 N N . ILE A 1 785 ? -14.889 -11.478 -4.884 1.00 94.94 785 ILE A N 1
ATOM 6261 C CA . ILE A 1 785 ? -15.128 -10.077 -4.550 1.00 94.94 785 ILE A CA 1
ATOM 6262 C C . ILE A 1 785 ? -16.628 -9.803 -4.432 1.00 94.94 785 ILE A C 1
ATOM 6264 O O . ILE A 1 785 ? -17.427 -10.291 -5.229 1.00 94.94 785 ILE A O 1
ATOM 6268 N N . VAL A 1 786 ? -16.993 -8.971 -3.463 1.00 93.62 786 VAL A N 1
ATOM 6269 C CA . VAL A 1 786 ? -18.294 -8.299 -3.386 1.00 93.62 786 VAL A CA 1
ATOM 6270 C C . VAL A 1 786 ? -18.028 -6.799 -3.331 1.00 93.62 786 VAL A C 1
ATOM 6272 O O . VAL A 1 786 ? -17.084 -6.372 -2.665 1.00 93.62 786 VAL A O 1
ATOM 6275 N N . TRP A 1 787 ? -18.820 -6.006 -4.050 1.00 91.94 787 TRP A N 1
ATOM 6276 C CA . TRP A 1 787 ? -18.750 -4.546 -4.072 1.00 91.94 787 TRP A CA 1
ATOM 6277 C C . TRP A 1 787 ? -20.177 -3.969 -3.989 1.00 91.94 787 TRP A C 1
ATOM 6279 O O . TRP A 1 787 ? -20.917 -4.009 -4.973 1.00 91.94 787 TRP A O 1
ATOM 6289 N N . GLU A 1 788 ? -20.550 -3.444 -2.815 1.00 87.31 788 GLU A N 1
ATOM 6290 C CA . GLU A 1 788 ? -21.798 -2.693 -2.578 1.00 87.31 788 GLU A CA 1
ATOM 6291 C C . GLU A 1 788 ? -21.692 -1.228 -3.039 1.00 87.31 788 GLU A C 1
ATOM 6293 O O . GLU A 1 788 ? -20.603 -0.664 -3.136 1.00 87.31 788 GLU A O 1
ATOM 6298 N N . GLU A 1 789 ? -22.833 -0.615 -3.360 1.00 86.50 789 GLU A N 1
ATOM 6299 C CA . GLU A 1 789 ? -22.911 0.666 -4.078 1.00 86.50 789 GLU A CA 1
ATOM 6300 C C . GLU A 1 789 ? -22.095 0.644 -5.390 1.00 86.50 789 GLU A C 1
ATOM 6302 O O . GLU A 1 789 ? -21.275 1.531 -5.664 1.00 86.50 789 GLU A O 1
ATOM 6307 N N . PHE A 1 790 ? -22.253 -0.405 -6.205 1.00 88.06 790 PHE A N 1
ATOM 6308 C CA . PHE A 1 790 ? -21.442 -0.594 -7.411 1.00 88.06 790 PHE A CA 1
ATOM 6309 C C . PHE A 1 790 ? -21.643 0.572 -8.395 1.00 88.06 790 PHE A C 1
ATOM 6311 O O . PHE A 1 790 ? -22.750 0.863 -8.839 1.00 88.06 790 PHE A O 1
ATOM 6318 N N . GLY A 1 791 ? -20.559 1.288 -8.707 1.00 80.62 791 GLY A N 1
ATOM 6319 C CA . GLY A 1 791 ? -20.619 2.539 -9.474 1.00 80.62 791 GLY A CA 1
ATOM 6320 C C . GLY A 1 791 ? -21.222 3.736 -8.730 1.00 80.62 791 GLY A C 1
ATOM 6321 O O . GLY A 1 791 ? -21.706 4.676 -9.366 1.00 80.62 791 GLY A O 1
ATOM 6322 N N . CYS A 1 792 ? -21.183 3.715 -7.395 1.00 74.62 792 CYS A N 1
ATOM 6323 C CA . CYS A 1 792 ? -21.806 4.698 -6.506 1.00 74.62 792 CYS A CA 1
ATOM 6324 C C . CYS A 1 792 ? -23.321 4.845 -6.746 1.00 74.62 792 CYS A C 1
ATOM 6326 O O . CYS A 1 792 ? -23.843 5.960 -6.702 1.00 74.62 792 CYS A O 1
ATOM 6328 N N . GLN A 1 793 ? -24.000 3.730 -7.045 1.00 76.38 793 GLN A N 1
ATOM 6329 C CA . GLN A 1 793 ? -25.461 3.628 -7.112 1.00 76.38 793 GLN A CA 1
ATOM 6330 C C . GLN A 1 793 ? -25.944 2.751 -5.949 1.00 76.38 793 GLN A C 1
ATOM 6332 O O . GLN A 1 793 ? -25.552 1.590 -5.855 1.00 76.38 793 GLN A O 1
ATOM 6337 N N . GLU A 1 794 ? -26.768 3.302 -5.056 1.00 75.06 794 GLU A N 1
ATOM 6338 C CA . GLU A 1 794 ? -27.228 2.644 -3.817 1.00 75.06 794 GLU A CA 1
ATOM 6339 C C . GLU A 1 794 ? -28.051 1.359 -4.082 1.00 75.06 794 GLU A C 1
ATOM 6341 O O . GLU A 1 794 ? -28.094 0.457 -3.248 1.00 75.06 794 GLU A O 1
ATOM 6346 N N . ASP A 1 795 ? -28.663 1.239 -5.266 1.00 80.44 795 ASP A N 1
ATOM 6347 C CA . ASP A 1 795 ? -29.451 0.086 -5.719 1.00 80.44 795 ASP A CA 1
ATOM 6348 C C . ASP A 1 795 ? -28.632 -0.995 -6.456 1.00 80.44 795 ASP A C 1
ATOM 6350 O O . ASP A 1 795 ? -29.211 -1.964 -6.962 1.00 80.44 795 ASP A O 1
ATOM 6354 N N . MET A 1 796 ? -27.300 -0.849 -6.527 1.00 88.75 796 MET A N 1
ATOM 6355 C CA . MET A 1 796 ? -26.414 -1.761 -7.256 1.00 88.75 796 MET A CA 1
ATOM 6356 C C . MET A 1 796 ? -25.382 -2.462 -6.366 1.00 88.75 796 MET A C 1
ATOM 6358 O O . MET A 1 796 ? -24.690 -1.845 -5.556 1.00 88.75 796 MET A O 1
ATOM 6362 N N . ILE A 1 797 ? -25.208 -3.765 -6.592 1.00 91.38 797 ILE A N 1
ATOM 6363 C CA . ILE A 1 797 ? -24.153 -4.586 -5.982 1.00 91.38 797 ILE A CA 1
ATOM 6364 C C . ILE A 1 797 ? -23.557 -5.522 -7.040 1.00 91.38 797 ILE A C 1
ATOM 6366 O O . ILE A 1 797 ? -24.284 -6.165 -7.801 1.00 91.38 797 ILE A O 1
ATOM 6370 N N . PHE A 1 798 ? -22.226 -5.584 -7.089 1.00 95.44 798 PHE A N 1
ATOM 6371 C CA . PHE A 1 798 ? -21.467 -6.534 -7.904 1.00 95.44 798 PHE A CA 1
ATOM 6372 C C . PHE A 1 798 ? -20.946 -7.664 -7.013 1.00 95.44 798 PHE A C 1
ATOM 6374 O O . PHE A 1 798 ? -20.366 -7.405 -5.956 1.00 95.44 798 PHE A O 1
ATOM 6381 N N . CYS A 1 799 ? -21.078 -8.912 -7.453 1.00 96.88 799 CYS A N 1
ATOM 6382 C CA . CYS A 1 799 ? -20.351 -10.043 -6.880 1.00 96.88 799 CYS A CA 1
ATOM 6383 C C . CYS A 1 799 ? -19.626 -10.807 -7.992 1.00 96.88 799 CYS A C 1
ATOM 6385 O O . CYS A 1 799 ? -20.124 -10.913 -9.112 1.00 96.88 799 CYS A O 1
ATOM 6387 N N . GLY A 1 800 ? -18.454 -11.353 -7.683 1.00 97.19 800 GLY A N 1
ATOM 6388 C CA . GLY A 1 800 ? -17.677 -12.168 -8.609 1.00 97.19 800 GLY A CA 1
ATOM 6389 C C . GLY A 1 800 ? -16.890 -13.242 -7.879 1.00 97.19 800 GLY A C 1
ATOM 6390 O O . GLY A 1 800 ? -16.312 -12.974 -6.822 1.00 97.19 800 GLY A O 1
ATOM 6391 N N . ILE A 1 801 ? -16.866 -14.440 -8.448 1.00 97.81 801 ILE A N 1
ATOM 6392 C CA . ILE A 1 801 ? -16.090 -15.580 -7.976 1.00 97.81 801 ILE A CA 1
ATOM 6393 C C . ILE A 1 801 ? -15.268 -16.148 -9.138 1.00 97.81 801 ILE A C 1
ATOM 6395 O O . ILE A 1 801 ? -15.721 -16.159 -10.285 1.00 97.81 801 ILE A O 1
ATOM 6399 N N . PHE A 1 802 ? -14.033 -16.524 -8.827 1.00 98.12 802 PHE A N 1
ATOM 6400 C CA . PHE A 1 802 ? -12.984 -16.838 -9.789 1.00 98.12 802 PHE A CA 1
ATOM 6401 C C . PHE A 1 802 ? -12.228 -18.056 -9.262 1.00 98.12 802 PHE A C 1
ATOM 6403 O O . PHE A 1 802 ? -11.503 -17.949 -8.270 1.00 98.12 802 PHE A O 1
ATOM 6410 N N . ASP A 1 803 ? -12.457 -19.192 -9.903 1.00 97.88 803 ASP A N 1
ATOM 6411 C CA . ASP A 1 803 ? -11.750 -20.457 -9.701 1.00 97.88 803 ASP A CA 1
ATOM 6412 C C . ASP A 1 803 ? -10.417 -20.364 -10.449 1.00 97.88 803 ASP A C 1
ATOM 6414 O O . ASP A 1 803 ? -10.397 -19.865 -11.577 1.00 97.88 803 ASP A O 1
ATOM 6418 N N . GLY A 1 804 ? -9.293 -20.710 -9.829 1.00 96.81 804 GLY A N 1
ATOM 6419 C CA . GLY A 1 804 ? -7.962 -20.455 -10.391 1.00 96.81 804 GLY A CA 1
ATOM 6420 C C . GLY A 1 804 ? -7.205 -21.748 -10.648 1.00 96.81 804 GLY A C 1
ATOM 6421 O O . GLY A 1 804 ? -7.104 -22.572 -9.751 1.00 96.81 804 GLY A O 1
ATOM 6422 N N . HIS A 1 805 ? -6.591 -21.904 -11.823 1.00 94.56 805 HIS A N 1
ATOM 6423 C CA . HIS A 1 805 ? -5.911 -23.156 -12.173 1.00 94.56 805 HIS A CA 1
ATOM 6424 C C . HIS A 1 805 ? -4.548 -22.962 -12.845 1.00 94.56 805 HIS A C 1
ATOM 6426 O O . HIS A 1 805 ? -4.233 -21.923 -13.429 1.00 94.56 805 HIS A O 1
ATOM 6432 N N . GLY A 1 806 ? -3.714 -23.997 -12.749 1.00 91.19 806 GLY A N 1
ATOM 6433 C CA . GLY A 1 806 ? -2.325 -23.976 -13.204 1.00 91.19 806 GLY A CA 1
ATOM 6434 C C . GLY A 1 806 ? -1.360 -23.353 -12.185 1.00 91.19 806 GLY A C 1
ATOM 6435 O O . GLY A 1 806 ? -1.740 -22.848 -11.124 1.00 91.19 806 GLY A O 1
ATOM 6436 N N . THR A 1 807 ? -0.064 -23.389 -12.496 1.00 87.94 807 THR A N 1
ATOM 6437 C CA . THR A 1 807 ? 1.017 -22.984 -11.573 1.00 87.94 807 THR A CA 1
ATOM 6438 C C . THR A 1 807 ? 0.901 -21.534 -11.077 1.00 87.94 807 THR A C 1
ATOM 6440 O O . THR A 1 807 ? 1.285 -21.238 -9.943 1.00 87.94 807 THR A O 1
ATOM 6443 N N . TRP A 1 808 ? 0.297 -20.646 -11.869 1.00 90.50 808 TRP A N 1
ATOM 6444 C CA . TRP A 1 808 ? 0.029 -19.242 -11.542 1.00 90.50 808 TRP A CA 1
ATOM 6445 C C . TRP A 1 808 ? -1.469 -18.905 -11.445 1.00 90.50 808 TRP A C 1
ATOM 6447 O O . TRP A 1 808 ? -1.795 -17.728 -11.295 1.00 90.50 808 TRP A O 1
ATOM 6457 N N . GLY A 1 809 ? -2.383 -19.887 -11.448 1.00 89.69 809 GLY A N 1
ATOM 6458 C CA . GLY A 1 809 ? -3.840 -19.659 -11.381 1.00 89.69 809 GLY A CA 1
ATOM 6459 C C . GLY A 1 809 ? -4.252 -18.725 -10.242 1.00 89.69 809 GLY A C 1
ATOM 6460 O O . GLY A 1 809 ? -4.915 -17.711 -10.447 1.00 89.69 809 GLY A O 1
ATOM 6461 N N . HIS A 1 810 ? -3.690 -18.956 -9.055 1.00 88.38 810 HIS A N 1
ATOM 6462 C CA . HIS A 1 810 ? -3.829 -18.090 -7.879 1.00 88.38 810 HIS A CA 1
ATOM 6463 C C . HIS A 1 810 ? -3.378 -16.620 -8.053 1.00 88.38 810 HIS A C 1
ATOM 6465 O O . HIS A 1 810 ? -3.729 -15.788 -7.214 1.00 88.38 810 HIS A O 1
ATOM 6471 N N . PHE A 1 811 ? -2.596 -16.270 -9.077 1.00 88.69 811 PHE A N 1
ATOM 6472 C CA . PHE A 1 811 ? -2.298 -14.886 -9.474 1.00 88.69 811 PHE A CA 1
ATOM 6473 C C . PHE A 1 811 ? -3.216 -14.406 -10.603 1.00 88.69 811 PHE A C 1
ATOM 6475 O O . PHE A 1 811 ? -3.663 -13.258 -10.563 1.00 88.69 811 PHE A O 1
ATOM 6482 N N . VAL A 1 812 ? -3.523 -15.275 -11.571 1.00 92.88 812 VAL A N 1
ATOM 6483 C CA . VAL A 1 812 ? -4.441 -14.989 -12.684 1.00 92.88 812 VAL A CA 1
ATOM 6484 C C . VAL A 1 812 ? -5.835 -14.628 -12.157 1.00 92.88 812 VAL A C 1
ATOM 6486 O O . VAL A 1 812 ? -6.304 -13.517 -12.412 1.00 92.88 812 VAL A O 1
ATOM 6489 N N . ALA A 1 813 ? -6.428 -15.480 -11.315 1.00 94.38 813 ALA A N 1
ATOM 6490 C CA . ALA A 1 813 ? -7.704 -15.246 -10.634 1.00 94.38 813 ALA A CA 1
ATOM 6491 C C . ALA A 1 813 ? -7.723 -13.898 -9.896 1.00 94.38 813 ALA A C 1
ATOM 6493 O O . ALA A 1 813 ? -8.625 -13.076 -10.075 1.00 94.38 813 ALA A O 1
ATOM 6494 N N . LYS A 1 814 ? -6.665 -13.604 -9.124 1.00 92.31 814 LYS A N 1
ATOM 6495 C CA . LYS A 1 814 ? -6.545 -12.346 -8.370 1.00 92.31 814 LYS A CA 1
ATOM 6496 C C . LYS A 1 814 ? -6.458 -11.119 -9.283 1.00 92.31 814 LYS A C 1
ATOM 6498 O O . LYS A 1 814 ? -7.036 -10.093 -8.926 1.00 92.31 814 LYS A O 1
ATOM 6503 N N . ASN A 1 815 ? -5.789 -11.214 -10.436 1.00 92.50 815 ASN A N 1
ATOM 6504 C CA . ASN A 1 815 ? -5.703 -10.135 -11.427 1.00 92.50 815 ASN A CA 1
ATOM 6505 C C . ASN A 1 815 ? -7.058 -9.884 -12.113 1.00 92.50 815 ASN A C 1
ATOM 6507 O O . ASN A 1 815 ? -7.517 -8.741 -12.174 1.00 92.50 815 ASN A O 1
ATOM 6511 N N . VAL A 1 816 ? -7.742 -10.945 -12.554 1.00 95.56 816 VAL A N 1
ATOM 6512 C CA . VAL A 1 816 ? -9.084 -10.862 -13.159 1.00 95.56 816 VAL A CA 1
ATOM 6513 C C . VAL A 1 816 ? -10.087 -10.271 -12.159 1.00 95.56 816 VAL A C 1
ATOM 6515 O O . VAL A 1 816 ? -10.747 -9.280 -12.469 1.00 95.56 816 VAL A O 1
ATOM 6518 N N . ARG A 1 817 ? -10.104 -10.750 -10.908 1.00 95.25 817 ARG A N 1
ATOM 6519 C CA . ARG A 1 817 ? -10.899 -10.184 -9.799 1.00 95.25 817 ARG A CA 1
ATOM 6520 C C . ARG A 1 817 ? -10.635 -8.692 -9.552 1.00 95.25 817 ARG A C 1
ATOM 6522 O O . ARG A 1 817 ? -11.559 -7.949 -9.220 1.00 95.25 817 ARG A O 1
ATOM 6529 N N . ASP A 1 818 ? -9.382 -8.242 -9.632 1.00 89.94 818 ASP A N 1
ATOM 6530 C CA . ASP A 1 818 ? -9.022 -6.843 -9.360 1.00 89.94 818 ASP A CA 1
ATOM 6531 C C . ASP A 1 818 ? -9.322 -5.886 -10.526 1.00 89.94 818 ASP A C 1
ATOM 6533 O O . ASP A 1 818 ? -9.599 -4.706 -10.284 1.00 89.94 818 ASP A O 1
ATOM 6537 N N . THR A 1 819 ? -9.302 -6.380 -11.766 1.00 91.25 819 THR A N 1
ATOM 6538 C CA . THR A 1 819 ? -9.480 -5.574 -12.989 1.00 91.25 819 THR A CA 1
ATOM 6539 C C . THR A 1 819 ? -10.900 -5.622 -13.553 1.00 91.25 819 THR A C 1
ATOM 6541 O O . THR A 1 819 ? -11.409 -4.593 -14.001 1.00 91.25 819 THR A O 1
ATOM 6544 N N . MET A 1 820 ? -11.586 -6.766 -13.490 1.00 94.25 820 MET A N 1
ATOM 6545 C CA . MET A 1 820 ? -12.907 -6.952 -14.098 1.00 94.25 820 MET A CA 1
ATOM 6546 C C . MET A 1 820 ? -13.981 -5.973 -13.593 1.00 94.25 820 MET A C 1
ATOM 6548 O O . MET A 1 820 ? -14.666 -5.409 -14.443 1.00 94.25 820 MET A O 1
ATOM 6552 N N . PRO A 1 821 ? -14.134 -5.671 -12.285 1.00 93.69 821 PRO A N 1
ATOM 6553 C CA . PRO A 1 821 ? -15.199 -4.773 -11.826 1.00 93.69 821 PRO A CA 1
ATOM 6554 C C . PRO A 1 821 ? -15.004 -3.321 -12.287 1.00 93.69 821 PRO A C 1
ATOM 6556 O O . PRO A 1 821 ? -15.976 -2.610 -12.535 1.00 93.69 821 PRO A O 1
ATOM 6559 N N . THR A 1 822 ? -13.752 -2.864 -12.421 1.00 89.75 822 THR A N 1
ATOM 6560 C CA . THR A 1 822 ? -13.459 -1.515 -12.931 1.00 89.75 822 THR A CA 1
ATOM 6561 C C . THR A 1 822 ? -13.550 -1.462 -14.453 1.00 89.75 822 THR A C 1
ATOM 6563 O O . THR A 1 822 ? -14.164 -0.543 -14.983 1.00 89.75 822 THR A O 1
ATOM 6566 N N . SER A 1 823 ? -13.052 -2.480 -15.160 1.00 92.69 823 SER A N 1
ATOM 6567 C CA . SER A 1 823 ? -13.255 -2.612 -16.608 1.00 92.69 823 SER A CA 1
ATOM 6568 C C . SER A 1 823 ? -14.751 -2.666 -16.968 1.00 92.69 823 SER A C 1
ATOM 6570 O O . SER A 1 823 ? -15.186 -1.950 -17.870 1.00 92.69 823 SER A O 1
ATOM 6572 N N . LEU A 1 824 ? -15.566 -3.404 -16.202 1.00 94.50 824 LEU A N 1
ATOM 6573 C CA . LEU A 1 824 ? -17.017 -3.488 -16.392 1.00 94.50 824 LEU A CA 1
ATOM 6574 C C . LEU A 1 824 ? -17.701 -2.132 -16.271 1.00 94.50 824 LEU A C 1
ATOM 6576 O O . LEU A 1 824 ? -18.485 -1.763 -17.144 1.00 94.50 824 LEU A O 1
ATOM 6580 N N . LEU A 1 825 ? -17.388 -1.372 -15.221 1.00 90.00 825 LEU A N 1
ATOM 6581 C CA . LEU A 1 825 ? -18.022 -0.078 -15.001 1.00 90.00 825 LEU A CA 1
ATOM 6582 C C . LEU A 1 825 ? -17.608 0.967 -16.056 1.00 90.00 825 LEU A C 1
ATOM 6584 O O . LEU A 1 825 ? -18.450 1.769 -16.457 1.00 90.00 825 LEU A O 1
ATOM 6588 N N . CYS A 1 826 ? -16.366 0.931 -16.561 1.00 87.06 826 CYS A N 1
ATOM 6589 C CA . CYS A 1 826 ? -15.949 1.754 -17.706 1.00 87.06 826 CYS A CA 1
ATOM 6590 C C . CYS A 1 826 ? -16.751 1.397 -18.964 1.00 87.06 826 CYS A C 1
ATOM 6592 O O . CYS A 1 826 ? -17.444 2.247 -19.522 1.00 87.06 826 CYS A O 1
ATOM 6594 N N . ASN A 1 827 ? -16.728 0.120 -19.358 1.00 89.06 827 ASN A N 1
ATOM 6595 C CA . ASN A 1 827 ? -17.416 -0.364 -20.554 1.00 89.06 827 ASN A CA 1
ATOM 6596 C C . ASN A 1 827 ? -18.936 -0.139 -20.489 1.00 89.06 827 ASN A C 1
ATOM 6598 O O . ASN A 1 827 ? -19.562 0.089 -21.525 1.00 89.06 827 ASN A O 1
ATOM 6602 N N . TRP A 1 828 ? -19.531 -0.167 -19.295 1.00 89.50 828 TRP A N 1
ATOM 6603 C CA . TRP A 1 828 ? -20.939 0.160 -19.063 1.00 89.50 828 TRP A CA 1
ATOM 6604 C C . TRP A 1 828 ? -21.242 1.646 -19.254 1.00 89.50 828 TRP A C 1
ATOM 6606 O O . TRP A 1 828 ? -22.164 1.982 -19.996 1.00 89.50 828 TRP A O 1
ATOM 6616 N N . GLN A 1 829 ? -20.434 2.539 -18.674 1.00 83.38 829 GLN A N 1
ATOM 6617 C CA . GLN A 1 829 ? -20.574 3.987 -18.878 1.00 83.38 829 GLN A CA 1
ATOM 6618 C C . GLN A 1 829 ? -20.388 4.376 -20.353 1.00 83.38 829 GLN A C 1
ATOM 6620 O O . GLN A 1 829 ? -21.176 5.157 -20.879 1.00 83.38 829 GLN A O 1
ATOM 6625 N N . GLU A 1 830 ? -19.410 3.786 -21.044 1.00 80.88 830 GLU A N 1
ATOM 6626 C CA . GLU A 1 830 ? -19.211 3.966 -22.489 1.00 80.88 830 GLU A CA 1
ATOM 6627 C C . GLU A 1 830 ? -20.416 3.458 -23.299 1.00 80.88 830 GLU A C 1
ATOM 6629 O O . GLU A 1 830 ? -20.957 4.188 -24.126 1.00 80.88 830 GLU A O 1
ATOM 6634 N N . THR A 1 831 ? -20.892 2.235 -23.032 1.00 82.19 831 THR A N 1
ATOM 6635 C CA . THR A 1 831 ? -22.010 1.629 -23.784 1.00 82.19 831 THR A CA 1
ATOM 6636 C C . THR A 1 831 ? -23.328 2.383 -23.565 1.00 82.19 831 THR A C 1
ATOM 6638 O O . THR A 1 831 ? -24.109 2.521 -24.506 1.00 82.19 831 THR A O 1
ATOM 6641 N N . LEU A 1 832 ? -23.567 2.918 -22.360 1.00 80.25 832 LEU A N 1
ATOM 6642 C CA . LEU A 1 832 ? -24.691 3.820 -22.072 1.00 80.25 832 LEU A CA 1
ATOM 6643 C C . LEU A 1 832 ? -24.635 5.109 -22.900 1.00 80.25 832 LEU A C 1
ATOM 6645 O O . LEU A 1 832 ? -25.669 5.596 -23.352 1.00 80.25 832 LEU A O 1
ATOM 6649 N N . VAL A 1 833 ? -23.440 5.673 -23.084 1.00 75.44 833 VAL A N 1
ATOM 6650 C CA . VAL A 1 833 ? -23.240 6.925 -23.826 1.00 75.44 833 VAL A CA 1
ATOM 6651 C C . VAL A 1 833 ? -23.356 6.698 -25.331 1.00 75.44 833 VAL A C 1
ATOM 6653 O O . VAL A 1 833 ? -23.997 7.504 -25.999 1.00 75.44 833 VAL A O 1
ATOM 6656 N N . GLU A 1 834 ? -22.834 5.586 -25.855 1.00 72.38 834 GLU A N 1
ATOM 6657 C CA . GLU A 1 834 ? -23.075 5.158 -27.241 1.00 72.38 834 GLU A CA 1
ATOM 6658 C C . GLU A 1 834 ? -24.580 5.004 -27.522 1.00 72.38 834 GLU A C 1
ATOM 6660 O O . GLU A 1 834 ? -25.095 5.598 -28.468 1.00 72.38 834 GLU A O 1
ATOM 6665 N N . ALA A 1 835 ? -25.306 4.282 -26.659 1.00 71.38 835 ALA A N 1
ATOM 6666 C CA . ALA A 1 835 ? -26.747 4.052 -26.806 1.00 71.38 835 ALA A CA 1
ATOM 6667 C C . ALA A 1 835 ? -27.605 5.329 -26.673 1.00 71.38 835 ALA A C 1
ATOM 6669 O O . ALA A 1 835 ? -28.749 5.343 -27.116 1.00 71.38 835 ALA A O 1
ATOM 6670 N N . ALA A 1 836 ? -27.070 6.403 -26.083 1.00 63.53 836 ALA A N 1
ATOM 6671 C CA . ALA A 1 836 ? -27.752 7.689 -25.913 1.00 63.53 836 ALA A CA 1
ATOM 6672 C C . ALA A 1 836 ? -27.491 8.698 -27.056 1.00 63.53 836 ALA A C 1
ATOM 6674 O O . ALA A 1 836 ? -27.876 9.867 -26.942 1.00 63.53 836 ALA A O 1
ATOM 6675 N N . VAL A 1 837 ? -26.802 8.280 -28.126 1.00 60.25 837 VAL A N 1
ATOM 6676 C CA . VAL A 1 837 ? -26.472 9.106 -29.308 1.00 60.25 837 VAL A CA 1
ATOM 6677 C C . VAL A 1 837 ? -27.151 8.595 -30.592 1.00 60.25 837 VAL A C 1
ATOM 6679 O O . VAL A 1 837 ? -27.159 9.305 -31.597 1.00 60.25 837 VAL A O 1
ATOM 6682 N N . ASP A 1 838 ? -27.754 7.406 -30.548 1.00 57.50 838 ASP A N 1
ATOM 6683 C CA . ASP A 1 838 ? -28.489 6.785 -31.654 1.00 57.50 838 ASP A CA 1
ATOM 6684 C C . ASP A 1 838 ? -29.816 7.533 -31.948 1.00 57.50 838 ASP A C 1
ATOM 6686 O O . ASP A 1 838 ? -30.595 7.762 -31.015 1.00 57.50 838 ASP A O 1
ATOM 6690 N N . PRO A 1 839 ? -30.084 7.973 -33.196 1.00 45.75 839 PRO A N 1
ATOM 6691 C CA . PRO A 1 839 ? -31.302 8.709 -33.533 1.00 45.75 839 PRO A CA 1
ATOM 6692 C C . PRO A 1 839 ? -32.575 7.849 -33.638 1.00 45.75 839 PRO A C 1
ATOM 6694 O O . PRO A 1 839 ? -33.658 8.419 -33.509 1.00 45.75 839 PRO A O 1
ATOM 6697 N N . ASP A 1 840 ? -32.489 6.523 -33.806 1.00 49.22 840 ASP A N 1
ATOM 6698 C CA . ASP A 1 840 ? -33.667 5.636 -33.962 1.00 49.22 840 ASP A CA 1
ATOM 6699 C C . ASP A 1 840 ? -34.291 5.210 -32.604 1.00 49.22 840 ASP A C 1
ATOM 6701 O O . ASP A 1 840 ? -34.940 4.169 -32.466 1.00 49.22 840 ASP A O 1
ATOM 6705 N N . PHE A 1 841 ? -34.094 6.020 -31.559 1.00 48.22 841 PHE A N 1
ATOM 6706 C CA . PHE A 1 841 ? -34.429 5.704 -30.166 1.00 48.22 841 PHE A CA 1
ATOM 6707 C C . PHE A 1 841 ? -35.923 5.923 -29.827 1.00 48.22 841 PHE A C 1
ATOM 6709 O O . PHE A 1 841 ? -36.293 6.880 -29.141 1.00 48.22 841 PHE A O 1
ATOM 6716 N N . ASP A 1 842 ? -36.801 5.026 -30.289 1.00 40.34 842 ASP A N 1
ATOM 6717 C CA . ASP A 1 842 ? -38.240 5.072 -29.971 1.00 40.34 842 ASP A CA 1
ATOM 6718 C C . ASP A 1 842 ? -38.576 4.623 -28.524 1.00 40.34 842 ASP A C 1
ATOM 6720 O O . ASP A 1 842 ? -37.950 3.732 -27.938 1.00 40.34 842 ASP A O 1
ATOM 6724 N N . LEU A 1 843 ? -39.598 5.251 -27.929 1.00 50.78 843 LEU A N 1
ATOM 6725 C CA . LEU A 1 843 ? -39.864 5.279 -26.484 1.00 50.78 843 LEU A CA 1
ATOM 6726 C C . LEU A 1 843 ? -41.156 4.544 -26.064 1.00 50.78 843 LEU A C 1
ATOM 6728 O O . LEU A 1 843 ? -41.811 4.930 -25.094 1.00 50.78 843 LEU A O 1
ATOM 6732 N N . GLY A 1 844 ? -41.517 3.461 -26.754 1.00 43.09 844 GLY A N 1
ATOM 6733 C CA . GLY A 1 844 ? -42.680 2.628 -26.421 1.00 43.09 844 GLY A CA 1
ATOM 6734 C C . GLY A 1 844 ? -42.388 1.506 -25.413 1.00 43.09 844 GLY A C 1
ATOM 6735 O O . GLY A 1 844 ? -42.648 1.625 -24.215 1.00 43.09 844 GLY A O 1
ATOM 6736 N N . SER A 1 845 ? -41.876 0.378 -25.914 1.00 42.25 845 SER A N 1
ATOM 6737 C CA . SER A 1 845 ? -41.967 -0.938 -25.254 1.00 42.25 845 SER A CA 1
ATOM 6738 C C . SER A 1 845 ? -40.634 -1.667 -25.010 1.00 42.25 845 SER A C 1
ATOM 6740 O O . SER A 1 845 ? -40.595 -2.625 -24.240 1.00 42.25 845 SER A O 1
ATOM 6742 N N . GLN A 1 846 ? -39.520 -1.227 -25.606 1.00 51.56 846 GLN A N 1
ATOM 6743 C CA . GLN A 1 846 ? -38.268 -2.008 -25.650 1.00 51.56 846 GLN A CA 1
ATOM 6744 C C . GLN A 1 846 ? -37.336 -1.868 -24.423 1.00 51.56 846 GLN A C 1
ATOM 6746 O O . GLN A 1 846 ? -36.290 -2.517 -24.366 1.00 51.56 846 GLN A O 1
ATOM 6751 N N . LYS A 1 847 ? -37.708 -1.071 -23.411 1.00 54.75 847 LYS A N 1
ATOM 6752 C CA . LYS A 1 847 ? -36.817 -0.629 -22.311 1.00 54.75 847 LYS A CA 1
ATOM 6753 C C . LYS A 1 847 ? -36.087 -1.761 -21.561 1.00 54.75 847 LYS A C 1
ATOM 6755 O O . LYS A 1 847 ? -34.921 -1.604 -21.211 1.00 54.75 847 LYS A O 1
ATOM 6760 N N . LYS A 1 848 ? -36.728 -2.920 -21.335 1.00 55.09 848 LYS A N 1
ATOM 6761 C CA . LYS A 1 848 ? -36.069 -4.077 -20.683 1.00 55.09 848 LYS A CA 1
ATOM 6762 C C . LYS A 1 848 ? -34.993 -4.719 -21.574 1.00 55.09 848 LYS A C 1
ATOM 6764 O O . LYS A 1 848 ? -33.913 -5.039 -21.085 1.00 55.09 848 LYS A O 1
ATOM 6769 N N . LEU A 1 849 ? -35.265 -4.864 -22.874 1.00 59.28 849 LEU A N 1
ATOM 6770 C CA . LEU A 1 849 ? -34.335 -5.456 -23.842 1.00 59.28 849 LEU A CA 1
ATOM 6771 C C . LEU A 1 849 ? -33.122 -4.544 -24.088 1.00 59.28 849 LEU A C 1
ATOM 6773 O O . LEU A 1 849 ? -31.995 -5.026 -24.156 1.00 59.28 849 LEU A O 1
ATOM 6777 N N . GLN A 1 850 ? -33.343 -3.227 -24.140 1.00 67.25 850 GLN A N 1
ATOM 6778 C CA . GLN A 1 850 ? -32.281 -2.221 -24.253 1.00 67.25 850 GLN A CA 1
ATOM 6779 C C . GLN A 1 850 ? -31.292 -2.307 -23.074 1.00 67.25 850 GLN A C 1
ATOM 6781 O O . GLN A 1 850 ? -30.087 -2.425 -23.302 1.00 67.25 850 GLN A O 1
ATOM 6786 N N . ASN A 1 851 ? -31.778 -2.366 -21.826 1.00 70.31 851 ASN A N 1
ATOM 6787 C CA . ASN A 1 851 ? -30.914 -2.512 -20.644 1.00 70.31 851 ASN A CA 1
ATOM 6788 C C . ASN A 1 851 ? -30.101 -3.821 -20.647 1.00 70.31 851 ASN A C 1
ATOM 6790 O O . ASN A 1 851 ? -28.922 -3.803 -20.291 1.00 70.31 851 ASN A O 1
ATOM 6794 N N . PHE A 1 852 ? -30.688 -4.944 -21.080 1.00 82.88 852 PHE A N 1
ATOM 6795 C CA . PHE A 1 852 ? -29.939 -6.198 -21.237 1.00 82.88 852 PHE A CA 1
ATOM 6796 C C . PHE A 1 852 ? -28.871 -6.098 -22.333 1.00 82.88 852 PHE A C 1
ATOM 6798 O O . PHE A 1 852 ? -27.735 -6.511 -22.107 1.00 82.88 852 PHE A O 1
ATOM 6805 N N . ASN A 1 853 ? -29.192 -5.510 -23.489 1.00 83.25 853 ASN A N 1
ATOM 6806 C CA . ASN A 1 853 ? -28.239 -5.334 -24.587 1.00 83.25 853 ASN A CA 1
ATOM 6807 C C . ASN A 1 853 ? -27.041 -4.459 -24.183 1.00 83.25 853 ASN A C 1
ATOM 6809 O O . ASN A 1 853 ? -25.909 -4.785 -24.547 1.00 83.25 853 ASN A O 1
ATOM 6813 N N . ILE A 1 854 ? -27.271 -3.409 -23.383 1.00 86.56 854 ILE A N 1
ATOM 6814 C CA . ILE A 1 854 ? -26.208 -2.583 -22.791 1.00 86.56 854 ILE A CA 1
ATOM 6815 C C . ILE A 1 854 ? -25.298 -3.456 -21.921 1.00 86.56 854 ILE A C 1
ATOM 6817 O O . ILE A 1 854 ? -24.127 -3.618 -22.261 1.00 86.56 854 ILE A O 1
ATOM 6821 N N . TRP A 1 855 ? -25.827 -4.090 -20.865 1.00 91.12 855 TRP A N 1
ATOM 6822 C CA . TRP A 1 855 ? -25.028 -4.929 -19.959 1.00 91.12 855 TRP A CA 1
ATOM 6823 C C . TRP A 1 855 ? -24.303 -6.071 -20.686 1.00 91.12 855 TRP A C 1
ATOM 6825 O O . TRP A 1 855 ? -23.116 -6.289 -20.447 1.00 91.12 855 TRP A O 1
ATOM 6835 N N . LYS A 1 856 ? -24.965 -6.751 -21.630 1.00 91.25 856 LYS A N 1
ATOM 6836 C CA . LYS A 1 856 ? -24.371 -7.805 -22.466 1.00 91.25 856 LYS A CA 1
ATOM 6837 C C . LYS A 1 856 ? -23.178 -7.292 -23.271 1.00 91.25 856 LYS A C 1
ATOM 6839 O O . LYS A 1 856 ? -22.118 -7.914 -23.246 1.00 91.25 856 LYS A O 1
ATOM 6844 N N . ARG A 1 857 ? -23.313 -6.147 -23.946 1.00 90.75 857 ARG A N 1
ATOM 6845 C CA . ARG A 1 857 ? -22.218 -5.538 -24.718 1.00 90.75 857 ARG A CA 1
ATOM 6846 C C . ARG A 1 857 ? -21.091 -5.035 -23.811 1.00 90.75 857 ARG A C 1
ATOM 6848 O O . ARG A 1 857 ? -19.926 -5.211 -24.157 1.00 90.75 857 ARG A O 1
ATOM 6855 N N . SER A 1 858 ? -21.414 -4.504 -22.629 1.00 94.25 858 SER A N 1
ATOM 6856 C CA . SER A 1 858 ? -20.421 -4.109 -21.620 1.00 94.25 858 SER A CA 1
ATOM 6857 C C . SER A 1 858 ? -19.612 -5.302 -21.112 1.00 94.25 858 SER A C 1
ATOM 6859 O O . SER A 1 858 ? -18.386 -5.230 -21.096 1.00 94.25 858 SER A O 1
ATOM 6861 N N . TYR A 1 859 ? -20.263 -6.417 -20.766 1.00 96.75 859 TYR A N 1
ATOM 6862 C CA . TYR A 1 859 ? -19.593 -7.652 -20.346 1.00 96.75 859 TYR A CA 1
ATOM 6863 C C . TYR A 1 859 ? -18.706 -8.246 -21.448 1.00 96.75 859 TYR A C 1
ATOM 6865 O O . TYR A 1 859 ? -17.575 -8.634 -21.162 1.00 96.75 859 TYR A O 1
ATOM 6873 N N . LEU A 1 860 ? -19.167 -8.260 -22.705 1.00 95.00 860 LEU A N 1
ATOM 6874 C CA . LEU A 1 860 ? -18.370 -8.731 -23.845 1.00 95.00 860 LEU A CA 1
ATOM 6875 C C . LEU A 1 860 ? -17.104 -7.880 -24.052 1.00 95.00 860 LEU A C 1
ATOM 6877 O O . LEU A 1 860 ? -16.007 -8.439 -24.083 1.00 95.00 860 LEU A O 1
ATOM 6881 N N . LYS A 1 861 ? -17.230 -6.540 -24.102 1.00 94.44 861 LYS A N 1
ATOM 6882 C CA . LYS A 1 861 ? -16.064 -5.631 -24.151 1.00 94.44 861 LYS A CA 1
ATOM 6883 C C . LYS A 1 861 ? -15.119 -5.857 -22.959 1.00 94.44 861 LYS A C 1
ATOM 6885 O O . LYS A 1 861 ? -13.904 -5.885 -23.123 1.00 94.44 861 LYS A O 1
ATOM 6890 N N . THR A 1 862 ? -15.682 -6.032 -21.762 1.00 96.56 862 THR A N 1
ATOM 6891 C CA . THR A 1 862 ? -14.931 -6.193 -20.506 1.00 96.56 862 THR A CA 1
ATOM 6892 C C . THR A 1 862 ? -14.074 -7.442 -20.504 1.00 96.56 862 THR A C 1
ATOM 6894 O O . THR A 1 862 ? -12.904 -7.361 -20.145 1.00 96.56 862 THR A O 1
ATOM 6897 N N . CYS A 1 863 ? -14.638 -8.585 -20.895 1.00 96.69 863 CYS A N 1
ATOM 6898 C CA . CYS A 1 863 ? -13.909 -9.849 -20.870 1.00 96.69 863 CYS A CA 1
ATOM 6899 C C . CYS A 1 863 ? -12.780 -9.839 -21.906 1.00 96.69 863 CYS A C 1
ATOM 6901 O O . CYS A 1 863 ? -11.646 -10.138 -21.550 1.00 96.69 863 CYS A O 1
ATOM 6903 N N . ALA A 1 864 ? -13.039 -9.352 -23.125 1.00 95.44 864 ALA A N 1
ATOM 6904 C CA . ALA A 1 864 ? -11.990 -9.156 -24.127 1.00 95.44 864 ALA A CA 1
ATOM 6905 C C . ALA A 1 864 ? -10.859 -8.233 -23.621 1.00 95.44 864 ALA A C 1
ATOM 6907 O O . ALA A 1 864 ? -9.686 -8.579 -23.730 1.00 95.44 864 ALA A O 1
ATOM 6908 N N . ALA A 1 865 ? -11.197 -7.095 -23.003 1.00 94.00 865 ALA A N 1
ATOM 6909 C CA . ALA A 1 865 ? -10.209 -6.147 -22.484 1.00 94.00 865 ALA A CA 1
ATOM 6910 C C . ALA A 1 865 ? -9.416 -6.676 -21.270 1.00 94.00 865 ALA A C 1
ATOM 6912 O O . ALA A 1 865 ? -8.248 -6.327 -21.108 1.00 94.00 865 ALA A O 1
ATOM 6913 N N . VAL A 1 866 ? -10.028 -7.495 -20.407 1.00 96.12 866 VAL A N 1
ATOM 6914 C CA . VAL A 1 866 ? -9.359 -8.100 -19.238 1.00 96.12 866 VAL A CA 1
ATOM 6915 C C . VAL A 1 866 ? -8.436 -9.244 -19.658 1.00 96.12 866 VAL A C 1
ATOM 6917 O O . VAL A 1 866 ? -7.319 -9.323 -19.153 1.00 96.12 866 VAL A O 1
ATOM 6920 N N . ASP A 1 867 ? -8.858 -10.084 -20.605 1.00 96.81 867 ASP A N 1
ATOM 6921 C CA . ASP A 1 867 ? -8.040 -11.174 -21.149 1.00 96.81 867 ASP A CA 1
ATOM 6922 C C . ASP A 1 867 ? -6.844 -10.599 -21.935 1.00 96.81 867 ASP A C 1
ATOM 6924 O O . ASP A 1 867 ? -5.700 -10.894 -21.613 1.00 96.81 867 ASP A O 1
ATOM 6928 N N . GLN A 1 868 ? -7.060 -9.631 -22.834 1.00 93.00 868 GLN A N 1
ATOM 6929 C CA . GLN A 1 868 ? -5.966 -8.943 -23.540 1.00 93.00 868 GLN A CA 1
ATOM 6930 C C . GLN A 1 868 ? -4.982 -8.232 -22.583 1.00 93.00 868 GLN A C 1
ATOM 6932 O O . GLN A 1 868 ? -3.768 -8.224 -22.810 1.00 93.00 868 GLN A O 1
ATOM 6937 N N . ALA A 1 869 ? -5.471 -7.646 -21.482 1.00 89.69 869 ALA A N 1
ATOM 6938 C CA . ALA A 1 869 ? -4.607 -7.050 -20.459 1.00 89.69 869 ALA A CA 1
ATOM 6939 C C . ALA A 1 869 ? -3.819 -8.101 -19.650 1.00 89.69 869 ALA A C 1
ATOM 6941 O O . ALA A 1 869 ? -2.715 -7.809 -19.188 1.00 89.69 869 ALA A O 1
ATOM 6942 N N . LEU A 1 870 ? -4.370 -9.308 -19.487 1.00 91.25 870 LEU A N 1
ATOM 6943 C CA . LEU A 1 870 ? -3.733 -10.456 -18.840 1.00 91.25 870 LEU A CA 1
ATOM 6944 C C . LEU A 1 870 ? -2.674 -11.108 -19.747 1.00 91.25 870 LEU A C 1
ATOM 6946 O O . LEU A 1 870 ? -1.591 -11.423 -19.266 1.00 91.25 870 LEU A O 1
ATOM 6950 N N . GLU A 1 871 ? -2.946 -11.251 -21.045 1.00 91.00 871 GLU A N 1
ATOM 6951 C CA . GLU A 1 871 ? -1.994 -11.707 -22.073 1.00 91.00 871 GLU A CA 1
ATOM 6952 C C . GLU A 1 871 ? -0.726 -10.839 -22.084 1.00 91.00 871 GLU A C 1
ATOM 6954 O O . GLU A 1 871 ? 0.403 -11.325 -22.030 1.00 91.00 871 GLU A O 1
ATOM 6959 N N . ASN A 1 872 ? -0.912 -9.518 -22.040 1.00 81.56 872 ASN A N 1
ATOM 6960 C CA . ASN A 1 872 ? 0.178 -8.545 -22.009 1.00 81.56 872 ASN A CA 1
ATOM 6961 C C . ASN A 1 872 ? 0.844 -8.403 -20.617 1.00 81.56 872 ASN A C 1
ATOM 6963 O O . ASN A 1 872 ? 1.764 -7.590 -20.442 1.00 81.56 872 ASN A O 1
ATOM 6967 N N . HIS A 1 873 ? 0.419 -9.168 -19.603 1.00 74.44 873 HIS A N 1
ATOM 6968 C CA . HIS A 1 873 ? 0.821 -8.957 -18.212 1.00 74.44 873 HIS A CA 1
ATOM 6969 C C . HIS A 1 873 ? 2.207 -9.537 -17.876 1.00 74.44 873 HIS A C 1
ATOM 6971 O O . HIS A 1 873 ? 2.356 -10.600 -17.275 1.00 74.44 873 HIS A O 1
ATOM 6977 N N . ARG A 1 874 ? 3.248 -8.745 -18.162 1.00 64.44 874 ARG A N 1
ATOM 6978 C CA . ARG A 1 874 ? 4.699 -9.029 -18.020 1.00 64.44 874 ARG A CA 1
ATOM 6979 C C . ARG A 1 874 ? 5.215 -9.613 -16.679 1.00 64.44 874 ARG A C 1
ATOM 6981 O O . ARG A 1 874 ? 6.426 -9.824 -16.586 1.00 64.44 874 ARG A O 1
ATOM 6988 N N . LYS A 1 875 ? 4.374 -9.811 -15.654 1.00 72.69 875 LYS A N 1
ATOM 6989 C CA . LYS A 1 875 ? 4.721 -10.326 -14.309 1.00 72.69 875 LYS A CA 1
ATOM 6990 C C . LYS A 1 875 ? 3.889 -11.543 -13.842 1.00 72.69 875 LYS A C 1
ATOM 6992 O O . LYS A 1 875 ? 4.097 -11.984 -12.718 1.00 72.69 875 LYS A O 1
ATOM 6997 N N . ILE A 1 876 ? 2.964 -12.070 -14.653 1.00 80.38 876 ILE A N 1
ATOM 6998 C CA . ILE A 1 876 ? 2.198 -13.302 -14.362 1.00 80.38 876 ILE A CA 1
ATOM 6999 C C . ILE A 1 876 ? 2.334 -14.219 -15.579 1.00 80.38 876 ILE A C 1
ATOM 7001 O O . ILE A 1 876 ? 2.147 -13.753 -16.699 1.00 80.38 876 ILE A O 1
ATOM 7005 N N . ASP A 1 877 ? 2.654 -15.496 -15.375 1.00 85.06 877 ASP A N 1
ATOM 7006 C CA . ASP A 1 877 ? 2.528 -16.494 -16.440 1.00 85.06 877 ASP A CA 1
ATOM 7007 C C . ASP A 1 877 ? 1.057 -16.907 -16.543 1.00 85.06 877 ASP A C 1
ATOM 7009 O O . ASP A 1 877 ? 0.529 -17.588 -15.672 1.00 85.06 877 ASP A O 1
ATOM 7013 N N . ALA A 1 878 ? 0.383 -16.437 -17.586 1.00 92.12 878 ALA A N 1
ATOM 7014 C CA . ALA A 1 878 ? -0.976 -16.838 -17.931 1.00 92.12 878 ALA A CA 1
ATOM 7015 C C . ALA A 1 878 ? -1.003 -17.707 -19.205 1.00 92.12 878 ALA A C 1
ATOM 7017 O O . ALA A 1 878 ? -2.057 -17.904 -19.800 1.00 92.12 878 ALA A O 1
ATOM 7018 N N . PHE A 1 879 ? 0.151 -18.211 -19.662 1.00 92.31 879 PHE A N 1
ATOM 7019 C CA . PHE A 1 879 ? 0.230 -19.081 -20.838 1.00 92.31 879 PHE A CA 1
ATOM 7020 C C . PHE A 1 879 ? -0.205 -20.508 -20.482 1.00 92.31 879 PHE A C 1
ATOM 7022 O O . PHE A 1 879 ? -1.028 -21.087 -21.184 1.00 92.31 879 PHE A O 1
ATOM 7029 N N . ASN A 1 880 ? 0.271 -21.024 -19.342 1.00 88.50 880 ASN A N 1
ATOM 7030 C CA . ASN A 1 880 ? -0.092 -22.337 -18.784 1.00 88.50 880 ASN A CA 1
ATOM 7031 C C . ASN A 1 880 ? -0.885 -22.213 -17.466 1.00 88.50 880 ASN A C 1
ATOM 7033 O O . ASN A 1 880 ? -0.684 -22.988 -16.525 1.00 88.50 880 ASN A O 1
ATOM 7037 N N . SER A 1 881 ? -1.686 -21.160 -17.316 1.00 95.25 881 SER A N 1
ATOM 7038 C CA . SER A 1 881 ? -2.512 -20.916 -16.128 1.00 95.25 881 SER A CA 1
ATOM 7039 C C . SER A 1 881 ? -3.657 -19.976 -16.457 1.00 95.25 881 SER A C 1
ATOM 7041 O O . SER A 1 881 ? -3.483 -19.031 -17.234 1.00 95.25 881 SER A O 1
ATOM 7043 N N . GLY A 1 882 ? -4.786 -20.188 -15.795 1.00 97.06 882 GLY A N 1
ATOM 7044 C CA . GLY A 1 882 ? -6.020 -19.494 -16.099 1.00 97.06 882 GLY A CA 1
ATOM 7045 C C . GLY A 1 882 ? -6.933 -19.329 -14.895 1.00 97.06 882 GLY A C 1
ATOM 7046 O O . GLY A 1 882 ? -6.531 -19.514 -13.741 1.00 97.06 882 GLY A O 1
ATOM 7047 N N . THR A 1 883 ? -8.159 -18.898 -15.175 1.00 98.31 883 THR A N 1
ATOM 7048 C CA . THR A 1 883 ? -9.220 -18.768 -14.175 1.00 98.31 883 THR A CA 1
ATOM 7049 C C . THR A 1 883 ? -10.608 -18.758 -14.820 1.00 98.31 883 THR A C 1
ATOM 7051 O O . THR A 1 883 ? -10.782 -18.243 -15.934 1.00 98.31 883 THR A O 1
ATOM 7054 N N . THR A 1 884 ? -11.609 -19.278 -14.109 1.00 98.38 884 THR A N 1
ATOM 7055 C CA . THR A 1 884 ? -13.021 -19.003 -14.403 1.00 98.38 884 THR A CA 1
ATOM 7056 C C . THR A 1 884 ? -13.374 -17.560 -14.024 1.00 98.38 884 THR A C 1
ATOM 7058 O O . THR A 1 884 ? -12.646 -16.868 -13.308 1.00 98.38 884 THR A O 1
ATOM 7061 N N . ALA A 1 885 ? -14.528 -17.085 -14.480 1.00 98.12 885 ALA A N 1
ATOM 7062 C CA . ALA A 1 885 ? -15.145 -15.883 -13.939 1.00 98.12 885 ALA A CA 1
ATOM 7063 C C . ALA A 1 885 ? -16.668 -16.010 -13.981 1.00 98.12 885 ALA A C 1
ATOM 7065 O O . ALA A 1 885 ? -17.290 -15.838 -15.033 1.00 98.12 885 ALA A O 1
ATOM 7066 N N . LEU A 1 886 ? -17.267 -16.242 -12.816 1.00 98.44 886 LEU A N 1
ATOM 7067 C CA . LEU A 1 886 ? -18.705 -16.135 -12.614 1.00 98.44 886 LEU A CA 1
ATOM 7068 C C . LEU A 1 886 ? -19.002 -14.830 -11.877 1.00 98.44 886 LEU A C 1
ATOM 7070 O O . LEU A 1 886 ? -18.578 -14.629 -10.738 1.00 98.44 886 LEU A O 1
ATOM 7074 N N . THR A 1 887 ? -19.761 -13.938 -12.509 1.00 98.19 887 THR A N 1
ATOM 7075 C CA . THR A 1 887 ? -20.109 -12.634 -11.928 1.00 98.19 887 THR A CA 1
ATOM 7076 C C . THR A 1 887 ? -21.593 -12.325 -12.031 1.00 98.19 887 THR A C 1
ATOM 7078 O O . THR A 1 887 ? -22.297 -12.845 -12.897 1.00 98.19 887 THR A O 1
ATOM 7081 N N . ILE A 1 888 ? -22.054 -11.447 -11.144 1.00 96.81 888 ILE A N 1
ATOM 7082 C CA . ILE A 1 888 ? -23.418 -10.930 -11.084 1.00 96.81 888 ILE A CA 1
ATOM 7083 C C . ILE A 1 888 ? -23.393 -9.434 -10.759 1.00 96.81 888 ILE A C 1
ATOM 7085 O O . ILE A 1 888 ? -22.716 -9.002 -9.827 1.00 96.81 888 ILE A O 1
ATOM 7089 N N . VAL A 1 889 ? -24.176 -8.650 -11.496 1.00 96.00 889 VAL A N 1
ATOM 7090 C CA . VAL A 1 889 ? -24.622 -7.314 -11.085 1.00 96.00 889 VAL A CA 1
ATOM 7091 C C . VAL A 1 889 ? -26.105 -7.398 -10.758 1.00 96.00 889 VAL A C 1
ATOM 7093 O O . VAL A 1 889 ? -26.913 -7.707 -11.635 1.00 96.00 889 VAL A O 1
ATOM 7096 N N . ARG A 1 890 ? -26.473 -7.079 -9.515 1.00 92.06 890 ARG A N 1
ATOM 7097 C CA . ARG A 1 890 ? -27.847 -6.698 -9.167 1.00 92.06 890 ARG A CA 1
ATOM 7098 C C . ARG A 1 890 ? -28.008 -5.198 -9.420 1.00 92.06 890 ARG A C 1
ATOM 7100 O O . ARG A 1 890 ? -27.129 -4.421 -9.055 1.00 92.06 890 ARG A O 1
ATOM 7107 N N . GLN A 1 891 ? -29.133 -4.813 -10.011 1.00 89.19 891 GLN A N 1
ATOM 7108 C CA . GLN A 1 891 ? -29.581 -3.435 -10.199 1.00 89.19 891 GLN A CA 1
ATOM 7109 C C . GLN A 1 891 ? -31.083 -3.386 -9.881 1.00 89.19 891 GLN A C 1
ATOM 7111 O O . GLN A 1 891 ? -31.922 -3.747 -10.717 1.00 89.19 891 GLN A O 1
ATOM 7116 N N . GLY A 1 892 ? -31.411 -3.046 -8.631 1.00 86.00 892 GLY A N 1
ATOM 7117 C CA . GLY A 1 892 ? -32.753 -3.219 -8.067 1.00 86.00 892 GLY A CA 1
ATOM 7118 C C . GLY A 1 892 ? -33.239 -4.672 -8.180 1.00 86.00 892 GLY A C 1
ATOM 7119 O O . GLY A 1 892 ? -32.582 -5.601 -7.703 1.00 86.00 892 GLY A O 1
ATOM 7120 N N . ASP A 1 893 ? -34.366 -4.870 -8.863 1.00 87.50 893 ASP A N 1
ATOM 7121 C CA . ASP A 1 893 ? -34.987 -6.185 -9.100 1.00 87.50 893 ASP A CA 1
ATOM 7122 C C . ASP A 1 893 ? -34.499 -6.876 -10.387 1.00 87.50 893 ASP A C 1
ATOM 7124 O O . ASP A 1 893 ? -35.143 -7.793 -10.898 1.00 87.50 893 ASP A O 1
ATOM 7128 N N . ASN A 1 894 ? -33.386 -6.430 -10.970 1.00 90.06 894 ASN A N 1
ATOM 7129 C CA . ASN A 1 894 ? -32.769 -7.072 -12.130 1.00 90.06 894 ASN A CA 1
ATOM 7130 C C . ASN A 1 894 ? -31.409 -7.633 -11.736 1.00 90.06 894 ASN A C 1
ATOM 7132 O O . ASN A 1 894 ? -30.630 -6.955 -11.069 1.00 90.06 894 ASN A O 1
ATOM 7136 N N . VAL A 1 895 ? -31.105 -8.843 -12.197 1.00 93.56 895 VAL A N 1
ATOM 7137 C CA . VAL A 1 895 ? -29.762 -9.415 -12.126 1.00 93.56 895 VAL A CA 1
ATOM 7138 C C . VAL A 1 895 ? -29.241 -9.704 -13.525 1.00 93.56 895 VAL A C 1
ATOM 7140 O O . VAL A 1 895 ? -29.941 -10.268 -14.369 1.00 93.56 895 VAL A O 1
ATOM 7143 N N . PHE A 1 896 ? -27.995 -9.311 -13.757 1.00 95.56 896 PHE A N 1
ATOM 7144 C CA . PHE A 1 896 ? -27.234 -9.590 -14.965 1.00 95.56 896 PHE A CA 1
ATOM 7145 C C . PHE A 1 896 ? -26.068 -10.477 -14.552 1.00 95.56 896 PHE A C 1
ATOM 7147 O O . PHE A 1 896 ? -25.241 -10.045 -13.751 1.00 95.56 896 PHE A O 1
ATOM 7154 N N . LEU A 1 897 ? -26.028 -11.717 -15.038 1.00 96.69 897 LEU A N 1
ATOM 7155 C CA . LEU A 1 897 ? -24.947 -12.652 -14.732 1.00 96.69 897 LEU A CA 1
ATOM 7156 C C . LEU A 1 897 ? -24.104 -12.875 -15.982 1.00 96.69 897 LEU A C 1
ATOM 7158 O O . LEU A 1 897 ? -24.648 -12.960 -17.084 1.00 96.69 897 LEU A O 1
ATOM 7162 N N . ALA A 1 898 ? -22.795 -13.009 -15.802 1.00 97.75 898 ALA A N 1
ATOM 7163 C CA . ALA A 1 898 ? -21.860 -13.387 -16.852 1.00 97.75 898 ALA A CA 1
ATOM 7164 C C . ALA A 1 898 ? -20.984 -14.541 -16.357 1.00 97.75 898 ALA A C 1
ATOM 7166 O O . ALA A 1 898 ? -20.349 -14.399 -15.309 1.00 97.75 898 ALA A O 1
ATOM 7167 N N . ASN A 1 899 ? -20.963 -15.653 -17.101 1.00 97.94 899 ASN A N 1
ATOM 7168 C CA . ASN A 1 899 ? -20.148 -16.828 -16.780 1.00 97.94 899 ASN A CA 1
ATOM 7169 C C . ASN A 1 899 ? -19.107 -17.131 -17.865 1.00 97.94 899 ASN A C 1
ATOM 7171 O O . ASN A 1 899 ? -19.435 -17.156 -19.057 1.00 97.94 899 ASN A O 1
ATOM 7175 N N . VAL A 1 900 ? -17.880 -17.407 -17.426 1.00 97.88 900 VAL A N 1
ATOM 7176 C CA . VAL A 1 900 ? -16.745 -17.923 -18.201 1.00 97.88 900 VAL A CA 1
ATOM 7177 C C . VAL A 1 900 ? -16.189 -19.110 -17.414 1.00 97.88 900 VAL A C 1
ATOM 7179 O O . VAL A 1 900 ? -15.618 -18.909 -16.346 1.00 97.88 900 VAL A O 1
ATOM 7182 N N . GLY A 1 901 ? -16.373 -20.328 -17.921 1.00 97.06 901 GLY A N 1
ATOM 7183 C CA . GLY A 1 901 ? -15.978 -21.563 -17.236 1.00 97.06 901 GLY A CA 1
ATOM 7184 C C . GLY A 1 901 ? -17.145 -22.273 -16.550 1.00 97.06 901 GLY A C 1
ATOM 7185 O O . GLY A 1 901 ? -18.290 -22.183 -16.990 1.00 97.06 901 GLY A O 1
ATOM 7186 N N . ASP A 1 902 ? -16.851 -23.039 -15.512 1.00 95.69 902 ASP A N 1
ATOM 7187 C CA . ASP A 1 902 ? -17.733 -24.042 -14.900 1.00 95.69 902 ASP A CA 1
ATOM 7188 C C . ASP A 1 902 ? -18.087 -23.780 -13.427 1.00 95.69 902 ASP A C 1
ATOM 7190 O O . ASP A 1 902 ? -18.892 -24.510 -12.850 1.00 95.69 902 ASP A O 1
ATOM 7194 N N . SER A 1 903 ? -17.617 -22.672 -12.849 1.00 97.12 903 SER A N 1
ATOM 7195 C CA . SER A 1 903 ? -18.265 -22.088 -11.669 1.00 97.12 903 SER A CA 1
ATOM 7196 C C . SER A 1 903 ? -19.743 -21.785 -11.972 1.00 97.12 903 SER A C 1
ATOM 7198 O O . SER A 1 903 ? -20.083 -21.309 -13.060 1.00 97.12 903 SER A O 1
ATOM 7200 N N . ARG A 1 904 ? -20.639 -22.040 -11.010 1.00 98.00 904 ARG A N 1
ATOM 7201 C CA . ARG A 1 904 ? -22.100 -22.053 -11.232 1.00 98.00 904 ARG A CA 1
ATOM 7202 C C . ARG A 1 904 ? -22.858 -21.129 -10.275 1.00 98.00 904 ARG A C 1
ATOM 7204 O O . ARG A 1 904 ? -22.531 -21.027 -9.090 1.00 98.00 904 ARG A O 1
ATOM 7211 N N . ALA A 1 905 ? -23.895 -20.470 -10.802 1.00 98.25 905 ALA A N 1
ATOM 7212 C CA . ALA A 1 905 ? -24.883 -19.717 -10.035 1.00 98.25 905 ALA A CA 1
ATOM 7213 C C . ALA A 1 905 ? -26.212 -20.482 -9.917 1.00 98.25 905 ALA A C 1
ATOM 7215 O O . ALA A 1 905 ? -26.782 -20.909 -10.926 1.00 98.25 905 ALA A O 1
ATOM 7216 N N . VAL A 1 906 ? -26.742 -20.593 -8.697 1.00 98.25 906 VAL A N 1
ATOM 7217 C CA . VAL A 1 906 ? -28.007 -21.276 -8.380 1.00 98.25 906 VAL A CA 1
ATOM 7218 C C . VAL A 1 906 ? -28.888 -20.371 -7.522 1.00 98.25 906 VAL A C 1
ATOM 7220 O O . VAL A 1 906 ? -28.470 -19.872 -6.479 1.00 98.25 906 VAL A O 1
ATOM 7223 N N . LEU A 1 907 ? -30.118 -20.151 -7.970 1.00 97.12 907 LEU A N 1
ATOM 7224 C CA . LEU A 1 907 ? -31.146 -19.369 -7.292 1.00 97.12 907 LEU A CA 1
ATOM 7225 C C . LEU A 1 907 ? -31.960 -20.263 -6.348 1.00 97.12 907 LEU A C 1
ATOM 7227 O O . LEU A 1 907 ? -32.448 -21.308 -6.771 1.00 97.12 907 LEU A O 1
ATOM 7231 N N . GLY A 1 908 ? -32.144 -19.828 -5.102 1.00 96.38 908 GLY A N 1
ATOM 7232 C CA . GLY A 1 908 ? -33.114 -20.408 -4.175 1.00 96.38 908 GLY A CA 1
ATOM 7233 C C . GLY A 1 908 ? -34.436 -19.642 -4.229 1.00 96.38 908 GLY A C 1
ATOM 7234 O O . GLY A 1 908 ? -34.470 -18.441 -3.938 1.00 96.38 908 GLY A O 1
ATOM 7235 N N . THR A 1 909 ? -35.528 -20.329 -4.568 1.00 94.12 909 THR A N 1
ATOM 7236 C CA . THR A 1 909 ? -36.877 -19.741 -4.640 1.00 94.12 909 THR A CA 1
ATOM 7237 C C . THR A 1 909 ? -37.939 -20.749 -4.167 1.00 94.12 909 THR A C 1
ATOM 7239 O O . THR A 1 909 ? -37.796 -21.934 -4.470 1.00 94.12 909 THR A O 1
ATOM 7242 N N . PRO A 1 910 ? -38.988 -20.354 -3.420 1.00 89.12 910 PRO A N 1
ATOM 7243 C CA . PRO A 1 910 ? -40.042 -21.272 -2.995 1.00 89.12 910 PRO A CA 1
ATOM 7244 C C . PRO A 1 910 ? -40.850 -21.810 -4.181 1.00 89.12 910 PRO A C 1
ATOM 7246 O O . PRO A 1 910 ? -41.396 -21.040 -4.982 1.00 89.12 910 PRO A O 1
ATOM 7249 N N . GLY A 1 911 ? -40.960 -23.135 -4.258 1.00 84.50 911 GLY A N 1
ATOM 7250 C CA . GLY A 1 911 ? -41.887 -23.831 -5.144 1.00 84.50 911 GLY A CA 1
ATOM 7251 C C . GLY A 1 911 ? -43.336 -23.708 -4.670 1.00 84.50 911 GLY A C 1
ATOM 7252 O O . GLY A 1 911 ? -43.626 -23.160 -3.605 1.00 84.50 911 GLY A O 1
ATOM 7253 N N . ASP A 1 912 ? -44.270 -24.237 -5.457 1.00 80.62 912 ASP A N 1
ATOM 7254 C CA . ASP A 1 912 ? -45.706 -24.062 -5.193 1.00 80.62 912 ASP A CA 1
ATOM 7255 C C . ASP A 1 912 ? -46.209 -24.821 -3.948 1.00 80.62 912 ASP A C 1
ATOM 7257 O O . ASP A 1 912 ? -47.238 -24.453 -3.386 1.00 80.62 912 ASP A O 1
ATOM 7261 N N . ASN A 1 913 ? -45.442 -25.802 -3.457 1.00 79.19 913 ASN A N 1
ATOM 7262 C CA . ASN A 1 913 ? -45.692 -26.510 -2.194 1.00 79.19 913 ASN A CA 1
ATOM 7263 C C . ASN A 1 913 ? -45.134 -25.780 -0.950 1.00 79.19 913 ASN A C 1
ATOM 7265 O O . ASN A 1 913 ? -45.361 -26.228 0.169 1.00 79.19 913 ASN A O 1
ATOM 7269 N N . GLY A 1 914 ? -44.376 -24.689 -1.125 1.00 73.31 914 GLY A N 1
ATOM 7270 C CA . GLY A 1 914 ? -43.660 -23.988 -0.049 1.00 73.31 914 GLY A CA 1
ATOM 7271 C C . GLY A 1 914 ? -42.223 -24.472 0.198 1.00 73.31 914 GLY A C 1
ATOM 7272 O O . GLY A 1 914 ? -41.432 -23.726 0.775 1.00 73.31 914 GLY A O 1
ATOM 7273 N N . ASP A 1 915 ? -41.855 -25.661 -0.290 1.00 82.44 915 ASP A N 1
ATOM 7274 C CA . ASP A 1 915 ? -40.472 -26.157 -0.292 1.00 82.44 915 ASP A CA 1
ATOM 7275 C C . ASP A 1 915 ? -39.540 -25.253 -1.118 1.00 82.44 915 ASP A C 1
ATOM 7277 O O . ASP A 1 915 ? -39.945 -24.670 -2.128 1.00 82.44 915 ASP A O 1
ATOM 7281 N N . MET A 1 916 ? -38.263 -25.164 -0.737 1.00 88.31 916 MET A N 1
ATOM 7282 C CA . MET A 1 916 ? -37.276 -24.402 -1.507 1.00 88.31 916 MET A CA 1
ATOM 7283 C C . MET A 1 916 ? -36.784 -25.181 -2.726 1.00 88.31 916 MET A C 1
ATOM 7285 O O . MET A 1 916 ? -36.218 -26.265 -2.610 1.00 88.31 916 MET A O 1
ATOM 7289 N N . VAL A 1 917 ? -36.947 -24.581 -3.903 1.00 93.12 917 VAL A N 1
ATOM 7290 C CA . VAL A 1 917 ? -36.513 -25.127 -5.190 1.00 93.12 917 VAL A CA 1
ATOM 7291 C C . VAL A 1 917 ? -35.216 -24.453 -5.628 1.00 93.12 917 VAL A C 1
ATOM 7293 O O . VAL A 1 917 ? -35.055 -23.231 -5.526 1.00 93.12 917 VAL A O 1
ATOM 7296 N N . ALA A 1 918 ? -34.293 -25.261 -6.145 1.00 96.25 918 ALA A N 1
ATOM 7297 C CA . ALA A 1 918 ? -33.060 -24.796 -6.755 1.00 96.25 918 ALA A CA 1
ATOM 7298 C C . ALA A 1 918 ? -33.256 -24.548 -8.257 1.00 96.25 918 ALA A C 1
ATOM 7300 O O . ALA A 1 918 ? -33.673 -25.432 -9.002 1.00 96.25 918 ALA A O 1
ATOM 7301 N N . VAL A 1 919 ? -32.931 -23.340 -8.718 1.00 95.75 919 VAL A N 1
ATOM 7302 C CA . VAL A 1 919 ? -32.988 -22.960 -10.135 1.00 95.75 919 VAL A CA 1
ATOM 7303 C C . VAL A 1 919 ? -31.590 -22.554 -10.585 1.00 95.75 919 VAL A C 1
ATOM 7305 O O . VAL A 1 919 ? -31.122 -21.451 -10.297 1.00 95.75 919 VAL A O 1
ATOM 7308 N N . GLN A 1 920 ? -30.899 -23.448 -11.290 1.00 96.81 920 GLN A N 1
ATOM 7309 C CA . GLN A 1 920 ? -29.603 -23.143 -11.893 1.00 96.81 920 GLN A CA 1
ATOM 7310 C C . GLN A 1 920 ? -29.758 -22.017 -12.928 1.00 96.81 920 GLN A C 1
ATOM 7312 O O . GLN A 1 920 ? -30.597 -22.095 -13.824 1.00 96.81 920 GLN A O 1
ATOM 7317 N N . LEU A 1 921 ? -28.970 -20.949 -12.776 1.00 95.19 921 LEU A N 1
ATOM 7318 C CA . LEU A 1 921 ? -29.043 -19.766 -13.636 1.00 95.19 921 LEU A CA 1
ATOM 7319 C C . LEU A 1 921 ? -28.044 -19.828 -14.793 1.00 95.19 921 LEU A C 1
ATOM 7321 O O . LEU A 1 921 ? -28.374 -19.415 -15.901 1.00 95.19 921 LEU A O 1
ATOM 7325 N N . THR A 1 922 ? -26.828 -20.315 -14.540 1.00 95.88 922 THR A N 1
ATOM 7326 C CA . THR A 1 922 ? -25.732 -20.340 -15.521 1.00 95.88 922 THR A CA 1
ATOM 7327 C C . THR A 1 922 ? -25.436 -21.749 -16.006 1.00 95.88 922 THR A C 1
ATOM 7329 O O . THR A 1 922 ? -25.533 -22.709 -15.241 1.00 95.88 922 THR A O 1
ATOM 7332 N N . MET A 1 923 ? -25.018 -21.863 -17.266 1.00 93.12 923 MET A N 1
ATOM 7333 C CA . MET A 1 923 ? -24.462 -23.100 -17.806 1.00 93.12 923 MET A CA 1
ATOM 7334 C C . MET A 1 923 ? -22.980 -23.226 -17.431 1.00 93.12 923 MET A C 1
ATOM 7336 O O . MET A 1 923 ? -22.235 -22.246 -17.518 1.00 93.12 923 MET A O 1
ATOM 7340 N N . ASP A 1 924 ? -22.572 -24.427 -17.033 1.00 94.75 924 ASP A N 1
ATOM 7341 C CA . ASP A 1 924 ? -21.185 -24.783 -16.739 1.00 94.75 924 ASP A CA 1
ATOM 7342 C C . ASP A 1 924 ? -20.484 -25.129 -18.063 1.00 94.75 924 ASP A C 1
ATOM 7344 O O . ASP A 1 924 ? -20.900 -26.059 -18.756 1.00 94.75 924 ASP A O 1
ATOM 7348 N N . PHE A 1 925 ? -19.427 -24.412 -18.446 1.00 96.19 925 PHE A N 1
ATOM 7349 C CA . PHE A 1 925 ? -18.792 -24.568 -19.762 1.00 96.19 925 PHE A CA 1
ATOM 7350 C C . PHE A 1 925 ? -17.835 -25.768 -19.851 1.00 96.19 925 PHE A C 1
ATOM 7352 O O . PHE A 1 925 ? -16.655 -25.614 -20.172 1.00 96.19 925 PHE A O 1
ATOM 7359 N N . LYS A 1 926 ? -18.338 -26.985 -19.614 1.00 94.88 926 LYS A N 1
ATOM 7360 C CA . LYS A 1 926 ? -17.569 -28.232 -19.770 1.00 94.88 926 LYS A CA 1
ATOM 7361 C C . LYS A 1 926 ? -17.320 -28.566 -21.267 1.00 94.88 926 LYS A C 1
ATOM 7363 O O . LYS A 1 926 ? -18.192 -28.299 -22.099 1.00 94.88 926 LYS A O 1
ATOM 7368 N N . PRO A 1 927 ? -16.160 -29.146 -21.648 1.00 96.38 927 PRO A N 1
ATOM 7369 C CA . PRO A 1 927 ? -15.743 -29.331 -23.048 1.00 96.38 927 PRO A CA 1
ATOM 7370 C C . PRO A 1 927 ? -16.672 -30.137 -23.955 1.00 96.38 927 PRO A C 1
ATOM 7372 O O . PRO A 1 927 ? -16.677 -29.919 -25.161 1.00 96.38 927 PRO A O 1
ATOM 7375 N N . ASN A 1 928 ? -17.446 -31.066 -23.398 1.00 94.12 928 ASN A N 1
ATOM 7376 C CA . ASN A 1 928 ? -18.317 -31.981 -24.137 1.00 94.12 928 ASN A CA 1
ATOM 7377 C C . ASN A 1 928 ? -19.712 -31.421 -24.461 1.00 94.12 928 ASN A C 1
ATOM 7379 O O . ASN A 1 928 ? -20.528 -32.129 -25.051 1.00 94.12 928 ASN A O 1
ATOM 7383 N N . LEU A 1 929 ? -20.010 -30.170 -24.096 1.00 95.38 929 LEU A N 1
ATOM 7384 C CA . LEU A 1 929 ? -21.213 -29.495 -24.584 1.00 95.38 929 LEU A CA 1
ATOM 7385 C C . LEU A 1 929 ? -21.132 -29.355 -26.117 1.00 95.38 929 LEU A C 1
ATOM 7387 O O . LEU A 1 929 ? -20.111 -28.866 -26.599 1.00 95.38 929 LEU A O 1
ATOM 7391 N N . PRO A 1 930 ? -22.174 -29.705 -26.903 1.00 95.06 930 PRO A N 1
ATOM 7392 C CA . PRO A 1 930 ? -22.057 -29.810 -28.362 1.00 95.06 930 PRO A CA 1
ATOM 7393 C C . PRO A 1 930 ? -21.469 -28.578 -29.066 1.00 95.06 930 PRO A C 1
ATOM 7395 O O . PRO A 1 930 ? -20.575 -28.724 -29.889 1.00 95.06 930 PRO A O 1
ATOM 7398 N N . GLN A 1 931 ? -21.897 -27.367 -28.691 1.00 93.75 931 GLN A N 1
ATOM 7399 C CA . GLN A 1 931 ? -21.398 -26.105 -29.268 1.00 93.75 931 GLN A CA 1
ATOM 7400 C C . GLN A 1 931 ? -19.955 -25.764 -28.852 1.00 93.75 931 GLN A C 1
ATOM 7402 O O . GLN A 1 931 ? -19.257 -25.031 -29.552 1.00 93.75 931 GLN A O 1
ATOM 7407 N N . GLU A 1 932 ? -19.503 -26.275 -27.706 1.00 96.94 932 GLU A N 1
ATOM 7408 C CA . GLU A 1 932 ? -18.140 -26.074 -27.217 1.00 96.94 932 GLU A CA 1
ATOM 7409 C C . GLU A 1 932 ? -17.194 -27.085 -27.877 1.00 96.94 932 GLU A C 1
ATOM 7411 O O . GLU A 1 932 ? -16.167 -26.687 -28.423 1.00 96.94 932 GLU A O 1
ATOM 7416 N N . ALA A 1 933 ? -17.589 -28.363 -27.922 1.00 96.31 933 ALA A N 1
ATOM 7417 C CA . ALA A 1 933 ? -16.873 -29.433 -28.613 1.00 96.31 933 ALA A CA 1
ATOM 7418 C C . ALA A 1 933 ? -16.745 -29.170 -30.123 1.00 96.31 933 ALA A C 1
ATOM 7420 O O . ALA A 1 933 ? -15.672 -29.368 -30.693 1.00 96.31 933 ALA A O 1
ATOM 7421 N N . GLU A 1 934 ? -17.810 -28.680 -30.768 1.00 96.69 934 GLU A N 1
ATOM 7422 C CA . GLU A 1 934 ? -17.789 -28.276 -32.176 1.00 96.69 934 GLU A CA 1
ATOM 7423 C C . GLU A 1 934 ? -16.771 -27.153 -32.411 1.00 96.69 934 GLU A C 1
ATOM 7425 O O . GLU A 1 934 ? -15.908 -27.296 -33.275 1.00 96.69 934 GLU A O 1
ATOM 7430 N N . ARG A 1 935 ? -16.802 -26.079 -31.606 1.00 97.50 935 ARG A N 1
ATOM 7431 C CA . ARG A 1 935 ? -15.830 -24.977 -31.709 1.00 97.50 935 ARG A CA 1
ATOM 7432 C C . ARG A 1 935 ? -14.393 -25.462 -31.510 1.00 97.50 935 ARG A C 1
ATOM 7434 O O . ARG A 1 935 ? -13.525 -25.102 -32.296 1.00 97.50 935 ARG A O 1
ATOM 7441 N N . ILE A 1 936 ? -14.143 -26.278 -30.486 1.00 97.56 936 ILE A N 1
ATOM 7442 C CA . ILE A 1 936 ? -12.815 -26.847 -30.208 1.00 97.56 936 ILE A CA 1
ATOM 7443 C C . ILE A 1 936 ? -12.321 -27.669 -31.406 1.00 97.56 936 ILE A C 1
ATOM 7445 O O . ILE A 1 936 ? -11.200 -27.469 -31.865 1.00 97.56 936 ILE A O 1
ATOM 7449 N N . THR A 1 937 ? -13.183 -28.518 -31.973 1.00 95.38 937 THR A N 1
ATOM 7450 C CA . THR A 1 937 ? -12.850 -29.353 -33.139 1.00 95.38 937 THR A CA 1
ATOM 7451 C C . THR A 1 937 ? -12.605 -28.512 -34.398 1.00 95.38 937 THR A C 1
ATOM 7453 O O . THR A 1 937 ? -11.664 -28.781 -35.143 1.00 95.38 937 THR A O 1
ATOM 7456 N N . GLN A 1 938 ? -13.395 -27.455 -34.629 1.00 96.56 938 GLN A N 1
ATOM 7457 C CA . GLN A 1 938 ? -13.173 -26.491 -35.720 1.00 96.56 938 GLN A CA 1
ATOM 7458 C C . GLN A 1 938 ? -11.848 -25.724 -35.557 1.00 96.56 938 GLN A C 1
ATOM 7460 O O . GLN A 1 938 ? -11.187 -25.423 -36.548 1.00 96.56 938 GLN A O 1
ATOM 7465 N N . CYS A 1 939 ? -11.424 -25.477 -34.315 1.00 95.88 939 CYS A N 1
ATOM 7466 C CA . CYS A 1 939 ? -10.112 -24.940 -33.954 1.00 95.88 939 CYS A CA 1
ATOM 7467 C C . CYS A 1 939 ? -8.997 -26.013 -33.880 1.00 95.88 939 CYS A C 1
ATOM 7469 O O . CYS A 1 939 ? -7.923 -25.737 -33.354 1.00 95.88 939 CYS A O 1
ATOM 7471 N N . ASN A 1 940 ? -9.214 -27.232 -34.397 1.00 95.88 940 ASN A N 1
ATOM 7472 C CA . ASN A 1 940 ? -8.252 -28.351 -34.400 1.00 95.88 940 ASN A CA 1
ATOM 7473 C C . ASN A 1 940 ? -7.842 -28.886 -33.002 1.00 95.88 940 ASN A C 1
ATOM 7475 O O . ASN A 1 940 ? -6.942 -29.720 -32.897 1.00 95.88 940 ASN A O 1
ATOM 7479 N N . GLY A 1 941 ? -8.495 -28.446 -31.923 1.00 95.88 941 GLY A N 1
ATOM 7480 C CA . GLY A 1 941 ? -8.355 -29.040 -30.592 1.00 95.88 941 GLY A CA 1
ATOM 7481 C C . GLY A 1 941 ? -9.114 -30.366 -30.464 1.00 95.88 941 GLY A C 1
ATOM 7482 O O . GLY A 1 941 ? -9.992 -30.682 -31.269 1.00 95.88 941 GLY A O 1
ATOM 7483 N N . ARG A 1 942 ? -8.799 -31.153 -29.428 1.00 96.12 942 ARG A N 1
ATOM 7484 C CA . ARG A 1 942 ? -9.468 -32.437 -29.137 1.00 96.12 942 ARG A CA 1
ATOM 7485 C C . ARG A 1 942 ? -10.276 -32.366 -27.839 1.00 96.12 942 ARG A C 1
ATOM 7487 O O . ARG A 1 942 ? -9.851 -31.713 -26.887 1.00 96.12 942 ARG A O 1
ATOM 7494 N N . VAL A 1 943 ? -11.392 -33.100 -27.777 1.00 96.19 943 VAL A N 1
ATOM 7495 C CA . VAL A 1 943 ? -12.214 -33.278 -26.563 1.00 96.19 943 VAL A CA 1
ATOM 7496 C C . VAL A 1 943 ? -12.449 -34.759 -26.283 1.00 96.19 943 VAL A C 1
ATOM 7498 O O . VAL A 1 943 ? -13.052 -35.448 -27.101 1.00 96.19 943 VAL A O 1
ATOM 7501 N N . TYR A 1 944 ? -12.004 -35.233 -25.120 1.00 94.06 944 TYR A N 1
ATOM 7502 C CA . TYR A 1 944 ? -12.297 -36.568 -24.573 1.00 94.06 944 TYR A CA 1
ATOM 7503 C C . TYR A 1 944 ? -11.908 -36.624 -23.083 1.00 94.06 944 TYR A C 1
ATOM 7505 O O . TYR A 1 944 ? -11.229 -35.721 -22.584 1.00 94.06 944 TYR A O 1
ATOM 7513 N N . SER A 1 945 ? -12.354 -37.660 -22.367 1.00 91.69 945 SER A N 1
ATOM 7514 C CA . SER A 1 945 ? -11.890 -38.000 -21.012 1.00 91.69 945 SER A CA 1
ATOM 7515 C C . SER A 1 945 ? -10.834 -39.104 -21.058 1.00 91.69 945 SER A C 1
ATOM 7517 O O . SER A 1 945 ? -10.930 -39.982 -21.912 1.00 91.69 945 SER A O 1
ATOM 7519 N N . LEU A 1 946 ? -9.881 -39.104 -20.123 1.00 87.00 946 LEU A N 1
ATOM 7520 C CA . LEU A 1 946 ? -8.947 -40.223 -19.948 1.00 87.00 946 LEU A CA 1
ATOM 7521 C C . LEU A 1 946 ? -9.676 -41.468 -19.415 1.00 87.00 946 LEU A C 1
ATOM 7523 O O . LEU A 1 946 ? -10.648 -41.336 -18.670 1.00 87.00 946 LEU A O 1
ATOM 7527 N N . ASP A 1 947 ? -9.160 -42.662 -19.717 1.00 83.31 947 ASP A N 1
ATOM 7528 C CA . ASP A 1 947 ? -9.683 -43.936 -19.187 1.00 83.31 947 ASP A CA 1
ATOM 7529 C C . ASP A 1 947 ? -9.604 -44.020 -17.647 1.00 83.31 947 ASP A C 1
ATOM 7531 O O . ASP A 1 947 ? -10.377 -44.739 -17.014 1.00 83.31 947 ASP A O 1
ATOM 7535 N N . GLU A 1 948 ? -8.689 -43.257 -17.039 1.00 79.06 948 GLU A N 1
ATOM 7536 C CA . GLU A 1 948 ? -8.505 -43.135 -15.585 1.00 79.06 948 GLU A CA 1
ATOM 7537 C C . GLU A 1 948 ? -9.526 -42.184 -14.922 1.00 79.06 948 GLU A C 1
ATOM 7539 O O . GLU A 1 948 ? -9.800 -42.305 -13.728 1.00 79.06 948 GLU A O 1
ATOM 7544 N N . GLU A 1 949 ? -10.132 -41.268 -15.689 1.00 76.69 949 GLU A N 1
ATOM 7545 C CA . GLU A 1 949 ? -11.145 -40.302 -15.232 1.00 76.69 949 GLU A CA 1
ATOM 7546 C C . GLU A 1 949 ? -12.403 -40.328 -16.137 1.00 76.69 949 GLU A C 1
ATOM 7548 O O . GLU A 1 949 ? -12.773 -39.306 -16.733 1.00 76.69 949 GLU A O 1
ATOM 7553 N N . PRO A 1 950 ? -13.088 -41.479 -16.283 1.00 76.06 950 PRO A N 1
ATOM 7554 C CA . PRO A 1 950 ? -14.155 -41.645 -17.265 1.00 76.06 950 PRO A CA 1
ATOM 7555 C C . PRO A 1 950 ? -15.298 -40.645 -17.041 1.00 76.06 950 PRO A C 1
ATOM 7557 O O . PRO A 1 950 ? -15.937 -40.618 -15.988 1.00 76.06 950 PRO A O 1
ATOM 7560 N N . GLY A 1 951 ? -15.565 -39.821 -18.058 1.00 79.31 951 GLY A N 1
ATOM 7561 C CA . GLY A 1 951 ? -16.573 -38.757 -18.026 1.00 79.31 951 GLY A CA 1
ATOM 7562 C C . GLY A 1 951 ? -16.029 -37.351 -17.738 1.00 79.31 951 GLY A C 1
ATOM 7563 O O . GLY A 1 951 ? -16.705 -36.379 -18.087 1.00 79.31 951 GLY A O 1
ATOM 7564 N N . VAL A 1 952 ? -14.809 -37.205 -17.204 1.00 87.25 952 VAL A N 1
ATOM 7565 C CA . VAL A 1 952 ? -14.143 -35.897 -17.037 1.00 87.25 952 VAL A CA 1
ATOM 7566 C C . VAL A 1 952 ? -13.564 -35.459 -18.382 1.00 87.25 952 VAL A C 1
ATOM 7568 O O . VAL A 1 952 ? -12.404 -35.703 -18.708 1.00 87.25 952 VAL A O 1
ATOM 7571 N N . HIS A 1 953 ? -14.409 -34.859 -19.217 1.00 92.94 953 HIS A N 1
ATOM 7572 C CA . HIS A 1 953 ? -14.012 -34.409 -20.548 1.00 92.94 953 HIS A CA 1
ATOM 7573 C C . HIS A 1 953 ? -13.103 -33.184 -20.447 1.00 92.94 953 HIS A C 1
ATOM 7575 O O . HIS A 1 953 ? -13.440 -32.199 -19.790 1.00 92.94 953 HIS A O 1
ATOM 7581 N N . ARG A 1 954 ? -11.960 -33.247 -21.127 1.00 95.69 954 ARG A N 1
ATOM 7582 C CA . ARG A 1 954 ? -10.909 -32.228 -21.108 1.00 95.69 954 ARG A CA 1
ATOM 7583 C C . ARG A 1 954 ? -10.619 -31.736 -22.528 1.00 95.69 954 ARG A C 1
ATOM 7585 O O . ARG A 1 954 ? -10.894 -32.445 -23.498 1.00 95.69 954 ARG A O 1
ATOM 7592 N N . VAL A 1 955 ? -10.092 -30.517 -22.644 1.00 96.06 955 VAL A N 1
ATOM 7593 C CA . VAL A 1 955 ? -9.581 -29.936 -23.895 1.00 96.06 955 VAL A CA 1
ATOM 7594 C C . VAL A 1 955 ? -8.085 -30.231 -24.013 1.00 96.06 955 VAL A C 1
ATOM 7596 O O . VAL A 1 955 ? -7.327 -30.006 -23.063 1.00 96.06 955 VAL A O 1
ATOM 7599 N N . TRP A 1 956 ? -7.662 -30.697 -25.187 1.00 94.75 956 TRP A N 1
ATOM 7600 C CA . TRP A 1 956 ? -6.287 -31.115 -25.465 1.00 94.75 956 TRP A CA 1
ATOM 7601 C C . TRP A 1 956 ? -5.761 -30.520 -26.775 1.00 94.75 956 TRP A C 1
ATOM 7603 O O . TRP A 1 956 ? -6.527 -30.284 -27.715 1.00 94.75 956 TRP A O 1
ATOM 7613 N N . LEU A 1 957 ? -4.439 -30.346 -26.856 1.00 93.38 957 LEU A N 1
ATOM 7614 C CA . LEU A 1 957 ? -3.728 -29.958 -28.076 1.00 93.38 957 LEU A CA 1
ATOM 7615 C C . LEU A 1 957 ? -3.924 -30.993 -29.208 1.00 93.38 957 LEU A C 1
ATOM 7617 O O . LEU A 1 957 ? -4.199 -32.166 -28.927 1.00 93.38 957 LEU A O 1
ATOM 7621 N N . PRO A 1 958 ? -3.739 -30.614 -30.490 1.00 91.12 958 PRO A N 1
ATOM 7622 C CA . PRO A 1 958 ? -4.038 -31.485 -31.635 1.00 91.12 958 PRO A CA 1
ATOM 7623 C C . PRO A 1 958 ? -3.255 -32.806 -31.659 1.00 91.12 958 PRO A C 1
ATOM 7625 O O . PRO A 1 958 ? -3.722 -33.799 -32.217 1.00 91.12 958 PRO A O 1
ATOM 7628 N N . HIS A 1 959 ? -2.043 -32.807 -31.094 1.00 90.81 959 HIS A N 1
ATOM 7629 C CA . HIS A 1 959 ? -1.071 -33.902 -31.204 1.00 90.81 959 HIS A CA 1
ATOM 7630 C C . HIS A 1 959 ? -0.467 -34.333 -29.856 1.00 90.81 959 HIS A C 1
ATOM 7632 O O . HIS A 1 959 ? 0.331 -35.264 -29.825 1.00 90.81 959 HIS A O 1
ATOM 7638 N N . GLU A 1 960 ? -0.840 -33.677 -28.754 1.00 88.94 960 GLU A N 1
ATOM 7639 C CA . GLU A 1 960 ? -0.298 -33.932 -27.415 1.00 88.94 960 GLU A CA 1
ATOM 7640 C C . GLU A 1 960 ? -1.415 -33.941 -26.370 1.00 88.94 960 GLU A C 1
ATOM 7642 O O . GLU A 1 960 ? -2.318 -33.100 -26.406 1.00 88.94 960 GLU A O 1
ATOM 7647 N N . ASP A 1 961 ? -1.348 -34.876 -25.423 1.00 89.25 961 ASP A N 1
ATOM 7648 C CA . ASP A 1 961 ? -2.312 -35.040 -24.327 1.00 89.25 961 ASP A CA 1
ATOM 7649 C C . ASP A 1 961 ? -1.979 -34.056 -23.187 1.00 89.25 961 ASP A C 1
ATOM 7651 O O . ASP A 1 961 ? -1.696 -34.407 -22.045 1.00 89.25 961 ASP A O 1
ATOM 7655 N N . SER A 1 962 ? -1.971 -32.775 -23.558 1.00 88.31 962 SER A N 1
ATOM 7656 C CA . SER A 1 962 ? -1.645 -31.604 -22.744 1.00 88.31 962 SER A CA 1
ATOM 7657 C C . SER A 1 962 ? -2.481 -30.407 -23.237 1.00 88.31 962 SER A C 1
ATOM 7659 O O . SER A 1 962 ? -2.872 -30.399 -24.408 1.00 88.31 962 SER A O 1
ATOM 7661 N N . PRO A 1 963 ? -2.806 -29.398 -22.405 1.00 88.69 963 PRO A N 1
ATOM 7662 C CA . PRO A 1 963 ? -2.677 -29.356 -20.945 1.00 88.69 963 PRO A CA 1
ATOM 7663 C C . PRO A 1 963 ? -3.816 -30.080 -20.196 1.00 88.69 963 PRO A C 1
ATOM 7665 O O . PRO A 1 963 ? -3.725 -30.242 -18.983 1.00 88.69 963 PRO A O 1
ATOM 7668 N N . GLY A 1 964 ? -4.889 -30.503 -20.880 1.00 91.75 964 GLY A N 1
ATOM 7669 C CA . GLY A 1 964 ? -5.995 -31.255 -20.267 1.00 91.75 964 GLY A CA 1
ATOM 7670 C C . GLY A 1 964 ? -6.997 -30.401 -19.485 1.00 91.75 964 GLY A C 1
ATOM 7671 O O . GLY A 1 964 ? -7.433 -30.790 -18.398 1.00 91.75 964 GLY A O 1
ATOM 7672 N N . LEU A 1 965 ? -7.372 -29.236 -20.021 1.00 94.88 965 LEU A N 1
ATOM 7673 C CA . LEU A 1 965 ? -8.240 -28.272 -19.336 1.00 94.88 965 LEU A CA 1
ATOM 7674 C C . LEU A 1 965 ? -9.681 -28.805 -19.202 1.00 94.88 965 LEU A C 1
ATOM 7676 O O . LEU A 1 965 ? -10.311 -29.145 -20.198 1.00 94.88 965 LEU A O 1
ATOM 7680 N N . ALA A 1 966 ? -10.230 -28.851 -17.983 1.00 93.50 966 ALA A N 1
ATOM 7681 C CA . ALA A 1 966 ? -11.558 -29.421 -17.691 1.00 93.50 966 ALA A CA 1
ATOM 7682 C C . ALA A 1 966 ? -12.755 -28.516 -18.074 1.00 93.50 966 ALA A C 1
ATOM 7684 O O . ALA A 1 966 ? -13.910 -28.862 -17.822 1.00 93.50 966 ALA A O 1
ATOM 7685 N N . MET A 1 967 ? -12.477 -27.369 -18.700 1.00 95.69 967 MET A N 1
ATOM 7686 C CA . MET A 1 967 ? -13.426 -26.329 -19.095 1.00 95.69 967 MET A CA 1
ATOM 7687 C C . MET A 1 967 ? -13.087 -25.803 -20.498 1.00 95.69 967 MET A C 1
ATOM 7689 O O . MET A 1 967 ? -11.932 -25.759 -20.907 1.00 95.69 967 MET A O 1
ATOM 7693 N N . SER A 1 968 ? -14.102 -25.388 -21.249 1.00 96.81 968 SER A N 1
ATOM 7694 C CA . SER A 1 968 ? -13.983 -24.860 -22.621 1.00 96.81 968 SER A CA 1
ATOM 7695 C C . SER A 1 968 ? -13.875 -23.334 -22.693 1.00 96.81 968 SER A C 1
ATOM 7697 O O . SER A 1 968 ? -13.710 -22.768 -23.778 1.00 96.81 968 SER A O 1
ATOM 7699 N N . ARG A 1 969 ? -13.989 -22.652 -21.547 1.00 98.12 969 ARG A N 1
ATOM 7700 C CA . ARG A 1 969 ? -13.932 -21.193 -21.437 1.00 98.12 969 ARG A CA 1
ATOM 7701 C C . ARG A 1 969 ? -13.177 -20.776 -20.182 1.00 98.12 969 ARG A C 1
ATOM 7703 O O . ARG A 1 969 ? -13.525 -21.224 -19.099 1.00 98.12 969 ARG A O 1
ATOM 7710 N N . ALA A 1 970 ? -12.185 -19.909 -20.343 1.00 98.06 970 ALA A N 1
ATOM 7711 C CA . ALA A 1 970 ? -11.329 -19.412 -19.269 1.00 98.06 970 ALA A CA 1
ATOM 7712 C C . ALA A 1 970 ? -10.683 -18.070 -19.660 1.00 98.06 970 ALA A C 1
ATOM 7714 O O . ALA A 1 970 ? -10.580 -17.730 -20.847 1.00 98.06 970 ALA A O 1
ATOM 7715 N N . PHE A 1 971 ? -10.223 -17.324 -18.657 1.00 98.38 971 PHE A N 1
ATOM 7716 C CA . PHE A 1 971 ? -9.219 -16.267 -18.814 1.00 98.38 971 PHE A CA 1
ATOM 7717 C C . PHE A 1 971 ? -7.818 -16.859 -18.654 1.00 98.38 971 PHE A C 1
ATOM 7719 O O . PHE A 1 971 ? -7.644 -17.741 -17.821 1.00 98.38 971 PHE A O 1
ATOM 7726 N N . GLY A 1 972 ? -6.816 -16.351 -19.378 1.00 97.06 972 GLY A N 1
ATOM 7727 C CA . GLY A 1 972 ? -5.480 -16.973 -19.393 1.00 97.06 972 GLY A CA 1
ATOM 7728 C C . GLY A 1 972 ? -5.443 -18.223 -20.276 1.00 97.06 972 GLY A C 1
ATOM 7729 O O . GLY A 1 972 ? -6.154 -18.267 -21.267 1.00 97.06 972 GLY A O 1
ATOM 7730 N N . ASP A 1 973 ? -4.628 -19.224 -19.953 1.00 96.69 973 ASP A N 1
ATOM 7731 C CA . ASP A 1 973 ? -4.452 -20.453 -20.751 1.00 96.69 973 ASP A CA 1
ATOM 7732 C C . ASP A 1 973 ? -4.093 -20.208 -22.236 1.00 96.69 973 ASP A C 1
ATOM 7734 O O . ASP A 1 973 ? -4.593 -20.880 -23.142 1.00 96.69 973 ASP A O 1
ATOM 7738 N N . TYR A 1 974 ? -3.215 -19.239 -22.526 1.00 95.94 974 TYR A N 1
ATOM 7739 C CA . TYR A 1 974 ? -2.856 -18.899 -23.917 1.00 95.94 974 TYR A CA 1
ATOM 7740 C C . TYR A 1 974 ? -2.212 -20.048 -24.713 1.00 95.94 974 TYR A C 1
ATOM 7742 O O . TYR A 1 974 ? -2.247 -20.010 -25.938 1.00 95.94 974 TYR A O 1
ATOM 7750 N N . CYS A 1 975 ? -1.714 -21.106 -24.062 1.00 92.31 975 CYS A N 1
ATOM 7751 C CA . CYS A 1 975 ? -1.273 -22.333 -24.738 1.00 92.31 975 CYS A CA 1
ATOM 7752 C C . CYS A 1 975 ? -2.392 -23.085 -25.491 1.00 92.31 975 CYS A C 1
ATOM 7754 O O . CYS A 1 975 ? -2.087 -23.904 -26.355 1.00 92.31 975 CYS A O 1
ATOM 7756 N N . ILE A 1 976 ? -3.668 -22.832 -25.166 1.00 93.19 976 ILE A N 1
ATOM 7757 C CA . ILE A 1 976 ? -4.828 -23.589 -25.670 1.00 93.19 976 ILE A CA 1
ATOM 7758 C C . ILE A 1 976 ? -5.931 -22.704 -26.296 1.00 93.19 976 ILE A C 1
ATOM 7760 O O . ILE A 1 976 ? -6.878 -23.221 -26.889 1.00 93.19 976 ILE A O 1
ATOM 7764 N N . LYS A 1 977 ? -5.800 -21.368 -26.253 1.00 94.50 977 LYS A N 1
ATOM 7765 C CA . LYS A 1 977 ? -6.759 -20.411 -26.861 1.00 94.50 977 LYS A CA 1
ATOM 7766 C C . LYS A 1 977 ? -7.005 -20.664 -28.349 1.00 94.50 977 LYS A C 1
ATOM 7768 O O . LYS A 1 977 ? -8.157 -20.778 -28.764 1.00 94.50 977 LYS A O 1
ATOM 7773 N N . ASP A 1 978 ? -5.934 -20.827 -29.126 1.00 94.44 978 ASP A N 1
ATOM 7774 C CA . ASP A 1 978 ? -6.007 -21.079 -30.575 1.00 94.44 978 ASP A CA 1
ATOM 7775 C C . ASP A 1 978 ? -6.752 -22.382 -30.918 1.00 94.44 978 ASP A C 1
ATOM 7777 O O . ASP A 1 978 ? -7.276 -22.524 -32.020 1.00 94.44 978 ASP A O 1
ATOM 7781 N N . PHE A 1 979 ? -6.871 -23.297 -29.949 1.00 96.19 979 PHE A N 1
ATOM 7782 C CA . PHE A 1 979 ? -7.541 -24.594 -30.063 1.00 96.19 979 PHE A CA 1
ATOM 7783 C C . PHE A 1 979 ? -8.975 -24.587 -29.493 1.00 96.19 979 PHE A C 1
ATOM 7785 O O . PHE A 1 979 ? -9.555 -25.636 -29.214 1.00 96.19 979 PHE A O 1
ATOM 7792 N N . GLY A 1 980 ? -9.578 -23.399 -29.352 1.00 93.06 980 GLY A N 1
ATOM 7793 C CA . GLY A 1 980 ? -11.017 -23.215 -29.125 1.00 93.06 980 GLY A CA 1
ATOM 7794 C C . GLY A 1 980 ? -11.437 -22.896 -27.688 1.00 93.06 980 GLY A C 1
ATOM 7795 O O . GLY A 1 980 ? -12.638 -22.759 -27.425 1.00 93.06 980 GLY A O 1
ATOM 7796 N N . VAL A 1 981 ? -10.494 -22.722 -26.758 1.00 97.31 981 VAL A N 1
ATOM 7797 C CA . VAL A 1 981 ? -10.787 -22.135 -25.439 1.00 97.31 981 VAL A CA 1
ATOM 7798 C C . VAL A 1 981 ? -10.991 -20.626 -25.594 1.00 97.31 981 VAL A C 1
ATOM 7800 O O . VAL A 1 981 ? -10.206 -19.962 -26.260 1.00 97.31 981 VAL A O 1
ATOM 7803 N N . ILE A 1 982 ? -12.041 -20.057 -24.989 1.00 97.44 982 ILE A N 1
ATOM 7804 C CA . ILE A 1 982 ? -12.370 -18.623 -25.138 1.00 97.44 982 ILE A CA 1
ATOM 7805 C C . ILE A 1 982 ? -12.735 -17.950 -23.808 1.00 97.44 982 ILE A C 1
ATOM 7807 O O . ILE A 1 982 ? -13.367 -18.551 -22.948 1.00 97.44 982 ILE A O 1
ATOM 7811 N N . SER A 1 983 ? -12.414 -16.664 -23.660 1.00 97.38 983 SER A N 1
ATOM 7812 C CA . SER A 1 983 ? -12.819 -15.820 -22.517 1.00 97.38 983 SER A CA 1
ATOM 7813 C C . SER A 1 983 ? -14.199 -15.166 -22.690 1.00 97.38 983 SER A C 1
ATOM 7815 O O . SER A 1 983 ? -14.604 -14.322 -21.894 1.00 97.38 983 SER A O 1
ATOM 7817 N N . VAL A 1 984 ? -14.941 -15.524 -23.746 1.00 97.00 984 VAL A N 1
ATOM 7818 C CA . VAL A 1 984 ? -16.223 -14.892 -24.094 1.00 97.00 984 VAL A CA 1
ATOM 7819 C C . VAL A 1 984 ? -17.339 -15.382 -23.156 1.00 97.00 984 VAL A C 1
ATOM 7821 O O . VAL A 1 984 ? -17.683 -16.570 -23.196 1.00 97.00 984 VAL A O 1
ATOM 7824 N N . PRO A 1 985 ? -17.963 -14.500 -22.353 1.00 97.19 985 PRO A N 1
ATOM 7825 C CA . PRO A 1 985 ? -18.994 -14.897 -21.404 1.00 97.19 985 PRO A CA 1
ATOM 7826 C C . PRO A 1 985 ? -20.309 -15.278 -22.083 1.00 97.19 985 PRO A C 1
ATOM 7828 O O . PRO A 1 985 ? -20.741 -14.651 -23.055 1.00 97.19 985 PRO A O 1
ATOM 7831 N N . GLN A 1 986 ? -21.029 -16.224 -21.482 1.00 96.12 986 GLN A N 1
ATOM 7832 C CA . GLN A 1 986 ? -22.486 -16.238 -21.594 1.00 96.12 986 GLN A CA 1
ATOM 7833 C C . GLN A 1 986 ? -23.041 -15.188 -20.632 1.00 96.12 986 GLN A C 1
ATOM 7835 O O . GLN A 1 986 ? -22.826 -15.289 -19.426 1.00 96.12 986 GLN A O 1
ATOM 7840 N N . VAL A 1 987 ? -23.752 -14.190 -21.165 1.00 95.44 987 VAL A N 1
ATOM 7841 C CA . VAL A 1 987 ? -24.426 -13.156 -20.366 1.00 95.44 987 VAL A CA 1
ATOM 7842 C C . VAL A 1 987 ? -25.932 -13.387 -20.391 1.00 95.44 987 VAL A C 1
ATOM 7844 O O . VAL A 1 987 ? -26.524 -13.486 -21.469 1.00 95.44 987 VAL A O 1
ATOM 7847 N N . ILE A 1 988 ? -26.544 -13.429 -19.211 1.00 92.69 988 ILE A N 1
ATOM 7848 C CA . ILE A 1 988 ? -27.981 -13.633 -18.997 1.00 92.69 988 ILE A CA 1
ATOM 7849 C C . ILE A 1 988 ? -28.577 -12.485 -18.176 1.00 92.69 988 ILE A C 1
ATOM 7851 O O . ILE A 1 988 ? -27.883 -11.828 -17.400 1.00 92.69 988 ILE A O 1
ATOM 7855 N N . HIS A 1 989 ? -29.881 -12.267 -18.328 1.00 92.25 989 HIS A N 1
ATOM 7856 C CA . HIS A 1 989 ? -30.675 -11.348 -17.513 1.00 92.25 989 HIS A CA 1
ATOM 7857 C C . HIS A 1 989 ? -31.836 -12.111 -16.881 1.00 92.25 989 HIS A C 1
ATOM 7859 O O . HIS A 1 989 ? -32.510 -12.889 -17.557 1.00 92.25 989 HIS A O 1
ATOM 7865 N N . ARG A 1 990 ? -32.083 -11.871 -15.592 1.00 89.62 990 ARG A N 1
ATOM 7866 C CA . ARG A 1 990 ? -33.286 -12.324 -14.889 1.00 89.62 990 ARG A CA 1
ATOM 7867 C C . ARG A 1 990 ? -33.879 -11.171 -14.082 1.00 89.62 990 ARG A C 1
ATOM 7869 O O . ARG A 1 990 ? -33.161 -10.354 -13.509 1.00 89.62 990 ARG A O 1
ATOM 7876 N N . HIS A 1 991 ? -35.205 -11.125 -14.030 1.00 90.81 991 HIS A N 1
ATOM 7877 C CA . HIS A 1 991 ? -35.945 -10.299 -13.083 1.00 90.81 991 HIS A CA 1
ATOM 7878 C C . HIS A 1 991 ? -36.149 -11.104 -11.794 1.00 90.81 991 HIS A C 1
ATOM 7880 O O . HIS A 1 991 ? -36.624 -12.238 -11.849 1.00 90.81 991 HIS A O 1
ATOM 7886 N N . ILE A 1 992 ? -35.744 -10.534 -10.664 1.00 90.50 992 ILE A N 1
ATOM 7887 C CA . ILE A 1 992 ? -35.962 -11.076 -9.324 1.00 90.50 992 ILE A CA 1
ATOM 7888 C C . ILE A 1 992 ? -37.389 -10.735 -8.892 1.00 90.50 992 ILE A C 1
ATOM 7890 O O . ILE A 1 992 ? -37.841 -9.603 -9.054 1.00 90.50 992 ILE A O 1
ATOM 7894 N N . THR A 1 993 ? -38.099 -11.726 -8.366 1.00 88.12 993 THR A N 1
ATOM 7895 C CA . THR A 1 993 ? -39.457 -11.593 -7.827 1.00 88.12 993 THR A CA 1
ATOM 7896 C C . THR A 1 993 ? -39.436 -11.542 -6.299 1.00 88.12 993 THR A C 1
ATOM 7898 O O . THR A 1 993 ? -38.444 -11.903 -5.676 1.00 88.12 993 THR A O 1
ATOM 7901 N N . SER A 1 994 ? -40.557 -11.181 -5.670 1.00 85.06 994 SER A N 1
ATOM 7902 C CA . SER A 1 994 ? -40.722 -11.249 -4.207 1.00 85.06 994 SER A CA 1
ATOM 7903 C C . SER A 1 994 ? -40.790 -12.676 -3.632 1.00 85.06 994 SER A C 1
ATOM 7905 O O . SER A 1 994 ? -40.926 -12.836 -2.420 1.00 85.06 994 SER A O 1
ATOM 7907 N N . LYS A 1 995 ? -40.740 -13.719 -4.479 1.00 87.38 995 LYS A N 1
ATOM 7908 C CA . LYS A 1 995 ? -40.524 -15.111 -4.049 1.00 87.38 995 LYS A CA 1
ATOM 7909 C C . LYS A 1 995 ? -39.029 -15.430 -3.914 1.00 87.38 995 LYS A C 1
ATOM 7911 O O . LYS A 1 995 ? -38.643 -16.152 -3.000 1.00 87.38 995 LYS A O 1
ATOM 7916 N N . ASP A 1 996 ? -38.195 -14.901 -4.806 1.00 92.38 996 ASP A N 1
ATOM 7917 C CA . ASP A 1 996 ? -36.787 -15.272 -4.964 1.00 92.38 996 ASP A CA 1
ATOM 7918 C C . ASP A 1 996 ? -35.941 -14.814 -3.756 1.00 92.38 996 ASP A C 1
ATOM 7920 O O . ASP A 1 996 ? -35.733 -13.622 -3.547 1.00 92.38 996 ASP A O 1
ATOM 7924 N N . GLN A 1 997 ? -35.425 -15.750 -2.949 1.00 92.44 997 GLN A N 1
ATOM 7925 C CA . GLN A 1 997 ? -34.834 -15.425 -1.637 1.00 92.44 997 GLN A CA 1
ATO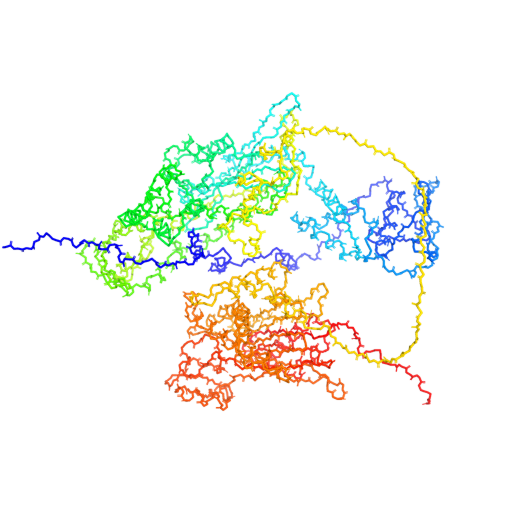M 7926 C C . GLN A 1 997 ? -33.352 -15.037 -1.709 1.00 92.44 997 GLN A C 1
ATOM 7928 O O . GLN A 1 997 ? -32.920 -14.061 -1.083 1.00 92.44 997 GLN A O 1
ATOM 7933 N N . PHE A 1 998 ? -32.558 -15.818 -2.442 1.00 95.44 998 PHE A N 1
ATOM 7934 C CA . PHE A 1 998 ? -31.108 -15.647 -2.551 1.00 95.44 998 PHE A CA 1
ATOM 7935 C C . PHE A 1 998 ? -30.543 -16.326 -3.799 1.00 95.44 998 PHE A C 1
ATOM 7937 O O . PHE A 1 998 ? -31.145 -17.245 -4.347 1.00 95.44 998 PHE A O 1
ATOM 7944 N N . VAL A 1 999 ? -29.339 -15.931 -4.205 1.00 97.12 999 VAL A N 1
ATOM 7945 C CA . VAL A 1 999 ? -28.537 -16.644 -5.206 1.00 97.12 999 VAL A CA 1
ATOM 7946 C C . VAL A 1 999 ? -27.187 -17.049 -4.614 1.00 97.12 999 VAL A C 1
ATOM 7948 O O . VAL A 1 999 ? -26.520 -16.259 -3.943 1.00 97.12 999 VAL A O 1
ATOM 7951 N N . VAL A 1 1000 ? -26.801 -18.298 -4.857 1.00 98.25 1000 VAL A N 1
ATOM 7952 C CA . VAL A 1 1000 ? -25.499 -18.878 -4.523 1.00 98.25 1000 VAL A CA 1
ATOM 7953 C C . VAL A 1 1000 ? -24.614 -18.806 -5.764 1.00 98.25 1000 VAL A C 1
ATOM 7955 O O . VAL A 1 1000 ? -25.031 -19.258 -6.826 1.00 98.25 1000 VAL A O 1
ATOM 7958 N N . LEU A 1 1001 ? -23.406 -18.259 -5.641 1.00 98.38 1001 LEU A N 1
ATOM 7959 C CA . LEU A 1 1001 ? -22.334 -18.352 -6.639 1.00 98.38 1001 LEU A CA 1
ATOM 7960 C C . LEU A 1 1001 ? -21.193 -19.145 -5.994 1.00 98.38 1001 LEU A C 1
ATOM 7962 O O . LEU A 1 1001 ? -20.701 -18.723 -4.948 1.00 98.38 1001 LEU A O 1
ATOM 7966 N N . ALA A 1 1002 ? -20.768 -20.262 -6.584 1.00 98.19 1002 ALA A N 1
ATOM 7967 C CA . ALA A 1 1002 ? -19.681 -21.074 -6.023 1.00 98.19 1002 ALA A CA 1
ATOM 7968 C C . ALA A 1 1002 ? -18.760 -21.687 -7.094 1.00 98.19 1002 ALA A C 1
ATOM 7970 O O . ALA A 1 1002 ? -19.171 -21.845 -8.250 1.00 98.19 1002 ALA A O 1
ATOM 7971 N N . THR A 1 1003 ? -17.531 -22.013 -6.685 1.00 97.88 1003 THR A N 1
ATOM 7972 C CA . THR A 1 1003 ? -16.523 -22.755 -7.466 1.00 97.88 1003 THR A CA 1
ATOM 7973 C C . THR A 1 1003 ? -16.857 -24.246 -7.548 1.00 97.88 1003 THR A C 1
ATOM 7975 O O . THR A 1 1003 ? -17.764 -24.717 -6.846 1.00 97.88 1003 THR A O 1
ATOM 7978 N N . ASP A 1 1004 ? -16.201 -24.997 -8.440 1.00 94.50 1004 ASP A N 1
ATOM 7979 C CA . ASP A 1 1004 ? -16.589 -26.398 -8.673 1.00 94.50 1004 ASP A CA 1
ATOM 7980 C C . ASP A 1 1004 ? -16.333 -27.290 -7.441 1.00 94.50 1004 ASP A C 1
ATOM 7982 O O . ASP A 1 1004 ? -17.134 -28.180 -7.157 1.00 94.50 1004 ASP A O 1
ATOM 7986 N N . GLY A 1 1005 ? -15.384 -26.911 -6.577 1.00 94.75 1005 GLY A N 1
ATOM 7987 C CA . GLY A 1 1005 ? -15.171 -27.476 -5.242 1.00 94.75 1005 GLY A CA 1
ATOM 7988 C C . GLY A 1 1005 ? -16.409 -27.515 -4.326 1.00 94.75 1005 GLY A C 1
ATOM 7989 O O . GLY A 1 1005 ? -16.417 -28.278 -3.354 1.00 94.75 1005 GLY A O 1
ATOM 7990 N N . VAL A 1 1006 ? -17.478 -26.759 -4.621 1.00 97.56 1006 VAL A N 1
ATOM 7991 C CA . VAL A 1 1006 ? -18.820 -26.985 -4.044 1.00 97.56 1006 VAL A CA 1
ATOM 7992 C C . VAL A 1 1006 ? -19.632 -27.972 -4.890 1.00 97.56 1006 VAL A C 1
ATOM 7994 O O . VAL A 1 1006 ? -20.122 -28.970 -4.359 1.00 97.56 1006 VAL A O 1
ATOM 7997 N N . TRP A 1 1007 ? -19.793 -27.704 -6.186 1.00 96.31 1007 TRP A N 1
ATOM 7998 C CA . TRP A 1 1007 ? -20.740 -28.399 -7.068 1.00 96.31 1007 TRP A CA 1
ATOM 7999 C C . TRP A 1 1007 ? -20.366 -29.850 -7.411 1.00 96.31 1007 TRP A C 1
ATOM 8001 O O . TRP A 1 1007 ? -21.260 -30.658 -7.660 1.00 96.31 1007 TRP A O 1
ATOM 8011 N N . ASP A 1 1008 ? -19.083 -30.216 -7.350 1.00 92.62 1008 ASP A N 1
ATOM 8012 C CA . ASP A 1 1008 ? -18.589 -31.581 -7.603 1.00 92.62 1008 ASP A CA 1
ATOM 8013 C C . ASP A 1 1008 ? -18.922 -32.572 -6.467 1.00 92.62 1008 ASP A C 1
ATOM 8015 O O . ASP A 1 1008 ? -18.718 -33.789 -6.604 1.00 92.62 1008 ASP A O 1
ATOM 8019 N N . VAL A 1 1009 ? -19.432 -32.056 -5.335 1.00 94.75 1009 VAL A N 1
ATOM 8020 C CA . VAL A 1 1009 ? -19.777 -32.816 -4.119 1.00 94.75 1009 VAL A CA 1
ATOM 8021 C C . VAL A 1 1009 ? -21.074 -32.377 -3.417 1.00 94.75 1009 VAL A C 1
ATOM 8023 O O . VAL A 1 1009 ? -21.533 -33.093 -2.519 1.00 94.75 1009 VAL A O 1
ATOM 8026 N N . VAL A 1 1010 ? -21.699 -31.262 -3.806 1.00 96.44 1010 VAL A N 1
ATOM 8027 C CA . VAL A 1 1010 ? -22.998 -30.775 -3.302 1.00 96.44 1010 VAL A CA 1
ATOM 8028 C C . VAL A 1 1010 ? -23.923 -30.492 -4.488 1.00 96.44 1010 VAL A C 1
ATOM 8030 O O . VAL A 1 1010 ? -23.590 -29.702 -5.368 1.00 96.44 1010 VAL A O 1
ATOM 8033 N N . SER A 1 1011 ? -25.094 -31.131 -4.505 1.00 97.00 1011 SER A N 1
ATOM 8034 C CA . SER A 1 1011 ? -26.138 -30.878 -5.513 1.00 97.00 1011 SER A CA 1
ATOM 8035 C C . SER A 1 1011 ? -26.736 -29.466 -5.400 1.00 97.00 1011 SER A C 1
ATOM 8037 O O . SER A 1 1011 ? -26.623 -28.813 -4.360 1.00 97.00 1011 SER A O 1
ATOM 8039 N N . ASN A 1 1012 ? -27.401 -28.993 -6.461 1.00 97.75 1012 ASN A N 1
ATOM 8040 C CA . ASN A 1 1012 ? -28.078 -27.689 -6.471 1.00 97.75 1012 ASN A CA 1
ATOM 8041 C C . ASN A 1 1012 ? -29.117 -27.602 -5.331 1.00 97.75 1012 ASN A C 1
ATOM 8043 O O . ASN A 1 1012 ? -29.235 -26.580 -4.654 1.00 97.75 1012 ASN A O 1
ATOM 8047 N N . GLU A 1 1013 ? -29.814 -28.711 -5.092 1.00 96.56 1013 GLU A N 1
ATOM 8048 C CA . GLU A 1 1013 ? -30.866 -28.903 -4.098 1.00 96.56 1013 GLU A CA 1
ATOM 8049 C C . GLU A 1 1013 ? -30.285 -28.976 -2.677 1.00 96.56 1013 GLU A C 1
ATOM 8051 O O . GLU A 1 1013 ? -30.734 -28.233 -1.804 1.00 96.56 1013 GLU A O 1
ATOM 8056 N N . GLU A 1 1014 ? -29.229 -29.782 -2.447 1.00 95.94 1014 GLU A N 1
ATOM 8057 C CA . GLU A 1 1014 ? -28.483 -29.764 -1.174 1.00 95.94 1014 GLU A CA 1
ATOM 8058 C C . GLU A 1 1014 ? -28.006 -28.332 -0.861 1.00 95.94 1014 GLU A C 1
ATOM 8060 O O . GLU A 1 1014 ? -28.187 -27.859 0.260 1.00 95.94 1014 GLU A O 1
ATOM 8065 N N . ALA A 1 1015 ? -27.421 -27.622 -1.833 1.00 97.44 1015 ALA A N 1
ATOM 8066 C CA . ALA A 1 1015 ? -26.845 -26.292 -1.631 1.00 97.44 1015 ALA A CA 1
ATOM 8067 C C . ALA A 1 1015 ? -27.891 -25.239 -1.232 1.00 97.44 1015 ALA A C 1
ATOM 8069 O O . ALA A 1 1015 ? -27.672 -24.486 -0.279 1.00 97.44 1015 ALA A O 1
ATOM 8070 N N . VAL A 1 1016 ? -29.035 -25.200 -1.925 1.00 97.00 1016 VAL A N 1
ATOM 8071 C CA . VAL A 1 1016 ? -30.143 -24.288 -1.599 1.00 97.00 1016 VAL A CA 1
ATOM 8072 C C . VAL A 1 1016 ? -30.736 -24.617 -0.228 1.00 97.00 1016 VAL A C 1
ATOM 8074 O O . VAL A 1 1016 ? -30.932 -23.699 0.571 1.00 97.00 1016 VAL A O 1
ATOM 8077 N N . GLN A 1 1017 ? -30.928 -25.897 0.102 1.00 94.69 1017 GLN A N 1
ATOM 8078 C CA . GLN A 1 1017 ? -31.452 -26.297 1.410 1.00 94.69 1017 GLN A CA 1
ATOM 8079 C C . GLN A 1 1017 ? -30.492 -25.927 2.558 1.00 94.69 1017 GLN A C 1
ATOM 8081 O O . GLN A 1 1017 ? -30.922 -25.345 3.551 1.00 94.69 1017 GLN A O 1
ATOM 8086 N N . ILE A 1 1018 ? -29.180 -26.161 2.407 1.00 95.62 1018 ILE A N 1
ATOM 8087 C CA . ILE A 1 1018 ? -28.160 -25.799 3.415 1.00 95.62 1018 ILE A CA 1
ATOM 8088 C C . ILE A 1 1018 ? -28.157 -24.291 3.719 1.00 95.62 1018 ILE A C 1
ATOM 8090 O O . ILE A 1 1018 ? -27.916 -23.895 4.864 1.00 95.62 1018 ILE A O 1
ATOM 8094 N N . VAL A 1 1019 ? -28.393 -23.459 2.700 1.00 95.94 1019 VAL A N 1
ATOM 8095 C CA . VAL A 1 1019 ? -28.457 -21.995 2.824 1.00 95.94 1019 VAL A CA 1
ATOM 8096 C C . VAL A 1 1019 ? -29.782 -21.537 3.437 1.00 95.94 1019 VAL A C 1
ATOM 8098 O O . VAL A 1 1019 ? -29.767 -20.646 4.287 1.00 95.94 1019 VAL A O 1
ATOM 8101 N N . TRP A 1 1020 ? -30.905 -22.149 3.053 1.00 93.19 1020 TRP A N 1
ATOM 8102 C CA . TRP A 1 1020 ? -32.235 -21.842 3.591 1.00 93.19 1020 TRP A CA 1
ATOM 8103 C C . TRP A 1 1020 ? -32.375 -22.211 5.073 1.00 93.19 1020 TRP A C 1
ATOM 8105 O O . TRP A 1 1020 ? -32.831 -21.397 5.871 1.00 93.19 1020 TRP A O 1
ATOM 8115 N N . GLU A 1 1021 ? -31.893 -23.391 5.467 1.00 91.56 1021 GLU A N 1
ATOM 8116 C CA . GLU A 1 1021 ? -31.866 -23.857 6.861 1.00 91.56 1021 GLU A CA 1
ATOM 8117 C C . GLU A 1 1021 ? -30.864 -23.104 7.756 1.00 91.56 1021 GLU A C 1
ATOM 8119 O O . GLU A 1 1021 ? -30.738 -23.423 8.941 1.00 91.56 1021 GLU A O 1
ATOM 8124 N N . CYS A 1 1022 ? -30.081 -22.160 7.224 1.00 90.94 1022 CYS A N 1
ATOM 8125 C CA . CYS A 1 1022 ? -29.047 -21.476 7.993 1.00 90.94 1022 CYS A CA 1
ATOM 8126 C C . CYS A 1 1022 ? -29.663 -20.374 8.880 1.00 90.94 1022 CYS A C 1
ATOM 8128 O O . CYS A 1 1022 ? -30.048 -19.332 8.345 1.00 90.94 1022 CYS A O 1
ATOM 8130 N N . PRO A 1 1023 ? -29.698 -20.517 10.227 1.00 82.94 1023 PRO A N 1
ATOM 8131 C CA . PRO A 1 1023 ? -30.409 -19.564 11.093 1.00 82.94 1023 PRO A CA 1
ATOM 8132 C C . PRO A 1 1023 ? -29.789 -18.161 11.073 1.00 82.94 1023 PRO A C 1
ATOM 8134 O O . PRO A 1 1023 ? -30.462 -17.157 11.282 1.00 82.94 1023 PRO A O 1
ATOM 8137 N N . GLU A 1 1024 ? -28.489 -18.089 10.788 1.00 87.19 1024 GLU A N 1
ATOM 8138 C CA . GLU A 1 1024 ? -27.747 -16.849 10.605 1.00 87.19 1024 GLU A CA 1
ATOM 8139 C C . GLU A 1 1024 ? -27.327 -16.724 9.140 1.00 87.19 1024 GLU A C 1
ATOM 8141 O O . GLU A 1 1024 ? -26.335 -17.323 8.717 1.00 87.19 1024 GLU A O 1
ATOM 8146 N N . ARG A 1 1025 ? -28.046 -15.909 8.359 1.00 88.00 1025 ARG A N 1
ATOM 8147 C CA . ARG A 1 1025 ? -27.756 -15.669 6.930 1.00 88.00 1025 ARG A CA 1
ATOM 8148 C C . ARG A 1 1025 ? -26.293 -15.288 6.657 1.00 88.00 1025 ARG A C 1
ATOM 8150 O O . ARG A 1 1025 ? -25.717 -15.734 5.670 1.00 88.00 1025 ARG A O 1
ATOM 8157 N N . GLY A 1 1026 ? -25.653 -14.543 7.564 1.00 86.81 1026 GLY A N 1
ATOM 8158 C CA . GLY A 1 1026 ? -24.228 -14.195 7.475 1.00 86.81 1026 GLY A CA 1
ATOM 8159 C C . GLY A 1 1026 ? -23.269 -15.398 7.505 1.00 86.81 1026 GLY A C 1
ATOM 8160 O O . GLY A 1 1026 ? -22.173 -15.314 6.954 1.00 86.81 1026 GLY A O 1
ATOM 8161 N N . LYS A 1 1027 ? -23.680 -16.540 8.073 1.00 89.94 1027 LYS A N 1
ATOM 8162 C CA . LYS A 1 1027 ? -22.899 -17.791 8.128 1.00 89.94 1027 LYS A CA 1
ATOM 8163 C C . LYS A 1 1027 ? -23.241 -18.775 6.997 1.00 89.94 1027 LYS A C 1
ATOM 8165 O O . LYS A 1 1027 ? -22.617 -19.833 6.926 1.00 89.94 1027 LYS A O 1
ATOM 8170 N N . ALA A 1 1028 ? -24.176 -18.445 6.101 1.00 94.50 1028 ALA A N 1
ATOM 8171 C CA . ALA A 1 1028 ? -24.683 -19.372 5.085 1.00 94.50 1028 ALA A CA 1
ATOM 8172 C C . ALA A 1 1028 ? -23.598 -19.887 4.124 1.00 94.50 1028 ALA A C 1
ATOM 8174 O O . ALA A 1 1028 ? -23.480 -21.099 3.936 1.00 94.50 1028 ALA A O 1
ATOM 8175 N N . ALA A 1 1029 ? -22.746 -19.003 3.587 1.00 95.56 1029 ALA A N 1
ATOM 8176 C CA . ALA A 1 1029 ? -21.641 -19.416 2.718 1.00 95.56 1029 ALA A CA 1
ATOM 8177 C C . ALA A 1 1029 ? -20.647 -20.332 3.454 1.00 95.56 1029 ALA A C 1
ATOM 8179 O O . ALA A 1 1029 ? -20.189 -21.328 2.898 1.00 95.56 1029 ALA A O 1
ATOM 8180 N N . LYS A 1 1030 ? -20.367 -20.050 4.736 1.00 94.56 1030 LYS A N 1
ATOM 8181 C CA . LYS A 1 1030 ? -19.509 -20.899 5.574 1.00 94.56 1030 LYS A CA 1
ATOM 8182 C C . LYS A 1 1030 ? -20.111 -22.298 5.761 1.00 94.56 1030 LYS A C 1
ATOM 8184 O O . LYS A 1 1030 ? -19.414 -23.280 5.525 1.00 94.56 1030 LYS A O 1
ATOM 8189 N N . ARG A 1 1031 ? -21.397 -22.395 6.125 1.00 96.00 1031 ARG A N 1
ATOM 8190 C CA . ARG A 1 1031 ? -22.109 -23.675 6.329 1.00 96.00 1031 ARG A CA 1
ATOM 8191 C C . ARG A 1 1031 ? -22.110 -24.530 5.053 1.00 96.00 1031 ARG A C 1
ATOM 8193 O O . ARG A 1 1031 ? -21.879 -25.735 5.132 1.00 96.00 1031 ARG A O 1
ATOM 8200 N N . LEU A 1 1032 ? -22.295 -23.906 3.886 1.00 97.50 1032 LEU A N 1
ATOM 8201 C CA . LEU A 1 1032 ? -22.207 -24.564 2.578 1.00 97.50 1032 LEU A CA 1
ATOM 8202 C C . LEU A 1 1032 ? -20.797 -25.108 2.293 1.00 97.50 1032 LEU A C 1
ATOM 8204 O O . LEU A 1 1032 ? -20.645 -26.296 2.014 1.00 97.50 1032 LEU A O 1
ATOM 8208 N N . VAL A 1 1033 ? -19.760 -24.278 2.438 1.00 96.94 1033 VAL A N 1
ATOM 8209 C CA . VAL A 1 1033 ? -18.356 -24.672 2.207 1.00 96.94 1033 VAL A CA 1
ATOM 8210 C C . VAL A 1 1033 ? -17.886 -25.753 3.192 1.00 96.94 1033 VAL A C 1
ATOM 8212 O O . VAL A 1 1033 ? -17.170 -26.679 2.809 1.00 96.94 1033 VAL A O 1
ATOM 8215 N N . GLU A 1 1034 ? -18.308 -25.703 4.457 1.00 95.50 1034 GLU A N 1
ATOM 8216 C CA . GLU A 1 1034 ? -18.004 -26.754 5.438 1.00 95.50 1034 GLU A CA 1
ATOM 8217 C C . GLU A 1 1034 ? -18.689 -28.086 5.085 1.00 95.50 1034 GLU A C 1
ATOM 8219 O O . GLU A 1 1034 ? -18.059 -29.145 5.182 1.00 95.50 1034 GLU A O 1
ATOM 8224 N N . ARG A 1 1035 ? -19.934 -28.046 4.590 1.00 95.75 1035 ARG A N 1
ATOM 8225 C CA . ARG A 1 1035 ? -20.670 -29.235 4.133 1.00 95.75 1035 ARG A CA 1
ATOM 8226 C C . ARG A 1 1035 ? -20.128 -29.804 2.813 1.00 95.75 1035 ARG A C 1
ATOM 8228 O O . ARG A 1 1035 ? -20.152 -31.028 2.652 1.00 95.75 1035 ARG A O 1
ATOM 8235 N N . ALA A 1 1036 ? -19.585 -28.966 1.930 1.00 96.38 1036 ALA A N 1
ATOM 8236 C CA . ALA A 1 1036 ? -18.842 -29.376 0.735 1.00 96.38 1036 ALA A CA 1
ATOM 8237 C C . ALA A 1 1036 ? -17.490 -30.021 1.091 1.00 96.38 1036 ALA A C 1
ATOM 8239 O O . ALA A 1 1036 ? -17.189 -31.113 0.619 1.00 96.38 1036 ALA A O 1
ATOM 8240 N N . ALA A 1 1037 ? -16.719 -29.442 2.019 1.00 94.31 1037 ALA A N 1
ATOM 8241 C CA . ALA A 1 1037 ? -15.466 -30.039 2.497 1.00 94.31 1037 ALA A CA 1
ATOM 8242 C C . ALA A 1 1037 ? -15.669 -31.408 3.185 1.00 94.31 1037 ALA A C 1
ATOM 8244 O O . ALA A 1 1037 ? -14.813 -32.290 3.100 1.00 94.31 1037 ALA A O 1
ATOM 8245 N N . TYR A 1 1038 ? -16.807 -31.608 3.860 1.00 92.75 1038 TYR A N 1
ATOM 8246 C CA . TYR A 1 1038 ? -17.236 -32.934 4.320 1.00 92.75 1038 TYR A CA 1
ATOM 8247 C C . TYR A 1 1038 ? -17.630 -33.845 3.142 1.00 92.75 1038 TYR A C 1
ATOM 8249 O O . TYR A 1 1038 ? -17.275 -35.024 3.126 1.00 92.75 1038 TYR A O 1
ATOM 8257 N N . GLY A 1 1039 ? -18.310 -33.284 2.136 1.00 93.69 1039 GLY A N 1
ATOM 8258 C CA . GLY A 1 1039 ? -18.638 -33.933 0.866 1.00 93.69 1039 GLY A CA 1
ATOM 8259 C C . GLY A 1 1039 ? -17.420 -34.556 0.184 1.00 93.69 1039 GLY A C 1
ATOM 8260 O O . GLY A 1 1039 ? -17.450 -35.754 -0.073 1.00 93.69 1039 GLY A O 1
ATOM 8261 N N . TRP A 1 1040 ? -16.327 -33.812 -0.013 1.00 93.38 1040 TRP A N 1
ATOM 8262 C CA . TRP A 1 1040 ? -15.068 -34.340 -0.568 1.00 93.38 1040 TRP A CA 1
ATOM 8263 C C . TRP A 1 1040 ? -14.545 -35.552 0.209 1.00 93.38 1040 TRP A C 1
ATOM 8265 O O . TRP A 1 1040 ? -14.360 -36.627 -0.363 1.00 93.38 1040 TRP A O 1
ATOM 8275 N N . ARG A 1 1041 ? -14.420 -35.431 1.537 1.00 89.44 1041 ARG A N 1
ATOM 8276 C CA . ARG A 1 1041 ? -13.912 -36.505 2.418 1.00 89.44 1041 ARG A CA 1
ATOM 8277 C C . ARG A 1 1041 ? -14.741 -37.795 2.382 1.00 89.44 1041 ARG A C 1
ATOM 8279 O O . ARG A 1 1041 ? -14.218 -38.856 2.722 1.00 89.44 1041 ARG A O 1
ATOM 8286 N N . MET A 1 1042 ? -16.018 -37.721 2.004 1.00 90.00 1042 MET A N 1
ATOM 8287 C CA . MET A 1 1042 ? -16.930 -38.871 2.000 1.00 90.00 1042 MET A CA 1
ATOM 8288 C C . MET A 1 1042 ? -17.271 -39.384 0.597 1.00 90.00 1042 MET A C 1
ATOM 8290 O O . MET A 1 1042 ? -17.241 -40.596 0.395 1.00 90.00 1042 MET A O 1
ATOM 8294 N N . LYS A 1 1043 ? -17.561 -38.491 -0.359 1.00 86.19 1043 LYS A N 1
ATOM 8295 C CA . LYS A 1 1043 ? -17.954 -38.804 -1.745 1.00 86.19 1043 LYS A CA 1
ATOM 8296 C C . LYS A 1 1043 ? -16.745 -39.007 -2.686 1.00 86.19 1043 LYS A C 1
ATOM 8298 O O . LYS A 1 1043 ? -16.885 -39.718 -3.671 1.00 86.19 1043 LYS A O 1
ATOM 8303 N N . ARG A 1 1044 ? -15.568 -38.422 -2.399 1.00 79.75 1044 ARG A N 1
ATOM 8304 C CA . ARG A 1 1044 ? -14.366 -38.411 -3.276 1.00 79.75 1044 ARG A CA 1
ATOM 8305 C C . ARG A 1 1044 ? -13.106 -38.948 -2.569 1.00 79.75 1044 ARG A C 1
ATOM 8307 O O . ARG A 1 1044 ? -12.036 -38.349 -2.617 1.00 79.75 1044 ARG A O 1
ATOM 8314 N N . ARG A 1 1045 ? -13.223 -40.078 -1.861 1.00 76.44 1045 ARG A N 1
ATOM 8315 C CA . ARG A 1 1045 ? -12.109 -40.670 -1.088 1.00 76.44 1045 ARG A CA 1
ATOM 8316 C C . ARG A 1 1045 ? -10.897 -40.985 -1.976 1.00 76.44 1045 ARG A C 1
ATOM 8318 O O . ARG A 1 1045 ? -11.038 -41.685 -2.969 1.00 76.44 1045 ARG A O 1
ATOM 8325 N N . GLY A 1 1046 ? -9.716 -40.520 -1.566 1.00 76.81 1046 GLY A N 1
ATOM 8326 C CA . GLY A 1 1046 ? -8.451 -40.725 -2.286 1.00 76.81 1046 GLY A CA 1
ATOM 8327 C C . GLY A 1 1046 ? -8.109 -39.632 -3.306 1.00 76.81 1046 GLY A C 1
ATOM 8328 O O . GLY A 1 1046 ? -6.972 -39.584 -3.760 1.00 76.81 1046 GLY A O 1
ATOM 8329 N N . ILE A 1 1047 ? -9.045 -38.730 -3.614 1.00 82.69 1047 ILE A N 1
ATOM 8330 C CA . ILE A 1 1047 ? -8.812 -37.544 -4.446 1.00 82.69 1047 ILE A CA 1
ATOM 8331 C C . ILE A 1 1047 ? -8.536 -36.357 -3.514 1.00 82.69 1047 ILE A C 1
ATOM 8333 O O . ILE A 1 1047 ? -9.228 -36.187 -2.510 1.00 82.69 1047 ILE A O 1
ATOM 8337 N N . ALA A 1 1048 ? -7.526 -35.543 -3.834 1.00 85.69 1048 ALA A N 1
ATOM 8338 C CA . ALA A 1 1048 ? -7.206 -34.339 -3.069 1.00 85.69 1048 ALA A CA 1
ATOM 8339 C C . ALA A 1 1048 ? -8.349 -33.314 -3.163 1.00 85.69 1048 ALA A C 1
ATOM 8341 O O . ALA A 1 1048 ? -8.790 -32.981 -4.264 1.00 85.69 1048 ALA A O 1
ATOM 8342 N N . MET A 1 1049 ? -8.802 -32.803 -2.015 1.00 90.25 1049 MET A N 1
ATOM 8343 C CA . MET A 1 1049 ? -9.860 -31.791 -1.930 1.00 90.25 1049 MET A CA 1
ATOM 8344 C C . MET A 1 1049 ? -9.507 -30.530 -2.732 1.00 90.25 1049 MET A C 1
ATOM 8346 O O . MET A 1 1049 ? -8.385 -30.025 -2.627 1.00 90.25 1049 MET A O 1
ATOM 8350 N N . ASP A 1 1050 ? -10.471 -29.996 -3.481 1.00 91.88 1050 ASP A N 1
ATOM 8351 C CA . ASP A 1 1050 ? -10.332 -28.704 -4.160 1.00 91.88 1050 ASP A CA 1
ATOM 8352 C C . ASP A 1 1050 ? -10.335 -27.506 -3.209 1.00 91.88 1050 ASP A C 1
ATOM 8354 O O . ASP A 1 1050 ? -10.668 -27.628 -2.026 1.00 91.88 1050 ASP A O 1
ATOM 8358 N N . ASP A 1 1051 ? -9.964 -26.334 -3.728 1.00 95.50 1051 ASP A N 1
ATOM 8359 C CA . ASP A 1 1051 ? -10.358 -25.078 -3.092 1.00 95.50 1051 ASP A CA 1
ATOM 8360 C C . ASP A 1 1051 ? -11.889 -24.926 -3.171 1.00 95.50 1051 ASP A C 1
ATOM 8362 O O . ASP A 1 1051 ? -12.535 -25.351 -4.125 1.00 95.50 1051 ASP A O 1
ATOM 8366 N N . ILE A 1 1052 ? -12.503 -24.408 -2.106 1.00 96.88 1052 ILE A N 1
ATOM 8367 C CA . ILE A 1 1052 ? -13.963 -24.402 -1.967 1.00 96.88 1052 ILE A CA 1
ATOM 8368 C C . ILE A 1 1052 ? -14.418 -23.008 -1.556 1.00 96.88 1052 ILE A C 1
ATOM 8370 O O . ILE A 1 1052 ? -14.221 -22.595 -0.406 1.00 96.88 1052 ILE A O 1
ATOM 8374 N N . SER A 1 1053 ? -15.078 -22.300 -2.470 1.00 97.31 1053 SER A N 1
ATOM 8375 C CA . SER A 1 1053 ? -15.545 -20.933 -2.245 1.00 97.31 1053 SER A CA 1
ATOM 8376 C C . SER A 1 1053 ? -17.002 -20.737 -2.636 1.00 97.31 1053 SER A C 1
ATOM 8378 O O . SER A 1 1053 ? -17.472 -21.245 -3.650 1.00 97.31 1053 SER A O 1
ATOM 8380 N N . ALA A 1 1054 ? -17.716 -19.942 -1.836 1.00 97.81 1054 ALA A N 1
ATOM 8381 C CA . ALA A 1 1054 ? -19.104 -19.574 -2.077 1.00 97.81 1054 ALA A CA 1
ATOM 8382 C C . ALA A 1 1054 ? -19.393 -18.115 -1.689 1.00 97.81 1054 ALA A C 1
ATOM 8384 O O . ALA A 1 1054 ? -18.893 -17.593 -0.686 1.00 97.81 1054 ALA A O 1
ATOM 8385 N N . ILE A 1 1055 ? -20.272 -17.487 -2.467 1.00 97.69 1055 ILE A N 1
ATOM 8386 C CA . ILE A 1 1055 ? -20.961 -16.231 -2.170 1.00 97.69 1055 ILE A CA 1
ATOM 8387 C C . ILE A 1 1055 ? -22.459 -16.544 -2.120 1.00 97.69 1055 ILE A C 1
ATOM 8389 O O . ILE A 1 1055 ? -22.987 -17.175 -3.033 1.00 97.69 1055 ILE A O 1
ATOM 8393 N N . VAL A 1 1056 ? -23.155 -16.076 -1.087 1.00 97.06 1056 VAL A N 1
ATOM 8394 C CA . VAL A 1 1056 ? -24.621 -16.112 -0.994 1.00 97.06 1056 VAL A CA 1
ATOM 8395 C C . VAL A 1 1056 ? -25.130 -14.677 -0.916 1.00 97.06 1056 VAL A C 1
ATOM 8397 O O . VAL A 1 1056 ? -24.889 -13.991 0.078 1.00 97.06 1056 VAL A O 1
ATOM 8400 N N . LEU A 1 1057 ? -25.826 -14.232 -1.961 1.00 94.75 1057 LEU A N 1
ATOM 8401 C CA . LEU A 1 1057 ? -26.440 -12.908 -2.060 1.00 94.75 1057 LEU A CA 1
ATOM 8402 C C . LEU A 1 1057 ? -27.945 -13.020 -1.792 1.00 94.75 1057 LEU A C 1
ATOM 8404 O O . LEU A 1 1057 ? -28.657 -13.666 -2.559 1.00 94.75 1057 LEU A O 1
ATOM 8408 N N . PHE A 1 1058 ? -28.430 -12.384 -0.726 1.00 92.69 1058 PHE A N 1
ATOM 8409 C CA . PHE A 1 1058 ? -29.850 -12.362 -0.358 1.00 92.69 1058 PHE A CA 1
ATOM 8410 C C . PHE A 1 1058 ? -30.563 -11.154 -0.980 1.00 92.69 1058 PHE A C 1
ATOM 8412 O O . PHE A 1 1058 ? -30.037 -10.040 -0.971 1.00 92.69 1058 PHE A O 1
ATOM 8419 N N . PHE A 1 1059 ? -31.782 -11.355 -1.492 1.00 88.44 1059 PHE A N 1
ATOM 8420 C CA . PHE A 1 1059 ? -32.527 -10.303 -2.197 1.00 88.44 1059 PHE A CA 1
ATOM 8421 C C . PHE A 1 1059 ? -33.427 -9.449 -1.294 1.00 88.44 1059 PHE A C 1
ATOM 8423 O O . PHE A 1 1059 ? -33.780 -8.328 -1.678 1.00 88.44 1059 PHE A O 1
ATOM 8430 N N . HIS A 1 1060 ? -33.788 -9.952 -0.111 1.00 81.00 1060 HIS A N 1
ATOM 8431 C CA . HIS A 1 1060 ? -34.717 -9.313 0.827 1.00 81.00 1060 HIS A CA 1
ATOM 8432 C C . HIS A 1 1060 ? -34.104 -9.221 2.230 1.00 81.00 1060 HIS A C 1
ATOM 8434 O O . HIS A 1 1060 ? -33.478 -10.177 2.696 1.00 81.00 1060 HIS A O 1
ATOM 8440 N N . SER A 1 1061 ? -34.321 -8.109 2.934 1.00 64.00 1061 SER A N 1
ATOM 8441 C CA . SER A 1 1061 ? -33.906 -7.940 4.331 1.00 64.00 1061 SER A CA 1
ATOM 8442 C C . SER A 1 1061 ? -34.744 -8.803 5.291 1.00 64.00 1061 SER A C 1
ATOM 8444 O O . SER A 1 1061 ? -35.841 -9.261 4.969 1.00 64.00 1061 SER A O 1
ATOM 8446 N N . SER A 1 1062 ? -34.194 -9.103 6.471 1.00 54.50 1062 SER A N 1
ATOM 8447 C CA . SER A 1 1062 ? -34.747 -10.111 7.391 1.00 54.50 1062 SER A CA 1
ATOM 8448 C C . SER A 1 1062 ? -35.954 -9.591 8.186 1.00 54.50 1062 SER A C 1
ATOM 8450 O O . SER A 1 1062 ? -35.806 -9.179 9.334 1.00 54.50 1062 SER A O 1
ATOM 8452 N N . SER A 1 1063 ? -37.146 -9.622 7.582 1.00 36.84 1063 SER A N 1
ATOM 8453 C CA . SER A 1 1063 ? -38.408 -9.176 8.205 1.00 36.84 1063 SER A CA 1
ATOM 8454 C C . SER A 1 1063 ? -39.569 -10.180 8.090 1.00 36.84 1063 SER A C 1
ATOM 8456 O O . SER A 1 1063 ? -40.724 -9.786 7.981 1.00 36.84 1063 SER A O 1
ATOM 8458 N N . ALA A 1 1064 ? -39.270 -11.482 8.166 1.00 31.92 1064 ALA A N 1
ATOM 8459 C CA . ALA A 1 1064 ? -40.246 -12.529 8.492 1.00 31.92 1064 ALA A CA 1
ATOM 8460 C C . ALA A 1 1064 ? -39.541 -13.784 9.037 1.00 31.92 1064 ALA A C 1
ATOM 8462 O O . ALA A 1 1064 ? -38.576 -14.264 8.438 1.00 31.92 1064 ALA A O 1
ATOM 8463 N N . SER A 1 1065 ? -40.039 -14.339 10.142 1.00 28.53 1065 SER A N 1
ATOM 8464 C CA . SER A 1 1065 ? -39.803 -15.729 10.546 1.00 28.53 1065 SER A CA 1
ATOM 8465 C C . SER A 1 1065 ? -40.901 -16.613 9.925 1.00 28.53 1065 SER A C 1
ATOM 8467 O O . SER A 1 1065 ? -42.076 -16.281 10.067 1.00 28.53 1065 SER A O 1
ATOM 8469 N N . PRO A 1 1066 ? -40.592 -17.761 9.290 1.00 35.03 1066 PRO A N 1
ATOM 8470 C CA . PRO A 1 1066 ? -41.617 -18.663 8.729 1.00 35.03 1066 PRO A CA 1
ATOM 8471 C C . PRO A 1 1066 ? -42.503 -19.410 9.755 1.00 35.03 1066 PRO A C 1
ATOM 8473 O O . PRO A 1 1066 ? -43.079 -20.445 9.427 1.00 35.03 1066 PRO A O 1
ATOM 8476 N N . HIS A 1 1067 ? -42.584 -18.942 11.006 1.00 33.88 1067 HIS A N 1
ATOM 8477 C CA . HIS A 1 1067 ? -43.163 -19.677 12.142 1.00 33.88 1067 HIS A CA 1
ATOM 8478 C C . HIS A 1 1067 ? -44.150 -18.870 13.006 1.00 33.88 1067 HIS A C 1
ATOM 8480 O O . HIS A 1 1067 ? -44.455 -19.278 14.122 1.00 33.88 1067 HIS A O 1
ATOM 8486 N N . GLU A 1 1068 ? -44.714 -17.780 12.480 1.00 29.98 1068 GLU A N 1
ATOM 8487 C CA . GLU A 1 1068 ? -45.946 -17.179 13.018 1.00 29.98 1068 GLU A CA 1
ATOM 8488 C C . GLU A 1 1068 ? -47.077 -17.259 11.980 1.00 29.98 1068 GLU A C 1
ATOM 8490 O O . GLU A 1 1068 ? -47.545 -16.252 11.456 1.00 29.98 1068 GLU A O 1
ATOM 8495 N N . PHE A 1 1069 ? -47.515 -18.489 11.686 1.00 30.88 1069 PHE A N 1
ATOM 8496 C CA . PHE A 1 1069 ? -48.837 -18.741 11.110 1.00 30.88 1069 PHE A CA 1
ATOM 8497 C C . PHE A 1 1069 ? -49.753 -19.373 12.163 1.00 30.88 1069 PHE A C 1
ATOM 8499 O O . PHE A 1 1069 ? -49.356 -20.242 12.935 1.00 30.88 1069 PHE A O 1
ATOM 8506 N N . GLU A 1 1070 ? -50.972 -18.855 12.193 1.00 31.53 1070 GLU A N 1
ATOM 8507 C CA . GLU A 1 1070 ? -51.977 -18.935 13.249 1.00 31.53 1070 GLU A CA 1
ATOM 8508 C C . GLU A 1 1070 ? -52.239 -20.344 13.818 1.00 31.53 1070 GLU A C 1
ATOM 8510 O O . GLU A 1 1070 ? -52.746 -21.233 13.133 1.00 31.53 1070 GLU A O 1
ATOM 8515 N N . LEU A 1 1071 ? -52.052 -20.504 15.135 1.00 29.25 1071 LEU A N 1
ATOM 8516 C CA . LEU A 1 1071 ? -52.759 -21.538 15.898 1.00 29.25 1071 LEU A CA 1
ATOM 8517 C C . LEU A 1 1071 ? -54.229 -21.126 16.066 1.00 29.25 1071 LEU A C 1
ATOM 8519 O O . LEU A 1 1071 ? -54.624 -20.594 17.104 1.00 29.25 1071 LEU A O 1
ATOM 8523 N N . VAL A 1 1072 ? -55.046 -21.381 15.042 1.00 31.34 1072 VAL A N 1
ATOM 8524 C CA . VAL A 1 1072 ? -56.511 -21.334 15.161 1.00 31.34 1072 VAL A CA 1
ATOM 8525 C C . VAL A 1 1072 ? -56.975 -22.573 15.943 1.00 31.34 1072 VAL A C 1
ATOM 8527 O O . VAL A 1 1072 ? -56.796 -23.691 15.455 1.00 31.34 1072 VAL A O 1
ATOM 8530 N N . PRO A 1 1073 ? -57.585 -22.432 17.135 1.00 40.31 1073 PRO A N 1
ATOM 8531 C CA . PRO A 1 1073 ? -58.069 -23.577 17.894 1.00 40.31 1073 PRO A CA 1
ATOM 8532 C C . PRO A 1 1073 ? -59.391 -24.083 17.302 1.00 40.31 1073 PRO A C 1
ATOM 8534 O O . PRO A 1 1073 ? -60.461 -23.555 17.608 1.00 40.31 1073 PRO A O 1
ATOM 8537 N N . MET A 1 1074 ? -59.336 -25.120 16.464 1.00 32.16 1074 MET A N 1
ATOM 8538 C CA . MET A 1 1074 ? -60.540 -25.852 16.063 1.00 32.16 1074 MET A CA 1
ATOM 8539 C C . MET A 1 1074 ? -60.893 -26.934 17.086 1.00 32.16 1074 MET A C 1
ATOM 8541 O O . MET A 1 1074 ? -60.079 -27.787 17.429 1.00 32.16 1074 MET A O 1
ATOM 8545 N N . LEU A 1 1075 ? -62.136 -26.878 17.562 1.00 37.28 1075 LEU A N 1
ATOM 8546 C CA . LEU A 1 1075 ? -62.761 -27.892 18.403 1.00 37.28 1075 LEU A CA 1
ATOM 8547 C C . LEU A 1 1075 ? -63.218 -29.077 17.543 1.00 37.28 1075 LEU A C 1
ATOM 8549 O O . LEU A 1 1075 ? -64.080 -28.881 16.684 1.00 37.28 1075 LEU A O 1
ATOM 8553 N N . ASN A 1 1076 ? -62.671 -30.269 17.808 1.00 32.19 1076 ASN A N 1
ATOM 8554 C CA . ASN A 1 1076 ? -63.379 -31.557 17.971 1.00 32.19 1076 ASN A CA 1
ATOM 8555 C C . ASN A 1 1076 ? -62.376 -32.709 18.131 1.00 32.19 1076 ASN A C 1
ATOM 8557 O O . ASN A 1 1076 ? -61.619 -32.957 17.169 1.00 32.19 1076 ASN A O 1
#

Organism: Salvia splendens (NCBI:txid180675)

Mean predicted aligned error: 20.87 Å

pLDDT: mean 77.41, std 22.01, range [21.62, 98.44]

Solvent-accessible surface area (backbone atoms only — not comparable to full-atom values): 61153 Å² total; per-residue (Å²): 142,79,90,89,90,80,79,81,77,79,73,69,82,82,65,84,77,84,82,71,58,82,86,67,65,57,58,79,78,50,82,60,54,72,70,61,43,34,53,72,67,72,44,80,85,77,47,81,67,55,54,54,56,50,71,73,62,59,94,78,79,82,78,78,74,87,78,77,78,78,81,76,63,90,89,66,86,74,60,84,69,51,88,75,64,38,78,74,49,70,67,40,68,26,66,28,60,68,53,43,59,46,35,61,35,40,35,25,41,73,72,18,47,60,77,36,71,82,42,78,58,84,54,40,39,31,38,30,48,63,54,96,82,53,63,26,35,38,33,34,33,47,43,93,90,72,67,29,24,32,29,76,40,56,45,57,73,83,88,72,79,72,36,22,89,39,78,53,83,65,78,39,33,67,57,37,20,58,60,40,38,67,51,41,74,76,36,77,71,63,44,61,67,56,56,40,52,56,54,25,60,80,46,51,34,33,73,54,66,72,39,35,44,52,3,47,51,50,21,44,36,76,72,69,46,52,68,57,56,20,61,43,43,42,45,20,50,44,51,42,43,44,72,63,36,62,81,33,45,67,50,76,44,70,45,82,52,99,95,44,40,25,47,50,34,38,40,42,30,48,34,33,27,39,49,9,45,78,58,12,32,43,45,42,32,34,42,51,72,42,77,38,53,45,92,55,75,26,28,42,35,38,36,32,30,32,39,47,66,58,43,83,34,78,38,36,40,31,38,33,63,58,88,38,47,69,53,32,31,53,52,43,47,53,48,36,74,57,61,54,82,62,79,66,30,32,40,35,33,73,73,49,65,23,52,54,53,16,45,52,73,68,46,72,88,46,50,52,27,33,18,35,62,53,51,49,63,52,46,63,76,79,52,88,61,77,71,65,60,48,58,57,58,40,32,64,32,35,33,50,70,65,27,53,53,51,48,48,56,46,33,76,75,35,73,66,52,52,63,46,40,69,71,76,54,82,51,48,38,32,41,42,74,54,62,44,88,36,40,59,72,76,34,40,55,52,66,45,56,53,50,55,58,76,52,50,72,50,38,65,49,49,60,46,52,33,58,51,52,49,49,50,54,52,30,53,52,33,52,56,50,33,58,55,43,60,66,47,65,97,47,67,41,35,64,68,59,50,50,48,53,67,55,55,55,75,74,41,89,70,52,46,77,44,79,74,52,98,59,31,28,44,29,35,39,57,45,98,84,69,47,80,46,78,33,52,29,35,69,79,82,55,40,37,69,55,34,46,19,40,24,45,33,40,68,34,76,65,46,35,51,56,48,66,72,44,84,88,61,66,65,59,80,65,44,39,68,58,40,19,38,64,25,44,37,38,32,30,65,40,74,62,66,87,78,78,62,78,92,74,42,54,85,52,77,84,86,65,74,47,35,68,55,89,79,78,76,74,98,73,81,77,66,96,58,82,83,67,56,101,84,45,88,67,75,91,66,81,75,89,72,67,86,74,57,43,57,11,84,79,79,66,48,69,68,43,50,62,93,30,79,81,34,90,86,41,72,85,78,81,77,80,86,81,84,91,85,77,89,82,86,85,85,89,82,88,80,90,82,84,87,88,80,89,85,89,89,84,88,85,90,83,88,80,90,89,79,79,73,60,63,71,50,62,61,44,57,68,58,52,71,60,64,81,74,61,98,67,89,87,88,83,60,74,61,54,54,56,39,57,46,49,59,53,48,32,60,72,68,68,33,50,47,69,60,63,44,65,50,69,57,98,87,56,58,57,40,36,8,30,21,65,44,70,36,63,81,63,78,64,17,58,41,48,39,38,30,50,38,43,90,79,32,88,59,20,35,37,40,37,43,18,40,28,38,58,95,34,0,47,53,44,12,51,49,50,67,70,44,45,68,47,41,32,54,37,35,38,55,51,41,54,53,57,68,72,69,55,86,88,74,76,89,83,82,57,68,69,60,52,55,48,53,38,54,44,53,10,49,50,55,23,36,55,53,48,38,55,52,48,76,68,32,94,88,56,68,30,43,73,9,18,18,31,40,32,36,37,38,38,51,67,55,34,37,40,36,35,34,18,13,50,38,40,36,36,32,29,29,60,41,97,87,66,52,80,37,54,43,74,74,54,74,56,32,41,19,76,43,68,77,46,35,50,45,15,47,74,36,53,18,41,72,55,44,52,90,92,43,76,80,56,30,15,35,25,45,73,88,44,99,37,90,50,40,63,42,34,20,31,36,51,29,58,80,43,35,80,30,40,38,38,47,74,54,55,64,50,77,47,75,60,53,99,61,45,47,34,37,38,41,32,26,49,43,30,60,83,52,34,52,65,56,56,50,38,49,50,41,69,74,29,92,50,63,63,48,18,15,46,56,44,41,55,53,14,59,50,21,32,69,67,80,40,70,93,58,71,40,54,42,25,36,28,36,32,42,36,67,62,63,98,82,77,72,99,78,83,71,83,88,72,89,79,91,130